Protein AF-0000000070384837 (afdb_homodimer)

Organism: Cryptococcus deneoformans (strain JEC21 / ATCC MYA-565) (NCBI:txid214684)

Nearest PDB structures (foldseek):
  6yub-assembly1_A  TM=5.931E-01  e=2.451E-39  Thermochaetoides thermophila
  6yub-assembly1_B  TM=8.774E-01  e=3.242E-29  Thermochaetoides thermophila
  1zud-assembly3_1  TM=9.541E-01  e=3.517E-24  Escherichia coli K-12
  1jw9-assembly1_B  TM=9.315E-01  e=1.853E-24  Escherichia coli
  1jwa-assembly1_B-2  TM=9.484E-01  e=2.473E-22  Escherichia coli

Secondary structure (DSSP, 8-state):
---------------TT-SS-HHHHHHTHHHHTSTTTHHHHHHHHHH-EEEEE--STTHHHHHHHHHHHT-SEEEEE---B--GGGTTT-TT--GGGTTSBHHHHHHHHHHHH-TTSEEEEE-S---TTTHHHHHTT-SEEEE----HHHHHHHHHHHHHHT--EEEEEEEBTEEEEEEESSB-TTSPBPP-HHHH-SSPPTTTT--HHHH-B-HHHHHHHHHHHHHHHHHHHHT---SS-EEEEEETT-SSSEEEEEPPPPPTT-TTTSTT----S-GGGG-HHHHH--S----TTT---TT-GGGEE-HHHHHHHHHH-GGGEEEEE-S-HHHHTT---TT-EE--HHHHHH-GGGSPP-SEEEEE-SSSSHHHHHHHHHHHHS-TT---EEEEETTHHHHHHHHT-TTS---/---------------TT-SS-HHHHHHTHHHHTSTTTHHHHHHHHHH-EEEEE--STTHHHHHHHHHHHT-SEEEEE---B--GGGTTT-TT--GGGTTSBHHHHHHHHHHHH-TTSEEEEE-S---TTTHHHHHTT-SEEEE----HHHHHHHHHHHHHHT--EEEEEEEBTEEEEEEESSB-TTSPBPP-HHHH-SSPPTTTT--HHHH-B-HHHHHHHHHHHHHHHHHHHHT---SS-EEEEEETT-SSSEEEEEPPPPPTT-TTTSTT----S-GGGG-HHHHHTTS----TTT---SS-GGGEE-HHHHHHHHHH-GGGEEEEE-S-HHHHHH---TT-EE--HHHHHH-GGGSPP-SEEEEE-SSSSHHHHHHHHHHHHS-TT---EEEEETTHHHHHHHHT-TTS---

pLDDT: mean 88.6, std 16.33, range [26.58, 98.94]

Foldseek 3Di:
DPPPPPPPPPPPPQDPPDLDRPVVCVLQVVQQVDPLQHPLLLSLQLPAAEEEEDLALLNQLLLQVSLSNNRAHYEYEFQDFAAPVRCQQSPQADPVRGRPQSQVSNVVSSCVVHVRHHYHYHNDDQDLQCPLVSPLVHQEYEALDAAPLVLVSVLLSCQQSQHKYWYKYFAAQKIKIWIAFHAAPVRATAATPCQQVVADDPPPGDGCVQGNGDSVNSVVRSNVSSVQVSCVSSVNHDPFIKMWMAGPPDVVRIDIDTDDGYDCPRLRNHPNNVCHSSSVVVPSVVRNPVDPPCVVQQLDDPDPVVFEDELVVVVVVCVPDVPQEAEEEQDDPVVVVVDDDPPHHYHHLVRCLVPVPVDDAGQEYEYAYQQFNSRVVSLVSNVVVDDPPDNHRGHYYHGGVVSCCVPPNVPTDDD/DPPPPPPPPPPPPQDPPDLDRPVVCVLQVVQQVDPLQHPLLLSLQLPAAEEEEDLALLNQLLLQVSLSNRRAHYEYEFQDFAAPVRCQQSPQADPVRGRPQSQVSNVVSSCVVHVRHHYHYHNDDQDLQCPLVSPLVHQEYEALDAAPLVLVSVLLSCQQSQHKYWYKYFAAQKIKIWIAFHAAPVRATAATPCQQVVADDPPPGDGCVQGNGDSVNSVVRSNVSSVQVSCVSSVNHDPFIKMWMAGPPDVVRIDIDTDDGYDCPRLRNHPNNVCHSSSVVVPSVVRNCVDPPCVVQQLDPPPDVVFEDELVVVVVVCVPDVVQEEEEEQDPPVVVVVDDDPSHHYHHLVRCLVPVPVDDAGQEYEYAYQQFNSRVVSLVSNVVVDDPPDNHRGHYYHGGVVSCCVPPNVPTDDD

Sequence (830 aa):
MQVNQEASSSRRTAVEGLPLDPDEYERYGRQMIMPDFGLPGQVNLKNAKVAVVGAGGLGCPVLQYLAGAGVGTIGIIDHDTVSMSNLHRQILHTTDRVGMNKAESACQALRALNNKINLIPHPVPITPATALDILRPYSMILDCTDRPLTRYLLSDAAVRLDVPLVSGAAISSAGQWAVYGGKTKSGKRRACYRCIWPSILPGSVGTCEEQGVWGVVTGMVGVGMAGEAIKLIVGKEDPDPLLHLHHLGSNPLIRTIRIKPPSAKCITCGPNATITDDLDVFGYESFCAGGPETNDETGLVAGQSGHRISVQELDELLQFDKSKVTVIDTRPEVEFGICSVPGSINMPLPSILSGPTDIQLTPDIVFICRRGNDSQIAAASLRKALDAKEDVRVRDVRGGLKAWGREVDLNFPVYMQVNQEASSSRRTAVEGLPLDPDEYERYGRQMIMPDFGLPGQVNLKNAKVAVVGAGGLGCPVLQYLAGAGVGTIGIIDHDTVSMSNLHRQILHTTDRVGMNKAESACQALRALNNKINLIPHPVPITPATALDILRPYSMILDCTDRPLTRYLLSDAAVRLDVPLVSGAAISSAGQWAVYGGKTKSGKRRACYRCIWPSILPGSVGTCEEQGVWGVVTGMVGVGMAGEAIKLIVGKEDPDPLLHLHHLGSNPLIRTIRIKPPSAKCITCGPNATITDDLDVFGYESFCAGGPETNDETGLVAGQSGHRISVQELDELLQFDKSKVTVIDTRPEVEFGICSVPGSINMPLPSILSGPTDIQLTPDIVFICRRGNDSQIAAASLRKALDAKEDVRVRDVRGGLKAWGREVDLNFPVY

Radius of gyration: 30.9 Å; Cα contacts (8 Å, |Δi|>4): 1807; chains: 2; bounding box: 72×109×82 Å

Structure (mmCIF, N/CA/C/O backbone):
data_AF-0000000070384837-model_v1
#
loop_
_entity.id
_entity.type
_entity.pdbx_description
1 polymer 'URM1 activating enzyme, putative'
#
loop_
_atom_site.group_PDB
_atom_site.id
_atom_site.type_symbol
_atom_site.label_atom_id
_atom_site.label_alt_id
_atom_site.label_comp_id
_atom_site.label_asym_id
_atom_site.label_entity_id
_atom_site.label_seq_id
_atom_site.pdbx_PDB_ins_code
_atom_site.Cartn_x
_atom_site.Cartn_y
_atom_site.Cartn_z
_atom_site.occupancy
_atom_site.B_iso_or_equiv
_atom_site.auth_seq_id
_atom_site.auth_comp_id
_atom_site.auth_asym_id
_atom_site.auth_atom_id
_atom_site.pdbx_PDB_model_num
ATOM 1 N N . MET A 1 1 ? 22.25 9.828 50.469 1 26.94 1 MET A N 1
ATOM 2 C CA . MET A 1 1 ? 20.797 9.992 50.469 1 26.94 1 MET A CA 1
ATOM 3 C C . MET A 1 1 ? 20.281 10.211 49.031 1 26.94 1 MET A C 1
ATOM 5 O O . MET A 1 1 ? 20.547 11.242 48.438 1 26.94 1 MET A O 1
ATOM 9 N N . GLN A 1 2 ? 20.266 9.195 48.156 1 29.84 2 GLN A N 1
ATOM 10 C CA . GLN A 1 2 ? 20.094 9.047 46.719 1 29.84 2 GLN A CA 1
ATOM 11 C C . GLN A 1 2 ? 18.703 9.438 46.281 1 29.84 2 GLN A C 1
ATOM 13 O O . GLN A 1 2 ? 17.719 8.805 46.656 1 29.84 2 GLN A O 1
ATOM 18 N N . VAL A 1 3 ? 18.391 10.82 46.094 1 31.42 3 VAL A N 1
ATOM 19 C CA . VAL A 1 3 ? 17.109 11.438 45.812 1 31.42 3 VAL A CA 1
ATOM 20 C C . VAL A 1 3 ? 16.5 10.812 44.562 1 31.42 3 VAL A C 1
ATOM 22 O O . VAL A 1 3 ? 17.078 10.875 43.469 1 31.42 3 VAL A O 1
ATOM 25 N N . ASN A 1 4 ? 15.734 9.703 44.656 1 28.89 4 ASN A N 1
ATOM 26 C CA . ASN A 1 4 ? 14.938 8.93 43.688 1 28.89 4 ASN A CA 1
ATOM 27 C C . ASN A 1 4 ? 13.914 9.797 42.969 1 28.89 4 ASN A C 1
ATOM 29 O O . ASN A 1 4 ? 12.898 10.188 43.562 1 28.89 4 ASN A O 1
ATOM 33 N N . GLN A 1 5 ? 14.328 10.867 42.219 1 26.64 5 GLN A N 1
ATOM 34 C CA . GLN A 1 5 ? 13.414 11.781 41.562 1 26.64 5 GLN A CA 1
ATOM 35 C C . GLN A 1 5 ? 12.461 11.031 40.625 1 26.64 5 GLN A C 1
ATOM 37 O O . GLN A 1 5 ? 12.883 10.469 39.625 1 26.64 5 GLN A O 1
ATOM 42 N N . GLU A 1 6 ? 11.414 10.438 41.156 1 26.58 6 GLU A N 1
ATOM 43 C CA . GLU A 1 6 ? 10.258 9.828 40.5 1 26.58 6 GLU A CA 1
ATOM 44 C C . GLU A 1 6 ? 9.633 10.781 39.5 1 26.58 6 GLU A C 1
ATOM 46 O O . GLU A 1 6 ? 9.117 11.836 39.875 1 26.58 6 GLU A O 1
ATOM 51 N N . ALA A 1 7 ? 10.18 11 38.344 1 32.41 7 ALA A N 1
ATOM 52 C CA . ALA A 1 7 ? 9.594 11.773 37.25 1 32.41 7 ALA A CA 1
ATOM 53 C C . ALA A 1 7 ? 8.133 11.383 37.031 1 32.41 7 ALA A C 1
ATOM 55 O O . ALA A 1 7 ? 7.844 10.242 36.656 1 32.41 7 ALA A O 1
ATOM 56 N N . SER A 1 8 ? 7.176 11.914 37.844 1 28.12 8 SER A N 1
ATOM 57 C CA . SER A 1 8 ? 5.727 11.773 37.75 1 28.12 8 SER A CA 1
ATOM 58 C C . SER A 1 8 ? 5.254 11.906 36.281 1 28.12 8 SER A C 1
ATOM 60 O O . SER A 1 8 ? 5.5 12.93 35.656 1 28.12 8 SER A O 1
ATOM 62 N N . SER A 1 9 ? 5.32 10.938 35.438 1 34.31 9 SER A N 1
ATOM 63 C CA . SER A 1 9 ? 4.691 10.805 34.156 1 34.31 9 SER A CA 1
ATOM 64 C C . SER A 1 9 ? 3.279 11.383 34.156 1 34.31 9 SER A C 1
ATOM 66 O O . SER A 1 9 ? 2.369 10.812 34.75 1 34.31 9 SER A O 1
ATOM 68 N N . SER A 1 10 ? 3.041 12.664 34.469 1 30.89 10 SER A N 1
ATOM 69 C CA . SER A 1 10 ? 1.753 13.352 34.5 1 30.89 10 SER A CA 1
ATOM 70 C C . SER A 1 10 ? 0.885 12.953 33.281 1 30.89 10 SER A C 1
ATOM 72 O O . SER A 1 10 ? 1.249 13.203 32.156 1 30.89 10 SER A O 1
ATOM 74 N N . ARG A 1 11 ? 0.227 11.906 33.375 1 38 11 ARG A N 1
ATOM 75 C CA . ARG A 1 11 ? -0.85 11.422 32.531 1 38 11 ARG A CA 1
ATOM 76 C C . ARG A 1 11 ? -1.826 12.547 32.188 1 38 11 ARG A C 1
ATOM 78 O O . ARG A 1 11 ? -2.441 13.133 33.094 1 38 11 ARG A O 1
ATOM 85 N N . ARG A 1 12 ? -1.69 13.375 31.094 1 39.81 12 ARG A N 1
ATOM 86 C CA . ARG A 1 12 ? -2.684 14.344 30.641 1 39.81 12 ARG A CA 1
ATOM 87 C C . ARG A 1 12 ? -4.09 13.758 30.703 1 39.81 12 ARG A C 1
ATOM 89 O O . ARG A 1 12 ? -4.359 12.719 30.109 1 39.81 12 ARG A O 1
ATOM 96 N N . THR A 1 13 ? -4.891 13.844 31.734 1 38.31 13 THR A N 1
ATOM 97 C CA . THR A 1 13 ? -6.262 13.43 32 1 38.31 13 THR A CA 1
ATOM 98 C C . THR A 1 13 ? -7.195 13.883 30.891 1 38.31 13 THR A C 1
ATOM 100 O O . THR A 1 13 ? -6.965 14.922 30.266 1 38.31 13 THR A O 1
ATOM 103 N N . ALA A 1 14 ? -8.102 12.953 30.359 1 44.09 14 ALA A N 1
ATOM 104 C CA . ALA A 1 14 ? -9.211 13.242 29.453 1 44.09 14 ALA A CA 1
ATOM 105 C C . ALA A 1 14 ? -9.922 14.531 29.859 1 44.09 14 ALA A C 1
ATOM 107 O O . ALA A 1 14 ? -10.328 14.695 31.016 1 44.09 14 ALA A O 1
ATOM 108 N N . VAL A 1 15 ? -9.539 15.578 29.344 1 49.69 15 VAL A N 1
ATOM 109 C CA . VAL A 1 15 ? -10.266 16.797 29.672 1 49.69 15 VAL A CA 1
ATOM 110 C C . VAL A 1 15 ? -11.719 16.672 29.203 1 49.69 15 VAL A C 1
ATOM 112 O O . VAL A 1 15 ? -11.984 16.172 28.109 1 49.69 15 VAL A O 1
ATOM 115 N N . GLU A 1 16 ? -12.742 16.703 30.047 1 56.91 16 GLU A N 1
ATOM 116 C CA . GLU A 1 16 ? -14.195 16.75 29.859 1 56.91 16 GLU A CA 1
ATOM 117 C C . GLU A 1 16 ? -14.57 17.719 28.734 1 56.91 16 GLU A C 1
ATOM 119 O O . GLU A 1 16 ? -14.117 18.859 28.703 1 56.91 16 GLU A O 1
ATOM 124 N N . GLY A 1 17 ? -14.945 17.188 27.406 1 70.62 17 GLY A N 1
ATOM 125 C CA . GLY A 1 17 ? -15.609 17.969 26.375 1 70.62 17 GLY A CA 1
ATOM 126 C C . GLY A 1 17 ? -14.938 17.875 25.031 1 70.62 17 GLY A C 1
ATOM 127 O O . GLY A 1 17 ? -15.5 18.297 24.016 1 70.62 17 GLY A O 1
ATOM 128 N N . LEU A 1 18 ? -13.602 17.297 25.031 1 80.88 18 LEU A N 1
ATOM 129 C CA . LEU A 1 18 ? -12.984 17.25 23.719 1 80.88 18 LEU A CA 1
ATOM 130 C C . LEU A 1 18 ? -13.453 16.016 22.938 1 80.88 18 LEU A C 1
ATOM 132 O O . LEU A 1 18 ? -13.633 14.953 23.516 1 80.88 18 LEU A O 1
ATOM 136 N N . PRO A 1 19 ? -13.609 16.219 21.672 1 88.81 19 PRO A N 1
ATOM 137 C CA . PRO A 1 19 ? -14.117 15.109 20.859 1 88.81 19 PRO A CA 1
ATOM 138 C C . PRO A 1 19 ? -13.117 13.961 20.75 1 88.81 19 PRO A C 1
ATOM 140 O O . PRO A 1 19 ? -13.508 12.82 20.484 1 88.81 19 PRO A O 1
ATOM 143 N N . LEU A 1 20 ? -11.812 14.258 20.984 1 92.56 20 LEU A N 1
ATOM 144 C CA . LEU A 1 20 ? -10.758 13.25 20.938 1 92.56 20 LEU A CA 1
ATOM 145 C C . LEU A 1 20 ? -9.938 13.258 22.219 1 92.56 20 LEU A C 1
ATOM 147 O O . LEU A 1 20 ? -9.883 14.266 22.922 1 92.56 20 LEU A O 1
ATOM 151 N N . ASP A 1 21 ? -9.32 12.086 22.469 1 89.81 21 ASP A N 1
ATOM 152 C CA . ASP A 1 21 ? -8.336 12.055 23.547 1 89.81 21 ASP A CA 1
ATOM 153 C C . ASP A 1 21 ? -7.082 12.844 23.172 1 89.81 21 ASP A C 1
ATOM 155 O O . ASP A 1 21 ? -6.73 12.93 22 1 89.81 21 ASP A O 1
ATOM 159 N N . PRO A 1 22 ? -6.457 13.422 24.172 1 85.94 22 PRO A N 1
ATOM 160 C CA . PRO A 1 22 ? -5.266 14.234 23.891 1 85.94 22 PRO A CA 1
ATOM 161 C C . PRO A 1 22 ? -4.234 13.492 23.047 1 85.94 22 PRO A C 1
ATOM 163 O O . PRO A 1 22 ? -3.641 14.078 22.141 1 85.94 22 PRO A O 1
ATOM 166 N N . ASP A 1 23 ? -4.066 12.242 23.328 1 89.25 23 ASP A N 1
ATOM 167 C CA . ASP A 1 23 ? -3.104 11.445 22.562 1 89.25 23 ASP A CA 1
ATOM 168 C C . ASP A 1 23 ? -3.531 11.305 21.109 1 89.25 23 ASP A C 1
ATOM 170 O O . ASP A 1 23 ? -2.688 11.188 20.219 1 89.25 23 ASP A O 1
ATOM 174 N N . GLU A 1 24 ? -4.762 11.352 20.906 1 94.31 24 GLU A N 1
ATOM 175 C CA . GLU A 1 24 ? -5.293 11.203 19.547 1 94.31 24 GLU A CA 1
ATOM 176 C C . GLU A 1 24 ? -5.023 12.453 18.719 1 94.31 24 GLU A C 1
ATOM 178 O O . GLU A 1 24 ? -4.844 12.367 17.5 1 94.31 24 GLU A O 1
ATOM 183 N N . TYR A 1 25 ? -5.02 13.602 19.391 1 92 25 TYR A N 1
ATOM 184 C CA . TYR A 1 25 ? -4.715 14.836 18.672 1 92 25 TYR A CA 1
ATOM 185 C C . TYR A 1 25 ? -3.299 14.805 18.109 1 92 25 TYR A C 1
ATOM 187 O O . TYR A 1 25 ? -3.059 15.25 16.984 1 92 25 TYR A O 1
ATOM 195 N N . GLU A 1 26 ? -2.447 14.273 18.859 1 91.19 26 GLU A N 1
ATOM 196 C CA . GLU A 1 26 ? -1.073 14.141 18.391 1 91.19 26 GLU A CA 1
ATOM 197 C C . GLU A 1 26 ? -0.964 13.062 17.312 1 91.19 26 GLU A C 1
ATOM 199 O O . GLU A 1 26 ? -0.36 13.289 16.25 1 91.19 26 GLU A O 1
ATOM 204 N N . ARG A 1 27 ? -1.582 11.992 17.547 1 95.44 27 ARG A N 1
ATOM 205 C CA . ARG A 1 27 ? -1.492 10.82 16.672 1 95.44 27 ARG A CA 1
ATOM 206 C C . ARG A 1 27 ? -2.043 11.125 15.289 1 95.44 27 ARG A C 1
ATOM 208 O O . ARG A 1 27 ? -1.49 10.68 14.281 1 95.44 27 ARG A O 1
ATOM 215 N N . TYR A 1 28 ? -3.1 11.898 15.281 1 96 28 TYR A N 1
ATOM 216 C CA . TYR A 1 28 ? -3.799 12.117 14.016 1 96 28 TYR A CA 1
ATOM 217 C C . TYR A 1 28 ? -3.619 13.555 13.539 1 96 28 TYR A C 1
ATOM 219 O O . TYR A 1 28 ? -4.371 14.023 12.68 1 96 28 TYR A O 1
ATOM 227 N N . GLY A 1 29 ? -2.664 14.25 14.102 1 93.44 29 GLY A N 1
ATOM 228 C CA . GLY A 1 29 ? -2.459 15.656 13.805 1 93.44 29 GLY A CA 1
ATOM 229 C C . GLY A 1 29 ? -2.262 15.93 12.32 1 93.44 29 GLY A C 1
ATOM 230 O O . GLY A 1 29 ? -2.863 16.859 11.773 1 93.44 29 GLY A O 1
ATOM 231 N N . ARG A 1 30 ? -1.486 15.102 11.664 1 91.81 30 ARG A N 1
ATOM 232 C CA . ARG A 1 30 ? -1.13 15.312 10.266 1 91.81 30 ARG A CA 1
ATOM 233 C C . ARG A 1 30 ? -2.33 15.086 9.352 1 91.81 30 ARG A C 1
ATOM 235 O O . ARG A 1 30 ? -2.367 15.586 8.227 1 91.81 30 ARG A O 1
ATOM 242 N N . GLN A 1 31 ? -3.246 14.367 9.852 1 94.75 31 GLN A N 1
ATOM 243 C CA . GLN A 1 31 ? -4.492 14.188 9.109 1 94.75 31 GLN A CA 1
ATOM 244 C C . GLN A 1 31 ? -5.434 15.367 9.32 1 94.75 31 GLN A C 1
ATOM 246 O O . GLN A 1 31 ? -5.988 15.906 8.367 1 94.75 31 GLN A O 1
ATOM 251 N N . MET A 1 32 ? -5.504 15.844 10.492 1 94.19 32 MET A N 1
ATOM 252 C CA . MET A 1 32 ? -6.492 16.844 10.883 1 94.19 32 MET A CA 1
ATOM 253 C C . MET A 1 32 ? -6.145 18.203 10.289 1 94.19 32 MET A C 1
ATOM 255 O O . MET A 1 32 ? -7.023 19.047 10.102 1 94.19 32 MET A O 1
ATOM 259 N N . ILE A 1 33 ? -4.895 18.406 9.977 1 91.62 33 ILE A N 1
ATOM 260 C CA . ILE A 1 33 ? -4.496 19.734 9.508 1 91.62 33 ILE A CA 1
ATOM 261 C C . ILE A 1 33 ? -4.84 19.875 8.023 1 91.62 33 ILE A C 1
ATOM 263 O O . ILE A 1 33 ? -4.777 20.969 7.473 1 91.62 33 ILE A O 1
ATOM 267 N N . MET A 1 34 ? -5.191 18.812 7.445 1 91.5 34 MET A N 1
ATOM 268 C CA . MET A 1 34 ? -5.516 18.859 6.023 1 91.5 34 MET A CA 1
ATOM 269 C C . MET A 1 34 ? -6.859 19.547 5.793 1 91.5 34 MET A C 1
ATOM 271 O O . MET A 1 34 ? -7.828 19.266 6.508 1 91.5 34 MET A O 1
ATOM 275 N N . PRO A 1 35 ? -6.906 20.422 4.77 1 84.69 35 PRO A N 1
ATOM 276 C CA . PRO A 1 35 ? -8.133 21.188 4.52 1 84.69 35 PRO A CA 1
ATOM 277 C C . PRO A 1 35 ? -9.352 20.281 4.309 1 84.69 35 PRO A C 1
ATOM 279 O O . PRO A 1 35 ? -10.453 20.609 4.766 1 84.69 35 PRO A O 1
ATOM 282 N N . ASP A 1 36 ? -9.305 19.172 3.691 1 81.56 36 ASP A N 1
ATOM 283 C CA . ASP A 1 36 ? -10.453 18.328 3.379 1 81.56 36 ASP A CA 1
ATOM 284 C C . ASP A 1 36 ? -10.617 17.219 4.414 1 81.56 36 ASP A C 1
ATOM 286 O O . ASP A 1 36 ? -11.367 16.266 4.195 1 81.56 36 ASP A O 1
ATOM 290 N N . PHE A 1 37 ? -10.102 17.359 5.621 1 92.25 37 PHE A N 1
ATOM 291 C CA . PHE A 1 37 ? -10.125 16.328 6.664 1 92.25 37 PHE A CA 1
ATOM 292 C C . PHE A 1 37 ? -10.578 16.922 7.992 1 92.25 37 PHE A C 1
ATOM 294 O O . PHE A 1 37 ? -11.742 16.797 8.367 1 92.25 37 PHE A O 1
ATOM 301 N N . GLY A 1 38 ? -9.797 17.75 8.617 1 92.56 38 GLY A N 1
ATOM 302 C CA . GLY A 1 38 ? -10.125 18.5 9.82 1 92.56 38 GLY A CA 1
ATOM 303 C C . GLY A 1 38 ? -10.5 17.609 10.984 1 92.56 38 GLY A C 1
ATOM 304 O O . GLY A 1 38 ? -10.461 16.391 10.875 1 92.56 38 GLY A O 1
ATOM 305 N N . LEU A 1 39 ? -10.812 18.281 12.078 1 94.25 39 LEU A N 1
ATOM 306 C CA . LEU A 1 39 ? -11.25 17.578 13.281 1 94.25 39 LEU A CA 1
ATOM 307 C C . LEU A 1 39 ? -12.516 16.781 13.008 1 94.25 39 LEU A C 1
ATOM 309 O O . LEU A 1 39 ? -12.625 15.625 13.43 1 94.25 39 LEU A O 1
ATOM 313 N N . PRO A 1 40 ? -13.43 17.375 12.227 1 94.75 40 PRO A N 1
ATOM 314 C CA . PRO A 1 40 ? -14.633 16.594 11.945 1 94.75 40 PRO A CA 1
ATOM 315 C C . PRO A 1 40 ? -14.336 15.281 11.227 1 94.75 40 PRO A C 1
ATOM 317 O O . PRO A 1 40 ? -14.953 14.258 11.516 1 94.75 40 PRO A O 1
ATOM 320 N N . GLY A 1 41 ? -13.422 15.32 10.305 1 96.31 41 GLY A N 1
ATOM 321 C CA . GLY A 1 41 ? -13.031 14.102 9.609 1 96.31 41 GLY A CA 1
ATOM 322 C C . GLY A 1 41 ? -12.508 13.031 10.547 1 96.31 41 GLY A C 1
ATOM 323 O O . GLY A 1 41 ? -12.867 11.852 10.43 1 96.31 41 GLY A O 1
ATOM 324 N N . GLN A 1 42 ? -11.719 13.445 11.516 1 97.31 42 GLN A N 1
ATOM 325 C CA . GLN A 1 42 ? -11.133 12.492 12.453 1 97.31 42 GLN A CA 1
ATOM 326 C C . GLN A 1 42 ? -12.195 11.922 13.391 1 97.31 42 GLN A C 1
ATOM 328 O O . GLN A 1 42 ? -12.141 10.75 13.758 1 97.31 42 GLN A O 1
ATOM 333 N N . VAL A 1 43 ? -13.086 12.797 13.766 1 97.44 43 VAL A N 1
ATOM 334 C CA . VAL A 1 43 ? -14.18 12.352 14.617 1 97.44 43 VAL A CA 1
ATOM 335 C C . VAL A 1 43 ? -15.039 11.336 13.875 1 97.44 43 VAL A C 1
ATOM 337 O O . VAL A 1 43 ? -15.445 10.32 14.445 1 97.44 43 VAL A O 1
ATOM 340 N N . ASN A 1 44 ? -15.289 11.594 12.594 1 97.81 44 ASN A N 1
ATOM 341 C CA . ASN A 1 44 ? -16.031 10.641 11.781 1 97.81 44 ASN A CA 1
ATOM 342 C C . ASN A 1 44 ? -15.312 9.289 11.719 1 97.81 44 ASN A C 1
ATOM 344 O O . ASN A 1 44 ? -15.945 8.242 11.812 1 97.81 44 ASN A O 1
ATOM 348 N N . LEU A 1 45 ? -14.039 9.305 11.578 1 98.38 45 LEU A N 1
ATOM 349 C CA . LEU A 1 45 ? -13.25 8.078 11.57 1 98.38 45 LEU A CA 1
ATOM 350 C C . LEU A 1 45 ? -13.383 7.34 12.898 1 98.38 45 LEU A C 1
ATOM 352 O O . LEU A 1 45 ? -13.617 6.129 12.922 1 98.38 45 LEU A O 1
ATOM 356 N N . LYS A 1 46 ? -13.25 8.07 13.945 1 98.19 46 LYS A N 1
ATOM 357 C CA . LYS A 1 46 ? -13.328 7.484 15.281 1 98.19 46 LYS A CA 1
ATOM 358 C C . LYS A 1 46 ? -14.672 6.809 15.508 1 98.19 46 LYS A C 1
ATOM 360 O O . LYS A 1 46 ? -14.75 5.77 16.172 1 98.19 46 LYS A O 1
ATOM 365 N N . ASN A 1 47 ? -15.672 7.34 14.922 1 98.12 47 ASN A N 1
ATOM 366 C CA . ASN A 1 47 ? -17.031 6.844 15.148 1 98.12 47 ASN A CA 1
ATOM 367 C C . ASN A 1 47 ? -17.391 5.742 14.156 1 98.12 47 ASN A C 1
ATOM 369 O O . ASN A 1 47 ? -18.391 5.047 14.336 1 98.12 47 ASN A O 1
ATOM 373 N N . ALA A 1 48 ? -16.641 5.562 13.141 1 98.5 48 ALA A N 1
ATOM 374 C CA . ALA A 1 48 ? -16.953 4.609 12.07 1 98.5 48 ALA A CA 1
ATOM 375 C C . ALA A 1 48 ? -16.766 3.174 12.547 1 98.5 48 ALA A C 1
ATOM 377 O O . ALA A 1 48 ? -15.867 2.895 13.352 1 98.5 48 ALA A O 1
ATOM 378 N N . LYS A 1 49 ? -17.625 2.277 12.109 1 98.81 49 LYS A N 1
ATOM 379 C CA . LYS A 1 49 ? -17.547 0.832 12.297 1 98.81 49 LYS A CA 1
ATOM 380 C C . LYS A 1 49 ? -17.484 0.107 10.953 1 98.81 49 LYS A C 1
ATOM 382 O O . LYS A 1 49 ? -18.469 0.079 10.211 1 98.81 49 LYS A O 1
ATOM 387 N N . VAL A 1 50 ? -16.391 -0.528 10.664 1 98.88 50 VAL A N 1
ATOM 388 C CA . VAL A 1 50 ? -16.172 -1.113 9.344 1 98.88 50 VAL A CA 1
ATOM 389 C C . VAL A 1 50 ? -15.875 -2.604 9.484 1 98.88 50 VAL A C 1
ATOM 391 O O . VAL A 1 50 ? -15.18 -3.021 10.414 1 98.88 50 VAL A O 1
ATOM 394 N N . ALA A 1 51 ? -16.438 -3.422 8.586 1 98.94 51 ALA A N 1
ATOM 395 C CA . ALA A 1 51 ? -16.109 -4.844 8.492 1 98.94 51 ALA A CA 1
ATOM 396 C C . ALA A 1 51 ? -15.156 -5.117 7.336 1 98.94 51 ALA A C 1
ATOM 398 O O . ALA A 1 51 ? -15.414 -4.711 6.199 1 98.94 51 ALA A O 1
ATOM 399 N N . VAL A 1 52 ? -14.055 -5.734 7.637 1 98.94 52 VAL A N 1
ATOM 400 C CA . VAL A 1 52 ? -13.117 -6.18 6.609 1 98.94 52 VAL A CA 1
ATOM 401 C C . VAL A 1 52 ? -13.156 -7.699 6.5 1 98.94 52 VAL A C 1
ATOM 403 O O . VAL A 1 52 ? -12.789 -8.406 7.441 1 98.94 52 VAL A O 1
ATOM 406 N N . VAL A 1 53 ? -13.609 -8.195 5.344 1 98.88 53 VAL A N 1
ATOM 407 C CA . VAL A 1 53 ? -13.68 -9.633 5.113 1 98.88 53 VAL A CA 1
ATOM 408 C C . VAL A 1 53 ? -12.461 -10.094 4.316 1 98.88 53 VAL A C 1
ATOM 410 O O . VAL A 1 53 ? -12.336 -9.789 3.129 1 98.88 53 VAL A O 1
ATOM 413 N N . GLY A 1 54 ? -11.625 -10.852 4.98 1 98.38 54 GLY A N 1
ATOM 414 C CA . GLY A 1 54 ? -10.352 -11.266 4.41 1 98.38 54 GLY A CA 1
ATOM 415 C C . GLY A 1 54 ? -9.172 -10.469 4.938 1 98.38 54 GLY A C 1
ATOM 416 O O . GLY A 1 54 ? -9.102 -9.258 4.746 1 98.38 54 GLY A O 1
ATOM 417 N N . ALA A 1 55 ? -8.281 -11.156 5.617 1 98.62 55 ALA A N 1
ATOM 418 C CA . ALA A 1 55 ? -7.062 -10.539 6.129 1 98.62 55 ALA A CA 1
ATOM 419 C C . ALA A 1 55 ? -5.836 -11.062 5.391 1 98.62 55 ALA A C 1
ATOM 421 O O . ALA A 1 55 ? -4.82 -11.383 6.012 1 98.62 55 ALA A O 1
ATOM 422 N N . GLY A 1 56 ? -6.023 -11.211 4.051 1 97.81 56 GLY A N 1
ATOM 423 C CA . GLY A 1 56 ? -4.938 -11.68 3.205 1 97.81 56 GLY A CA 1
ATOM 424 C C . GLY A 1 56 ? -4.211 -10.555 2.492 1 97.81 56 GLY A C 1
ATOM 425 O O . GLY A 1 56 ? -3.91 -9.523 3.094 1 97.81 56 GLY A O 1
ATOM 426 N N . GLY A 1 57 ? -3.871 -10.789 1.227 1 97.69 57 GLY A N 1
ATOM 427 C CA . GLY A 1 57 ? -3.068 -9.859 0.454 1 97.69 57 GLY A CA 1
ATOM 428 C C . GLY A 1 57 ? -3.729 -8.5 0.281 1 97.69 57 GLY A C 1
ATOM 429 O O . GLY A 1 57 ? -3.061 -7.469 0.325 1 97.69 57 GLY A O 1
ATOM 430 N N . LEU A 1 58 ? -4.973 -8.477 0.071 1 98.19 58 LEU A N 1
ATOM 431 C CA . LEU A 1 58 ? -5.715 -7.227 -0.039 1 98.19 58 LEU A CA 1
ATOM 432 C C . LEU A 1 58 ? -6 -6.641 1.34 1 98.19 58 LEU A C 1
ATOM 434 O O . LEU A 1 58 ? -5.848 -5.434 1.549 1 98.19 58 LEU A O 1
ATOM 438 N N . GLY A 1 59 ? -6.371 -7.527 2.244 1 98.81 59 GLY A N 1
ATOM 439 C CA . GLY A 1 59 ? -6.832 -7.113 3.559 1 98.81 59 GLY A CA 1
ATOM 440 C C . GLY A 1 59 ? -5.746 -6.477 4.402 1 98.81 59 GLY A C 1
ATOM 441 O O . GLY A 1 59 ? -6.016 -5.551 5.172 1 98.81 59 GLY A O 1
ATOM 442 N N . CYS A 1 60 ? -4.555 -6.91 4.23 1 98.81 60 CYS A N 1
ATOM 443 C CA . CYS A 1 60 ? -3.469 -6.43 5.078 1 98.81 60 CYS A CA 1
ATOM 444 C C . CYS A 1 60 ? -3.262 -4.93 4.898 1 98.81 60 CYS A C 1
ATOM 446 O O . CYS A 1 60 ? -3.336 -4.172 5.867 1 98.81 60 CYS A O 1
ATOM 448 N N . PRO A 1 61 ? -3.031 -4.441 3.674 1 98.81 61 PRO A N 1
ATOM 449 C CA . PRO A 1 61 ? -2.887 -2.99 3.541 1 98.81 61 PRO A CA 1
ATOM 450 C C . PRO A 1 61 ? -4.168 -2.236 3.891 1 98.81 61 PRO A C 1
ATOM 452 O O . PRO A 1 61 ? -4.109 -1.147 4.469 1 98.81 61 PRO A O 1
ATOM 455 N N . VAL A 1 62 ? -5.34 -2.768 3.592 1 98.88 62 VAL A N 1
ATOM 456 C CA . VAL A 1 62 ? -6.609 -2.15 3.969 1 98.88 62 VAL A CA 1
ATOM 457 C C . VAL A 1 62 ? -6.648 -1.927 5.48 1 98.88 62 VAL A C 1
ATOM 459 O O . VAL A 1 62 ? -6.883 -0.809 5.941 1 98.88 62 VAL A O 1
ATOM 462 N N . LEU A 1 63 ? -6.336 -2.992 6.184 1 98.94 63 LEU A N 1
ATOM 463 C CA . LEU A 1 63 ? -6.422 -2.977 7.641 1 98.94 63 LEU A CA 1
ATOM 464 C C . LEU A 1 63 ? -5.395 -2.02 8.234 1 98.94 63 LEU A C 1
ATOM 466 O O . LEU A 1 63 ? -5.703 -1.271 9.164 1 98.94 63 LEU A O 1
ATOM 470 N N . GLN A 1 64 ? -4.219 -2.01 7.695 1 98.81 64 GLN A N 1
ATOM 471 C CA . GLN A 1 64 ? -3.158 -1.156 8.219 1 98.81 64 GLN A CA 1
ATOM 472 C C . GLN A 1 64 ? -3.525 0.32 8.086 1 98.81 64 GLN A C 1
ATOM 474 O O . GLN A 1 64 ? -3.396 1.082 9.047 1 98.81 64 GLN A O 1
ATOM 479 N N . TYR A 1 65 ? -3.99 0.68 6.965 1 98.88 65 TYR A N 1
ATOM 480 C CA . TYR A 1 65 ? -4.219 2.102 6.73 1 98.88 65 TYR A CA 1
ATOM 481 C C . TYR A 1 65 ? -5.52 2.559 7.379 1 98.88 65 TYR A C 1
ATOM 483 O O . TYR A 1 65 ? -5.633 3.709 7.812 1 98.88 65 TYR A O 1
ATOM 491 N N . LEU A 1 66 ? -6.531 1.688 7.504 1 98.88 66 LEU A N 1
ATOM 492 C CA . LEU A 1 66 ? -7.727 2.037 8.266 1 98.88 66 LEU A CA 1
ATOM 493 C C . LEU A 1 66 ? -7.395 2.223 9.742 1 98.88 66 LEU A C 1
ATOM 495 O O . LEU A 1 66 ? -7.809 3.209 10.359 1 98.88 66 LEU A O 1
ATOM 499 N N . ALA A 1 67 ? -6.629 1.263 10.25 1 98.88 67 ALA A N 1
ATOM 500 C CA . ALA A 1 67 ? -6.234 1.348 11.656 1 98.88 67 ALA A CA 1
ATOM 501 C C . ALA A 1 67 ? -5.355 2.568 11.906 1 98.88 67 ALA A C 1
ATOM 503 O O . ALA A 1 67 ? -5.555 3.297 12.875 1 98.88 67 ALA A O 1
ATOM 504 N N . GLY A 1 68 ? -4.414 2.762 11.023 1 98.56 68 GLY A N 1
ATOM 505 C CA . GLY A 1 68 ? -3.547 3.924 11.148 1 98.56 68 GLY A CA 1
ATOM 506 C C . GLY A 1 68 ? -4.301 5.238 11.109 1 98.56 68 GLY A C 1
ATOM 507 O O . GLY A 1 68 ? -3.963 6.176 11.844 1 98.56 68 GLY A O 1
ATOM 508 N N . ALA A 1 69 ? -5.332 5.285 10.273 1 98.44 69 ALA A N 1
ATOM 509 C CA . ALA A 1 69 ? -6.105 6.512 10.102 1 98.44 69 ALA A CA 1
ATOM 510 C C . ALA A 1 69 ? -7.004 6.77 11.305 1 98.44 69 ALA A C 1
ATOM 512 O O . ALA A 1 69 ? -7.512 7.879 11.484 1 98.44 69 ALA A O 1
ATOM 513 N N . GLY A 1 70 ? -7.266 5.75 12.109 1 98.56 70 GLY A N 1
ATOM 514 C CA . GLY A 1 70 ? -8.031 5.941 13.328 1 98.56 70 GLY A CA 1
ATOM 515 C C . GLY A 1 70 ? -9.484 5.523 13.188 1 98.56 70 GLY A C 1
ATOM 516 O O . GLY A 1 70 ? -10.367 6.082 13.844 1 98.56 70 GLY A O 1
ATOM 517 N N . VAL A 1 71 ? -9.781 4.605 12.281 1 98.81 71 VAL A N 1
ATOM 518 C CA . VAL A 1 71 ? -11.125 4.051 12.25 1 98.81 71 VAL A CA 1
ATOM 519 C C . VAL A 1 71 ? -11.461 3.416 13.602 1 98.81 71 VAL A C 1
ATOM 521 O O . VAL A 1 71 ? -10.727 2.541 14.07 1 98.81 71 VAL A O 1
ATOM 524 N N . GLY A 1 72 ? -12.547 3.82 14.148 1 98.62 72 GLY A N 1
ATOM 525 C CA . GLY A 1 72 ? -12.828 3.533 15.547 1 98.62 72 GLY A CA 1
ATOM 526 C C . GLY A 1 72 ? -13.047 2.055 15.82 1 98.62 72 GLY A C 1
ATOM 527 O O . GLY A 1 72 ? -12.578 1.53 16.828 1 98.62 72 GLY A O 1
ATOM 528 N N . THR A 1 73 ? -13.812 1.386 14.977 1 98.88 73 THR A N 1
ATOM 529 C CA . THR A 1 73 ? -14.102 -0.035 15.141 1 98.88 73 THR A CA 1
ATOM 530 C C . THR A 1 73 ? -13.906 -0.784 13.828 1 98.88 73 THR A C 1
ATOM 532 O O . THR A 1 73 ? -14.461 -0.396 12.797 1 98.88 73 THR A O 1
ATOM 535 N N . ILE A 1 74 ? -13.078 -1.829 13.914 1 98.94 74 ILE A N 1
ATOM 536 C CA . ILE A 1 74 ? -12.852 -2.664 12.742 1 98.94 74 ILE A CA 1
ATOM 537 C C . ILE A 1 74 ? -13.141 -4.125 13.078 1 98.94 74 ILE A C 1
ATOM 539 O O . ILE A 1 74 ? -12.5 -4.699 13.969 1 98.94 74 ILE A O 1
ATOM 543 N N . GLY A 1 75 ? -14.172 -4.68 12.445 1 98.94 75 GLY A N 1
ATOM 544 C CA . GLY A 1 75 ? -14.375 -6.121 12.469 1 98.94 75 GLY A CA 1
ATOM 545 C C . GLY A 1 75 ? -13.594 -6.852 11.391 1 98.94 75 GLY A C 1
ATOM 546 O O . GLY A 1 75 ? -13.641 -6.473 10.219 1 98.94 75 GLY A O 1
ATOM 547 N N . ILE A 1 76 ? -12.82 -7.844 11.789 1 98.94 76 ILE A N 1
ATOM 548 C CA . ILE A 1 76 ? -11.984 -8.586 10.852 1 98.94 76 ILE A CA 1
ATOM 549 C C . ILE A 1 76 ? -12.477 -10.031 10.75 1 98.94 76 ILE A C 1
ATOM 551 O O . ILE A 1 76 ? -12.414 -10.781 11.727 1 98.94 76 ILE A O 1
ATOM 555 N N . ILE A 1 77 ? -12.969 -10.406 9.562 1 98.81 77 ILE A N 1
ATOM 556 C CA . ILE A 1 77 ? -13.516 -11.742 9.352 1 98.81 77 ILE A CA 1
ATOM 557 C C . ILE A 1 77 ? -12.562 -12.555 8.477 1 98.81 77 ILE A C 1
ATOM 559 O O . ILE A 1 77 ? -12.312 -12.195 7.324 1 98.81 77 ILE A O 1
ATOM 563 N N . ASP A 1 78 ? -12.031 -13.586 8.945 1 98.38 78 ASP A N 1
ATOM 564 C CA . ASP A 1 78 ? -11.172 -14.531 8.234 1 98.38 78 ASP A CA 1
ATOM 565 C C . ASP A 1 78 ? -11.117 -15.867 8.961 1 98.38 78 ASP A C 1
ATOM 567 O O . ASP A 1 78 ? -10.844 -15.922 10.156 1 98.38 78 ASP A O 1
ATOM 571 N N . HIS A 1 79 ? -11.32 -16.906 8.266 1 97.44 79 HIS A N 1
ATOM 572 C CA . HIS A 1 79 ? -11.352 -18.219 8.906 1 97.44 79 HIS A CA 1
ATOM 573 C C . HIS A 1 79 ? -10.055 -18.984 8.656 1 97.44 79 HIS A C 1
ATOM 575 O O . HIS A 1 79 ? -9.812 -20.016 9.273 1 97.44 79 HIS A O 1
ATOM 581 N N . ASP A 1 80 ? -9.164 -18.484 7.789 1 96.5 80 ASP A N 1
ATOM 582 C CA . ASP A 1 80 ? -7.926 -19.156 7.434 1 96.5 80 ASP A CA 1
ATOM 583 C C . ASP A 1 80 ? -6.84 -18.906 8.477 1 96.5 80 ASP A C 1
ATOM 585 O O . ASP A 1 80 ? -6.969 -17.984 9.297 1 96.5 80 ASP A O 1
ATOM 589 N N . THR A 1 81 ? -5.84 -19.719 8.375 1 98.19 81 THR A N 1
ATOM 590 C CA . THR A 1 81 ? -4.66 -19.531 9.211 1 98.19 81 THR A CA 1
ATOM 591 C C . THR A 1 81 ? -3.494 -18.984 8.391 1 98.19 81 THR A C 1
ATOM 593 O O . THR A 1 81 ? -3.465 -19.141 7.168 1 98.19 81 THR A O 1
ATOM 596 N N . VAL A 1 82 ? -2.582 -18.359 9.031 1 98.12 82 VAL A N 1
ATOM 597 C CA . VAL A 1 82 ? -1.389 -17.828 8.383 1 98.12 82 VAL A CA 1
ATOM 598 C C . VAL A 1 82 ? -0.514 -18.969 7.887 1 98.12 82 VAL A C 1
ATOM 600 O O . VAL A 1 82 ? -0.27 -19.938 8.617 1 98.12 82 VAL A O 1
ATOM 603 N N . SER A 1 83 ? -0.143 -18.875 6.648 1 96.12 83 SER A N 1
ATOM 604 C CA . SER A 1 83 ? 0.771 -19.844 6.059 1 96.12 83 SER A CA 1
ATOM 605 C C . SER A 1 83 ? 2.049 -19.172 5.562 1 96.12 83 SER A C 1
ATOM 607 O O . SER A 1 83 ? 2.066 -17.969 5.32 1 96.12 83 SER A O 1
ATOM 609 N N . MET A 1 84 ? 3.023 -19.938 5.41 1 94.56 84 MET A N 1
ATOM 610 C CA . MET A 1 84 ? 4.309 -19.422 4.945 1 94.56 84 MET A CA 1
ATOM 611 C C . MET A 1 84 ? 4.18 -18.812 3.553 1 94.56 84 MET A C 1
ATOM 613 O O . MET A 1 84 ? 4.781 -17.781 3.266 1 94.56 84 MET A O 1
ATOM 617 N N . SER A 1 85 ? 3.367 -19.406 2.732 1 92.94 85 SER A N 1
ATOM 618 C CA . SER A 1 85 ? 3.207 -18.969 1.348 1 92.94 85 SER A CA 1
ATOM 619 C C . SER A 1 85 ? 2.467 -17.641 1.264 1 92.94 85 SER A C 1
ATOM 621 O O . SER A 1 85 ? 2.389 -17.031 0.193 1 92.94 85 SER A O 1
ATOM 623 N N . ASN A 1 86 ? 2.002 -17.172 2.453 1 92.94 86 ASN A N 1
ATOM 624 C CA . ASN A 1 86 ? 1.248 -15.93 2.506 1 92.94 86 ASN A CA 1
ATOM 625 C C . ASN A 1 86 ? 2.17 -14.719 2.66 1 92.94 86 ASN A C 1
ATOM 627 O O . ASN A 1 86 ? 1.825 -13.609 2.246 1 92.94 86 ASN A O 1
ATOM 631 N N . LEU A 1 87 ? 3.346 -14.984 3.158 1 97.12 87 LEU A N 1
ATOM 632 C CA . LEU A 1 87 ? 4.094 -13.922 3.83 1 97.12 87 LEU A CA 1
ATOM 633 C C . LEU A 1 87 ? 4.836 -13.055 2.82 1 97.12 87 LEU A C 1
ATOM 635 O O . LEU A 1 87 ? 5.336 -11.984 3.168 1 97.12 87 LEU A O 1
ATOM 639 N N . HIS A 1 88 ? 4.801 -13.422 1.558 1 96.56 88 HIS A N 1
ATOM 640 C CA . HIS A 1 88 ? 5.41 -12.555 0.553 1 96.56 88 HIS A CA 1
ATOM 641 C C . HIS A 1 88 ? 4.535 -11.336 0.272 1 96.56 88 HIS A C 1
ATOM 643 O O . HIS A 1 88 ? 5.016 -10.336 -0.251 1 96.56 88 HIS A O 1
ATOM 649 N N . ARG A 1 89 ? 3.236 -11.453 0.632 1 97.62 89 ARG A N 1
ATOM 650 C CA . ARG A 1 89 ? 2.336 -10.367 0.255 1 97.62 89 ARG A CA 1
ATOM 651 C C . ARG A 1 89 ? 1.384 -10.023 1.396 1 97.62 89 ARG A C 1
ATOM 653 O O . ARG A 1 89 ? 0.719 -8.984 1.365 1 97.62 89 ARG A O 1
ATOM 660 N N . GLN A 1 90 ? 1.146 -10.891 2.361 1 98.44 90 GLN A N 1
ATOM 661 C CA . GLN A 1 90 ? 0.29 -10.609 3.508 1 98.44 90 GLN A CA 1
ATOM 662 C C . GLN A 1 90 ? 1.09 -10 4.656 1 98.44 90 GLN A C 1
ATOM 664 O O . GLN A 1 90 ? 1.326 -10.656 5.672 1 98.44 90 GLN A O 1
ATOM 669 N N . ILE A 1 91 ? 1.319 -8.742 4.586 1 97.94 91 ILE A N 1
ATOM 670 C CA . ILE A 1 91 ? 2.406 -8.023 5.242 1 97.94 91 ILE A CA 1
ATOM 671 C C . ILE A 1 91 ? 2.031 -7.738 6.695 1 97.94 91 ILE A C 1
ATOM 673 O O . ILE A 1 91 ? 2.848 -7.227 7.461 1 97.94 91 ILE A O 1
ATOM 677 N N . LEU A 1 92 ? 0.881 -7.988 7.062 1 97.75 92 LEU A N 1
ATOM 678 C CA . LEU A 1 92 ? 0.465 -7.801 8.445 1 97.75 92 LEU A CA 1
ATOM 679 C C . LEU A 1 92 ? 0.894 -8.984 9.312 1 97.75 92 LEU A C 1
ATOM 681 O O . LEU A 1 92 ? 0.933 -8.883 10.539 1 97.75 92 LEU A O 1
ATOM 685 N N . HIS A 1 93 ? 1.089 -10.102 8.727 1 98.56 93 HIS A N 1
ATOM 686 C CA . HIS A 1 93 ? 1.431 -11.32 9.453 1 98.56 93 HIS A CA 1
ATOM 687 C C . HIS A 1 93 ? 2.941 -11.516 9.523 1 98.56 93 HIS A C 1
ATOM 689 O O . HIS A 1 93 ? 3.695 -10.812 8.852 1 98.56 93 HIS A O 1
ATOM 695 N N . THR A 1 94 ? 3.318 -12.422 10.43 1 98.12 94 THR A N 1
ATOM 696 C CA . THR A 1 94 ? 4.746 -12.641 10.633 1 98.12 94 THR A CA 1
ATOM 697 C C . THR A 1 94 ? 5.078 -14.133 10.617 1 98.12 94 THR A C 1
ATOM 699 O O . THR A 1 94 ? 4.18 -14.969 10.711 1 98.12 94 THR A O 1
ATOM 702 N N . THR A 1 95 ? 6.34 -14.344 10.477 1 97.81 95 THR A N 1
ATOM 703 C CA . THR A 1 95 ? 6.832 -15.711 10.391 1 97.81 95 THR A CA 1
ATOM 704 C C . THR A 1 95 ? 6.492 -16.484 11.656 1 97.81 95 THR A C 1
ATOM 706 O O . THR A 1 95 ? 6.105 -17.656 11.594 1 97.81 95 THR A O 1
ATOM 709 N N . ASP A 1 96 ? 6.492 -15.852 12.758 1 97.75 96 ASP A N 1
ATOM 710 C CA . ASP A 1 96 ? 6.285 -16.516 14.039 1 97.75 96 ASP A CA 1
ATOM 711 C C . ASP A 1 96 ? 4.805 -16.797 14.281 1 97.75 96 ASP A C 1
ATOM 713 O O . ASP A 1 96 ? 4.449 -17.547 15.195 1 97.75 96 ASP A O 1
ATOM 717 N N . ARG A 1 97 ? 3.98 -16.266 13.461 1 98.06 97 ARG A N 1
ATOM 718 C CA . ARG A 1 97 ? 2.551 -16.453 13.68 1 98.06 97 ARG A CA 1
ATOM 719 C C . ARG A 1 97 ? 1.956 -17.406 12.641 1 98.06 97 ARG A C 1
ATOM 721 O O . ARG A 1 97 ? 0.734 -17.5 12.508 1 98.06 97 ARG A O 1
ATOM 728 N N . VAL A 1 98 ? 2.803 -18.016 11.875 1 97.69 98 VAL A N 1
ATOM 729 C CA . VAL A 1 98 ? 2.322 -19.078 11 1 97.69 98 VAL A CA 1
ATOM 730 C C . VAL A 1 98 ? 1.531 -20.109 11.812 1 97.69 98 VAL A C 1
ATOM 732 O O . VAL A 1 98 ? 1.974 -20.531 12.883 1 97.69 98 VAL A O 1
ATOM 735 N N . GLY A 1 99 ? 0.322 -20.453 11.383 1 98.19 99 GLY A N 1
ATOM 736 C CA . GLY A 1 99 ? -0.561 -21.359 12.109 1 98.19 99 GLY A CA 1
ATOM 737 C C . GLY A 1 99 ? -1.644 -20.641 12.883 1 98.19 99 GLY A C 1
ATOM 738 O O . GLY A 1 99 ? -2.672 -21.234 13.219 1 98.19 99 GLY A O 1
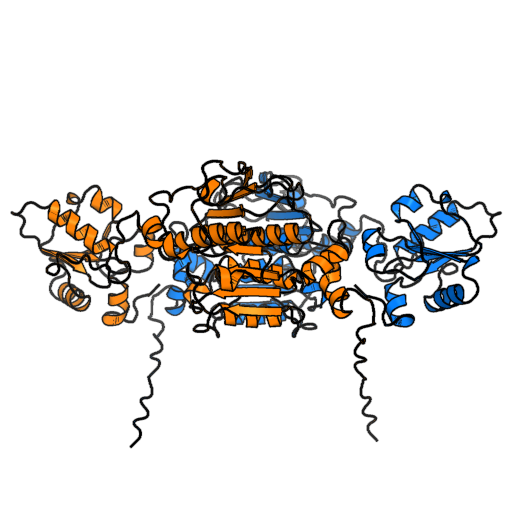ATOM 739 N N . MET A 1 100 ? -1.426 -19.406 13.148 1 98.44 100 MET A N 1
ATOM 740 C CA . MET A 1 100 ? -2.412 -18.578 13.844 1 98.44 100 MET A CA 1
ATOM 741 C C . MET A 1 100 ? -3.543 -18.172 12.906 1 98.44 100 MET A C 1
ATOM 743 O O . MET A 1 100 ? -3.318 -17.969 11.711 1 98.44 100 MET A O 1
ATOM 747 N N . ASN A 1 101 ? -4.75 -18.062 13.484 1 98.75 101 ASN A N 1
ATOM 748 C CA . ASN A 1 101 ? -5.848 -17.547 12.68 1 98.75 101 ASN A CA 1
ATOM 749 C C . ASN A 1 101 ? -5.539 -16.141 12.148 1 98.75 101 ASN A C 1
ATOM 751 O O . ASN A 1 101 ? -5.031 -15.297 12.883 1 98.75 101 ASN A O 1
ATOM 755 N N . LYS A 1 102 ? -5.879 -15.898 10.914 1 98.62 102 LYS A N 1
ATOM 756 C CA . LYS A 1 102 ? -5.508 -14.648 10.266 1 98.62 102 LYS A CA 1
ATOM 757 C C . LYS A 1 102 ? -6.215 -13.461 10.922 1 98.62 102 LYS A C 1
ATOM 759 O O . LYS A 1 102 ? -5.645 -12.375 11.023 1 98.62 102 LYS A O 1
ATOM 764 N N . ALA A 1 103 ? -7.465 -13.609 11.328 1 98.81 103 ALA A N 1
ATOM 765 C CA . ALA A 1 103 ? -8.18 -12.508 11.977 1 98.81 103 ALA A CA 1
ATOM 766 C C . ALA A 1 103 ? -7.527 -12.148 13.305 1 98.81 103 ALA A C 1
ATOM 768 O O . ALA A 1 103 ? -7.352 -10.969 13.617 1 98.81 103 ALA A O 1
ATOM 769 N N . GLU A 1 104 ? -7.156 -13.109 14.016 1 98.81 104 GLU A N 1
ATOM 770 C CA . GLU A 1 104 ? -6.504 -12.906 15.305 1 98.81 104 GLU A CA 1
ATOM 771 C C . GLU A 1 104 ? -5.105 -12.312 15.125 1 98.81 104 GLU A C 1
ATOM 773 O O . GLU A 1 104 ? -4.715 -11.398 15.852 1 98.81 104 GLU A O 1
ATOM 778 N N . SER A 1 105 ? -4.414 -12.891 14.172 1 98.81 105 SER A N 1
ATOM 779 C CA . SER A 1 105 ? -3.084 -12.391 13.852 1 98.81 105 SER A CA 1
ATOM 780 C C . SER A 1 105 ? -3.129 -10.922 13.453 1 98.81 105 SER A C 1
ATOM 782 O O . SER A 1 105 ? -2.312 -10.117 13.914 1 98.81 105 SER A O 1
ATOM 784 N N . ALA A 1 106 ? -4.094 -10.562 12.648 1 98.81 106 ALA A N 1
ATOM 785 C CA . ALA A 1 106 ? -4.25 -9.18 12.188 1 98.81 106 ALA A CA 1
ATOM 786 C C . ALA A 1 106 ? -4.562 -8.25 13.359 1 98.81 106 ALA A C 1
ATOM 788 O O . ALA A 1 106 ? -3.992 -7.16 13.461 1 98.81 106 ALA A O 1
ATOM 789 N N . CYS A 1 107 ? -5.414 -8.688 14.219 1 98.81 107 CYS A N 1
ATOM 790 C CA . CYS A 1 107 ? -5.777 -7.871 15.375 1 98.81 107 CYS A CA 1
ATOM 791 C C . CYS A 1 107 ? -4.562 -7.613 16.266 1 98.81 107 CYS A C 1
ATOM 793 O O . CYS A 1 107 ? -4.379 -6.5 16.75 1 98.81 107 CYS A O 1
ATOM 795 N N . GLN A 1 108 ? -3.816 -8.641 16.438 1 98.44 108 GLN A N 1
ATOM 796 C CA . GLN A 1 108 ? -2.617 -8.492 17.266 1 98.44 108 GLN A CA 1
ATOM 797 C C . GLN A 1 108 ? -1.673 -7.449 16.672 1 98.44 108 GLN A C 1
ATOM 799 O O . GLN A 1 108 ? -1.183 -6.57 17.375 1 98.44 108 GLN A O 1
ATOM 804 N N . ALA A 1 109 ? -1.405 -7.547 15.422 1 98.5 109 ALA A N 1
ATOM 805 C CA . ALA A 1 109 ? -0.513 -6.613 14.742 1 98.5 109 ALA A CA 1
ATOM 806 C C . ALA A 1 109 ? -1.077 -5.195 14.773 1 98.5 109 ALA A C 1
ATOM 808 O O . ALA A 1 109 ? -0.342 -4.234 15.016 1 98.5 109 ALA A O 1
ATOM 809 N N . LEU A 1 110 ? -2.359 -5.047 14.555 1 98.81 110 LEU A N 1
ATOM 810 C CA . LEU A 1 110 ? -2.99 -3.736 14.453 1 98.81 110 LEU A CA 1
ATOM 811 C C . LEU A 1 110 ? -3.076 -3.064 15.82 1 98.81 110 LEU A C 1
ATOM 813 O O . LEU A 1 110 ? -2.99 -1.839 15.922 1 98.81 110 LEU A O 1
ATOM 817 N N . ARG A 1 111 ? -3.242 -3.867 16.828 1 98.5 111 ARG A N 1
ATOM 818 C CA . ARG A 1 111 ? -3.246 -3.307 18.188 1 98.5 111 ARG A CA 1
ATOM 819 C C . ARG A 1 111 ? -1.899 -2.672 18.516 1 98.5 111 ARG A C 1
ATOM 821 O O . ARG A 1 111 ? -1.842 -1.656 19.203 1 98.5 111 ARG A O 1
ATOM 828 N N . ALA A 1 112 ? -0.88 -3.311 18.031 1 98.25 112 ALA A N 1
ATOM 829 C CA . ALA A 1 112 ? 0.456 -2.752 18.234 1 98.25 112 ALA A CA 1
ATOM 830 C C . ALA A 1 112 ? 0.614 -1.434 17.469 1 98.25 112 ALA A C 1
ATOM 832 O O . ALA A 1 112 ? 1.286 -0.516 17.953 1 98.25 112 ALA A O 1
ATOM 833 N N . LEU A 1 113 ? 0.009 -1.34 16.328 1 98.19 113 LEU A N 1
ATOM 834 C CA . LEU A 1 113 ? 0.064 -0.126 15.523 1 98.19 113 LEU A CA 1
ATOM 835 C C . LEU A 1 113 ? -0.753 0.991 16.172 1 98.19 113 LEU A C 1
ATOM 837 O O . LEU A 1 113 ? -0.243 2.092 16.391 1 98.19 113 LEU A O 1
ATOM 841 N N . ASN A 1 114 ? -1.976 0.726 16.531 1 98.38 114 ASN A N 1
ATOM 842 C CA . ASN A 1 114 ? -2.895 1.696 17.109 1 98.38 114 ASN A CA 1
ATOM 843 C C . ASN A 1 114 ? -3.707 1.083 18.25 1 98.38 114 ASN A C 1
ATOM 845 O O . ASN A 1 114 ? -4.684 0.374 18 1 98.38 114 ASN A O 1
ATOM 849 N N . ASN A 1 115 ? -3.383 1.433 19.453 1 97.62 115 ASN A N 1
ATOM 850 C CA . ASN A 1 115 ? -4.031 0.842 20.609 1 97.62 115 ASN A CA 1
ATOM 851 C C . ASN A 1 115 ? -5.234 1.668 21.062 1 97.62 115 ASN A C 1
ATOM 853 O O . ASN A 1 115 ? -5.762 1.454 22.156 1 97.62 115 ASN A O 1
ATOM 857 N N . LYS A 1 116 ? -5.691 2.615 20.203 1 97.19 116 LYS A N 1
ATOM 858 C CA . LYS A 1 116 ? -6.801 3.494 20.562 1 97.19 116 LYS A CA 1
ATOM 859 C C . LYS A 1 116 ? -8.086 3.068 19.859 1 97.19 116 LYS A C 1
ATOM 861 O O . LYS A 1 116 ? -9.148 3.658 20.078 1 97.19 116 LYS A O 1
ATOM 866 N N . ILE A 1 117 ? -8.016 2.053 19.047 1 98.19 117 ILE A N 1
ATOM 867 C CA . ILE A 1 117 ? -9.188 1.654 18.281 1 98.19 117 ILE A CA 1
ATOM 868 C C . ILE A 1 117 ? -9.68 0.289 18.75 1 98.19 117 ILE A C 1
ATOM 870 O O . ILE A 1 117 ? -8.961 -0.43 19.453 1 98.19 117 ILE A O 1
ATOM 874 N N . ASN A 1 118 ? -10.953 -0.024 18.406 1 98.69 118 ASN A N 1
ATOM 875 C CA . ASN A 1 118 ? -11.586 -1.283 18.766 1 98.69 118 ASN A CA 1
ATOM 876 C C . ASN A 1 118 ? -11.492 -2.311 17.641 1 98.69 118 ASN A C 1
ATOM 878 O O . ASN A 1 118 ? -12.078 -2.123 16.578 1 98.69 118 ASN A O 1
ATOM 882 N N . LEU A 1 119 ? -10.719 -3.393 17.906 1 98.88 119 LEU A N 1
ATOM 883 C CA . LEU A 1 119 ? -10.531 -4.461 16.922 1 98.88 119 LEU A CA 1
ATOM 884 C C . LEU A 1 119 ? -11.289 -5.719 17.344 1 98.88 119 LEU A C 1
ATOM 886 O O . LEU A 1 119 ? -11.117 -6.207 18.453 1 98.88 119 LEU A O 1
ATOM 890 N N . ILE A 1 120 ? -12.109 -6.246 16.453 1 98.88 120 ILE A N 1
ATOM 891 C CA . ILE A 1 120 ? -12.945 -7.402 16.75 1 98.88 120 ILE A CA 1
ATOM 892 C C . ILE A 1 120 ? -12.648 -8.531 15.766 1 98.88 120 ILE A C 1
ATOM 894 O O . ILE A 1 120 ? -13.07 -8.484 14.609 1 98.88 120 ILE A O 1
ATOM 898 N N . PRO A 1 121 ? -11.953 -9.555 16.219 1 98.81 121 PRO A N 1
ATOM 899 C CA . PRO A 1 121 ? -11.703 -10.695 15.336 1 98.81 121 PRO A CA 1
ATOM 900 C C . PRO A 1 121 ? -12.914 -11.617 15.195 1 98.81 121 PRO A C 1
ATOM 902 O O . PRO A 1 121 ? -13.625 -11.859 16.172 1 98.81 121 PRO A O 1
ATOM 905 N N . HIS A 1 122 ? -13.242 -12 14.008 1 98.75 122 HIS A N 1
ATOM 906 C CA . HIS A 1 122 ? -14.203 -13.047 13.68 1 98.75 122 HIS A CA 1
ATOM 907 C C . HIS A 1 122 ? -13.531 -14.211 12.961 1 98.75 122 HIS A C 1
ATOM 909 O O . HIS A 1 122 ? -13.578 -14.289 11.727 1 98.75 122 HIS A O 1
ATOM 915 N N . PRO A 1 123 ? -12.969 -15.195 13.742 1 98.44 123 PRO A N 1
ATOM 916 C CA . PRO A 1 123 ? -12.258 -16.312 13.125 1 98.44 123 PRO A CA 1
ATOM 917 C C . PRO A 1 123 ? -13.203 -17.391 12.594 1 98.44 123 PRO A C 1
ATOM 919 O O . PRO A 1 123 ? -13.031 -18.578 12.906 1 98.44 123 PRO A O 1
ATOM 922 N N . VAL A 1 124 ? -14.203 -17.016 11.844 1 97 124 VAL A N 1
ATOM 923 C CA . VAL A 1 124 ? -15.227 -17.891 11.297 1 97 124 VAL A CA 1
ATOM 924 C C . VAL A 1 124 ? -15.43 -17.578 9.812 1 97 124 VAL A C 1
ATOM 926 O O . VAL A 1 124 ? -15.141 -16.469 9.359 1 97 124 VAL A O 1
ATOM 929 N N . PRO A 1 125 ? -15.844 -18.578 9.078 1 95.06 125 PRO A N 1
ATOM 930 C CA . PRO A 1 125 ? -16.188 -18.281 7.684 1 95.06 125 PRO A CA 1
ATOM 931 C C . PRO A 1 125 ? -17.484 -17.484 7.551 1 95.06 125 PRO A C 1
ATOM 933 O O . PRO A 1 125 ? -18.375 -17.609 8.383 1 95.06 125 PRO A O 1
ATOM 936 N N . ILE A 1 126 ? -17.516 -16.656 6.582 1 95.69 126 ILE A N 1
ATOM 937 C CA . ILE A 1 126 ? -18.766 -15.969 6.266 1 95.69 126 ILE A CA 1
ATOM 938 C C . ILE A 1 126 ? -19.609 -16.844 5.336 1 95.69 126 ILE A C 1
ATOM 940 O O . ILE A 1 126 ? -19.141 -17.266 4.277 1 95.69 126 ILE A O 1
ATOM 944 N N . THR A 1 127 ? -20.844 -17.156 5.738 1 95.19 127 THR A N 1
ATOM 945 C CA . THR A 1 127 ? -21.766 -18 4.965 1 95.19 127 THR A CA 1
ATOM 946 C C . THR A 1 127 ? -23.094 -17.281 4.75 1 95.19 127 THR A C 1
ATOM 948 O O . THR A 1 127 ? -23.391 -16.297 5.43 1 95.19 127 THR A O 1
ATOM 951 N N . PRO A 1 128 ? -23.797 -17.75 3.771 1 95.88 128 PRO A N 1
ATOM 952 C CA . PRO A 1 128 ? -25.109 -17.141 3.564 1 95.88 128 PRO A CA 1
ATOM 953 C C . PRO A 1 128 ? -25.969 -17.156 4.828 1 95.88 128 PRO A C 1
ATOM 955 O O . PRO A 1 128 ? -26.75 -16.219 5.055 1 95.88 128 PRO A O 1
ATOM 958 N N . ALA A 1 129 ? -25.781 -18.125 5.676 1 94.94 129 ALA A N 1
ATOM 959 C CA . ALA A 1 129 ? -26.578 -18.266 6.887 1 94.94 129 ALA A CA 1
ATOM 960 C C . ALA A 1 129 ? -26.156 -17.266 7.957 1 94.94 129 ALA A C 1
ATOM 962 O O . ALA A 1 129 ? -26.953 -16.875 8.805 1 94.94 129 ALA A O 1
ATOM 963 N N . THR A 1 130 ? -24.938 -16.797 7.906 1 96.25 130 THR A N 1
ATOM 964 C CA . THR A 1 130 ? -24.422 -16.031 9.039 1 96.25 130 THR A CA 1
ATOM 965 C C . THR A 1 130 ? -24.031 -14.617 8.594 1 96.25 130 THR A C 1
ATOM 967 O O . THR A 1 130 ? -23.812 -13.742 9.43 1 96.25 130 THR A O 1
ATOM 970 N N . ALA A 1 131 ? -24 -14.367 7.352 1 97.69 131 ALA A N 1
ATOM 971 C CA . ALA A 1 131 ? -23.453 -13.125 6.797 1 97.69 131 ALA A CA 1
ATOM 972 C C . ALA A 1 131 ? -24.156 -11.906 7.367 1 97.69 131 ALA A C 1
ATOM 974 O O . ALA A 1 131 ? -23.516 -10.984 7.871 1 97.69 131 ALA A O 1
ATOM 975 N N . LEU A 1 132 ? -25.469 -11.875 7.371 1 98.06 132 LEU A N 1
ATOM 976 C CA . LEU A 1 132 ? -26.219 -10.711 7.816 1 98.06 132 LEU A CA 1
ATOM 977 C C . LEU A 1 132 ? -26.031 -10.469 9.305 1 98.06 132 LEU A C 1
ATOM 979 O O . LEU A 1 132 ? -25.875 -9.328 9.742 1 98.06 132 LEU A O 1
ATOM 983 N N . ASP A 1 133 ? -25.969 -11.547 10.062 1 97.81 133 ASP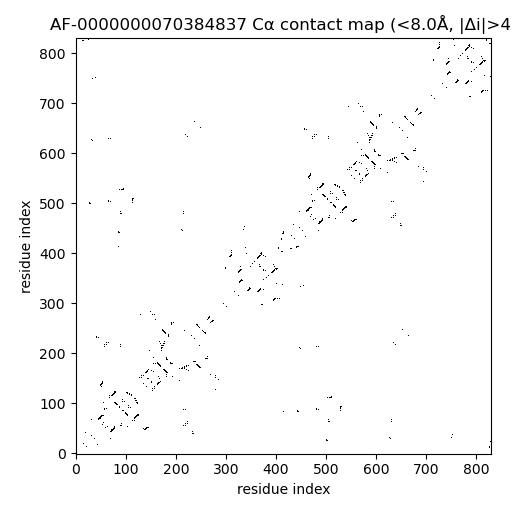 A N 1
ATOM 984 C CA . ASP A 1 133 ? -25.797 -11.414 11.5 1 97.81 133 ASP A CA 1
ATOM 985 C C . ASP A 1 133 ? -24.422 -10.852 11.844 1 97.81 133 ASP A C 1
ATOM 987 O O . ASP A 1 133 ? -24.297 -9.977 12.703 1 97.81 133 ASP A O 1
ATOM 991 N N . ILE A 1 134 ? -23.453 -11.312 11.219 1 98.31 134 ILE A N 1
ATOM 992 C CA . ILE A 1 134 ? -22.078 -10.914 11.492 1 98.31 134 ILE A CA 1
ATOM 993 C C . ILE A 1 134 ? -21.859 -9.469 11.047 1 98.31 134 ILE A C 1
ATOM 995 O O . ILE A 1 134 ? -21.172 -8.695 11.719 1 98.31 134 ILE A O 1
ATOM 999 N N . LEU A 1 135 ? -22.5 -9.039 9.945 1 98.69 135 LEU A N 1
ATOM 1000 C CA . LEU A 1 135 ? -22.172 -7.777 9.289 1 98.69 135 LEU A CA 1
ATOM 1001 C C . LEU A 1 135 ? -23.094 -6.66 9.758 1 98.69 135 LEU A C 1
ATOM 1003 O O . LEU A 1 135 ? -22.812 -5.48 9.539 1 98.69 135 LEU A O 1
ATOM 1007 N N . ARG A 1 136 ? -24.094 -6.93 10.43 1 98.38 136 ARG A N 1
ATOM 1008 C CA . ARG A 1 136 ? -25.156 -5.996 10.805 1 98.38 136 ARG A CA 1
ATOM 1009 C C . ARG A 1 136 ? -24.594 -4.844 11.633 1 98.38 136 ARG A C 1
ATOM 1011 O O . ARG A 1 136 ? -25.031 -3.699 11.484 1 98.38 136 ARG A O 1
ATOM 1018 N N . PRO A 1 137 ? -23.609 -5.082 12.508 1 98.38 137 PRO A N 1
ATOM 1019 C CA . PRO A 1 137 ? -23.125 -3.996 13.367 1 98.38 137 PRO A CA 1
ATOM 1020 C C . PRO A 1 137 ? -22.297 -2.969 12.609 1 98.38 137 PRO A C 1
ATOM 1022 O O . PRO A 1 137 ? -21.953 -1.915 13.156 1 98.38 137 PRO A O 1
ATOM 1025 N N . TYR A 1 138 ? -22 -3.213 11.414 1 98.62 138 TYR A N 1
ATOM 1026 C CA . TYR A 1 138 ? -21.047 -2.377 10.703 1 98.62 138 TYR A CA 1
ATOM 1027 C C . TYR A 1 138 ? -21.734 -1.523 9.648 1 98.62 138 TYR A C 1
ATOM 1029 O O . TYR A 1 138 ? -22.719 -1.956 9.031 1 98.62 138 TYR A O 1
ATOM 1037 N N . SER A 1 139 ? -21.203 -0.347 9.398 1 97.88 139 SER A N 1
ATOM 1038 C CA . SER A 1 139 ? -21.812 0.609 8.484 1 97.88 139 SER A CA 1
ATOM 1039 C C . SER A 1 139 ? -21.141 0.578 7.113 1 97.88 139 SER A C 1
ATOM 1041 O O . SER A 1 139 ? -21.547 1.309 6.203 1 97.88 139 SER A O 1
ATOM 1043 N N . MET A 1 140 ? -20.172 -0.246 6.953 1 98.5 140 MET A N 1
ATOM 1044 C CA . MET A 1 140 ? -19.438 -0.423 5.703 1 98.5 140 MET A CA 1
ATOM 1045 C C . MET A 1 140 ? -18.766 -1.792 5.648 1 98.5 140 MET A C 1
ATOM 1047 O O . MET A 1 140 ? -18.297 -2.295 6.672 1 98.5 140 MET A O 1
ATOM 1051 N N . ILE A 1 141 ? -18.766 -2.367 4.457 1 98.88 141 ILE A N 1
ATOM 1052 C CA . ILE A 1 141 ? -18.156 -3.674 4.266 1 98.88 141 ILE A CA 1
ATOM 1053 C C . ILE A 1 141 ? -17.031 -3.564 3.238 1 98.88 141 ILE A C 1
ATOM 1055 O O . ILE A 1 141 ? -17.188 -2.945 2.186 1 98.88 141 ILE A O 1
ATOM 1059 N N . LEU A 1 142 ? -15.859 -4.047 3.553 1 98.94 142 LEU A N 1
ATOM 1060 C CA . LEU A 1 142 ? -14.766 -4.172 2.596 1 98.94 142 LEU A CA 1
ATOM 1061 C C . LEU A 1 142 ? -14.523 -5.633 2.232 1 98.94 142 LEU A C 1
ATOM 1063 O O . LEU A 1 142 ? -14.219 -6.453 3.102 1 98.94 142 LEU A O 1
ATOM 1067 N N . ASP A 1 143 ? -14.695 -5.926 0.956 1 98.75 143 ASP A N 1
ATOM 1068 C CA . ASP A 1 143 ? -14.492 -7.266 0.417 1 98.75 143 ASP A CA 1
ATOM 1069 C C . ASP A 1 143 ? -13.055 -7.453 -0.074 1 98.75 143 ASP A C 1
ATOM 1071 O O . ASP A 1 143 ? -12.703 -7 -1.166 1 98.75 143 ASP A O 1
ATOM 1075 N N . CYS A 1 144 ? -12.273 -8.148 0.729 1 98.38 144 CYS A N 1
ATOM 1076 C CA . CYS A 1 144 ? -10.883 -8.438 0.4 1 98.38 144 CYS A CA 1
ATOM 1077 C C . CYS A 1 144 ? -10.688 -9.922 0.119 1 98.38 144 CYS A C 1
ATOM 1079 O O . CYS A 1 144 ? -9.617 -10.469 0.39 1 98.38 144 CYS A O 1
ATOM 1081 N N . THR A 1 145 ? -11.703 -10.57 -0.341 1 94.62 145 THR A N 1
ATOM 1082 C CA . THR A 1 145 ? -11.656 -12.008 -0.567 1 94.62 145 THR A CA 1
ATOM 1083 C C . THR A 1 145 ? -11.266 -12.32 -2.01 1 94.62 145 THR A C 1
ATOM 1085 O O . THR A 1 145 ? -11.18 -11.414 -2.842 1 94.62 145 THR A O 1
ATOM 1088 N N . ASP A 1 146 ? -10.977 -13.539 -2.26 1 85.88 146 ASP A N 1
ATOM 1089 C CA . ASP A 1 146 ? -10.562 -13.93 -3.604 1 85.88 146 ASP A CA 1
ATOM 1090 C C . ASP A 1 146 ? -11.531 -14.953 -4.195 1 85.88 146 ASP A C 1
ATOM 1092 O O . ASP A 1 146 ? -11.219 -15.602 -5.199 1 85.88 146 ASP A O 1
ATOM 1096 N N . ARG A 1 147 ? -12.711 -15.102 -3.592 1 84.06 147 ARG A N 1
ATOM 1097 C CA . ARG A 1 147 ? -13.664 -16.094 -4.062 1 84.06 147 ARG A CA 1
ATOM 1098 C C . ARG A 1 147 ? -14.906 -15.43 -4.645 1 84.06 147 ARG A C 1
ATOM 1100 O O . ARG A 1 147 ? -15.523 -14.57 -3.996 1 84.06 147 ARG A O 1
ATOM 1107 N N . PRO A 1 148 ? -15.273 -15.867 -5.766 1 87.62 148 PRO A N 1
ATOM 1108 C CA . PRO A 1 148 ? -16.469 -15.289 -6.383 1 87.62 148 PRO A CA 1
ATOM 1109 C C . PRO A 1 148 ? -17.719 -15.438 -5.516 1 87.62 148 PRO A C 1
ATOM 1111 O O . PRO A 1 148 ? -18.516 -14.508 -5.414 1 87.62 148 PRO A O 1
ATOM 1114 N N . LEU A 1 149 ? -17.859 -16.609 -4.949 1 88.38 149 LEU A N 1
ATOM 1115 C CA . LEU A 1 149 ? -19.031 -16.859 -4.109 1 88.38 149 LEU A CA 1
ATOM 1116 C C . LEU A 1 149 ? -19.156 -15.789 -3.023 1 88.38 149 LEU A C 1
ATOM 1118 O O . LEU A 1 149 ? -20.219 -15.211 -2.826 1 88.38 149 LEU A O 1
ATOM 1122 N N . THR A 1 150 ? -18.094 -15.562 -2.35 1 93.62 150 THR A N 1
ATOM 1123 C CA . THR A 1 150 ? -18.094 -14.609 -1.248 1 93.62 150 THR A CA 1
ATOM 1124 C C . THR A 1 150 ? -18.344 -13.195 -1.759 1 93.62 150 THR A C 1
ATOM 1126 O O . THR A 1 150 ? -19 -12.398 -1.086 1 93.62 150 THR A O 1
ATOM 1129 N N . ARG A 1 151 ? -17.844 -12.867 -2.893 1 94 151 ARG A N 1
ATOM 1130 C CA . ARG A 1 151 ? -18.047 -11.547 -3.48 1 94 151 ARG A CA 1
ATOM 1131 C C . ARG A 1 151 ? -19.531 -11.258 -3.699 1 94 151 ARG A C 1
ATOM 1133 O O . ARG A 1 151 ? -20.016 -10.18 -3.359 1 94 151 ARG A O 1
ATOM 1140 N N . TYR A 1 152 ? -20.203 -12.211 -4.285 1 94.94 152 TYR A N 1
ATOM 1141 C CA . TYR A 1 152 ? -21.625 -12.047 -4.523 1 94.94 152 TYR A CA 1
ATOM 1142 C C . TYR A 1 152 ? -22.406 -12.023 -3.213 1 94.94 152 TYR A C 1
ATOM 1144 O O . TYR A 1 152 ? -23.344 -11.242 -3.051 1 94.94 152 TYR A O 1
ATOM 1152 N N . LEU A 1 153 ? -21.984 -12.906 -2.348 1 96.69 153 LEU A N 1
ATOM 1153 C CA . LEU A 1 153 ? -22.625 -12.961 -1.039 1 96.69 153 LEU A CA 1
ATOM 1154 C C . LEU A 1 153 ? -22.516 -11.617 -0.322 1 96.69 153 LEU A C 1
ATOM 1156 O O . LEU A 1 153 ? -23.516 -11.102 0.197 1 96.69 153 LEU A O 1
ATOM 1160 N N . LEU A 1 154 ? -21.344 -11.031 -0.323 1 98.19 154 LEU A N 1
ATOM 1161 C CA . LEU A 1 154 ? -21.109 -9.766 0.366 1 98.19 154 LEU A CA 1
ATOM 1162 C C . LEU A 1 154 ? -21.859 -8.625 -0.323 1 98.19 154 LEU A C 1
ATOM 1164 O O . LEU A 1 154 ? -22.328 -7.703 0.338 1 98.19 154 LEU A O 1
ATOM 1168 N N . SER A 1 155 ? -21.891 -8.68 -1.609 1 97.69 155 SER A N 1
ATOM 1169 C CA . SER A 1 155 ? -22.656 -7.68 -2.342 1 97.69 155 SER A CA 1
ATOM 1170 C C . SER A 1 155 ? -24.125 -7.711 -1.952 1 97.69 155 SER A C 1
ATOM 1172 O O . SER A 1 155 ? -24.719 -6.672 -1.672 1 97.69 155 SER A O 1
ATOM 1174 N N . ASP A 1 156 ? -24.672 -8.914 -1.957 1 97.81 156 ASP A N 1
ATOM 1175 C CA . ASP A 1 156 ? -26.062 -9.062 -1.582 1 97.81 156 ASP A CA 1
ATOM 1176 C C . ASP A 1 156 ? -26.312 -8.609 -0.144 1 97.81 156 ASP A C 1
ATOM 1178 O O . ASP A 1 156 ? -27.281 -7.914 0.141 1 97.81 156 ASP A O 1
ATOM 1182 N N . ALA A 1 157 ? -25.438 -9.016 0.719 1 98.31 157 ALA A N 1
ATOM 1183 C CA . ALA A 1 157 ? -25.547 -8.617 2.121 1 98.31 157 ALA A CA 1
ATOM 1184 C C . ALA A 1 157 ? -25.5 -7.098 2.268 1 98.31 157 ALA A C 1
ATOM 1186 O O . ALA A 1 157 ? -26.266 -6.52 3.045 1 98.31 157 ALA A O 1
ATOM 1187 N N . ALA A 1 158 ? -24.609 -6.461 1.575 1 98.44 158 ALA A N 1
ATOM 1188 C CA . ALA A 1 158 ? -24.469 -5.008 1.631 1 98.44 158 ALA A CA 1
ATOM 1189 C C . ALA A 1 158 ? -25.766 -4.316 1.21 1 98.44 158 ALA A C 1
ATOM 1191 O O . ALA A 1 158 ? -26.172 -3.326 1.818 1 98.44 158 ALA A O 1
ATOM 1192 N N . VAL A 1 159 ? -26.359 -4.832 0.159 1 97.62 159 VAL A N 1
ATOM 1193 C CA . VAL A 1 159 ? -27.609 -4.273 -0.325 1 97.62 159 VAL A CA 1
ATOM 1194 C C . VAL A 1 159 ? -28.703 -4.449 0.732 1 97.62 159 VAL A C 1
ATOM 1196 O O . VAL A 1 159 ? -29.438 -3.512 1.032 1 97.62 159 VAL A O 1
ATOM 1199 N N . ARG A 1 160 ? -28.766 -5.629 1.276 1 97.12 160 ARG A N 1
ATOM 1200 C CA . ARG A 1 160 ? -29.797 -5.938 2.268 1 97.12 160 ARG A CA 1
ATOM 1201 C C . ARG A 1 160 ? -29.641 -5.066 3.51 1 97.12 160 ARG A C 1
ATOM 1203 O O . ARG A 1 160 ? -30.625 -4.668 4.125 1 97.12 160 ARG A O 1
ATOM 1210 N N . LEU A 1 161 ? -28.438 -4.762 3.867 1 97.56 161 LEU A N 1
ATOM 1211 C CA . LEU A 1 161 ? -28.141 -3.963 5.055 1 97.56 161 LEU A CA 1
ATOM 1212 C C . LEU A 1 161 ? -28.109 -2.477 4.715 1 97.56 161 LEU A C 1
ATOM 1214 O O . LEU A 1 161 ? -28.016 -1.634 5.605 1 97.56 161 LEU A O 1
ATOM 1218 N N . ASP A 1 162 ? -28.156 -2.145 3.465 1 96.44 162 ASP A N 1
ATOM 1219 C CA . ASP A 1 162 ? -28.125 -0.777 2.953 1 96.44 162 ASP A CA 1
ATOM 1220 C C . ASP A 1 162 ? -26.844 -0.059 3.379 1 96.44 162 ASP A C 1
ATOM 1222 O O . ASP A 1 162 ? -26.906 1.035 3.943 1 96.44 162 ASP A O 1
ATOM 1226 N N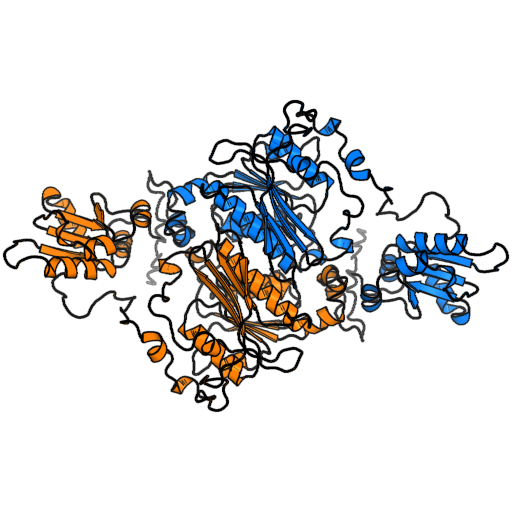 . VAL A 1 163 ? -25.75 -0.731 3.195 1 97.94 163 VAL A N 1
ATOM 1227 C CA . VAL A 1 163 ? -24.438 -0.16 3.488 1 97.94 163 VAL A CA 1
ATOM 1228 C C . VAL A 1 163 ? -23.547 -0.255 2.254 1 97.94 163 VAL A C 1
ATOM 1230 O O . VAL A 1 163 ? -23.75 -1.116 1.396 1 97.94 163 VAL A O 1
ATOM 1233 N N . PRO A 1 164 ? -22.531 0.616 2.082 1 98 164 PRO A N 1
ATOM 1234 C CA . PRO A 1 164 ? -21.609 0.52 0.949 1 98 164 PRO A CA 1
ATOM 1235 C C . PRO A 1 164 ? -20.672 -0.682 1.052 1 98 164 PRO A C 1
ATOM 1237 O O . PRO A 1 164 ? -20.344 -1.114 2.158 1 98 164 PRO A O 1
ATOM 1240 N N . LEU A 1 165 ? -20.328 -1.18 -0.108 1 98.69 165 LEU A N 1
ATOM 1241 C CA . LEU A 1 165 ? -19.375 -2.266 -0.263 1 98.69 165 LEU A CA 1
ATOM 1242 C C . LEU A 1 165 ? -18.156 -1.805 -1.062 1 98.69 165 LEU A C 1
ATOM 1244 O O . LEU A 1 165 ? -18.281 -1.456 -2.238 1 98.69 165 LEU A O 1
ATOM 1248 N N . VAL A 1 166 ? -16.984 -1.715 -0.422 1 98.75 166 VAL A N 1
ATOM 1249 C CA . VAL A 1 166 ? -15.734 -1.539 -1.137 1 98.75 166 VAL A CA 1
ATOM 1250 C C . VAL A 1 166 ? -15.141 -2.902 -1.482 1 98.75 166 VAL A C 1
ATOM 1252 O O . VAL A 1 166 ? -14.797 -3.682 -0.59 1 98.75 166 VAL A O 1
ATOM 1255 N N . SER A 1 167 ? -15.016 -3.176 -2.734 1 98.5 167 SER A N 1
ATOM 1256 C CA . SER A 1 167 ? -14.578 -4.508 -3.148 1 98.5 167 SER A CA 1
ATOM 1257 C C . SER A 1 167 ? -13.336 -4.434 -4.027 1 98.5 167 SER A C 1
ATOM 1259 O O . SER A 1 167 ? -13.227 -3.553 -4.887 1 98.5 167 SER A O 1
ATOM 1261 N N . GLY A 1 168 ? -12.352 -5.336 -3.736 1 97.62 168 GLY A N 1
ATOM 1262 C CA . GLY A 1 168 ? -11.148 -5.445 -4.535 1 97.62 168 GLY A CA 1
ATOM 1263 C C . GLY A 1 168 ? -10.852 -6.867 -4.973 1 97.62 168 GLY A C 1
ATOM 1264 O O . GLY A 1 168 ? -11.336 -7.824 -4.367 1 97.62 168 GLY A O 1
ATOM 1265 N N . ALA A 1 169 ? -10.125 -6.965 -6.004 1 95.25 169 ALA A N 1
ATOM 1266 C CA . ALA A 1 169 ? -9.641 -8.234 -6.527 1 95.25 169 ALA A CA 1
ATOM 1267 C C . ALA A 1 169 ? -8.25 -8.086 -7.137 1 95.25 169 ALA A C 1
ATOM 1269 O O . ALA A 1 169 ? -7.898 -7.02 -7.641 1 95.25 169 ALA A O 1
ATOM 1270 N N . ALA A 1 170 ? -7.48 -9.133 -7.008 1 94.62 170 ALA A N 1
ATOM 1271 C CA . ALA A 1 170 ? -6.141 -9.141 -7.594 1 94.62 170 ALA A CA 1
ATOM 1272 C C . ALA A 1 170 ? -5.727 -10.555 -7.992 1 94.62 170 ALA A C 1
ATOM 1274 O O . ALA A 1 170 ? -5.996 -11.516 -7.27 1 94.62 170 ALA A O 1
ATOM 1275 N N . ILE A 1 171 ? -5.121 -10.656 -9.102 1 91 171 ILE A N 1
ATOM 1276 C CA . ILE A 1 171 ? -4.598 -11.922 -9.617 1 91 171 ILE A CA 1
ATOM 1277 C C . ILE A 1 171 ? -3.449 -11.641 -10.586 1 91 171 ILE A C 1
ATOM 1279 O O . ILE A 1 171 ? -3.508 -10.695 -11.375 1 91 171 ILE A O 1
ATOM 1283 N N . SER A 1 172 ? -2.412 -12.43 -10.461 1 92.88 172 SER A N 1
ATOM 1284 C CA . SER A 1 172 ? -1.247 -12.266 -11.32 1 92.88 172 SER A CA 1
ATOM 1285 C C . SER A 1 172 ? -0.732 -10.828 -11.281 1 92.88 172 SER A C 1
ATOM 1287 O O . SER A 1 172 ? -0.429 -10.305 -10.203 1 92.88 172 SER A O 1
ATOM 1289 N N . SER A 1 173 ? -0.811 -10.141 -12.445 1 94.44 173 SER A N 1
ATOM 1290 C CA . SER A 1 173 ? -0.283 -8.781 -12.523 1 94.44 173 SER A CA 1
ATOM 1291 C C . SER A 1 173 ? -1.409 -7.758 -12.602 1 94.44 173 SER A C 1
ATOM 1293 O O . SER A 1 173 ? -1.169 -6.586 -12.898 1 94.44 173 SER A O 1
ATOM 1295 N N . ALA A 1 174 ? -2.604 -8.227 -12.234 1 94.88 174 ALA A N 1
ATOM 1296 C CA . ALA A 1 174 ? -3.76 -7.352 -12.414 1 94.88 174 ALA A CA 1
ATOM 1297 C C . ALA A 1 174 ? -4.594 -7.277 -11.141 1 94.88 174 ALA A C 1
ATOM 1299 O O . ALA A 1 174 ? -4.559 -8.195 -10.312 1 94.88 174 ALA A O 1
ATOM 1300 N N . GLY A 1 175 ? -5.258 -6.176 -10.992 1 96.38 175 GLY A N 1
ATOM 1301 C CA . GLY A 1 175 ? -6.191 -5.969 -9.898 1 96.38 175 GLY A CA 1
ATOM 1302 C C . GLY A 1 175 ? -7.242 -4.918 -10.203 1 96.38 175 GLY A C 1
ATOM 1303 O O . GLY A 1 175 ? -7.203 -4.281 -11.258 1 96.38 175 GLY A O 1
ATOM 1304 N N . GLN A 1 176 ? -8.211 -4.844 -9.367 1 97.25 176 GLN A N 1
ATOM 1305 C CA . GLN A 1 176 ? -9.266 -3.85 -9.516 1 97.25 176 GLN A CA 1
ATOM 1306 C C . GLN A 1 176 ? -9.922 -3.549 -8.172 1 97.25 176 GLN A C 1
ATOM 1308 O O . GLN A 1 176 ? -9.836 -4.348 -7.238 1 97.25 176 GLN A O 1
ATOM 1313 N N . TRP A 1 177 ? -10.531 -2.416 -8.031 1 98 177 TRP A N 1
ATOM 1314 C CA . TRP A 1 177 ? -11.352 -2.121 -6.859 1 98 177 TRP A CA 1
ATOM 1315 C C . TRP A 1 177 ? -12.406 -1.067 -7.188 1 98 177 TRP A C 1
ATOM 1317 O O . TRP A 1 177 ? -12.258 -0.309 -8.148 1 98 177 TRP A O 1
ATOM 1327 N N . ALA A 1 178 ? -13.5 -1.067 -6.418 1 97.88 178 ALA A N 1
ATOM 1328 C CA . ALA A 1 178 ? -14.602 -0.126 -6.586 1 97.88 178 ALA A CA 1
ATOM 1329 C C . ALA A 1 178 ? -15.484 -0.083 -5.34 1 97.88 178 ALA A C 1
ATOM 1331 O O . ALA A 1 178 ? -15.344 -0.919 -4.445 1 97.88 178 ALA A O 1
ATOM 1332 N N . VAL A 1 179 ? -16.281 0.928 -5.34 1 97.81 179 VAL A N 1
ATOM 1333 C CA . VAL A 1 179 ? -17.312 1.052 -4.309 1 97.81 179 VAL A CA 1
ATOM 1334 C C . VAL A 1 179 ? -18.672 0.711 -4.898 1 97.81 179 VAL A C 1
ATOM 1336 O O . VAL A 1 179 ? -19.094 1.296 -5.902 1 97.81 179 VAL A O 1
ATOM 1339 N N . TYR A 1 180 ? -19.344 -0.234 -4.246 1 97.56 180 TYR A N 1
ATOM 1340 C CA . TYR A 1 180 ? -20.688 -0.66 -4.648 1 97.56 180 TYR A CA 1
ATOM 1341 C C . TYR A 1 180 ? -21.703 -0.409 -3.537 1 97.56 180 TYR A C 1
ATOM 1343 O O . TYR A 1 180 ? -21.328 -0.252 -2.371 1 97.56 180 TYR A O 1
ATOM 1351 N N . GLY A 1 181 ? -22.938 -0.317 -3.955 1 94.94 181 GLY A N 1
ATOM 1352 C CA . GLY A 1 181 ? -24.016 -0.259 -2.984 1 94.94 181 GLY A CA 1
ATOM 1353 C C . GLY A 1 181 ? -24 0.998 -2.135 1 94.94 181 GLY A C 1
ATOM 1354 O O . GLY A 1 181 ? -23.188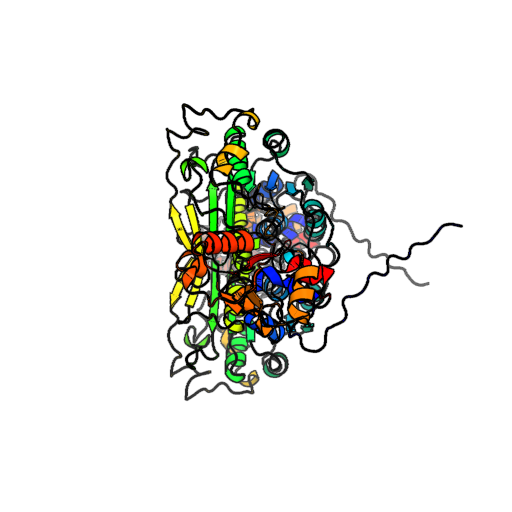 1.897 -2.373 1 94.94 181 GLY A O 1
ATOM 1355 N N . GLY A 1 182 ? -24.922 1.056 -1.185 1 93.56 182 GLY A N 1
ATOM 1356 C CA . GLY A 1 182 ? -25.062 2.258 -0.377 1 93.56 182 GLY A CA 1
ATOM 1357 C C . GLY A 1 182 ? -25.531 3.461 -1.171 1 93.56 182 GLY A C 1
ATOM 1358 O O . GLY A 1 182 ? -25.844 3.346 -2.359 1 93.56 182 GLY A O 1
ATOM 1359 N N . LYS A 1 183 ? -25.578 4.562 -0.446 1 90.25 183 LYS A N 1
ATOM 1360 C CA . LYS A 1 183 ? -26.047 5.793 -1.074 1 90.25 183 LYS A CA 1
ATOM 1361 C C . LYS A 1 183 ? -24.906 6.785 -1.263 1 90.25 183 LYS A C 1
ATOM 1363 O O . LYS A 1 183 ? -23.984 6.836 -0.448 1 90.25 183 LYS A O 1
ATOM 1368 N N . THR A 1 184 ? -25 7.496 -2.354 1 87.25 184 THR A N 1
ATOM 1369 C CA . THR A 1 184 ? -24.078 8.602 -2.561 1 87.25 184 THR A CA 1
ATOM 1370 C C . THR A 1 184 ? -24.484 9.812 -1.719 1 87.25 184 THR A C 1
ATOM 1372 O O . THR A 1 184 ? -25.516 9.789 -1.052 1 87.25 184 THR A O 1
ATOM 1375 N N . LYS A 1 185 ? -23.609 10.812 -1.762 1 83.12 185 LYS A N 1
ATOM 1376 C CA . LYS A 1 185 ? -23.906 12.047 -1.04 1 83.12 185 LYS A CA 1
ATOM 1377 C C . LYS A 1 185 ? -25.203 12.68 -1.524 1 83.12 185 LYS A C 1
ATOM 1379 O O . LYS A 1 185 ? -25.906 13.336 -0.754 1 83.12 185 LYS A O 1
ATOM 1384 N N . SER A 1 186 ? -25.531 12.375 -2.775 1 83.88 186 SER A N 1
ATOM 1385 C CA . SER A 1 186 ? -26.75 12.914 -3.352 1 83.88 186 SER A CA 1
ATOM 1386 C C . SER A 1 186 ? -27.953 12.062 -2.971 1 83.88 186 SER A C 1
ATOM 1388 O O . SER A 1 186 ? -29.094 12.367 -3.348 1 83.88 186 SER A O 1
ATOM 1390 N N . GLY A 1 187 ? -27.734 10.992 -2.324 1 86.38 187 GLY A N 1
ATOM 1391 C CA . GLY A 1 187 ? -28.812 10.133 -1.883 1 86.38 187 GLY A CA 1
ATOM 1392 C C . GLY A 1 187 ? -29.156 9.039 -2.881 1 86.38 187 GLY A C 1
ATOM 1393 O O . GLY A 1 187 ? -30.031 8.211 -2.627 1 86.38 187 GLY A O 1
ATOM 1394 N N . LYS A 1 188 ? -28.438 9.031 -3.934 1 88.56 188 LYS A N 1
ATOM 1395 C CA . LYS A 1 188 ? -28.672 8.016 -4.953 1 88.56 188 LYS A CA 1
ATOM 1396 C C . LYS A 1 188 ? -27.922 6.727 -4.629 1 88.56 188 LYS A C 1
ATOM 1398 O O . LYS A 1 188 ? -26.781 6.773 -4.156 1 88.56 188 LYS A O 1
ATOM 1403 N N . ARG A 1 189 ? -28.594 5.668 -4.934 1 91.75 189 ARG A N 1
ATOM 1404 C CA . ARG A 1 189 ? -27.953 4.387 -4.672 1 91.75 189 ARG A CA 1
ATOM 1405 C C . ARG A 1 189 ? -26.906 4.074 -5.727 1 91.75 189 ARG A C 1
ATOM 1407 O O . ARG A 1 189 ? -27.125 4.309 -6.918 1 91.75 189 ARG A O 1
ATOM 1414 N N . ARG A 1 190 ? -25.75 3.52 -5.344 1 95 190 ARG A N 1
ATOM 1415 C CA . ARG A 1 190 ? -24.766 3.002 -6.281 1 95 190 ARG A CA 1
ATOM 1416 C C . ARG A 1 190 ? -25.188 1.648 -6.84 1 95 190 ARG A C 1
ATOM 1418 O O . ARG A 1 190 ? -25.969 0.93 -6.211 1 95 190 ARG A O 1
ATOM 1425 N N . ALA A 1 191 ? -24.688 1.317 -7.984 1 97.19 191 ALA A N 1
ATOM 1426 C CA . ALA A 1 191 ? -24.844 -0.042 -8.492 1 97.19 191 ALA A CA 1
ATOM 1427 C C . ALA A 1 191 ? -24.234 -1.062 -7.543 1 97.19 191 ALA A C 1
ATOM 1429 O O . ALA A 1 191 ? -23.172 -0.808 -6.953 1 97.19 191 ALA A O 1
ATOM 1430 N N . CYS A 1 192 ? -24.984 -2.191 -7.367 1 97.69 192 CYS A N 1
ATOM 1431 C CA . CYS A 1 192 ? -24.359 -3.283 -6.625 1 97.69 192 CYS A CA 1
ATOM 1432 C C . CYS A 1 192 ? -23.484 -4.133 -7.531 1 97.69 192 CYS A C 1
ATOM 1434 O O . CYS A 1 192 ? -23.391 -3.873 -8.734 1 97.69 192 CYS A O 1
ATOM 1436 N N . TYR A 1 193 ? -22.797 -5.066 -6.957 1 96.69 193 TYR A N 1
ATOM 1437 C CA . TYR A 1 193 ? -21.875 -5.891 -7.738 1 96.69 193 TYR A CA 1
ATOM 1438 C C . TYR A 1 193 ? -22.625 -6.633 -8.844 1 96.69 193 TYR A C 1
ATOM 1440 O O . TYR A 1 193 ? -22.125 -6.73 -9.969 1 96.69 193 TYR A O 1
ATOM 1448 N N . ARG A 1 194 ? -23.812 -7.109 -8.578 1 95.31 194 ARG A N 1
ATOM 1449 C CA . ARG A 1 194 ? -24.625 -7.859 -9.539 1 95.31 194 ARG A CA 1
ATOM 1450 C C . ARG A 1 194 ? -25.062 -6.965 -10.688 1 95.31 194 ARG A C 1
ATOM 1452 O O . ARG A 1 194 ? -25.312 -7.449 -11.797 1 95.31 194 ARG A O 1
ATOM 1459 N N . CYS A 1 195 ? -25.25 -5.68 -10.422 1 96.81 195 CYS A N 1
ATOM 1460 C CA . CYS A 1 195 ? -25.625 -4.754 -11.484 1 96.81 195 CYS A CA 1
ATOM 1461 C C . CYS A 1 195 ? -24.578 -4.719 -12.586 1 96.81 195 CYS A C 1
ATOM 1463 O O . CYS A 1 195 ? -24.906 -4.527 -13.758 1 96.81 195 CYS A O 1
ATOM 1465 N N . ILE A 1 196 ? -23.359 -4.867 -12.18 1 94.44 196 ILE A N 1
ATOM 1466 C CA . ILE A 1 196 ? -22.219 -4.789 -13.102 1 94.44 196 ILE A CA 1
ATOM 1467 C C . ILE A 1 196 ? -21.922 -6.18 -13.664 1 94.44 196 ILE A C 1
ATOM 1469 O O . ILE A 1 196 ? -21.625 -6.32 -14.852 1 94.44 196 ILE A O 1
ATOM 1473 N N . TRP A 1 197 ? -22 -7.227 -12.797 1 91.88 197 TRP A N 1
ATOM 1474 C CA . TRP A 1 197 ? -21.75 -8.617 -13.172 1 91.88 197 TRP A CA 1
ATOM 1475 C C . TRP A 1 197 ? -22.922 -9.508 -12.766 1 91.88 197 TRP A C 1
ATOM 1477 O O . TRP A 1 197 ? -22.859 -10.211 -11.758 1 91.88 197 TRP A O 1
ATOM 1487 N N . PRO A 1 198 ? -23.844 -9.602 -13.594 1 91.25 198 PRO A N 1
ATOM 1488 C CA . PRO A 1 198 ? -25.047 -10.344 -13.227 1 91.25 198 PRO A CA 1
ATOM 1489 C C . PRO A 1 198 ? -24.797 -11.852 -13.117 1 91.25 198 PRO A C 1
ATOM 1491 O O . PRO A 1 198 ? -25.547 -12.555 -12.438 1 91.25 198 PRO A O 1
ATOM 1494 N N . SER A 1 199 ? -23.766 -12.281 -13.914 1 85.88 199 SER A N 1
ATOM 1495 C CA . SER A 1 199 ? -23.375 -13.688 -13.867 1 85.88 199 SER A CA 1
ATOM 1496 C C . SER A 1 199 ? -21.859 -13.836 -13.812 1 85.88 199 SER A C 1
ATOM 1498 O O . SER A 1 199 ? -21.125 -12.883 -14.078 1 85.88 199 SER A O 1
ATOM 1500 N N . ILE A 1 200 ? -21.562 -14.961 -13.375 1 80.25 200 ILE A N 1
ATOM 1501 C CA . ILE A 1 200 ? -20.141 -15.242 -13.352 1 80.25 200 ILE A CA 1
ATOM 1502 C C . ILE A 1 200 ? -19.625 -15.461 -14.773 1 80.25 200 ILE A C 1
ATOM 1504 O O . ILE A 1 200 ? -20.25 -16.188 -15.555 1 80.25 200 ILE A O 1
ATOM 1508 N N . LEU A 1 201 ? -18.594 -14.734 -15.094 1 66.81 201 LEU A N 1
ATOM 1509 C CA . LEU A 1 201 ? -18.016 -14.945 -16.422 1 66.81 201 LEU A CA 1
ATOM 1510 C C . LEU A 1 201 ? -17.219 -16.25 -16.453 1 66.81 201 LEU A C 1
ATOM 1512 O O . LEU A 1 201 ? -16.406 -16.5 -15.562 1 66.81 201 LEU A O 1
ATOM 1516 N N . PRO A 1 202 ? -17.547 -17.094 -17.375 1 58.56 202 PRO A N 1
ATOM 1517 C CA . PRO A 1 202 ? -16.797 -18.344 -17.516 1 58.56 202 PRO A CA 1
ATOM 1518 C C . PRO A 1 202 ? -15.289 -18.109 -17.594 1 58.56 202 PRO A C 1
ATOM 1520 O O . PRO A 1 202 ? -14.844 -17.109 -18.172 1 58.56 202 PRO A O 1
ATOM 1523 N N . GLY A 1 203 ? -14.359 -18.922 -17.016 1 52.5 203 GLY A N 1
ATOM 1524 C CA . GLY A 1 203 ? -12.914 -18.812 -17.125 1 52.5 203 GLY A CA 1
ATOM 1525 C C . GLY A 1 203 ? -12.312 -17.844 -16.125 1 52.5 203 GLY A C 1
ATOM 1526 O O . GLY A 1 203 ? -11.094 -17.766 -15.984 1 52.5 203 GLY A O 1
ATOM 1527 N N . SER A 1 204 ? -13.195 -17.094 -15.586 1 54.56 204 SER A N 1
ATOM 1528 C CA . SER A 1 204 ? -12.703 -16.062 -14.68 1 54.56 204 SER A CA 1
ATOM 1529 C C . SER A 1 204 ? -12.336 -16.641 -13.312 1 54.56 204 SER A C 1
ATOM 1531 O O . SER A 1 204 ? -11.969 -15.906 -12.398 1 54.56 204 SER A O 1
ATOM 1533 N N . VAL A 1 205 ? -12.234 -17.984 -13.234 1 55.81 205 VAL A N 1
ATOM 1534 C CA . VAL A 1 205 ? -12.203 -18.578 -11.906 1 55.81 205 VAL A CA 1
ATOM 1535 C C . VAL A 1 205 ? -10.766 -18.953 -11.547 1 55.81 205 VAL A C 1
ATOM 1537 O O . VAL A 1 205 ? -10.539 -19.719 -10.602 1 55.81 205 VAL A O 1
ATOM 1540 N N . GLY A 1 206 ? -9.797 -18.203 -12.141 1 63.31 206 GLY A N 1
ATOM 1541 C CA . GLY A 1 206 ? -8.469 -18.531 -11.648 1 63.31 206 GLY A CA 1
ATOM 1542 C C . GLY A 1 206 ? -8.195 -18 -10.258 1 63.31 206 GLY A C 1
ATOM 1543 O O . GLY A 1 206 ? -8.789 -17.016 -9.836 1 63.31 206 GLY A O 1
ATOM 1544 N N . THR A 1 207 ? -7.57 -18.922 -9.383 1 68.06 207 THR A N 1
ATOM 1545 C CA . THR A 1 207 ? -7.211 -18.5 -8.023 1 68.06 207 THR A CA 1
ATOM 1546 C C . THR A 1 207 ? -5.754 -18.062 -7.961 1 68.06 207 THR A C 1
ATOM 1548 O O . THR A 1 207 ? -4.949 -18.422 -8.82 1 68.06 207 THR A O 1
ATOM 1551 N N . CYS A 1 208 ? -5.453 -17.219 -7.055 1 69.94 208 CYS A N 1
ATOM 1552 C CA . CYS A 1 208 ? -4.074 -16.797 -6.805 1 69.94 208 CYS A CA 1
ATOM 1553 C C . CYS A 1 208 ? -3.172 -18 -6.582 1 69.94 208 CYS A C 1
ATOM 1555 O O . CYS A 1 208 ? -1.974 -17.953 -6.863 1 69.94 208 CYS A O 1
ATOM 1557 N N . GLU A 1 209 ? -3.717 -18.984 -6.035 1 70.12 209 GLU A N 1
ATOM 1558 C CA . GLU A 1 209 ? -2.947 -20.203 -5.781 1 70.12 209 GLU A CA 1
ATOM 1559 C C . GLU A 1 209 ? -2.473 -20.828 -7.086 1 70.12 209 GLU A C 1
ATOM 1561 O O . GLU A 1 209 ? -1.366 -21.375 -7.156 1 70.12 209 GLU A O 1
ATOM 1566 N N . GLU A 1 210 ? -3.219 -20.625 -8.055 1 73.81 210 GLU A N 1
ATOM 1567 C CA . GLU A 1 210 ? -2.908 -21.266 -9.328 1 73.81 210 GLU A CA 1
ATOM 1568 C C . GLU A 1 210 ? -2.15 -20.328 -10.25 1 73.81 210 GLU A C 1
ATOM 1570 O O . GLU A 1 210 ? -1.252 -20.75 -10.977 1 73.81 210 GLU A O 1
ATOM 1575 N N . GLN A 1 211 ? -2.436 -19.078 -10.125 1 83.56 211 GLN A N 1
ATOM 1576 C CA . GLN A 1 211 ? -1.895 -18.156 -11.117 1 83.56 211 GLN A CA 1
ATOM 1577 C C . GLN A 1 211 ? -0.801 -17.281 -10.508 1 83.56 211 GLN A C 1
ATOM 1579 O O . GLN A 1 211 ? -0.043 -16.641 -11.234 1 83.56 211 GLN A O 1
ATOM 1584 N N . GLY A 1 212 ? -0.771 -17.281 -9.273 1 89.25 212 GLY A N 1
ATOM 1585 C CA . GLY A 1 212 ? 0.175 -16.406 -8.602 1 89.25 212 GLY A CA 1
ATOM 1586 C C . GLY A 1 212 ? -0.279 -14.961 -8.562 1 89.25 212 GLY A C 1
ATOM 1587 O O . GLY A 1 212 ? -1.344 -14.625 -9.086 1 89.25 212 GLY A O 1
ATOM 1588 N N . VAL A 1 213 ? 0.502 -14.141 -7.852 1 92.88 213 VAL A N 1
ATOM 1589 C CA . VAL A 1 213 ? 0.172 -12.719 -7.742 1 92.88 213 VAL A CA 1
ATOM 1590 C C . VAL A 1 213 ? 1.399 -11.938 -7.281 1 92.88 213 VAL A C 1
ATOM 1592 O O . VAL A 1 213 ? 2.148 -12.398 -6.418 1 92.88 213 VAL A O 1
ATOM 1595 N N . TRP A 1 214 ? 1.546 -10.836 -7.926 1 95.06 214 TRP A N 1
ATOM 1596 C CA . TRP A 1 214 ? 2.541 -9.891 -7.426 1 95.06 214 TRP A CA 1
ATOM 1597 C C . TRP A 1 214 ? 2.086 -9.266 -6.109 1 95.06 214 TRP A C 1
ATOM 1599 O O . TRP A 1 214 ? 0.986 -8.711 -6.023 1 95.06 214 TRP A O 1
ATOM 1609 N N . GLY A 1 215 ? 2.957 -9.359 -5.098 1 97.19 215 GLY A N 1
ATOM 1610 C CA . GLY A 1 215 ? 2.607 -8.75 -3.824 1 97.19 215 GLY A CA 1
ATOM 1611 C C . GLY A 1 215 ? 2.24 -7.281 -3.945 1 97.19 215 GLY A C 1
ATOM 1612 O O . GLY A 1 215 ? 1.293 -6.816 -3.305 1 97.19 215 GLY A O 1
ATOM 1613 N N . VAL A 1 216 ? 2.877 -6.551 -4.777 1 98.06 216 VAL A N 1
ATOM 1614 C CA . VAL A 1 216 ? 2.67 -5.113 -4.914 1 98.06 216 VAL A CA 1
ATOM 1615 C C . VAL A 1 216 ? 1.318 -4.848 -5.57 1 98.06 216 VAL A C 1
ATOM 1617 O O . VAL A 1 216 ? 0.737 -3.771 -5.395 1 98.06 216 VAL A O 1
ATOM 1620 N N . VAL A 1 217 ? 0.802 -5.801 -6.336 1 97.62 217 VAL A N 1
ATOM 1621 C CA . VAL A 1 217 ? -0.518 -5.637 -6.934 1 97.62 217 VAL A CA 1
ATOM 1622 C C . VAL A 1 217 ? -1.589 -5.672 -5.848 1 97.62 217 VAL A C 1
ATOM 1624 O O . VAL A 1 217 ? -2.451 -4.793 -5.785 1 97.62 217 VAL A O 1
ATOM 1627 N N . THR A 1 218 ? -1.472 -6.688 -4.961 1 98.06 218 THR A N 1
ATOM 1628 C CA . THR A 1 218 ? -2.41 -6.73 -3.846 1 98.06 218 THR A CA 1
ATOM 1629 C C . THR A 1 218 ? -2.23 -5.512 -2.941 1 98.06 218 THR A C 1
ATOM 1631 O O . THR A 1 218 ? -3.205 -4.988 -2.4 1 98.06 218 THR A O 1
ATOM 1634 N N . GLY A 1 219 ? -0.998 -5.055 -2.836 1 98.69 219 GLY A N 1
ATOM 1635 C CA . GLY A 1 219 ? -0.73 -3.842 -2.078 1 98.69 219 GLY A CA 1
ATOM 1636 C C . GLY A 1 219 ? -1.427 -2.619 -2.643 1 98.69 219 GLY A C 1
ATOM 1637 O O . GLY A 1 219 ? -2.086 -1.879 -1.908 1 98.69 219 GLY A O 1
ATOM 1638 N N . MET A 1 220 ? -1.288 -2.426 -3.918 1 98.44 220 MET A N 1
ATOM 1639 C CA . MET A 1 220 ? -1.873 -1.278 -4.605 1 98.44 220 MET A CA 1
ATOM 1640 C C . MET A 1 220 ? -3.395 -1.289 -4.484 1 98.44 220 MET A C 1
ATOM 1642 O O . MET A 1 220 ? -4 -0.272 -4.145 1 98.44 220 MET A O 1
ATOM 1646 N N . VAL A 1 221 ? -3.955 -2.408 -4.738 1 98.56 221 VAL A N 1
ATOM 1647 C CA . VAL A 1 221 ? -5.406 -2.541 -4.672 1 98.56 221 VAL A CA 1
ATOM 1648 C C . VAL A 1 221 ? -5.883 -2.299 -3.242 1 98.56 221 VAL A C 1
ATOM 1650 O O . VAL A 1 221 ? -6.824 -1.535 -3.018 1 98.56 221 VAL A O 1
ATOM 1653 N N . GLY A 1 222 ? -5.18 -2.918 -2.303 1 98.81 222 GLY A N 1
ATOM 1654 C CA . GLY A 1 222 ? -5.559 -2.762 -0.908 1 98.81 222 GLY A CA 1
ATOM 1655 C C . GLY A 1 222 ? -5.504 -1.324 -0.43 1 98.81 222 GLY A C 1
ATOM 1656 O O . GLY A 1 222 ? -6.426 -0.849 0.236 1 98.81 222 GLY A O 1
ATOM 1657 N N . VAL A 1 223 ? -4.422 -0.648 -0.769 1 98.81 223 VAL A N 1
ATOM 1658 C CA . VAL A 1 223 ? -4.293 0.754 -0.386 1 98.81 223 VAL A CA 1
ATOM 1659 C C . VAL A 1 223 ? -5.387 1.576 -1.066 1 98.81 223 VAL A C 1
ATOM 1661 O O . VAL A 1 223 ? -5.957 2.484 -0.459 1 98.81 223 VAL A O 1
ATOM 1664 N N . GLY A 1 224 ? -5.656 1.258 -2.328 1 98.5 224 GLY A N 1
ATOM 1665 C CA . GLY A 1 224 ? -6.746 1.918 -3.025 1 98.5 224 GLY A CA 1
ATOM 1666 C C . GLY A 1 224 ? -8.086 1.736 -2.338 1 98.5 224 GLY A C 1
ATOM 1667 O O . GLY A 1 224 ? -8.852 2.691 -2.199 1 98.5 224 GLY A O 1
ATOM 1668 N N . MET A 1 225 ? -8.367 0.527 -1.903 1 98.75 225 MET A N 1
ATOM 1669 C CA . MET A 1 225 ? -9.602 0.218 -1.187 1 98.75 225 MET A CA 1
ATOM 1670 C C . MET A 1 225 ? -9.695 1.024 0.104 1 98.75 225 MET A C 1
ATOM 1672 O O . MET A 1 225 ? -10.75 1.593 0.408 1 98.75 225 MET A O 1
ATOM 1676 N N . ALA A 1 226 ? -8.594 1.073 0.826 1 98.88 226 ALA A N 1
ATOM 1677 C CA . ALA A 1 226 ? -8.562 1.866 2.053 1 98.88 226 ALA A CA 1
ATOM 1678 C C . ALA A 1 226 ? -8.852 3.336 1.763 1 98.88 226 ALA A C 1
ATOM 1680 O O . ALA A 1 226 ? -9.57 3.994 2.523 1 98.88 226 ALA A O 1
ATOM 1681 N N . GLY A 1 227 ? -8.266 3.824 0.674 1 98.12 227 GLY A N 1
ATOM 1682 C CA . GLY A 1 227 ? -8.531 5.195 0.274 1 98.12 227 GLY A CA 1
ATOM 1683 C C . GLY A 1 227 ? -10 5.477 0.039 1 98.12 227 GLY A C 1
ATOM 1684 O O . GLY A 1 227 ? -10.523 6.496 0.491 1 98.12 227 GLY A O 1
ATOM 1685 N N . GLU A 1 228 ? -10.688 4.566 -0.65 1 97.81 228 GLU A N 1
ATOM 1686 C CA . GLU A 1 228 ? -12.125 4.711 -0.89 1 97.81 228 GLU A CA 1
ATOM 1687 C C . GLU A 1 228 ? -12.898 4.738 0.422 1 97.81 228 GLU A C 1
ATOM 1689 O O . GLU A 1 228 ? -13.805 5.559 0.599 1 97.81 228 GLU A O 1
ATOM 1694 N N . ALA A 1 229 ? -12.555 3.85 1.292 1 98.56 229 ALA A N 1
ATOM 1695 C CA . ALA A 1 229 ? -13.25 3.742 2.572 1 98.56 229 ALA A CA 1
ATOM 1696 C C . ALA A 1 229 ? -13.094 5.02 3.389 1 98.56 229 ALA A C 1
ATOM 1698 O O . ALA A 1 229 ? -14.078 5.547 3.924 1 98.56 229 ALA A O 1
ATOM 1699 N N . ILE A 1 230 ? -11.883 5.516 3.471 1 98.31 230 ILE A N 1
ATOM 1700 C CA . ILE A 1 230 ? -11.617 6.707 4.266 1 98.31 230 ILE A CA 1
ATOM 1701 C C . ILE A 1 230 ? -12.336 7.906 3.65 1 98.31 230 ILE A C 1
ATOM 1703 O O . ILE A 1 230 ? -12.938 8.711 4.367 1 98.31 230 ILE A O 1
ATOM 1707 N N . LYS A 1 231 ? -12.297 8.016 2.326 1 96.5 231 LYS A N 1
ATOM 1708 C CA . LYS A 1 231 ? -13.008 9.102 1.661 1 96.5 231 LYS A CA 1
ATOM 1709 C C . LYS A 1 231 ? -14.492 9.062 1.983 1 96.5 231 LYS A C 1
ATOM 1711 O O . LYS A 1 231 ? -15.109 10.102 2.254 1 96.5 231 LYS A O 1
ATOM 1716 N N . LEU A 1 232 ? -15.062 7.895 1.999 1 96.62 232 LEU A N 1
ATOM 1717 C CA . LEU A 1 232 ? -16.469 7.734 2.314 1 96.62 232 LEU A CA 1
ATOM 1718 C C . LEU A 1 232 ? -16.766 8.172 3.744 1 96.62 232 LEU A C 1
ATOM 1720 O O . LEU A 1 232 ? -17.75 8.891 3.99 1 96.62 232 LEU A O 1
ATOM 1724 N N . ILE A 1 233 ? -15.938 7.816 4.656 1 97.38 233 ILE A N 1
ATOM 1725 C CA . ILE A 1 233 ? -16.156 8.07 6.074 1 97.38 233 ILE A CA 1
ATOM 1726 C C . ILE A 1 233 ? -16.031 9.57 6.352 1 97.38 233 ILE A C 1
ATOM 1728 O O . ILE A 1 233 ? -16.812 10.133 7.125 1 97.38 233 ILE A O 1
ATOM 1732 N N . VAL A 1 234 ? -15.031 10.195 5.668 1 95.81 234 VAL A N 1
ATOM 1733 C CA . VAL A 1 234 ? -14.773 11.602 5.953 1 95.81 234 VAL A CA 1
ATOM 1734 C C . VAL A 1 234 ? -15.672 12.484 5.082 1 95.81 234 VAL A C 1
ATOM 1736 O O . VAL A 1 234 ? -15.648 13.711 5.199 1 95.81 234 VAL A O 1
ATOM 1739 N N . GLY A 1 235 ? -16.438 11.898 4.195 1 92.62 235 GLY A N 1
ATOM 1740 C CA . GLY A 1 235 ? -17.406 12.617 3.389 1 92.62 235 GLY A CA 1
ATOM 1741 C C . GLY A 1 235 ? -16.797 13.242 2.146 1 92.62 235 GLY A C 1
ATOM 1742 O O . GLY A 1 235 ? -17.203 14.336 1.731 1 92.62 235 GLY A O 1
ATOM 1743 N N . LYS A 1 236 ? -15.773 12.656 1.647 1 91.31 236 LYS A N 1
ATOM 1744 C CA . LYS A 1 236 ? -15.094 13.156 0.462 1 91.31 236 LYS A CA 1
ATOM 1745 C C . LYS A 1 236 ? -15.141 12.141 -0.677 1 91.31 236 LYS A C 1
ATOM 1747 O O . LYS A 1 236 ? -14.188 12.016 -1.442 1 91.31 236 LYS A O 1
ATOM 1752 N N . GLU A 1 237 ? -16.203 11.414 -0.699 1 89.19 237 GLU A N 1
ATOM 1753 C CA . GLU A 1 237 ? -16.375 10.414 -1.747 1 89.19 237 GLU A CA 1
ATOM 1754 C C . GLU A 1 237 ? -16.406 11.062 -3.129 1 89.19 237 GLU A C 1
ATOM 1756 O O . GLU A 1 237 ? -16.703 12.25 -3.256 1 89.19 237 GLU A O 1
ATOM 1761 N N . ASP A 1 238 ? -16.109 10.25 -4.074 1 87.81 238 ASP A N 1
ATOM 1762 C CA . ASP A 1 238 ? -16.172 10.727 -5.457 1 87.81 238 ASP A CA 1
ATOM 1763 C C . ASP A 1 238 ? -17.609 11.023 -5.879 1 87.81 238 ASP A C 1
ATOM 1765 O O . ASP A 1 238 ? -18.531 10.336 -5.457 1 87.81 238 ASP A O 1
ATOM 1769 N N . PRO A 1 239 ? -17.75 12.055 -6.691 1 84.06 239 PRO A N 1
ATOM 1770 C CA . PRO A 1 239 ? -19.094 12.375 -7.148 1 84.06 239 PRO A CA 1
ATOM 1771 C C . PRO A 1 239 ? -19.766 11.211 -7.883 1 84.06 239 PRO A C 1
ATOM 1773 O O . PRO A 1 239 ? -20.969 10.992 -7.734 1 84.06 239 PRO A O 1
ATOM 1776 N N . ASP A 1 240 ? -18.938 10.508 -8.68 1 87.62 240 ASP A N 1
ATOM 1777 C CA . ASP A 1 240 ? -19.422 9.336 -9.414 1 87.62 240 ASP A CA 1
ATOM 1778 C C . ASP A 1 240 ? -18.703 8.07 -8.961 1 87.62 240 ASP A C 1
ATOM 1780 O O . ASP A 1 240 ? -17.531 8.109 -8.578 1 87.62 240 ASP A O 1
ATOM 1784 N N . PRO A 1 241 ? -19.562 6.977 -9.023 1 90.81 241 PRO A N 1
ATOM 1785 C CA . PRO A 1 241 ? -18.875 5.711 -8.734 1 90.81 241 PRO A CA 1
ATOM 1786 C C . PRO A 1 241 ? -17.844 5.344 -9.789 1 90.81 241 PRO A C 1
ATOM 1788 O O . PRO A 1 241 ? -18.109 5.469 -10.992 1 90.81 241 PRO A O 1
ATOM 1791 N N . LEU A 1 242 ? -16.672 4.895 -9.344 1 94.38 242 LEU A N 1
ATOM 1792 C CA . LEU A 1 242 ? -15.562 4.613 -10.258 1 94.38 242 LEU A CA 1
ATOM 1793 C C . LEU A 1 242 ? -15.047 3.191 -10.062 1 94.38 242 LEU A C 1
ATOM 1795 O O . LEU A 1 242 ? -15.055 2.672 -8.945 1 94.38 242 LEU A O 1
ATOM 1799 N N . LEU A 1 243 ? -14.711 2.576 -11.141 1 96.62 243 LEU A N 1
ATOM 1800 C CA . LEU A 1 243 ? -13.984 1.312 -11.156 1 96.62 243 LEU A CA 1
ATOM 1801 C C . LEU A 1 243 ? -12.531 1.527 -11.586 1 96.62 243 LEU A C 1
ATOM 1803 O O . LEU A 1 243 ? -12.273 2.072 -12.664 1 96.62 243 LEU A O 1
ATOM 1807 N N . HIS A 1 244 ? -11.617 1.122 -10.742 1 97.56 244 HIS A N 1
ATOM 1808 C CA . HIS A 1 244 ? -10.195 1.255 -11.031 1 97.56 244 HIS A CA 1
ATOM 1809 C C . HIS A 1 244 ? -9.586 -0.081 -11.445 1 97.56 244 HIS A C 1
ATOM 1811 O O . HIS A 1 244 ? -9.672 -1.063 -10.703 1 97.56 244 HIS A O 1
ATOM 1817 N N . LEU A 1 245 ? -9.008 -0.112 -12.594 1 97.38 245 LEU A N 1
ATOM 1818 C CA . LEU A 1 245 ? -8.336 -1.289 -13.141 1 97.38 245 LEU A CA 1
ATOM 1819 C C . LEU A 1 245 ? -6.824 -1.11 -13.133 1 97.38 245 LEU A C 1
ATOM 1821 O O . LEU A 1 245 ? -6.301 -0.182 -13.75 1 97.38 245 LEU A O 1
ATOM 1825 N N . HIS A 1 246 ? -6.227 -2.021 -12.469 1 97.06 246 HIS A N 1
ATOM 1826 C CA . HIS A 1 246 ? -4.777 -1.967 -12.305 1 97.06 246 HIS A CA 1
ATOM 1827 C C . HIS A 1 246 ? -4.09 -3.096 -13.062 1 97.06 246 HIS A C 1
ATOM 1829 O O . HIS A 1 246 ? -4.512 -4.254 -12.977 1 97.06 246 HIS A O 1
ATOM 1835 N N . HIS A 1 247 ? -3.066 -2.773 -13.781 1 95 247 HIS A N 1
ATOM 1836 C CA . HIS A 1 247 ? -2.221 -3.766 -14.438 1 95 247 HIS A CA 1
ATOM 1837 C C . HIS A 1 247 ? -0.747 -3.389 -14.328 1 95 247 HIS A C 1
ATOM 1839 O O . HIS A 1 247 ? -0.299 -2.43 -14.961 1 95 247 HIS A O 1
ATOM 1845 N N . LEU A 1 248 ? -0.065 -4.18 -13.625 1 93.44 248 LEU A N 1
ATOM 1846 C CA . LEU A 1 248 ? 1.361 -3.938 -13.438 1 93.44 248 LEU A CA 1
ATOM 1847 C C . LEU A 1 248 ? 2.111 -4.059 -14.766 1 93.44 248 LEU A C 1
ATOM 1849 O O . LEU A 1 248 ? 1.955 -5.047 -15.484 1 93.44 248 LEU A O 1
ATOM 1853 N N . GLY A 1 249 ? 2.883 -3.064 -15.141 1 87.88 249 GLY A N 1
ATOM 1854 C CA . GLY A 1 249 ? 3.654 -3.086 -16.375 1 87.88 249 GLY A CA 1
ATOM 1855 C C . GLY A 1 249 ? 2.924 -2.461 -17.547 1 87.88 249 GLY A C 1
ATOM 1856 O O . GLY A 1 249 ? 3.48 -2.344 -18.641 1 87.88 249 GLY A O 1
ATOM 1857 N N . SER A 1 250 ? 1.72 -2.133 -17.297 1 89 250 SER A N 1
ATOM 1858 C CA . SER A 1 250 ? 0.961 -1.476 -18.359 1 89 250 SER A CA 1
ATOM 1859 C C . SER A 1 250 ? 1.05 0.042 -18.234 1 89 250 SER A C 1
ATOM 1861 O O . SER A 1 250 ? 1.499 0.566 -17.219 1 89 250 SER A O 1
ATOM 1863 N N . ASN A 1 251 ? 0.735 0.688 -19.312 1 88.69 251 ASN A N 1
ATOM 1864 C CA . ASN A 1 251 ? 0.591 2.139 -19.375 1 88.69 251 ASN A CA 1
ATOM 1865 C C . ASN A 1 251 ? -0.731 2.539 -20.031 1 88.69 251 ASN A C 1
ATOM 1867 O O . ASN A 1 251 ? -0.924 2.342 -21.234 1 88.69 251 ASN A O 1
ATOM 1871 N N . PRO A 1 252 ? -1.702 3.082 -19.234 1 90.69 252 PRO A N 1
ATOM 1872 C CA . PRO A 1 252 ? -1.574 3.578 -17.859 1 90.69 252 PRO A CA 1
ATOM 1873 C C . PRO A 1 252 ? -1.548 2.455 -16.828 1 90.69 252 PRO A C 1
ATOM 1875 O O . PRO A 1 252 ? -2.1 1.378 -17.062 1 90.69 252 PRO A O 1
ATOM 1878 N N . LEU A 1 253 ? -0.919 2.818 -15.742 1 94.19 253 LEU A N 1
ATOM 1879 C CA . LEU A 1 253 ? -0.818 1.875 -14.633 1 94.19 253 LEU A CA 1
ATOM 1880 C C . LEU A 1 253 ? -2.195 1.567 -14.055 1 94.19 253 LEU A C 1
ATOM 1882 O O . LEU A 1 253 ? -2.482 0.422 -13.703 1 94.19 253 LEU A O 1
ATOM 1886 N N . ILE A 1 254 ? -3.012 2.564 -13.891 1 96.38 254 ILE A N 1
ATOM 1887 C CA . ILE A 1 254 ? -4.391 2.424 -13.438 1 96.38 254 ILE A CA 1
ATOM 1888 C C . ILE A 1 254 ? -5.332 3.09 -14.445 1 96.38 254 ILE A C 1
ATOM 1890 O O . ILE A 1 254 ? -5.16 4.266 -14.773 1 96.38 254 ILE A O 1
ATOM 1894 N N . ARG A 1 255 ? -6.254 2.322 -14.93 1 95.5 255 ARG A N 1
ATOM 1895 C CA . ARG A 1 255 ? -7.344 2.844 -15.742 1 95.5 255 ARG A CA 1
ATOM 1896 C C . ARG A 1 255 ? -8.625 2.965 -14.93 1 95.5 255 ARG A C 1
ATOM 1898 O O . ARG A 1 255 ? -9.023 2.02 -14.242 1 95.5 255 ARG A O 1
ATOM 1905 N N . THR A 1 256 ? -9.219 4.102 -15.008 1 95.06 256 THR A N 1
ATOM 1906 C CA . THR A 1 256 ? -10.43 4.348 -14.234 1 95.06 256 THR A CA 1
ATOM 1907 C C . THR A 1 256 ? -11.633 4.52 -15.164 1 95.06 256 THR A C 1
ATOM 1909 O O . THR A 1 256 ? -11.578 5.285 -16.125 1 95.06 256 THR A O 1
ATOM 1912 N N . ILE A 1 257 ? -12.727 3.793 -14.812 1 94.19 257 ILE A N 1
ATOM 1913 C CA . ILE A 1 257 ? -13.945 3.895 -15.617 1 94.19 257 ILE A CA 1
ATOM 1914 C C . ILE A 1 257 ? -15.133 4.199 -14.719 1 94.19 257 ILE A C 1
ATOM 1916 O O . ILE A 1 257 ? -15.164 3.795 -13.555 1 94.19 257 ILE A O 1
ATOM 1920 N N . ARG A 1 258 ? -16.094 4.91 -15.227 1 93.75 258 ARG A N 1
ATOM 1921 C CA . ARG A 1 258 ? -17.312 5.203 -14.484 1 93.75 258 ARG A CA 1
ATOM 1922 C C . ARG A 1 258 ? -18.234 3.988 -14.445 1 93.75 258 ARG A C 1
ATOM 1924 O O . ARG A 1 258 ? -18.406 3.297 -15.453 1 93.75 258 ARG A O 1
ATOM 1931 N N . ILE A 1 259 ? -18.781 3.746 -13.305 1 94.5 259 ILE A N 1
ATOM 1932 C CA . ILE A 1 259 ? -19.703 2.621 -13.133 1 94.5 259 ILE A CA 1
ATOM 1933 C C . ILE A 1 259 ? -21.125 3.053 -13.5 1 94.5 259 ILE A C 1
ATOM 1935 O O . ILE A 1 259 ? -21.562 4.133 -13.109 1 94.5 259 ILE A O 1
ATOM 1939 N N . LYS A 1 260 ? -21.797 2.287 -14.172 1 93.62 260 LYS A N 1
ATOM 1940 C CA . LYS A 1 260 ? -23.172 2.574 -14.57 1 93.62 260 LYS A CA 1
ATOM 1941 C C . LYS A 1 260 ? -24.109 2.602 -13.359 1 93.62 260 LYS A C 1
ATOM 1943 O O . LYS A 1 260 ? -23.781 2.031 -12.312 1 93.62 260 LYS A O 1
ATOM 1948 N N . PRO A 1 261 ? -25.234 3.25 -13.508 1 93.81 261 PRO A N 1
ATOM 1949 C CA . PRO A 1 261 ? -26.219 3.256 -12.43 1 93.81 261 PRO A CA 1
ATOM 1950 C C . PRO A 1 261 ? -26.828 1.876 -12.18 1 93.81 261 PRO A C 1
ATOM 1952 O O . PRO A 1 261 ? -26.625 0.957 -12.977 1 93.81 261 PRO A O 1
ATOM 1955 N N . PRO A 1 262 ? -27.516 1.726 -11.086 1 95.94 262 PRO A N 1
ATOM 1956 C CA . PRO A 1 262 ? -28.125 0.434 -10.773 1 95.94 262 PRO A CA 1
ATOM 1957 C C . PRO A 1 262 ? -29.062 -0.064 -11.883 1 95.94 262 PRO A C 1
ATOM 1959 O O . PRO A 1 262 ? -29.766 0.732 -12.5 1 95.94 262 PRO A O 1
ATOM 1962 N N . SER A 1 263 ? -29.047 -1.349 -12.078 1 95.75 263 SER A N 1
ATOM 1963 C CA . SER A 1 263 ? -29.906 -1.977 -13.086 1 95.75 263 SER A CA 1
ATOM 1964 C C . SER A 1 263 ? -31.297 -2.236 -12.539 1 95.75 263 SER A C 1
ATOM 1966 O O . SER A 1 263 ? -31.453 -2.795 -11.453 1 95.75 263 SER A O 1
ATOM 1968 N N . ALA A 1 264 ? -32.25 -1.946 -13.391 1 95 264 ALA A N 1
ATOM 1969 C CA . ALA A 1 264 ? -33.625 -2.211 -13 1 95 264 ALA A CA 1
ATOM 1970 C C . ALA A 1 264 ? -33.906 -3.711 -12.953 1 95 264 ALA A C 1
ATOM 1972 O O . ALA A 1 264 ? -34.844 -4.152 -12.273 1 95 264 ALA A O 1
ATOM 1973 N N . LYS A 1 265 ? -33.125 -4.449 -13.602 1 95.38 265 LYS A N 1
ATOM 1974 C CA . LYS A 1 265 ? -33.344 -5.887 -13.703 1 95.38 265 LYS A CA 1
ATOM 1975 C C . LYS A 1 265 ? -32.562 -6.637 -12.617 1 95.38 265 LYS A C 1
ATOM 1977 O O . LYS A 1 265 ? -32.656 -7.863 -12.531 1 95.38 265 LYS A O 1
ATOM 1982 N N . CYS A 1 266 ? -31.891 -5.922 -11.844 1 97 266 CYS A N 1
ATOM 1983 C CA . CYS A 1 266 ? -31.047 -6.57 -10.844 1 97 266 CYS A CA 1
ATOM 1984 C C . CYS A 1 266 ? -31.891 -7.336 -9.836 1 97 266 CYS A C 1
ATOM 1986 O O . CYS A 1 266 ? -32.844 -6.793 -9.273 1 97 266 CYS A O 1
ATOM 1988 N N . ILE A 1 267 ? -31.453 -8.492 -9.547 1 96.19 267 ILE A N 1
ATOM 1989 C CA . ILE A 1 267 ? -32.25 -9.375 -8.703 1 96.19 267 ILE A CA 1
ATOM 1990 C C . ILE A 1 267 ? -32 -9.055 -7.23 1 96.19 267 ILE A C 1
ATOM 1992 O O . ILE A 1 267 ? -32.656 -9.617 -6.344 1 96.19 267 ILE A O 1
ATOM 1996 N N . THR A 1 268 ? -31.062 -8.195 -6.98 1 96.69 268 THR A N 1
ATOM 1997 C CA . THR A 1 268 ? -30.719 -7.867 -5.598 1 96.69 268 THR A CA 1
ATOM 1998 C C . THR A 1 268 ? -31.188 -6.461 -5.246 1 96.69 268 THR A C 1
ATOM 2000 O O . THR A 1 268 ? -31.828 -6.254 -4.207 1 96.69 268 THR A O 1
ATOM 2003 N N . CYS A 1 269 ? -30.906 -5.477 -6.074 1 96.12 269 CYS A N 1
ATOM 2004 C CA . CYS A 1 269 ? -31.172 -4.105 -5.652 1 96.12 269 CYS A CA 1
ATOM 2005 C C . CYS A 1 269 ? -32.25 -3.467 -6.523 1 96.12 269 CYS A C 1
ATOM 2007 O O . CYS A 1 269 ? -32.625 -2.316 -6.305 1 96.12 269 CYS A O 1
ATOM 2009 N N . GLY A 1 270 ? -32.719 -4.188 -7.453 1 94.44 270 GLY A N 1
ATOM 2010 C CA . GLY A 1 270 ? -33.781 -3.672 -8.312 1 94.44 270 GLY A CA 1
ATOM 2011 C C . GLY A 1 270 ? -35.156 -3.697 -7.652 1 94.44 270 GLY A C 1
ATOM 2012 O O . GLY A 1 270 ? -35.312 -4.266 -6.57 1 94.44 270 GLY A O 1
ATOM 2013 N N . PRO A 1 271 ? -36.094 -3.045 -8.375 1 93.88 271 PRO A N 1
ATOM 2014 C CA . PRO A 1 271 ? -37.438 -2.982 -7.828 1 93.88 271 PRO A CA 1
ATOM 2015 C C . PRO A 1 271 ? -38.094 -4.359 -7.676 1 93.88 271 PRO A C 1
ATOM 2017 O O . PRO A 1 271 ? -38.938 -4.555 -6.809 1 93.88 271 PRO A O 1
ATOM 2020 N N . ASN A 1 272 ? -37.719 -5.301 -8.492 1 94.31 272 ASN A N 1
ATOM 2021 C CA . ASN A 1 272 ? -38.25 -6.656 -8.422 1 94.31 272 ASN A CA 1
ATOM 2022 C C . ASN A 1 272 ? -37.219 -7.637 -7.855 1 94.31 272 ASN A C 1
ATOM 2024 O O . ASN A 1 272 ? -37.094 -8.758 -8.352 1 94.31 272 ASN A O 1
ATOM 2028 N N . ALA A 1 273 ? -36.5 -7.133 -6.902 1 94.88 273 ALA A N 1
ATOM 2029 C CA . ALA A 1 273 ? -35.438 -7.938 -6.285 1 94.88 273 ALA A CA 1
ATOM 2030 C C . ALA A 1 273 ? -36 -9.258 -5.754 1 94.88 273 ALA A C 1
ATOM 2032 O O . ALA A 1 273 ? -37.062 -9.281 -5.133 1 94.88 273 ALA A O 1
ATOM 2033 N N . THR A 1 274 ? -35.281 -10.328 -5.988 1 94.69 274 THR A N 1
ATOM 2034 C CA . THR A 1 274 ? -35.688 -11.648 -5.531 1 94.69 274 THR A CA 1
ATOM 2035 C C . THR A 1 274 ? -34.844 -12.109 -4.363 1 94.69 274 THR A C 1
ATOM 2037 O O . THR A 1 274 ? -35.188 -13.039 -3.641 1 94.69 274 THR A O 1
ATOM 2040 N N . ILE A 1 275 ? -33.688 -11.516 -4.273 1 94.75 275 ILE A N 1
ATOM 2041 C CA . ILE A 1 275 ? -32.844 -11.82 -3.131 1 94.75 275 ILE A CA 1
ATOM 2042 C C . ILE A 1 275 ? -33.438 -11.203 -1.865 1 94.75 275 ILE A C 1
ATOM 2044 O O . ILE A 1 275 ? -33.719 -10.008 -1.831 1 94.75 275 ILE A O 1
ATOM 2048 N N . THR A 1 276 ? -33.625 -12.031 -0.826 1 93.5 276 THR A N 1
ATOM 2049 C CA . THR A 1 276 ? -34.219 -11.602 0.446 1 93.5 276 THR A CA 1
ATOM 2050 C C . THR A 1 276 ? -33.188 -11.742 1.57 1 93.5 276 THR A C 1
ATOM 2052 O O . THR A 1 276 ? -32 -12 1.315 1 93.5 276 THR A O 1
ATOM 2055 N N . ASP A 1 277 ? -33.656 -11.562 2.82 1 93.94 277 ASP A N 1
ATOM 2056 C CA . ASP A 1 277 ? -32.781 -11.648 3.967 1 93.94 277 ASP A CA 1
ATOM 2057 C C . ASP A 1 277 ? -32.375 -13.094 4.238 1 93.94 277 ASP A C 1
ATOM 2059 O O . ASP A 1 277 ? -31.406 -13.344 4.984 1 93.94 277 ASP A O 1
ATOM 2063 N N . ASP A 1 278 ? -33.125 -13.953 3.695 1 93.25 278 ASP A N 1
ATOM 2064 C CA . ASP A 1 278 ? -32.719 -15.359 3.762 1 93.25 278 ASP A CA 1
ATOM 2065 C C . ASP A 1 278 ? -31.766 -15.711 2.627 1 93.25 278 ASP A C 1
ATOM 2067 O O . ASP A 1 278 ? -32.156 -16.359 1.657 1 93.25 278 ASP A O 1
ATOM 2071 N N . LEU A 1 279 ? -30.562 -15.391 2.727 1 93.38 279 LEU A N 1
ATOM 2072 C CA . LEU A 1 279 ? -29.547 -15.523 1.688 1 93.38 279 LEU A CA 1
ATOM 2073 C C . LEU A 1 279 ? -29.234 -17 1.414 1 93.38 279 LEU A C 1
ATOM 2075 O O . LEU A 1 279 ? -28.734 -17.344 0.344 1 93.38 279 LEU A O 1
ATOM 2079 N N . ASP A 1 280 ? -29.547 -17.844 2.365 1 89.44 280 ASP A N 1
ATOM 2080 C CA . ASP A 1 280 ? -29.266 -19.266 2.248 1 89.44 280 ASP A CA 1
ATOM 2081 C C . ASP A 1 280 ? -30.078 -19.891 1.127 1 89.44 280 ASP A C 1
ATOM 2083 O O . ASP A 1 280 ? -29.656 -20.875 0.512 1 89.44 280 ASP A O 1
ATOM 2087 N N . VAL A 1 281 ? -31.172 -19.344 0.865 1 87.44 281 VAL A N 1
ATOM 2088 C CA . VAL A 1 281 ? -32.125 -19.922 -0.085 1 87.44 281 VAL A CA 1
ATOM 2089 C C . VAL A 1 281 ? -31.609 -19.719 -1.51 1 87.44 281 VAL A C 1
ATOM 2091 O O . VAL A 1 281 ? -31.922 -20.5 -2.406 1 87.44 281 VAL A O 1
ATOM 2094 N N . PHE A 1 282 ? -30.859 -18.75 -1.829 1 88.12 282 PHE A N 1
ATOM 2095 C CA . PHE A 1 282 ? -30.422 -18.391 -3.172 1 88.12 282 PHE A CA 1
ATOM 2096 C C . PHE A 1 282 ? -29.531 -19.484 -3.764 1 88.12 282 PHE A C 1
ATOM 2098 O O . PHE A 1 282 ? -29.578 -19.734 -4.969 1 88.12 282 PHE A O 1
ATOM 2105 N N . GLY A 1 283 ? -28.703 -20.188 -2.957 1 88 283 GLY A N 1
ATOM 2106 C CA . GLY A 1 283 ? -27.828 -21.234 -3.455 1 88 283 GLY A CA 1
ATOM 2107 C C . GLY A 1 283 ? -26.594 -20.688 -4.16 1 88 283 GLY A C 1
ATOM 2108 O O . GLY A 1 283 ? -26.375 -20.984 -5.336 1 88 283 GLY A O 1
ATOM 2109 N N . TYR A 1 284 ? -25.781 -20.031 -3.512 1 90.06 284 TYR A N 1
ATOM 2110 C CA . TYR A 1 284 ? -24.594 -19.375 -4.035 1 90.06 284 TYR A CA 1
ATOM 2111 C C . TYR A 1 284 ? -23.641 -20.391 -4.668 1 90.06 284 TYR A C 1
ATOM 2113 O O . TYR A 1 284 ? -23.016 -20.109 -5.684 1 90.06 284 TYR A O 1
ATOM 2121 N N . GLU A 1 285 ? -23.5 -21.547 -4.039 1 83.88 285 GLU A N 1
ATOM 2122 C CA . GLU A 1 285 ? -22.625 -22.594 -4.574 1 83.88 285 GLU A CA 1
ATOM 2123 C C . GLU A 1 285 ? -23.047 -22.984 -5.988 1 83.88 285 GLU A C 1
ATOM 2125 O O . GLU A 1 285 ? -22.203 -23.109 -6.883 1 83.88 285 GLU A O 1
ATOM 2130 N N . SER A 1 286 ? -24.312 -23.188 -6.09 1 79.75 286 SER A N 1
ATOM 2131 C CA . SER A 1 286 ? -24.844 -23.578 -7.395 1 79.75 286 SER A CA 1
ATOM 2132 C C . SER A 1 286 ? -24.656 -22.453 -8.414 1 79.75 286 SER A C 1
ATOM 2134 O O . SER A 1 286 ? -24.359 -22.719 -9.578 1 79.75 286 SER A O 1
ATOM 2136 N N . PHE A 1 287 ? -24.875 -21.328 -8.039 1 81.31 287 PHE A N 1
ATOM 2137 C CA . PHE A 1 287 ? -24.719 -20.156 -8.898 1 81.31 287 PHE A CA 1
ATOM 2138 C C . PHE A 1 287 ? -23.281 -20.016 -9.383 1 81.31 287 PHE A C 1
ATOM 2140 O O . PHE A 1 287 ? -23.047 -19.672 -10.547 1 81.31 287 PHE A O 1
ATOM 2147 N N . CYS A 1 288 ? -22.406 -20.281 -8.484 1 75.19 288 CYS A N 1
ATOM 2148 C CA . CYS A 1 288 ? -21 -20.078 -8.812 1 75.19 288 CYS A CA 1
ATOM 2149 C C . CYS A 1 288 ? -20.406 -21.328 -9.477 1 75.19 288 CYS A C 1
ATOM 2151 O O . CYS A 1 288 ? -19.328 -21.266 -10.07 1 75.19 288 CYS A O 1
ATOM 2153 N N . ALA A 1 289 ? -21 -22.578 -9.172 1 62.62 289 ALA A N 1
ATOM 2154 C CA . ALA A 1 289 ? -20.547 -23.844 -9.734 1 62.62 289 ALA A CA 1
ATOM 2155 C C . ALA A 1 289 ? -20.656 -23.844 -11.258 1 62.62 289 ALA A C 1
ATOM 2157 O O . ALA A 1 289 ? -20.312 -24.828 -11.914 1 62.62 289 ALA A O 1
ATOM 2158 N N . GLY A 1 290 ? -21.25 -22.875 -11.852 1 49.06 290 GLY A N 1
ATOM 2159 C CA . GLY A 1 290 ? -21.438 -23.078 -13.281 1 49.06 290 GLY A CA 1
ATOM 2160 C C . GLY A 1 290 ? -20.469 -24.094 -13.867 1 49.06 290 GLY A C 1
ATOM 2161 O O . GLY A 1 290 ? -20.672 -24.594 -14.969 1 49.06 290 GLY A O 1
ATOM 2162 N N . GLY A 1 291 ? -19.062 -23.875 -13.844 1 42.19 291 GLY A N 1
ATOM 2163 C CA . GLY A 1 291 ? -18.266 -24.844 -14.594 1 42.19 291 GLY A CA 1
ATOM 2164 C C . GLY A 1 291 ? -18.062 -26.156 -13.867 1 42.19 291 GLY A C 1
ATOM 2165 O O . GLY A 1 291 ? -18.312 -26.25 -12.664 1 42.19 291 GLY A O 1
ATOM 2166 N N . PRO A 1 292 ? -17.922 -27.344 -14.547 1 36.06 292 PRO A N 1
ATOM 2167 C CA . PRO A 1 292 ? -17.734 -28.656 -13.922 1 36.06 292 PRO A CA 1
ATOM 2168 C C . PRO A 1 292 ? -16.875 -28.609 -12.672 1 36.06 292 PRO A C 1
ATOM 2170 O O . PRO A 1 292 ? -15.844 -27.922 -12.656 1 36.06 292 PRO A O 1
ATOM 2173 N N . GLU A 1 293 ? -17.438 -28.578 -11.523 1 39.5 293 GLU A N 1
ATOM 2174 C CA . GLU A 1 293 ? -16.75 -28.703 -10.242 1 39.5 293 GLU A CA 1
ATOM 2175 C C . GLU A 1 293 ? -15.586 -29.688 -10.328 1 39.5 293 GLU A C 1
ATOM 2177 O O . GLU A 1 293 ? -15.797 -30.891 -10.492 1 39.5 293 GLU A O 1
ATOM 2182 N N . THR A 1 294 ? -14.586 -29.578 -10.992 1 37.81 294 THR A N 1
ATOM 2183 C CA . THR A 1 294 ? -13.5 -30.516 -10.75 1 37.81 294 THR A CA 1
ATOM 2184 C C . THR A 1 294 ? -13.109 -30.531 -9.273 1 37.81 294 THR A C 1
ATOM 2186 O O . THR A 1 294 ? -13.062 -29.469 -8.633 1 37.81 294 THR A O 1
ATOM 2189 N N . ASN A 1 295 ? -13.617 -31.359 -8.492 1 38.38 295 ASN A N 1
ATOM 2190 C CA . ASN A 1 295 ? -13.195 -31.516 -7.102 1 38.38 295 ASN A CA 1
ATOM 2191 C C . ASN A 1 295 ? -11.711 -31.203 -6.93 1 38.38 295 ASN A C 1
ATOM 2193 O O . ASN A 1 295 ? -10.852 -31.953 -7.398 1 38.38 295 ASN A O 1
ATOM 2197 N N . ASP A 1 296 ? -11.312 -30.141 -6.742 1 41.25 296 ASP A N 1
ATOM 2198 C CA . ASP A 1 296 ? -9.969 -29.594 -6.625 1 41.25 296 ASP A CA 1
ATOM 2199 C C . ASP A 1 296 ? -9.117 -30.422 -5.676 1 41.25 296 ASP A C 1
ATOM 2201 O O . ASP A 1 296 ? -7.895 -30.5 -5.832 1 41.25 296 ASP A O 1
ATOM 2205 N N . GLU A 1 297 ? -9.742 -30.844 -4.535 1 36.81 297 GLU A N 1
ATOM 2206 C CA . GLU A 1 297 ? -8.938 -31.516 -3.512 1 36.81 297 GLU A CA 1
ATOM 2207 C C . GLU A 1 297 ? -8.414 -32.844 -4 1 36.81 297 GLU A C 1
ATOM 2209 O O . GLU A 1 297 ? -7.289 -33.25 -3.684 1 36.81 297 GLU A O 1
ATOM 2214 N N . THR A 1 298 ? -9.414 -33.75 -4.492 1 38.16 298 THR A N 1
ATOM 2215 C CA . THR A 1 298 ? -9.039 -35.125 -4.77 1 38.16 298 THR A CA 1
ATOM 2216 C C . THR A 1 298 ? -8.68 -35.312 -6.238 1 38.16 298 THR A C 1
ATOM 2218 O O . THR A 1 298 ? -8.148 -36.344 -6.629 1 38.16 298 THR A O 1
ATOM 2221 N N . GLY A 1 299 ? -8.742 -34.125 -7.109 1 41.34 299 GLY A N 1
ATOM 2222 C CA . GLY A 1 299 ? -8.469 -34.281 -8.531 1 41.34 299 GLY A CA 1
ATOM 2223 C C . GLY A 1 299 ? -9.086 -35.531 -9.125 1 41.34 299 GLY A C 1
ATOM 2224 O O . GLY A 1 299 ? -8.742 -35.938 -10.242 1 41.34 299 GLY A O 1
ATOM 2225 N N . LEU A 1 300 ? -9.641 -36.375 -8.32 1 42.12 300 LEU A N 1
ATOM 2226 C CA . LEU A 1 300 ? -10.094 -37.688 -8.773 1 42.12 300 LEU A CA 1
ATOM 2227 C C . LEU A 1 300 ? -11.32 -37.562 -9.672 1 42.12 300 LEU A C 1
ATOM 2229 O O . LEU A 1 300 ? -12.273 -36.875 -9.32 1 42.12 300 LEU A O 1
ATOM 2233 N N . VAL A 1 301 ? -11.195 -37.469 -10.922 1 43.31 301 VAL A N 1
ATOM 2234 C CA . VAL A 1 301 ? -12.375 -37.719 -11.742 1 43.31 301 VAL A CA 1
ATOM 2235 C C . VAL A 1 301 ? -12.977 -39.094 -11.352 1 43.31 301 VAL A C 1
ATOM 2237 O O . VAL A 1 301 ? -12.258 -40.062 -11.148 1 43.31 301 VAL A O 1
ATOM 2240 N N . ALA A 1 302 ? -14.18 -39.219 -11.008 1 40.06 302 ALA A N 1
ATOM 2241 C CA . ALA A 1 302 ? -15.031 -40.375 -10.742 1 40.06 302 ALA A CA 1
ATOM 2242 C C . ALA A 1 302 ? -15.031 -41.312 -11.938 1 40.06 302 ALA A C 1
ATOM 2244 O O . ALA A 1 302 ? -15.344 -40.938 -13.062 1 40.06 302 ALA A O 1
ATOM 2245 N N . GLY A 1 303 ? -14.086 -42.438 -11.953 1 41.38 303 GLY A N 1
ATOM 2246 C CA . GLY A 1 303 ? -14.281 -43.594 -12.812 1 41.38 303 GLY A CA 1
ATOM 2247 C C . GLY A 1 303 ? -12.984 -44.281 -13.203 1 41.38 303 GLY A C 1
ATOM 2248 O O . GLY A 1 303 ? -12.992 -45.438 -13.664 1 41.38 303 GLY A O 1
ATOM 2249 N N . GLN A 1 304 ? -11.922 -43.562 -13.812 1 49.16 304 GLN A N 1
ATOM 2250 C CA . GLN A 1 304 ? -10.922 -44.375 -14.477 1 49.16 304 GLN A CA 1
ATOM 2251 C C . GLN A 1 304 ? -9.789 -44.75 -13.523 1 49.16 304 GLN A C 1
ATOM 2253 O O . GLN A 1 304 ? -8.68 -44.219 -13.648 1 49.16 304 GLN A O 1
ATOM 2258 N N . SER A 1 305 ? -10.078 -45.344 -12.438 1 55.12 305 SER A N 1
ATOM 2259 C CA . SER A 1 305 ? -9.219 -45.75 -11.336 1 55.12 305 SER A CA 1
ATOM 2260 C C . SER A 1 305 ? -8.047 -46.594 -11.836 1 55.12 305 SER A C 1
ATOM 2262 O O . SER A 1 305 ? -6.941 -46.531 -11.289 1 55.12 305 SER A O 1
ATOM 2264 N N . GLY A 1 306 ? -8.211 -47.188 -12.938 1 68.44 306 GLY A N 1
ATOM 2265 C CA . GLY A 1 306 ? -7.199 -48.156 -13.273 1 68.44 306 GLY A CA 1
ATOM 2266 C C . GLY A 1 306 ? -5.98 -47.562 -13.945 1 68.44 306 GLY A C 1
ATOM 2267 O O . GLY A 1 306 ? -4.973 -48.25 -14.141 1 68.44 306 GLY A O 1
ATOM 2268 N N . HIS A 1 307 ? -5.996 -46.25 -14.188 1 85.81 307 HIS A N 1
ATOM 2269 C CA . HIS A 1 307 ? -4.891 -45.688 -14.977 1 85.81 307 HIS A CA 1
ATOM 2270 C C . HIS A 1 307 ? -4.031 -44.75 -14.141 1 85.81 307 HIS A C 1
ATOM 2272 O O . HIS A 1 307 ? -3.094 -44.156 -14.648 1 85.81 307 HIS A O 1
ATOM 2278 N N . ARG A 1 308 ? -4.273 -44.719 -12.812 1 92.19 308 ARG A N 1
ATOM 2279 C CA . ARG A 1 308 ? -3.494 -43.812 -11.992 1 92.19 308 ARG A CA 1
ATOM 2280 C C . ARG A 1 308 ? -2.48 -44.562 -11.133 1 92.19 308 ARG A C 1
ATOM 2282 O O . ARG A 1 308 ? -2.783 -45.625 -10.602 1 92.19 308 ARG A O 1
ATOM 2289 N N . ILE A 1 309 ? -1.323 -44 -11.062 1 93.81 309 ILE A N 1
ATOM 2290 C CA . ILE A 1 309 ? -0.278 -44.656 -10.281 1 93.81 309 ILE A CA 1
ATOM 2291 C C . ILE A 1 309 ? 0.174 -43.75 -9.148 1 93.81 309 ILE A C 1
ATOM 2293 O O . ILE A 1 309 ? -0.034 -42.531 -9.203 1 93.81 309 ILE A O 1
ATOM 2297 N N . SER A 1 310 ? 0.781 -44.344 -8.094 1 94.5 310 SER A N 1
ATOM 2298 C CA . SER A 1 310 ? 1.363 -43.594 -6.992 1 94.5 310 SER A CA 1
ATOM 2299 C C . SER A 1 310 ? 2.744 -43.062 -7.359 1 94.5 310 SER A C 1
ATOM 2301 O O . SER A 1 310 ? 3.332 -43.469 -8.359 1 94.5 310 SER A O 1
ATOM 2303 N N . VAL A 1 311 ? 3.203 -42.156 -6.535 1 95.38 311 VAL A N 1
ATOM 2304 C CA . VAL A 1 311 ? 4.527 -41.594 -6.77 1 95.38 311 VAL A CA 1
ATOM 2305 C C . VAL A 1 311 ? 5.594 -42.656 -6.527 1 95.38 311 VAL A C 1
ATOM 2307 O O . VAL A 1 311 ? 6.652 -42.625 -7.164 1 95.38 311 VAL A O 1
ATOM 2310 N N . GLN A 1 312 ? 5.348 -43.594 -5.641 1 94.94 312 GLN A N 1
ATOM 2311 C CA . GLN A 1 312 ? 6.273 -44.688 -5.414 1 94.94 312 GLN A CA 1
ATOM 2312 C C . GLN A 1 312 ? 6.383 -45.594 -6.652 1 94.94 312 GLN A C 1
ATOM 2314 O O . GLN A 1 312 ? 7.477 -46 -7.027 1 94.94 312 GLN A O 1
ATOM 2319 N N . GLU A 1 313 ? 5.219 -45.781 -7.223 1 94.25 313 GLU A N 1
ATOM 2320 C CA . GLU A 1 313 ? 5.195 -46.594 -8.453 1 94.25 313 GLU A CA 1
ATOM 2321 C C . GLU A 1 313 ? 5.957 -45.875 -9.57 1 94.25 313 GLU A C 1
ATOM 2323 O O . GLU A 1 313 ? 6.668 -46.531 -10.352 1 94.25 313 GLU A O 1
ATOM 2328 N N . LEU A 1 314 ? 5.77 -44.594 -9.656 1 94.75 314 LEU A N 1
ATOM 2329 C CA . LEU A 1 314 ? 6.52 -43.844 -10.641 1 94.75 314 LEU A CA 1
ATOM 2330 C C . LEU A 1 314 ? 8.023 -43.969 -10.406 1 94.75 314 LEU A C 1
ATOM 2332 O O . LEU A 1 314 ? 8.789 -44.156 -11.352 1 94.75 314 LEU A O 1
ATOM 2336 N N . ASP A 1 315 ? 8.453 -43.812 -9.156 1 94.31 315 ASP A N 1
ATOM 2337 C CA . ASP A 1 315 ? 9.867 -43.938 -8.805 1 94.31 315 ASP A CA 1
ATOM 2338 C C . ASP A 1 315 ? 10.422 -45.312 -9.219 1 94.31 315 ASP A C 1
ATOM 2340 O O . ASP A 1 315 ? 11.547 -45.375 -9.719 1 94.31 315 ASP A O 1
ATOM 2344 N N . GLU A 1 316 ? 9.633 -46.312 -9.016 1 93.06 316 GLU A N 1
ATOM 2345 C CA . GLU A 1 316 ? 10.016 -47.656 -9.406 1 93.06 316 GLU A CA 1
ATOM 2346 C C . GLU A 1 316 ? 10.18 -47.781 -10.914 1 93.06 316 GLU A C 1
ATOM 2348 O O . GLU A 1 316 ? 11.133 -48.375 -11.406 1 93.06 316 GLU A O 1
ATOM 2353 N N . LEU A 1 317 ? 9.234 -47.219 -11.594 1 91.38 317 LEU A N 1
ATOM 2354 C CA . LEU A 1 317 ? 9.281 -47.219 -13.055 1 91.38 317 LEU A CA 1
ATOM 2355 C C . LEU A 1 317 ? 10.547 -46.531 -13.562 1 91.38 317 LEU A C 1
ATOM 2357 O O . LEU A 1 317 ? 11.164 -47 -14.523 1 91.38 317 LEU A O 1
ATOM 2361 N N . LEU A 1 318 ? 10.922 -45.469 -12.969 1 90.81 318 LEU A N 1
ATOM 2362 C CA . LEU A 1 318 ? 12.062 -44.656 -13.406 1 90.81 318 LEU A CA 1
ATOM 2363 C C . LEU A 1 318 ? 13.375 -45.375 -13.086 1 90.81 318 LEU A C 1
ATOM 2365 O O . LEU A 1 318 ? 14.383 -45.156 -13.758 1 90.81 318 LEU A O 1
ATOM 2369 N N . GLN A 1 319 ? 13.383 -46.188 -12.078 1 89 319 GLN A N 1
ATOM 2370 C CA . GLN A 1 319 ? 14.586 -46.906 -11.68 1 89 319 GLN A CA 1
ATOM 2371 C C . GLN A 1 319 ? 14.789 -48.156 -12.539 1 89 319 GLN A C 1
ATOM 2373 O O . GLN A 1 319 ? 15.922 -48.562 -12.766 1 89 319 GLN A O 1
ATOM 2378 N N . PHE A 1 320 ? 13.742 -48.75 -12.953 1 85.88 320 PHE A N 1
ATOM 2379 C CA . PHE A 1 320 ? 13.797 -50.031 -13.656 1 85.88 320 PHE A CA 1
ATOM 2380 C C . PHE A 1 320 ? 14.32 -49.844 -15.078 1 85.88 320 PHE A C 1
ATOM 2382 O O . PHE A 1 320 ? 15.305 -50.469 -15.477 1 85.88 320 PHE A O 1
ATOM 2389 N N . ASP A 1 321 ? 13.602 -49.156 -15.961 1 83.31 321 ASP A N 1
ATOM 2390 C CA . ASP A 1 321 ? 14.039 -48.938 -17.344 1 83.31 321 ASP A CA 1
ATOM 2391 C C . ASP A 1 321 ? 13.633 -47.531 -17.812 1 83.31 321 ASP A C 1
ATOM 2393 O O . ASP A 1 321 ? 12.547 -47.344 -18.359 1 83.31 321 ASP A O 1
ATOM 2397 N N . LYS A 1 322 ? 14.492 -46.656 -17.734 1 83.75 322 LYS A N 1
ATOM 2398 C CA . LYS A 1 322 ? 14.25 -45.25 -18.062 1 83.75 322 LYS A CA 1
ATOM 2399 C C . LYS A 1 322 ? 13.938 -45.094 -19.547 1 83.75 322 LYS A C 1
ATOM 2401 O O . LYS A 1 322 ? 13.227 -44.156 -19.938 1 83.75 322 LYS A O 1
ATOM 2406 N N . SER A 1 323 ? 14.359 -46 -20.328 1 86 323 SER A N 1
ATOM 2407 C CA . SER A 1 323 ? 14.227 -45.875 -21.766 1 86 323 SER A CA 1
ATOM 2408 C C . SER A 1 323 ? 12.805 -46.219 -22.234 1 86 323 SER A C 1
ATOM 2410 O O . SER A 1 323 ? 12.398 -45.812 -23.328 1 86 323 SER A O 1
ATOM 2412 N N . LYS A 1 324 ? 12.047 -46.875 -21.406 1 90.5 324 LYS A N 1
ATOM 2413 C CA . LYS A 1 324 ? 10.719 -47.312 -21.812 1 90.5 324 LYS A CA 1
ATOM 2414 C C . LYS A 1 324 ? 9.633 -46.438 -21.219 1 90.5 324 LYS A C 1
ATOM 2416 O O . LYS A 1 324 ? 8.445 -46.656 -21.453 1 90.5 324 LYS A O 1
ATOM 2421 N N . VAL A 1 325 ? 10.156 -45.438 -20.422 1 93.62 325 VAL A N 1
ATOM 2422 C CA . VAL A 1 325 ? 9.172 -44.625 -19.75 1 93.62 325 VAL A CA 1
ATOM 2423 C C . VAL A 1 325 ? 9.398 -43.156 -20.109 1 93.62 325 VAL A C 1
ATOM 2425 O O . VAL A 1 325 ? 10.539 -42.688 -20.109 1 93.62 325 VAL A O 1
ATOM 2428 N N . THR A 1 326 ? 8.328 -42.469 -20.516 1 95.12 326 THR A N 1
ATOM 2429 C CA . THR A 1 326 ? 8.344 -41.031 -20.688 1 95.12 326 THR A CA 1
ATOM 2430 C C . THR A 1 326 ? 7.438 -40.344 -19.672 1 95.12 326 THR A C 1
ATOM 2432 O O . THR A 1 326 ? 6.238 -40.625 -19.609 1 95.12 326 THR A O 1
ATOM 2435 N N . VAL A 1 327 ? 8.078 -39.594 -18.828 1 96.25 327 VAL A N 1
ATOM 2436 C CA . VAL A 1 327 ? 7.316 -38.812 -17.875 1 96.25 327 VAL A CA 1
ATOM 2437 C C . VAL A 1 327 ? 7.098 -37.406 -18.422 1 96.25 327 VAL A C 1
ATOM 2439 O O . VAL A 1 327 ? 8.055 -36.688 -18.719 1 96.25 327 VAL A O 1
ATOM 2442 N N . ILE A 1 328 ? 5.84 -37.031 -18.562 1 96.94 328 ILE A N 1
ATOM 2443 C CA . ILE A 1 328 ? 5.492 -35.75 -19.125 1 96.94 328 ILE A CA 1
ATOM 2444 C C . ILE A 1 328 ? 4.875 -34.875 -18.047 1 96.94 328 ILE A C 1
ATOM 2446 O O . ILE A 1 328 ? 3.834 -35.188 -17.484 1 96.94 328 ILE A O 1
ATOM 2450 N N . ASP A 1 329 ? 5.551 -33.781 -17.781 1 97.19 329 ASP A N 1
ATOM 2451 C CA . ASP A 1 329 ? 5.074 -32.781 -16.859 1 97.19 329 ASP A CA 1
ATOM 2452 C C . ASP A 1 329 ? 4.148 -31.781 -17.578 1 97.19 329 ASP A C 1
ATOM 2454 O O . ASP A 1 329 ? 4.582 -31.047 -18.469 1 97.19 329 ASP A O 1
ATOM 2458 N N . THR A 1 330 ? 2.93 -31.734 -17.094 1 96.19 330 THR A N 1
ATOM 2459 C CA . THR A 1 330 ? 1.904 -31.016 -17.844 1 96.19 330 THR A CA 1
ATOM 2460 C C . THR A 1 330 ? 1.84 -29.562 -17.406 1 96.19 330 THR A C 1
ATOM 2462 O O . THR A 1 330 ? 1.04 -28.781 -17.922 1 96.19 330 THR A O 1
ATOM 2465 N N . ARG A 1 331 ? 2.604 -29.156 -16.5 1 93.62 331 ARG A N 1
ATOM 2466 C CA . ARG A 1 331 ? 2.561 -27.797 -15.961 1 93.62 331 ARG A CA 1
ATOM 2467 C C . ARG A 1 331 ? 3.115 -26.781 -16.953 1 93.62 331 ARG A C 1
ATOM 2469 O O . ARG A 1 331 ? 3.771 -27.156 -17.922 1 93.62 331 ARG A O 1
ATOM 2476 N N . PRO A 1 332 ? 2.797 -25.484 -16.656 1 92.19 332 PRO A N 1
ATOM 2477 C CA . PRO A 1 332 ? 3.449 -24.453 -17.453 1 92.19 332 PRO A CA 1
ATOM 2478 C C . PRO A 1 332 ? 4.973 -24.5 -17.359 1 92.19 332 PRO A C 1
ATOM 2480 O O . PRO A 1 332 ? 5.516 -24.953 -16.344 1 92.19 332 PRO A O 1
ATOM 2483 N N . GLU A 1 333 ? 5.605 -24.047 -18.406 1 92.81 333 GLU A N 1
ATOM 2484 C CA . GLU A 1 333 ? 7.062 -24.062 -18.484 1 92.81 333 GLU A CA 1
ATOM 2485 C C . GLU A 1 333 ? 7.699 -23.406 -17.266 1 92.81 333 GLU A C 1
ATOM 2487 O O . GLU A 1 333 ? 8.719 -23.875 -16.766 1 92.81 333 GLU A O 1
ATOM 2492 N N . VAL A 1 334 ? 7.117 -22.406 -16.828 1 92.12 334 VAL A N 1
ATOM 2493 C CA . VAL A 1 334 ? 7.664 -21.656 -15.703 1 92.12 334 VAL A CA 1
ATOM 2494 C C . VAL A 1 334 ? 7.699 -22.531 -14.453 1 92.12 334 VAL A C 1
ATOM 2496 O O . VAL A 1 334 ? 8.664 -22.484 -13.688 1 92.12 334 VAL A O 1
ATOM 2499 N N . GLU A 1 335 ? 6.688 -23.266 -14.219 1 92.19 335 GLU A N 1
ATOM 2500 C CA . GLU A 1 335 ? 6.637 -24.156 -13.062 1 92.19 335 GLU A CA 1
ATOM 2501 C C . GLU A 1 335 ? 7.617 -25.312 -13.203 1 92.19 335 GLU A C 1
ATOM 2503 O O . GLU A 1 335 ? 8.234 -25.734 -12.227 1 92.19 335 GLU A O 1
ATOM 2508 N N . PHE A 1 336 ? 7.688 -25.859 -14.453 1 93.25 336 PHE A N 1
ATOM 2509 C CA . PHE A 1 336 ? 8.672 -26.906 -14.734 1 93.25 336 PHE A CA 1
ATOM 2510 C C . PHE A 1 336 ? 10.078 -26.422 -14.406 1 93.25 336 PHE A C 1
ATOM 2512 O O . PHE A 1 336 ? 10.914 -27.188 -13.93 1 93.25 336 PHE A O 1
ATOM 2519 N N . GLY A 1 337 ? 10.289 -25.125 -14.57 1 90.44 337 GLY A N 1
ATOM 2520 C CA . GLY A 1 337 ? 11.586 -24.5 -14.328 1 90.44 337 GLY A CA 1
ATOM 2521 C C . GLY A 1 337 ? 11.898 -24.359 -12.852 1 90.44 337 GLY A C 1
ATOM 2522 O O . GLY A 1 337 ? 13.062 -24.172 -12.477 1 90.44 337 GLY A O 1
ATOM 2523 N N . ILE A 1 338 ? 10.914 -24.406 -12.047 1 90.94 338 ILE A N 1
ATOM 2524 C CA . ILE A 1 338 ? 11.117 -24.328 -10.609 1 90.94 338 ILE A CA 1
ATOM 2525 C C . ILE A 1 338 ? 11.711 -25.656 -10.102 1 90.94 338 ILE A C 1
ATOM 2527 O O . ILE A 1 338 ? 12.742 -25.656 -9.43 1 90.94 338 ILE A O 1
ATOM 2531 N N . CYS A 1 339 ? 11.055 -26.672 -10.406 1 90.19 339 CYS A N 1
ATOM 2532 C CA . CYS A 1 339 ? 11.492 -28.031 -10.094 1 90.19 339 CYS A CA 1
ATOM 2533 C C . CYS A 1 339 ? 10.758 -29.047 -10.961 1 90.19 339 CYS A C 1
ATOM 2535 O O . CYS A 1 339 ? 9.656 -28.797 -11.438 1 90.19 339 CYS A O 1
ATOM 2537 N N . SER A 1 340 ? 11.438 -30.141 -11.156 1 92.88 340 SER A N 1
ATOM 2538 C CA . SER A 1 340 ? 10.852 -31.203 -11.953 1 92.88 340 SER A CA 1
ATOM 2539 C C . SER A 1 340 ? 11.469 -32.562 -11.609 1 92.88 340 SER A C 1
ATOM 2541 O O . SER A 1 340 ? 12.578 -32.625 -11.07 1 92.88 340 SER A O 1
ATOM 2543 N N . VAL A 1 341 ? 10.641 -33.562 -11.828 1 92.56 341 VAL A N 1
ATOM 2544 C CA . VAL A 1 341 ? 11.164 -34.906 -11.672 1 92.56 341 VAL A CA 1
ATOM 2545 C C . VAL A 1 341 ? 12.32 -35.156 -12.641 1 92.56 341 VAL A C 1
ATOM 2547 O O . VAL A 1 341 ? 12.211 -34.844 -13.828 1 92.56 341 VAL A O 1
ATOM 2550 N N . PRO A 1 342 ? 13.43 -35.625 -12.094 1 89.88 342 PRO A N 1
ATOM 2551 C CA . PRO A 1 342 ? 14.562 -35.844 -12.992 1 89.88 342 PRO A CA 1
ATOM 2552 C C . PRO A 1 342 ? 14.203 -36.719 -14.18 1 89.88 342 PRO A C 1
ATOM 2554 O O . PRO A 1 342 ? 13.578 -37.781 -14.008 1 89.88 342 PRO A O 1
ATOM 2557 N N . GLY A 1 343 ? 14.547 -36.219 -15.375 1 89.06 343 GLY A N 1
ATOM 2558 C CA . GLY A 1 343 ? 14.32 -37 -16.578 1 89.06 343 GLY A CA 1
ATOM 2559 C C . GLY A 1 343 ? 12.977 -36.688 -17.234 1 89.06 343 GLY A C 1
ATOM 2560 O O . GLY A 1 343 ? 12.703 -37.156 -18.344 1 89.06 343 GLY A O 1
ATOM 2561 N N . SER A 1 344 ? 12.156 -35.969 -16.594 1 94.38 344 SER A N 1
ATOM 2562 C CA . SER A 1 344 ? 10.852 -35.625 -17.156 1 94.38 344 SER A CA 1
ATOM 2563 C C . SER A 1 344 ? 10.969 -34.594 -18.266 1 94.38 344 SER A C 1
ATOM 2565 O O . SER A 1 344 ? 11.969 -33.906 -18.359 1 94.38 344 SER A O 1
ATOM 2567 N N . ILE A 1 345 ? 9.969 -34.656 -19.156 1 95.5 345 ILE A N 1
ATOM 2568 C CA . ILE A 1 345 ? 9.867 -33.656 -20.203 1 95.5 345 ILE A CA 1
ATOM 2569 C C . ILE A 1 345 ? 8.656 -32.75 -19.953 1 95.5 345 ILE A C 1
ATOM 2571 O O . ILE A 1 345 ? 7.645 -33.188 -19.422 1 95.5 345 ILE A O 1
ATOM 2575 N N . ASN A 1 346 ? 8.828 -31.484 -20.359 1 96.12 346 ASN A N 1
ATOM 2576 C CA . ASN A 1 346 ? 7.75 -30.531 -20.141 1 96.12 346 ASN A CA 1
ATOM 2577 C C . ASN A 1 346 ? 6.883 -30.375 -21.391 1 96.12 346 ASN A C 1
ATOM 2579 O O . ASN A 1 346 ? 7.402 -30.141 -22.484 1 96.12 346 ASN A O 1
ATOM 2583 N N . MET A 1 347 ? 5.586 -30.578 -21.234 1 96.25 347 MET A N 1
ATOM 2584 C CA . MET A 1 347 ? 4.566 -30.266 -22.219 1 96.25 347 MET A CA 1
ATOM 2585 C C . MET A 1 347 ? 3.311 -29.719 -21.562 1 96.25 347 MET A C 1
ATOM 2587 O O . MET A 1 347 ? 2.488 -30.469 -21.047 1 96.25 347 MET A O 1
ATOM 2591 N N . PRO A 1 348 ? 3.156 -28.438 -21.672 1 95.25 348 PRO A N 1
ATOM 2592 C CA . PRO A 1 348 ? 2.004 -27.844 -21 1 95.25 348 PRO A CA 1
ATOM 2593 C C . PRO A 1 348 ? 0.673 -28.406 -21.469 1 95.25 348 PRO A C 1
ATOM 2595 O O . PRO A 1 348 ? 0.535 -28.766 -22.656 1 95.25 348 PRO A O 1
ATOM 2598 N N . LEU A 1 349 ? -0.299 -28.422 -20.578 1 93.69 349 LEU A N 1
ATOM 2599 C CA . LEU A 1 349 ? -1.579 -29.094 -20.812 1 93.69 349 LEU A CA 1
ATOM 2600 C C . LEU A 1 349 ? -2.248 -28.547 -22.078 1 93.69 349 LEU A C 1
ATOM 2602 O O . LEU A 1 349 ? -2.709 -29.312 -22.922 1 93.69 349 LEU A O 1
ATOM 2606 N N . PRO A 1 350 ? -2.238 -27.234 -22.266 1 91 350 PRO A N 1
ATOM 2607 C CA . PRO A 1 350 ? -2.893 -26.75 -23.484 1 91 350 PRO A CA 1
ATOM 2608 C C . PRO A 1 350 ? -2.27 -27.312 -24.766 1 91 350 PRO A C 1
ATOM 2610 O O . PRO A 1 350 ? -2.982 -27.594 -25.734 1 91 350 PRO A O 1
ATOM 2613 N N . SER A 1 351 ? -1.02 -27.422 -24.766 1 93.69 351 SER A N 1
ATOM 2614 C CA . SER A 1 351 ? -0.316 -28 -25.906 1 93.69 351 SER A CA 1
ATOM 2615 C C . SER A 1 351 ? -0.702 -29.453 -26.125 1 93.69 351 SER A C 1
ATOM 2617 O O . SER A 1 351 ? -0.887 -29.891 -27.266 1 93.69 351 SER A O 1
ATOM 2619 N N . ILE A 1 352 ? -0.863 -30.188 -25.094 1 93.06 352 ILE A N 1
ATOM 2620 C CA . ILE A 1 352 ? -1.233 -31.594 -25.156 1 93.06 352 ILE A CA 1
ATOM 2621 C C . ILE A 1 352 ? -2.65 -31.734 -25.703 1 93.06 352 ILE A C 1
ATOM 2623 O O . ILE A 1 352 ? -2.908 -32.562 -26.578 1 93.06 352 ILE A O 1
ATOM 2627 N N . LEU A 1 353 ? -3.475 -30.875 -25.219 1 91.88 353 LEU A N 1
ATOM 2628 C CA . LEU A 1 353 ? -4.875 -30.953 -25.625 1 91.88 353 LEU A CA 1
ATOM 2629 C C . LEU A 1 353 ? -5.047 -30.562 -27.094 1 91.88 353 LEU A C 1
ATOM 2631 O O . LEU A 1 353 ? -5.934 -31.078 -27.766 1 91.88 353 LEU A O 1
ATOM 2635 N N . SER A 1 354 ? -4.246 -29.688 -27.531 1 92.38 354 SER A N 1
ATOM 2636 C CA . SER A 1 354 ? -4.324 -29.234 -28.922 1 92.38 354 SER A CA 1
ATOM 2637 C C . SER A 1 354 ? -3.74 -30.266 -29.875 1 92.38 354 SER A C 1
ATOM 2639 O O . SER A 1 354 ? -4.121 -30.328 -31.047 1 92.38 354 SER A O 1
ATOM 2641 N N . GLY A 1 355 ? -2.748 -31.078 -29.344 1 91.19 355 GLY A N 1
ATOM 2642 C CA . GLY A 1 355 ? -2.105 -32.094 -30.172 1 91.19 355 GLY A CA 1
ATOM 2643 C C . GLY A 1 355 ? -1.609 -33.281 -29.391 1 91.19 355 GLY A C 1
ATOM 2644 O O . GLY A 1 355 ? -0.404 -33.531 -29.312 1 91.19 355 GLY A O 1
ATOM 2645 N N . PRO A 1 356 ? -2.482 -34 -28.953 1 87.81 356 PRO A N 1
ATOM 2646 C CA . PRO A 1 356 ? -2.086 -35.156 -28.125 1 87.81 356 PRO A CA 1
ATOM 2647 C C . PRO A 1 356 ? -1.192 -36.156 -28.875 1 87.81 356 PRO A C 1
ATOM 2649 O O . PRO A 1 356 ? -0.379 -36.844 -28.25 1 87.81 356 PRO A O 1
ATOM 2652 N N . THR A 1 357 ? -1.237 -36.156 -30.141 1 86.5 357 THR A N 1
ATOM 2653 C CA . THR A 1 357 ? -0.501 -37.125 -30.922 1 86.5 357 THR A CA 1
ATOM 2654 C C . THR A 1 357 ? 0.917 -36.656 -31.219 1 86.5 357 THR A C 1
ATOM 2656 O O . THR A 1 357 ? 1.734 -37.375 -31.766 1 86.5 357 THR A O 1
ATOM 2659 N N . ASP A 1 358 ? 1.207 -35.438 -30.828 1 89.06 358 ASP A N 1
ATOM 2660 C CA . ASP A 1 358 ? 2.551 -34.906 -31 1 89.06 358 ASP A CA 1
ATOM 2661 C C . ASP A 1 358 ? 3.523 -35.531 -30 1 89.06 358 ASP A C 1
ATOM 2663 O O . ASP A 1 358 ? 4.738 -35.375 -30.125 1 89.06 358 ASP A O 1
ATOM 2667 N N . ILE A 1 359 ? 2.994 -36.281 -29.125 1 89.94 359 ILE A N 1
ATOM 2668 C CA . ILE A 1 359 ? 3.797 -36.875 -28.078 1 89.94 359 ILE A CA 1
ATOM 2669 C C . ILE A 1 359 ? 4.5 -38.125 -28.625 1 89.94 359 ILE A C 1
ATOM 2671 O O . ILE A 1 359 ? 3.871 -38.969 -29.25 1 89.94 359 ILE A O 1
ATOM 2675 N N . GLN A 1 360 ? 5.789 -38.125 -28.406 1 87.56 360 GLN A N 1
ATOM 2676 C CA . GLN A 1 360 ? 6.539 -39.312 -28.781 1 87.56 360 GLN A CA 1
ATOM 2677 C C . GLN A 1 360 ? 6.18 -40.5 -27.859 1 87.56 360 GLN A C 1
ATOM 2679 O O . GLN A 1 360 ? 6.34 -40.406 -26.641 1 87.56 360 GLN A O 1
ATOM 2684 N N . LEU A 1 361 ? 5.805 -41.625 -28.453 1 87.88 361 LEU A N 1
ATOM 2685 C CA . LEU A 1 361 ? 5.266 -42.719 -27.672 1 87.88 361 LEU A CA 1
ATOM 2686 C C . LEU A 1 361 ? 6.379 -43.656 -27.219 1 87.88 361 LEU A C 1
ATOM 2688 O O . LEU A 1 361 ? 7.297 -43.969 -28 1 87.88 361 LEU A O 1
ATOM 2692 N N . THR A 1 362 ? 6.305 -43.938 -26 1 90.19 362 THR A N 1
ATOM 2693 C CA . THR A 1 362 ? 7.035 -45.031 -25.359 1 90.19 362 THR A CA 1
ATOM 2694 C C . THR A 1 362 ? 6.07 -46.031 -24.734 1 90.19 362 THR A C 1
ATOM 2696 O O . THR A 1 362 ? 4.863 -45.781 -24.672 1 90.19 362 THR A O 1
ATOM 2699 N N . PRO A 1 363 ? 6.574 -47.188 -24.422 1 90.12 363 PRO A N 1
ATOM 2700 C CA . PRO A 1 363 ? 5.664 -48.188 -23.859 1 90.12 363 PRO A CA 1
ATOM 2701 C C . PRO A 1 363 ? 4.859 -47.656 -22.672 1 90.12 363 PRO A C 1
ATOM 2703 O O . PRO A 1 363 ? 3.686 -48 -22.516 1 90.12 363 PRO A O 1
ATOM 2706 N N . ASP A 1 364 ? 5.602 -46.844 -21.875 1 93.12 364 ASP A N 1
ATOM 2707 C CA . ASP A 1 364 ? 4.926 -46.25 -20.734 1 93.12 364 ASP A CA 1
ATOM 2708 C C . ASP A 1 364 ? 4.992 -44.719 -20.797 1 93.12 364 ASP A C 1
ATOM 2710 O O . ASP A 1 364 ? 6.082 -44.125 -20.812 1 93.12 364 ASP A O 1
ATOM 2714 N N . ILE A 1 365 ? 3.793 -44.125 -20.891 1 95.12 365 ILE A N 1
ATOM 2715 C CA . ILE A 1 365 ? 3.693 -42.688 -20.812 1 95.12 365 ILE A CA 1
ATOM 2716 C C . ILE A 1 365 ? 2.992 -42.281 -19.516 1 95.12 365 ILE A C 1
ATOM 2718 O O . ILE A 1 365 ? 1.861 -42.688 -19.25 1 95.12 365 ILE A O 1
ATOM 2722 N N . VAL A 1 366 ? 3.719 -41.5 -18.734 1 96.25 366 VAL A N 1
ATOM 2723 C CA . VAL A 1 366 ? 3.17 -41.094 -17.453 1 96.25 366 VAL A CA 1
ATOM 2724 C C . VAL A 1 366 ? 3.094 -39.562 -17.375 1 96.25 366 VAL A C 1
ATOM 2726 O O . VAL A 1 366 ? 4.102 -38.875 -17.562 1 96.25 366 VAL A O 1
ATOM 2729 N N . PHE A 1 367 ? 1.864 -39.094 -17.141 1 96.81 367 PHE A N 1
ATOM 2730 C CA . PHE A 1 367 ? 1.673 -37.656 -16.969 1 96.81 367 PHE A CA 1
ATOM 2731 C C . PHE A 1 367 ? 1.722 -37.281 -15.492 1 96.81 367 PHE A C 1
ATOM 2733 O O . PHE A 1 367 ? 1.226 -38 -14.641 1 96.81 367 PHE A O 1
ATOM 2740 N N . ILE A 1 368 ? 2.348 -36.094 -15.242 1 96.38 368 ILE A N 1
ATOM 2741 C CA . ILE A 1 368 ? 2.418 -35.625 -13.867 1 96.38 368 ILE A CA 1
ATOM 2742 C C . ILE A 1 368 ? 2.193 -34.094 -13.836 1 96.38 368 ILE A C 1
ATOM 2744 O O . ILE A 1 368 ? 2.568 -33.406 -14.773 1 96.38 368 ILE A O 1
ATOM 2748 N N . CYS A 1 369 ? 1.48 -33.656 -12.852 1 94.38 369 CYS A N 1
ATOM 2749 C CA . CYS A 1 369 ? 1.312 -32.219 -12.586 1 94.38 369 CYS A CA 1
ATOM 2750 C C . CYS A 1 369 ? 1.541 -31.922 -11.109 1 94.38 369 CYS A C 1
ATOM 2752 O O . CYS A 1 369 ? 2.223 -32.688 -10.414 1 94.38 369 CYS A O 1
ATOM 2754 N N . ARG A 1 370 ? 1.121 -30.797 -10.711 1 90.25 370 ARG A N 1
ATOM 2755 C CA . ARG A 1 370 ? 1.438 -30.359 -9.352 1 90.25 370 ARG A CA 1
ATOM 2756 C C . ARG A 1 370 ? 0.665 -31.188 -8.32 1 90.25 370 ARG A C 1
ATOM 2758 O O . ARG A 1 370 ? 1.24 -31.656 -7.34 1 90.25 370 ARG A O 1
ATOM 2765 N N . ARG A 1 371 ? -0.648 -31.406 -8.602 1 88.38 371 ARG A N 1
ATOM 2766 C CA . ARG A 1 371 ? -1.507 -32 -7.59 1 88.38 371 ARG A CA 1
ATOM 2767 C 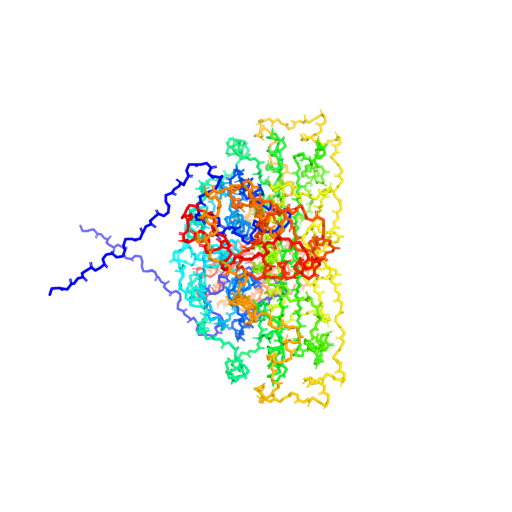C . ARG A 1 371 ? -2.188 -33.25 -8.133 1 88.38 371 ARG A C 1
ATOM 2769 O O . ARG A 1 371 ? -3.014 -33.875 -7.445 1 88.38 371 ARG A O 1
ATOM 2776 N N . GLY A 1 372 ? -1.925 -33.594 -9.352 1 88.88 372 GLY A N 1
ATOM 2777 C CA . GLY A 1 372 ? -2.488 -34.781 -9.945 1 88.88 372 GLY A CA 1
ATOM 2778 C C . GLY A 1 372 ? -3.795 -34.531 -10.672 1 88.88 372 GLY A C 1
ATOM 2779 O O . GLY A 1 372 ? -4.488 -35.469 -11.047 1 88.88 372 GLY A O 1
ATOM 2780 N N . ASN A 1 373 ? -4.188 -33.219 -10.891 1 85.94 373 ASN A N 1
ATOM 2781 C CA . ASN A 1 373 ? -5.461 -32.906 -11.531 1 85.94 373 ASN A CA 1
ATOM 2782 C C . ASN A 1 373 ? -5.316 -32.781 -13.039 1 85.94 373 ASN A C 1
ATOM 2784 O O . ASN A 1 373 ? -5.949 -33.531 -13.789 1 85.94 373 ASN A O 1
ATOM 2788 N N . ASP A 1 374 ? -4.418 -32 -13.469 1 89.19 374 ASP A N 1
ATOM 2789 C CA . ASP A 1 374 ? -4.215 -31.75 -14.898 1 89.19 374 ASP A CA 1
ATOM 2790 C C . ASP A 1 374 ? -3.654 -33 -15.586 1 89.19 374 ASP A C 1
ATOM 2792 O O . ASP A 1 374 ? -3.959 -33.25 -16.75 1 89.19 374 ASP A O 1
ATOM 2796 N N . SER A 1 375 ? -2.91 -33.719 -14.859 1 94 375 SER A N 1
ATOM 2797 C CA . SER A 1 375 ? -2.285 -34.906 -15.438 1 94 375 SER A CA 1
ATOM 2798 C C . SER A 1 375 ? -3.33 -35.938 -15.836 1 94 375 SER A C 1
ATOM 2800 O O . SER A 1 375 ? -3.15 -36.656 -16.828 1 94 375 SER A O 1
ATOM 2802 N N . GLN A 1 376 ? -4.418 -35.969 -15.125 1 91.44 376 GLN A N 1
ATOM 2803 C CA . GLN A 1 376 ? -5.508 -36.875 -15.469 1 91.44 376 GLN A CA 1
ATOM 2804 C C . GLN A 1 376 ? -6.145 -36.469 -16.797 1 91.44 376 GLN A C 1
ATOM 2806 O O . GLN A 1 376 ? -6.453 -37.344 -17.625 1 91.44 376 GLN A O 1
ATOM 2811 N N . ILE A 1 377 ? -6.297 -35.25 -16.938 1 89.5 377 ILE A N 1
ATOM 2812 C CA . ILE A 1 377 ? -6.902 -34.719 -18.156 1 89.5 377 ILE A CA 1
ATOM 2813 C C . ILE A 1 377 ? -5.992 -35 -19.359 1 89.5 377 ILE A C 1
ATOM 2815 O O . ILE A 1 377 ? -6.457 -35.438 -20.406 1 89.5 377 ILE A O 1
ATOM 2819 N N . ALA A 1 378 ? -4.77 -34.812 -19.172 1 93.25 378 ALA A N 1
ATOM 2820 C CA . ALA A 1 378 ? -3.785 -35.062 -20.219 1 93.25 378 ALA A CA 1
ATOM 2821 C C . ALA A 1 378 ? -3.758 -36.562 -20.609 1 93.25 378 ALA A C 1
ATOM 2823 O O . ALA A 1 378 ? -3.781 -36.875 -21.797 1 93.25 378 ALA A O 1
ATOM 2824 N N . ALA A 1 379 ? -3.736 -37.375 -19.656 1 93.69 379 ALA A N 1
ATOM 2825 C CA . ALA A 1 379 ? -3.707 -38.812 -19.906 1 93.69 379 ALA A CA 1
ATOM 2826 C C . ALA A 1 379 ? -4.957 -39.25 -20.656 1 93.69 379 ALA A C 1
ATOM 2828 O O . ALA A 1 379 ? -4.867 -40.031 -21.609 1 93.69 379 ALA A O 1
ATOM 2829 N N . ALA A 1 380 ? -6.043 -38.75 -20.219 1 89.81 380 ALA A N 1
ATOM 2830 C CA . ALA A 1 380 ? -7.305 -39.125 -20.859 1 89.81 380 ALA A CA 1
ATOM 2831 C C . ALA A 1 380 ? -7.328 -38.656 -22.312 1 89.81 380 ALA A C 1
ATOM 2833 O O . ALA A 1 380 ? -7.809 -39.375 -23.188 1 89.81 380 ALA A O 1
ATOM 2834 N N . SER A 1 381 ? -6.871 -37.5 -22.516 1 90.88 381 SER A N 1
ATOM 2835 C CA . SER A 1 381 ? -6.844 -36.969 -23.859 1 90.88 381 SER A CA 1
ATOM 2836 C C . SER A 1 381 ? -5.984 -37.812 -24.797 1 90.88 381 SER A C 1
ATOM 2838 O O . SER A 1 381 ? -6.375 -38.094 -25.938 1 90.88 381 SER A O 1
ATOM 2840 N N . LEU A 1 382 ? -4.828 -38.156 -24.312 1 92.12 382 LEU A N 1
ATOM 2841 C CA . LEU A 1 382 ? -3.951 -39 -25.125 1 92.12 382 LEU A CA 1
ATOM 2842 C C . LEU A 1 382 ? -4.562 -40.375 -25.344 1 92.12 382 LEU A C 1
ATOM 2844 O O . LEU A 1 382 ? -4.504 -40.906 -26.453 1 92.12 382 LEU A O 1
ATOM 2848 N N . ARG A 1 383 ? -5.18 -40.938 -24.344 1 90 383 ARG A N 1
ATOM 2849 C CA . ARG A 1 383 ? -5.82 -42.219 -24.469 1 90 383 ARG A CA 1
ATOM 2850 C C . ARG A 1 383 ? -6.914 -42.188 -25.531 1 90 383 ARG A C 1
ATOM 2852 O O . ARG A 1 383 ? -7.055 -43.156 -26.312 1 90 383 ARG A O 1
ATOM 2859 N N . LYS A 1 384 ? -7.574 -41.156 -25.469 1 88.19 384 LYS A N 1
ATOM 2860 C CA . LYS A 1 384 ? -8.656 -41 -26.438 1 88.19 384 LYS A CA 1
ATOM 2861 C C . LYS A 1 384 ? -8.109 -40.875 -27.859 1 88.19 384 LYS A C 1
ATOM 2863 O O . LYS A 1 384 ? -8.727 -41.344 -28.812 1 88.19 384 LYS A O 1
ATOM 2868 N N . ALA A 1 385 ? -7.016 -40.25 -27.938 1 89.06 385 ALA A N 1
ATOM 2869 C CA . ALA A 1 385 ? -6.422 -40 -29.25 1 89.06 385 ALA A CA 1
ATOM 2870 C C . ALA A 1 385 ? -5.727 -41.219 -29.781 1 89.06 385 ALA A C 1
ATOM 2872 O O . ALA A 1 385 ? -5.547 -41.375 -31 1 89.06 385 ALA A O 1
ATOM 2873 N N . LEU A 1 386 ? -5.301 -42 -28.859 1 86.75 386 LEU A N 1
ATOM 2874 C CA . LEU A 1 386 ? -4.551 -43.188 -29.281 1 86.75 386 LEU A CA 1
ATOM 2875 C C . LEU A 1 386 ? -5.488 -44.281 -29.781 1 86.75 386 LEU A C 1
ATOM 2877 O O . LEU A 1 386 ? -6.586 -44.438 -29.25 1 86.75 386 LEU A O 1
ATOM 2881 N N . ASP A 1 387 ? -5.07 -44.812 -31 1 73.5 387 ASP A N 1
ATOM 2882 C CA . ASP A 1 387 ? -5.777 -45.969 -31.578 1 73.5 387 ASP A CA 1
ATOM 2883 C C . ASP A 1 387 ? -5.602 -47.219 -30.703 1 73.5 387 ASP A C 1
ATOM 2885 O O . ASP A 1 387 ? -4.566 -47.375 -30.062 1 73.5 387 ASP A O 1
ATOM 2889 N N . ALA A 1 388 ? -6.656 -48.094 -30.484 1 63.59 388 ALA A N 1
ATOM 2890 C CA . ALA A 1 388 ? -6.695 -49.312 -29.703 1 63.59 388 ALA A CA 1
ATOM 2891 C C . ALA A 1 388 ? -5.492 -50.188 -30 1 63.59 388 ALA A C 1
ATOM 2893 O O . ALA A 1 388 ? -5.109 -51.031 -29.188 1 63.59 388 ALA A O 1
ATOM 2894 N N . LYS A 1 389 ? -4.848 -50.031 -31.109 1 62.91 389 LYS A N 1
ATOM 2895 C CA . LYS A 1 389 ? -3.787 -50.938 -31.547 1 62.91 389 LYS A CA 1
ATOM 2896 C C . LYS A 1 389 ? -2.439 -50.531 -30.953 1 62.91 389 LYS A C 1
ATOM 2898 O O . LYS A 1 389 ? -1.469 -51.281 -31.031 1 62.91 389 LYS A O 1
ATOM 2903 N N . GLU A 1 390 ? -2.377 -49.375 -30.344 1 66.88 390 GLU A N 1
ATOM 2904 C CA . GLU A 1 390 ? -1.098 -48.938 -29.797 1 66.88 390 GLU A CA 1
ATOM 2905 C C . GLU A 1 390 ? -0.852 -49.531 -28.422 1 66.88 390 GLU A C 1
ATOM 2907 O O . GLU A 1 390 ? -1.733 -49.5 -27.562 1 66.88 390 GLU A O 1
ATOM 2912 N N . ASP A 1 391 ? 0.139 -50.375 -28.328 1 82.12 391 ASP A N 1
ATOM 2913 C CA . ASP A 1 391 ? 0.537 -51.031 -27.078 1 82.12 391 ASP A CA 1
ATOM 2914 C C . ASP A 1 391 ? 1.246 -50.031 -26.172 1 82.12 391 ASP A C 1
ATOM 2916 O O . ASP A 1 391 ? 2.43 -50.188 -25.859 1 82.12 391 ASP A O 1
ATOM 2920 N N . VAL A 1 392 ? 0.603 -48.938 -25.844 1 90.06 392 VAL A N 1
ATOM 2921 C CA . VAL A 1 392 ? 1.17 -47.938 -24.969 1 90.06 392 VAL A CA 1
ATOM 2922 C C . VAL A 1 392 ? 0.314 -47.781 -23.719 1 90.06 392 VAL A C 1
ATOM 2924 O O . VAL A 1 392 ? -0.915 -47.719 -23.797 1 90.06 392 VAL A O 1
ATOM 2927 N N . ARG A 1 393 ? 0.906 -47.875 -22.547 1 91.94 393 ARG A N 1
ATOM 2928 C CA . ARG A 1 393 ? 0.235 -47.625 -21.281 1 91.94 393 ARG A CA 1
ATOM 2929 C C . ARG A 1 393 ? 0.288 -46.156 -20.922 1 91.94 393 ARG A C 1
ATOM 2931 O O . ARG A 1 393 ? 1.362 -45.594 -20.656 1 91.94 393 ARG A O 1
ATOM 2938 N N . VAL A 1 394 ? -0.875 -45.531 -20.938 1 93.94 394 VAL A N 1
ATOM 2939 C CA . VAL A 1 394 ? -0.966 -44.125 -20.609 1 93.94 394 VAL A CA 1
ATOM 2940 C C . VAL A 1 394 ? -1.526 -43.938 -19.203 1 93.94 394 VAL A C 1
ATOM 2942 O O . VAL A 1 394 ? -2.66 -44.344 -18.922 1 93.94 394 VAL A O 1
ATOM 2945 N N . ARG A 1 395 ? -0.733 -43.375 -18.375 1 94.69 395 ARG A N 1
ATOM 2946 C CA . ARG A 1 395 ? -1.107 -43.25 -16.969 1 94.69 395 ARG A CA 1
ATOM 2947 C C . ARG A 1 395 ? -0.837 -41.844 -16.469 1 94.69 395 ARG A C 1
ATOM 2949 O O . ARG A 1 395 ? -0.242 -41.031 -17.172 1 94.69 395 ARG A O 1
ATOM 2956 N N . ASP A 1 396 ? -1.383 -41.531 -15.312 1 95.44 396 ASP A 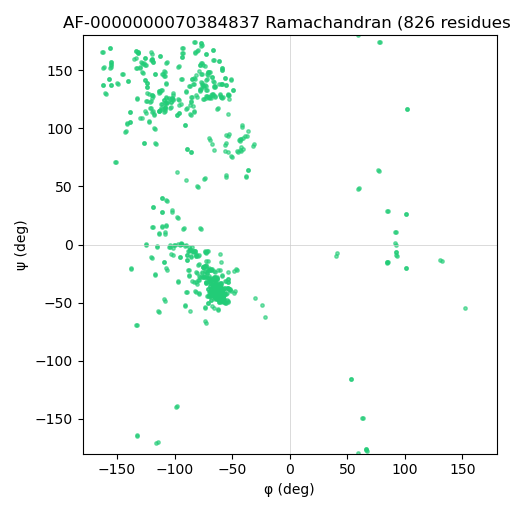N 1
ATOM 2957 C CA . ASP A 1 396 ? -1.079 -40.281 -14.617 1 95.44 396 ASP A CA 1
ATOM 2958 C C . ASP A 1 396 ? -0.753 -40.562 -13.148 1 95.44 396 ASP A C 1
ATOM 2960 O O . ASP A 1 396 ? -0.991 -41.656 -12.641 1 95.44 396 ASP A O 1
ATOM 2964 N N . VAL A 1 397 ? -0.177 -39.594 -12.477 1 94.94 397 VAL A N 1
ATOM 2965 C CA . VAL A 1 397 ? 0.326 -39.75 -11.125 1 94.94 397 VAL A CA 1
ATOM 2966 C C . VAL A 1 397 ? -0.647 -39.125 -10.125 1 94.94 397 VAL A C 1
ATOM 2968 O O . VAL A 1 397 ? -0.904 -37.938 -10.172 1 94.94 397 VAL A O 1
ATOM 2971 N N . ARG A 1 398 ? -1.032 -39.906 -9.188 1 92.06 398 ARG A N 1
ATOM 2972 C CA . ARG A 1 398 ? -1.875 -39.406 -8.109 1 92.06 398 ARG A CA 1
ATOM 2973 C C . ARG A 1 398 ? -1.08 -38.531 -7.16 1 92.06 398 ARG A C 1
ATOM 2975 O O . ARG A 1 398 ? 0.045 -38.844 -6.781 1 92.06 398 ARG A O 1
ATOM 2982 N N . GLY A 1 399 ? -1.604 -37.406 -6.824 1 90.75 399 GLY A N 1
ATOM 2983 C CA . GLY A 1 399 ? -0.97 -36.5 -5.863 1 90.75 399 GLY A CA 1
ATOM 2984 C C . GLY A 1 399 ? 0.077 -35.594 -6.484 1 90.75 399 GLY A C 1
ATOM 2985 O O . GLY A 1 399 ? 0.512 -34.625 -5.859 1 90.75 399 GLY A O 1
ATOM 2986 N N . GLY A 1 400 ? 0.503 -35.938 -7.684 1 93.62 400 GLY A N 1
ATOM 2987 C CA . GLY A 1 400 ? 1.4 -35.062 -8.445 1 93.62 400 GLY A CA 1
ATOM 2988 C C . GLY A 1 400 ? 2.74 -34.875 -7.766 1 93.62 400 GLY A C 1
ATOM 2989 O O . GLY A 1 400 ? 3.258 -35.75 -7.105 1 93.62 400 GLY A O 1
ATOM 2990 N N . LEU A 1 401 ? 3.291 -33.75 -7.988 1 93.25 401 LEU A N 1
ATOM 2991 C CA . LEU A 1 401 ? 4.613 -33.406 -7.473 1 93.25 401 LEU A CA 1
ATOM 2992 C C . LEU A 1 401 ? 4.566 -33.188 -5.965 1 93.25 401 LEU A C 1
ATOM 2994 O O . LEU A 1 401 ? 5.562 -33.406 -5.27 1 93.25 401 LEU A O 1
ATOM 2998 N N . LYS A 1 402 ? 3.475 -32.781 -5.5 1 90.31 402 LYS A N 1
ATOM 2999 C CA . LYS A 1 402 ? 3.336 -32.625 -4.055 1 90.31 402 LYS A CA 1
ATOM 3000 C C . LYS A 1 402 ? 3.549 -33.969 -3.342 1 90.31 402 LYS A C 1
ATOM 3002 O O . LYS A 1 402 ? 4.281 -34.031 -2.352 1 90.31 402 LYS A O 1
ATOM 3007 N N . ALA A 1 403 ? 2.957 -34.938 -3.877 1 91.75 403 ALA A N 1
ATOM 3008 C CA . ALA A 1 403 ? 3.152 -36.281 -3.32 1 91.75 403 ALA A CA 1
ATOM 3009 C C . ALA A 1 403 ? 4.586 -36.75 -3.523 1 91.75 403 ALA A C 1
ATOM 3011 O O . ALA A 1 403 ? 5.164 -37.406 -2.643 1 91.75 403 ALA A O 1
ATOM 3012 N N . TRP A 1 404 ? 5.129 -36.469 -4.664 1 93.31 404 TRP A N 1
ATOM 3013 C CA . TRP A 1 404 ? 6.512 -36.844 -4.961 1 93.31 404 TRP A CA 1
ATOM 3014 C C . TRP A 1 404 ? 7.461 -36.25 -3.914 1 93.31 404 TRP A C 1
ATOM 3016 O O . TRP A 1 404 ? 8.312 -36.969 -3.379 1 93.31 404 TRP A O 1
ATOM 3026 N N . GLY A 1 405 ? 7.293 -35.031 -3.619 1 89.31 405 GLY A N 1
ATOM 3027 C CA . GLY A 1 405 ? 8.133 -34.344 -2.641 1 89.31 405 GLY A CA 1
ATOM 3028 C C . GLY A 1 405 ? 7.953 -34.875 -1.231 1 89.31 405 GLY A C 1
ATOM 3029 O O . GLY A 1 405 ? 8.898 -34.906 -0.441 1 89.31 405 GLY A O 1
ATOM 3030 N N . ARG A 1 406 ? 6.84 -35.344 -0.966 1 89.5 406 ARG A N 1
ATOM 3031 C CA . ARG A 1 406 ? 6.52 -35.812 0.38 1 89.5 406 ARG A CA 1
ATOM 3032 C C . ARG A 1 406 ? 6.977 -37.25 0.583 1 89.5 406 ARG A C 1
ATOM 3034 O O . ARG A 1 406 ? 7.383 -37.625 1.684 1 89.5 406 ARG A O 1
ATOM 3041 N N . GLU A 1 407 ? 6.938 -37.969 -0.478 1 92.25 407 GLU A N 1
ATOM 3042 C CA . GLU A 1 407 ? 7.008 -39.406 -0.279 1 92.25 407 GLU A CA 1
ATOM 3043 C C . GLU A 1 407 ? 8.266 -40 -0.925 1 92.25 407 GLU A C 1
ATOM 3045 O O . GLU A 1 407 ? 8.719 -41.094 -0.546 1 92.25 407 GLU A O 1
ATOM 3050 N N . VAL A 1 408 ? 8.773 -39.438 -1.865 1 92.19 408 VAL A N 1
ATOM 3051 C CA . VAL A 1 408 ? 9.852 -40.031 -2.639 1 92.19 408 VAL A CA 1
ATOM 3052 C C . VAL A 1 408 ? 11.133 -39.219 -2.451 1 92.19 408 VAL A C 1
ATOM 3054 O O . VAL A 1 408 ? 12.164 -39.75 -2.049 1 92.19 408 VAL A O 1
ATOM 3057 N N . ASP A 1 409 ? 11.031 -37.938 -2.793 1 90.31 409 ASP A N 1
ATOM 3058 C CA . ASP A 1 409 ? 12.18 -37.062 -2.684 1 90.31 409 ASP A CA 1
ATOM 3059 C C . ASP A 1 409 ? 11.922 -35.938 -1.675 1 90.31 409 ASP A C 1
ATOM 3061 O O . ASP A 1 409 ? 11.477 -34.844 -2.047 1 90.31 409 ASP A O 1
ATOM 3065 N N . LEU A 1 410 ? 12.414 -36.125 -0.524 1 84.12 410 LEU A N 1
ATOM 3066 C CA . LEU A 1 410 ? 12.133 -35.219 0.576 1 84.12 410 LEU A CA 1
ATOM 3067 C C . LEU A 1 410 ? 12.844 -33.875 0.372 1 84.12 410 LEU A C 1
ATOM 3069 O O . LEU A 1 410 ? 12.523 -32.875 1.028 1 84.12 410 LEU A O 1
ATOM 3073 N N . ASN A 1 411 ? 13.766 -33.906 -0.565 1 82.56 411 ASN A N 1
ATOM 3074 C CA . ASN A 1 411 ? 14.492 -32.688 -0.84 1 82.56 411 ASN A CA 1
ATOM 3075 C C . ASN A 1 411 ? 13.898 -31.938 -2.027 1 82.56 411 ASN A C 1
ATOM 3077 O O . ASN A 1 411 ? 14.367 -30.844 -2.379 1 82.56 411 ASN A O 1
ATOM 3081 N N . PHE A 1 412 ? 12.828 -32.531 -2.568 1 87.38 412 PHE A N 1
ATOM 3082 C CA . PHE A 1 412 ? 12.156 -31.906 -3.691 1 87.38 412 PHE A CA 1
ATOM 3083 C C . PHE A 1 412 ? 11.469 -30.609 -3.248 1 87.38 412 PHE A C 1
ATOM 3085 O O . PHE A 1 412 ? 10.734 -30.609 -2.254 1 87.38 412 PHE A O 1
ATOM 3092 N N . PRO A 1 413 ? 11.75 -29.531 -3.977 1 87.75 413 PRO A N 1
ATOM 3093 C CA . PRO A 1 413 ? 11.117 -28.266 -3.604 1 87.75 413 PRO A CA 1
ATOM 3094 C C . PRO A 1 413 ? 9.594 -28.328 -3.646 1 87.75 413 PRO A C 1
ATOM 3096 O O . PRO A 1 413 ? 9.023 -28.844 -4.605 1 87.75 413 PRO A O 1
ATOM 3099 N N . VAL A 1 414 ? 9.008 -27.938 -2.529 1 83.62 414 VAL A N 1
ATOM 3100 C CA . VAL A 1 414 ? 7.555 -27.828 -2.48 1 83.62 414 VAL A CA 1
ATOM 3101 C C . VAL A 1 414 ? 7.141 -26.359 -2.412 1 83.62 414 VAL A C 1
ATOM 3103 O O . VAL A 1 414 ? 7.641 -25.609 -1.572 1 83.62 414 VAL A O 1
ATOM 3106 N N . TYR A 1 415 ? 6.332 -26.062 -3.363 1 84 415 TYR A N 1
ATOM 3107 C CA . TYR A 1 415 ? 5.902 -24.672 -3.41 1 84 415 TYR A CA 1
ATOM 3108 C C . TYR A 1 415 ? 4.383 -24.578 -3.463 1 84 415 TYR A C 1
ATOM 3110 O O . TYR A 1 415 ? 3.707 -25.516 -3.889 1 84 415 TYR A O 1
ATOM 3118 N N . MET B 1 1 ? 4.57 -46.219 32 1 26.77 1 MET B N 1
ATOM 3119 C CA . MET B 1 1 ? 5.715 -46.062 31.109 1 26.77 1 MET B CA 1
ATOM 3120 C C . MET B 1 1 ? 5.359 -45.188 29.922 1 26.77 1 MET B C 1
ATOM 3122 O O . MET B 1 1 ? 4.586 -45.594 29.047 1 26.77 1 MET B O 1
ATOM 3126 N N . GLN B 1 2 ? 5.125 -43.875 30.094 1 29.95 2 GLN B N 1
ATOM 3127 C CA . GLN B 1 2 ? 4.547 -42.812 29.312 1 29.95 2 GLN B CA 1
ATOM 3128 C C . GLN B 1 2 ? 5.414 -42.469 28.094 1 29.95 2 GLN B C 1
ATOM 3130 O O . GLN B 1 2 ? 6.566 -42.062 28.25 1 29.95 2 GLN B O 1
ATOM 3135 N N . VAL B 1 3 ? 5.23 -43.219 26.891 1 31.62 3 VAL B N 1
ATOM 3136 C CA . VAL B 1 3 ? 6.004 -43.188 25.656 1 31.62 3 VAL B CA 1
ATOM 3137 C C . VAL B 1 3 ? 6.039 -41.75 25.094 1 31.62 3 VAL B C 1
ATOM 3139 O O . VAL B 1 3 ? 5 -41.188 24.781 1 31.62 3 VAL B O 1
ATOM 3142 N N . ASN B 1 4 ? 6.973 -40.875 25.516 1 28.97 4 ASN B N 1
ATOM 3143 C CA . ASN B 1 4 ? 7.348 -39.531 25.141 1 28.97 4 ASN B CA 1
ATOM 3144 C C . ASN B 1 4 ? 7.676 -39.438 23.656 1 28.97 4 ASN B C 1
ATOM 3146 O O . ASN B 1 4 ? 8.742 -39.875 23.219 1 28.97 4 ASN B O 1
ATOM 3150 N N . GLN B 1 5 ? 6.715 -39.812 22.734 1 26.89 5 GLN B N 1
ATOM 3151 C CA . GLN B 1 5 ? 6.969 -39.781 21.297 1 26.89 5 GLN B CA 1
ATOM 3152 C C . GLN B 1 5 ? 7.465 -38.438 20.844 1 26.89 5 GLN B C 1
ATOM 3154 O O . GLN B 1 5 ? 6.719 -37.438 20.875 1 26.89 5 GLN B O 1
ATOM 3159 N N . GLU B 1 6 ? 8.727 -38.094 21.016 1 27.08 6 GLU B N 1
ATOM 3160 C CA . GLU B 1 6 ? 9.492 -36.969 20.516 1 27.08 6 GLU B CA 1
ATOM 3161 C C . GLU B 1 6 ? 9.328 -36.812 19 1 27.08 6 GLU B C 1
ATOM 3163 O O . GLU B 1 6 ? 9.734 -37.688 18.234 1 27.08 6 GLU B O 1
ATOM 3168 N N . ALA B 1 7 ? 8.234 -36.312 18.469 1 31.91 7 ALA B N 1
ATOM 3169 C CA . ALA B 1 7 ? 8.039 -35.969 17.062 1 31.91 7 ALA B CA 1
ATOM 3170 C C . ALA B 1 7 ? 9.234 -35.219 16.5 1 31.91 7 ALA B C 1
ATOM 3172 O O . ALA B 1 7 ? 9.531 -34.125 16.953 1 31.91 7 ALA B O 1
ATOM 3173 N N . SER B 1 8 ? 10.336 -35.906 16.125 1 28.34 8 SER B N 1
ATOM 3174 C CA . SER B 1 8 ? 11.531 -35.406 15.461 1 28.34 8 SER B CA 1
ATOM 3175 C C . SER B 1 8 ? 11.18 -34.438 14.336 1 28.34 8 SER B C 1
ATOM 3177 O O . SER B 1 8 ? 10.445 -34.812 13.414 1 28.34 8 SER B O 1
ATOM 3179 N N . SER B 1 9 ? 10.906 -33.219 14.57 1 34.16 9 SER B N 1
ATOM 3180 C CA . SER B 1 9 ? 10.812 -32.094 13.625 1 34.16 9 SER B CA 1
ATOM 3181 C C . SER B 1 9 ? 11.883 -32.188 12.547 1 34.16 9 SER B C 1
ATOM 3183 O O . SER B 1 9 ? 13.062 -31.969 12.812 1 34.16 9 SER B O 1
ATOM 3185 N N . SER B 1 10 ? 11.969 -33.25 11.727 1 31.09 10 SER B N 1
ATOM 3186 C CA . SER B 1 10 ? 12.914 -33.469 10.641 1 31.09 10 SER B CA 1
ATOM 3187 C C . SER B 1 10 ? 13.141 -32.188 9.844 1 31.09 10 SER B C 1
ATOM 3189 O O . SER B 1 10 ? 12.219 -31.656 9.219 1 31.09 10 SER B O 1
ATOM 3191 N N . ARG B 1 11 ? 13.953 -31.359 10.289 1 38 11 ARG B N 1
ATOM 3192 C CA . ARG B 1 11 ? 14.531 -30.203 9.625 1 38 11 ARG B CA 1
ATOM 3193 C C . ARG B 1 11 ? 14.977 -30.547 8.203 1 38 11 ARG B C 1
ATOM 3195 O O . ARG B 1 11 ? 15.812 -31.422 8.008 1 38 11 ARG B O 1
ATOM 3202 N N . ARG B 1 12 ? 14.164 -30.422 7.102 1 39.97 12 ARG B N 1
ATOM 3203 C CA . ARG B 1 12 ? 14.586 -30.594 5.719 1 39.97 12 ARG B CA 1
ATOM 3204 C C . ARG B 1 12 ? 15.93 -29.906 5.473 1 39.97 12 ARG B C 1
ATOM 3206 O O . ARG B 1 12 ? 16.078 -28.719 5.703 1 39.97 12 ARG B O 1
ATOM 3213 N N . THR B 1 13 ? 17.109 -30.484 5.613 1 38.59 13 THR B N 1
ATOM 3214 C CA . THR B 1 13 ? 18.484 -30.078 5.391 1 38.59 13 THR B CA 1
ATOM 3215 C C . THR B 1 13 ? 18.656 -29.453 4.008 1 38.59 13 THR B C 1
ATOM 3217 O O . THR B 1 13 ? 17.938 -29.812 3.068 1 38.59 13 THR B O 1
ATOM 3220 N N . ALA B 1 14 ? 19.359 -28.25 3.895 1 44.34 14 ALA B N 1
ATOM 3221 C CA . ALA B 1 14 ? 19.828 -27.609 2.664 1 44.34 14 ALA B CA 1
ATOM 3222 C C . ALA B 1 14 ? 20.344 -28.656 1.673 1 44.34 14 ALA B C 1
ATOM 3224 O O . ALA B 1 14 ? 21.219 -29.453 2.01 1 44.34 14 ALA B O 1
ATOM 3225 N N . VAL B 1 15 ? 19.578 -29.094 0.849 1 49.66 15 VAL B N 1
ATOM 3226 C CA . VAL B 1 15 ? 20.094 -30.016 -0.155 1 49.66 15 VAL B CA 1
ATOM 3227 C C . VAL B 1 15 ? 21.125 -29.312 -1.027 1 49.66 15 VAL B C 1
ATOM 3229 O O . VAL B 1 15 ? 20.922 -28.172 -1.433 1 49.66 15 VAL B O 1
ATOM 3232 N N . GLU B 1 16 ? 22.406 -29.672 -1.082 1 56.81 16 GLU B N 1
ATOM 3233 C CA . GLU B 1 16 ? 23.531 -29.266 -1.922 1 56.81 16 GLU B CA 1
ATOM 3234 C C . GLU B 1 16 ? 23.109 -29.109 -3.379 1 56.81 16 GLU B C 1
ATOM 3236 O O . GLU B 1 16 ? 22.469 -30.016 -3.943 1 56.81 16 GLU B O 1
ATOM 3241 N N . GLY B 1 17 ? 22.859 -27.766 -3.945 1 70.62 17 GLY B N 1
ATOM 3242 C CA . GLY B 1 17 ? 22.75 -27.484 -5.371 1 70.62 17 GLY B CA 1
ATOM 3243 C C . GLY B 1 17 ? 21.547 -26.641 -5.727 1 70.62 17 GLY B C 1
ATOM 3244 O O . GLY B 1 17 ? 21.438 -26.141 -6.844 1 70.62 17 GLY B O 1
ATOM 3245 N N . LEU B 1 18 ? 20.547 -26.531 -4.676 1 80.81 18 LEU B N 1
ATOM 3246 C CA . LEU B 1 18 ? 19.391 -25.719 -5.066 1 80.81 18 LEU B CA 1
ATOM 3247 C C . LEU B 1 18 ? 19.672 -24.234 -4.891 1 80.81 18 LEU B C 1
ATOM 3249 O O . LEU B 1 18 ? 20.344 -23.828 -3.936 1 80.81 18 LEU B O 1
ATOM 3253 N N . PRO B 1 19 ? 19.156 -23.5 -5.809 1 88.69 19 PRO B N 1
ATOM 3254 C CA . PRO B 1 19 ? 19.422 -22.062 -5.754 1 88.69 19 PRO B CA 1
ATOM 3255 C C . PRO B 1 19 ? 18.766 -21.375 -4.555 1 88.69 19 PRO B C 1
ATOM 3257 O O . PRO B 1 19 ? 19.219 -20.312 -4.117 1 88.69 19 PRO B O 1
ATOM 3260 N N . LEU B 1 20 ? 17.703 -22.031 -3.992 1 92.5 20 LEU B N 1
ATOM 3261 C CA . LEU B 1 20 ? 17 -21.5 -2.828 1 92.5 20 LEU B CA 1
ATOM 3262 C C . LEU B 1 20 ? 16.906 -22.547 -1.723 1 92.5 20 LEU B C 1
ATOM 3264 O O . LEU B 1 20 ? 17 -23.75 -1.992 1 92.5 20 LEU B O 1
ATOM 3268 N N . ASP B 1 21 ? 16.766 -22.016 -0.489 1 89.81 21 ASP B N 1
ATOM 3269 C CA . ASP B 1 21 ? 16.469 -22.938 0.605 1 89.81 21 ASP B CA 1
ATOM 3270 C C . ASP B 1 21 ? 15.047 -23.5 0.469 1 89.81 21 ASP B C 1
ATOM 3272 O O . ASP B 1 21 ? 14.164 -22.844 -0.071 1 89.81 21 ASP B O 1
ATOM 3276 N N . PRO B 1 22 ? 14.883 -24.719 0.927 1 85.88 22 PRO B N 1
ATOM 3277 C CA . PRO B 1 22 ? 13.57 -25.344 0.807 1 85.88 22 PRO B CA 1
ATOM 3278 C C . PRO B 1 22 ? 12.438 -24.469 1.34 1 85.88 22 PRO B C 1
ATOM 3280 O O . PRO B 1 22 ? 11.375 -24.391 0.727 1 85.88 22 PRO B O 1
ATOM 3283 N N . ASP B 1 23 ? 12.695 -23.812 2.424 1 89.25 23 ASP B N 1
ATOM 3284 C CA . ASP B 1 23 ? 11.68 -22.953 3.012 1 89.25 23 ASP B CA 1
ATOM 3285 C C . ASP B 1 23 ? 11.359 -21.766 2.092 1 89.25 23 ASP B C 1
ATOM 3287 O O . ASP B 1 23 ? 10.234 -21.266 2.088 1 89.25 23 ASP B O 1
ATOM 3291 N N . GLU B 1 24 ? 12.297 -21.406 1.349 1 94.31 24 GLU B N 1
ATOM 3292 C CA . GLU B 1 24 ? 12.117 -20.281 0.443 1 94.31 24 GLU B CA 1
ATOM 3293 C C . GLU B 1 24 ? 11.219 -20.656 -0.735 1 94.31 24 GLU B C 1
ATOM 3295 O O . GLU B 1 24 ? 10.5 -19.812 -1.266 1 94.31 24 GLU B O 1
ATOM 3300 N N . TYR B 1 25 ? 11.297 -21.922 -1.136 1 91.94 25 TYR B N 1
ATOM 3301 C CA . TYR B 1 25 ? 10.43 -22.359 -2.219 1 91.94 25 TYR B CA 1
ATOM 3302 C C . TYR B 1 25 ? 8.961 -22.25 -1.82 1 91.94 25 TYR B C 1
ATOM 3304 O O . TYR B 1 25 ? 8.125 -21.859 -2.627 1 91.94 25 TYR B O 1
ATOM 3312 N N . GLU B 1 26 ? 8.719 -22.578 -0.639 1 91 26 GLU B N 1
ATOM 3313 C CA . GLU B 1 26 ? 7.352 -22.453 -0.141 1 91 26 GLU B CA 1
ATOM 3314 C C . GLU B 1 26 ? 6.961 -20.984 0.041 1 91 26 GLU B C 1
ATOM 3316 O O . GLU B 1 26 ? 5.891 -20.562 -0.398 1 91 26 GLU B O 1
ATOM 3321 N N . ARG B 1 27 ? 7.824 -20.266 0.591 1 95.44 27 ARG B N 1
ATOM 3322 C CA . ARG B 1 27 ? 7.574 -18.875 0.944 1 95.44 27 ARG B CA 1
ATOM 3323 C C . ARG B 1 27 ? 7.301 -18.031 -0.3 1 95.44 27 ARG B C 1
ATOM 3325 O O . ARG B 1 27 ? 6.438 -17.156 -0.285 1 95.44 27 ARG B O 1
ATOM 3332 N N . TYR B 1 28 ? 8.031 -18.359 -1.339 1 96 28 TYR B N 1
ATOM 3333 C CA . TYR B 1 28 ? 7.969 -17.5 -2.521 1 96 28 TYR B CA 1
ATOM 3334 C C . TYR B 1 28 ? 7.277 -18.219 -3.674 1 96 28 TYR B C 1
ATOM 3336 O O . TYR B 1 28 ? 7.402 -17.812 -4.832 1 96 28 TYR B O 1
ATOM 3344 N N . GLY B 1 29 ? 6.59 -19.297 -3.367 1 93.31 29 GLY B N 1
ATOM 3345 C CA . GLY B 1 29 ? 5.973 -20.125 -4.387 1 93.31 29 GLY B CA 1
ATOM 3346 C C . GLY B 1 29 ? 5.031 -19.359 -5.297 1 93.31 29 GLY B C 1
ATOM 3347 O O . GLY B 1 29 ? 5.086 -19.516 -6.52 1 93.31 29 GLY B O 1
ATOM 3348 N N . ARG B 1 30 ? 4.23 -18.5 -4.727 1 91.81 30 ARG B N 1
ATOM 3349 C CA . ARG B 1 30 ? 3.207 -17.781 -5.477 1 91.81 30 ARG B CA 1
ATOM 3350 C C . ARG B 1 30 ? 3.836 -16.75 -6.41 1 91.81 30 ARG B C 1
ATOM 3352 O O . ARG B 1 30 ? 3.225 -16.344 -7.402 1 91.81 30 ARG B O 1
ATOM 3359 N N . GLN B 1 31 ? 5 -16.375 -6.09 1 94.69 31 GLN B N 1
ATOM 3360 C CA . GLN B 1 31 ? 5.738 -15.477 -6.98 1 94.69 31 GLN B CA 1
ATOM 3361 C C . GLN B 1 31 ? 6.398 -16.266 -8.117 1 94.69 31 GLN B C 1
ATOM 3363 O O . GLN B 1 31 ? 6.289 -15.875 -9.281 1 94.69 31 GLN B O 1
ATOM 3368 N N . MET B 1 32 ? 6.922 -17.375 -7.82 1 94.12 32 MET B N 1
ATOM 3369 C CA . MET B 1 32 ? 7.738 -18.141 -8.766 1 94.12 32 MET B CA 1
ATOM 3370 C C . MET B 1 32 ? 6.871 -18.781 -9.844 1 94.12 32 MET B C 1
ATOM 3372 O O . MET B 1 32 ? 7.352 -19.047 -10.945 1 94.12 32 MET B O 1
ATOM 3376 N N . ILE B 1 33 ? 5.613 -18.969 -9.547 1 91.44 33 ILE B N 1
ATOM 3377 C CA . ILE B 1 33 ? 4.77 -19.656 -10.508 1 91.44 33 ILE B CA 1
ATOM 3378 C C . ILE B 1 33 ? 4.309 -18.688 -11.594 1 91.44 33 ILE B C 1
ATOM 3380 O O . ILE B 1 33 ? 3.76 -19.109 -12.617 1 91.44 33 ILE B O 1
ATOM 3384 N N . MET B 1 34 ? 4.551 -17.484 -11.375 1 91.44 34 MET B N 1
ATOM 3385 C CA . MET B 1 34 ? 4.121 -16.484 -12.352 1 91.44 34 MET B CA 1
ATOM 3386 C C . MET B 1 34 ? 5.004 -16.531 -13.594 1 91.44 34 MET B C 1
ATOM 3388 O O . MET B 1 34 ? 6.23 -16.625 -13.484 1 91.44 34 MET B O 1
ATOM 3392 N N . PRO B 1 35 ? 4.363 -16.438 -14.781 1 84.38 35 PRO B N 1
ATOM 3393 C CA . PRO B 1 35 ? 5.117 -16.547 -16.031 1 84.38 35 PRO B CA 1
ATOM 3394 C C . PRO B 1 35 ? 6.242 -15.523 -16.125 1 84.38 35 PRO B C 1
ATOM 3396 O O . PRO B 1 35 ? 7.324 -15.836 -16.641 1 84.38 35 PRO B O 1
ATOM 3399 N N . ASP B 1 36 ? 6.145 -14.32 -15.688 1 81.44 36 ASP B N 1
ATOM 3400 C CA . ASP B 1 36 ? 7.148 -13.273 -15.852 1 81.44 36 ASP B CA 1
ATOM 3401 C C . ASP B 1 36 ? 8.016 -13.148 -14.602 1 81.44 36 ASP B C 1
ATOM 3403 O O . ASP B 1 36 ? 8.75 -12.172 -14.438 1 81.44 36 ASP B O 1
ATOM 3407 N N . PHE B 1 37 ? 8.141 -14.18 -13.773 1 92.31 37 PHE B N 1
ATOM 3408 C CA . PHE B 1 37 ? 8.883 -14.156 -12.516 1 92.31 37 PHE B CA 1
ATOM 3409 C C . PHE B 1 37 ? 9.781 -15.383 -12.398 1 92.31 37 PHE B C 1
ATOM 3411 O O . PHE B 1 37 ? 10.984 -15.297 -12.656 1 92.31 37 PHE B O 1
ATOM 3418 N N . GLY B 1 38 ? 9.25 -16.547 -12.242 1 92.44 38 GLY B N 1
ATOM 3419 C CA . GLY B 1 38 ? 9.961 -17.812 -12.242 1 92.44 38 GLY B CA 1
ATOM 3420 C C . GLY B 1 38 ? 11.031 -17.906 -11.172 1 92.44 38 GLY B C 1
ATOM 3421 O O . GLY B 1 38 ? 11.203 -16.969 -10.383 1 92.44 38 GLY B O 1
ATOM 3422 N N . LEU B 1 39 ? 11.688 -19.062 -11.164 1 94.25 39 LEU B N 1
ATOM 3423 C CA . LEU B 1 39 ? 12.781 -19.281 -10.227 1 94.25 39 LEU B CA 1
ATOM 3424 C C . LEU B 1 39 ? 13.898 -18.266 -10.453 1 94.25 39 LEU B C 1
ATOM 3426 O O . LEU B 1 39 ? 14.438 -17.703 -9.492 1 94.25 39 LEU B O 1
ATOM 3430 N N . PRO B 1 40 ? 14.172 -17.969 -11.727 1 94.75 40 PRO B N 1
ATOM 3431 C CA . PRO B 1 40 ? 15.219 -16.969 -11.945 1 94.75 40 PRO B CA 1
ATOM 3432 C C . PRO B 1 40 ? 14.891 -15.617 -11.312 1 94.75 40 PRO B C 1
ATOM 3434 O O . PRO B 1 40 ? 15.781 -14.961 -10.758 1 94.75 40 PRO B O 1
ATOM 3437 N N . GLY B 1 41 ? 13.656 -15.219 -11.406 1 96.38 41 GLY B N 1
ATOM 3438 C CA . GLY B 1 41 ? 13.242 -13.969 -10.766 1 96.38 41 GLY B CA 1
ATOM 3439 C C . GLY B 1 41 ? 13.477 -13.961 -9.273 1 96.38 41 GLY B C 1
ATOM 3440 O O . GLY B 1 41 ? 13.969 -12.969 -8.719 1 96.38 41 GLY B O 1
ATOM 3441 N N . GLN B 1 42 ? 13.195 -15.07 -8.641 1 97.38 42 GLN B N 1
ATOM 3442 C CA . GLN B 1 42 ? 13.359 -15.156 -7.191 1 97.38 42 GLN B CA 1
ATOM 3443 C C . GLN B 1 42 ? 14.836 -15.164 -6.805 1 97.38 42 GLN B C 1
ATOM 3445 O O . GLN B 1 42 ? 15.219 -14.602 -5.777 1 97.38 42 GLN B O 1
ATOM 3450 N N . VAL B 1 43 ? 15.594 -15.844 -7.621 1 97.44 43 VAL B N 1
ATOM 3451 C CA . VAL B 1 43 ? 17.031 -15.875 -7.375 1 97.44 43 VAL B CA 1
ATOM 3452 C C . VAL B 1 43 ? 17.609 -14.469 -7.516 1 97.44 43 VAL B C 1
ATOM 3454 O O . VAL B 1 43 ? 18.453 -14.055 -6.711 1 97.44 43 VAL B O 1
ATOM 3457 N N . ASN B 1 44 ? 17.141 -13.742 -8.531 1 97.81 44 ASN B N 1
ATOM 3458 C CA . ASN B 1 44 ? 17.578 -12.359 -8.695 1 97.81 44 ASN B CA 1
ATOM 3459 C C . ASN B 1 44 ? 17.219 -11.516 -7.469 1 97.81 44 ASN B C 1
ATOM 3461 O O . ASN B 1 44 ? 18.031 -10.703 -7.016 1 97.81 44 ASN B O 1
ATOM 3465 N N . LEU B 1 45 ? 16.062 -11.703 -6.934 1 98.38 45 LEU B N 1
ATOM 3466 C CA . LEU B 1 45 ? 15.656 -10.992 -5.727 1 98.38 45 LEU B CA 1
ATOM 3467 C C . LEU B 1 45 ? 16.562 -11.344 -4.555 1 98.38 45 LEU B C 1
ATOM 3469 O O . LEU B 1 45 ? 17.031 -10.453 -3.842 1 98.38 45 LEU B O 1
ATOM 3473 N N . LYS B 1 46 ? 16.812 -12.594 -4.406 1 98.19 46 LYS B N 1
ATOM 3474 C CA . LYS B 1 46 ? 17.656 -13.062 -3.307 1 98.19 46 LYS B CA 1
ATOM 3475 C C . LYS B 1 46 ? 19.047 -12.453 -3.379 1 98.19 46 LYS B C 1
ATOM 3477 O O . LYS B 1 46 ? 19.656 -12.148 -2.348 1 98.19 46 LYS B O 1
ATOM 3482 N N . ASN B 1 47 ? 19.5 -12.227 -4.539 1 98.12 47 ASN B N 1
ATOM 3483 C CA . ASN B 1 47 ? 20.859 -11.742 -4.742 1 98.12 47 ASN B CA 1
ATOM 3484 C C . ASN B 1 47 ? 20.922 -10.219 -4.723 1 98.12 47 ASN B C 1
ATOM 3486 O O . ASN B 1 47 ? 22 -9.633 -4.641 1 98.12 47 ASN B O 1
ATOM 3490 N N . ALA B 1 48 ? 19.828 -9.562 -4.805 1 98.5 48 ALA B N 1
ATOM 3491 C CA . ALA B 1 48 ? 19.781 -8.102 -4.902 1 98.5 48 ALA B CA 1
ATOM 3492 C C . ALA B 1 48 ? 20.141 -7.449 -3.572 1 98.5 48 ALA B C 1
ATOM 3494 O O . ALA B 1 48 ? 19.844 -7.984 -2.506 1 98.5 48 ALA B O 1
ATOM 3495 N N . LYS B 1 49 ? 20.875 -6.34 -3.631 1 98.81 49 LYS B N 1
ATOM 3496 C CA . LYS B 1 49 ? 21.188 -5.461 -2.508 1 98.81 49 LYS B CA 1
ATOM 3497 C C . LYS B 1 49 ? 20.641 -4.055 -2.736 1 98.81 49 LYS B C 1
ATOM 3499 O O . LYS B 1 49 ? 21.125 -3.33 -3.609 1 98.81 49 LYS B O 1
ATOM 3504 N N . VAL B 1 50 ? 19.703 -3.648 -1.931 1 98.88 50 VAL B N 1
ATOM 3505 C CA . VAL B 1 50 ? 19 -2.387 -2.164 1 98.88 50 VAL B CA 1
ATOM 3506 C C . VAL B 1 50 ? 19.125 -1.491 -0.934 1 98.88 50 VAL B C 1
ATOM 3508 O O . VAL B 1 50 ? 19.078 -1.974 0.2 1 98.88 50 VAL B O 1
ATOM 3511 N N . ALA B 1 51 ? 19.344 -0.187 -1.149 1 98.94 51 ALA B N 1
ATOM 3512 C CA . ALA B 1 51 ? 19.328 0.811 -0.082 1 98.94 51 ALA B CA 1
ATOM 3513 C C . ALA B 1 51 ? 18 1.584 -0.079 1 98.94 51 ALA B C 1
ATOM 3515 O O . ALA B 1 51 ? 17.594 2.119 -1.11 1 98.94 51 ALA B O 1
ATOM 3516 N N . VAL B 1 52 ? 17.344 1.578 1.039 1 98.94 52 VAL B N 1
ATOM 3517 C CA . VAL B 1 52 ? 16.156 2.387 1.221 1 98.94 52 VAL B CA 1
ATOM 3518 C C . VAL B 1 52 ? 16.438 3.543 2.174 1 98.94 52 VAL B C 1
ATOM 3520 O O . VAL B 1 52 ? 16.734 3.326 3.354 1 98.94 52 VAL B O 1
ATOM 3523 N N . VAL B 1 53 ? 16.375 4.773 1.648 1 98.88 53 VAL B N 1
ATOM 3524 C CA . VAL B 1 53 ? 16.641 5.961 2.455 1 98.88 53 VAL B CA 1
ATOM 3525 C C . VAL B 1 53 ? 15.312 6.566 2.916 1 98.88 53 VAL B C 1
ATOM 3527 O O . VAL B 1 53 ? 14.562 7.125 2.111 1 98.88 53 VAL B O 1
ATOM 3530 N N . GLY B 1 54 ? 15.078 6.48 4.203 1 98.31 54 GLY B N 1
ATOM 3531 C CA . GLY B 1 54 ? 13.805 6.891 4.785 1 98.31 54 GLY B CA 1
ATOM 3532 C C . GLY B 1 54 ? 12.898 5.719 5.109 1 98.31 54 GLY B C 1
ATOM 3533 O O . GLY B 1 54 ? 12.492 4.973 4.215 1 98.31 54 GLY B O 1
ATOM 3534 N N . ALA B 1 55 ? 12.609 5.555 6.383 1 98.62 55 ALA B N 1
ATOM 3535 C CA . ALA B 1 55 ? 11.688 4.516 6.84 1 98.62 55 ALA B CA 1
ATOM 3536 C C . ALA B 1 55 ? 10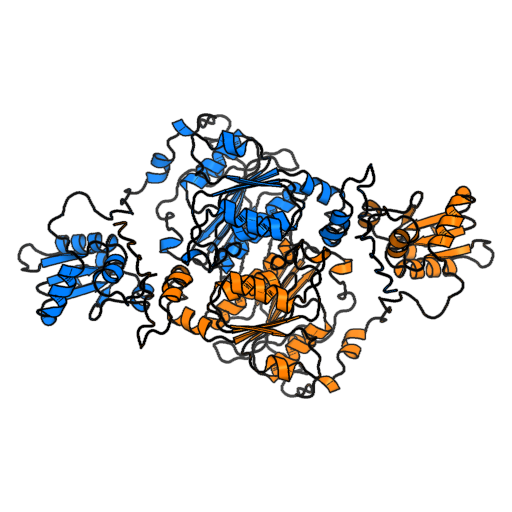.398 5.125 7.375 1 98.62 55 ALA B C 1
ATOM 3538 O O . ALA B 1 55 ? 9.898 4.711 8.422 1 98.62 55 ALA B O 1
ATOM 3539 N N . GLY B 1 56 ? 9.945 6.188 6.645 1 97.81 56 GLY B N 1
ATOM 3540 C CA . GLY B 1 56 ? 8.711 6.863 7.02 1 97.81 56 GLY B CA 1
ATOM 3541 C C . GLY B 1 56 ? 7.512 6.398 6.219 1 97.81 56 GLY B C 1
ATOM 3542 O O . GLY B 1 56 ? 7.324 5.199 6.004 1 97.81 56 GLY B O 1
ATOM 3543 N N . GLY B 1 57 ? 6.664 7.344 5.836 1 97.69 57 GLY B N 1
ATOM 3544 C CA . GLY B 1 57 ? 5.41 7.039 5.164 1 97.69 57 GLY B CA 1
ATOM 3545 C C . GLY B 1 57 ? 5.602 6.336 3.834 1 97.69 57 GLY B C 1
ATOM 3546 O O . GLY B 1 57 ? 4.84 5.434 3.488 1 97.69 57 GLY B O 1
ATOM 3547 N N . LEU B 1 58 ? 6.547 6.719 3.096 1 98.19 58 LEU B N 1
ATOM 3548 C CA . LEU B 1 58 ? 6.859 6.066 1.831 1 98.19 58 LEU B CA 1
ATOM 3549 C C . LEU B 1 58 ? 7.645 4.781 2.062 1 98.19 58 LEU B C 1
ATOM 3551 O O . LEU B 1 58 ? 7.359 3.754 1.441 1 98.19 58 LEU B O 1
ATOM 3555 N N . GLY B 1 59 ? 8.594 4.883 2.98 1 98.81 59 GLY B N 1
ATOM 3556 C CA . GLY B 1 59 ? 9.531 3.797 3.205 1 98.81 59 GLY B CA 1
ATOM 3557 C C . GLY B 1 59 ? 8.883 2.547 3.768 1 98.81 59 GLY B C 1
ATOM 3558 O O . GLY B 1 59 ? 9.289 1.43 3.439 1 98.81 59 GLY B O 1
ATOM 3559 N N . CYS B 1 60 ? 7.879 2.715 4.551 1 98.81 60 CYS B N 1
ATOM 3560 C CA . CYS B 1 60 ? 7.262 1.575 5.219 1 98.81 60 CYS B CA 1
ATOM 3561 C C . CYS B 1 60 ? 6.684 0.595 4.203 1 98.81 60 CYS B C 1
ATOM 3563 O O . CYS B 1 60 ? 7.055 -0.581 4.191 1 98.81 60 CYS B O 1
ATOM 3565 N N . PRO B 1 61 ? 5.793 1.037 3.309 1 98.81 61 PRO B N 1
ATOM 3566 C CA . PRO B 1 61 ? 5.301 0.073 2.324 1 98.81 61 PRO B CA 1
ATOM 3567 C C . PRO B 1 61 ? 6.398 -0.43 1.389 1 98.81 61 PRO B C 1
ATOM 3569 O O . PRO B 1 61 ? 6.395 -1.602 1.002 1 98.81 61 PRO B O 1
ATOM 3572 N N . VAL B 1 62 ? 7.363 0.394 1.009 1 98.88 62 VAL B N 1
ATOM 3573 C CA . VAL B 1 62 ? 8.492 -0.031 0.186 1 98.88 62 VAL B CA 1
ATOM 3574 C C . VAL B 1 62 ? 9.203 -1.203 0.855 1 98.88 62 VAL B C 1
ATOM 3576 O O . VAL B 1 62 ? 9.391 -2.256 0.242 1 98.88 62 VAL B O 1
ATOM 3579 N N . LEU B 1 63 ? 9.508 -0.993 2.121 1 98.94 63 LEU B N 1
ATOM 3580 C CA . LEU B 1 63 ? 10.289 -1.969 2.875 1 98.94 63 LEU B CA 1
ATOM 3581 C C . LEU B 1 63 ? 9.5 -3.264 3.059 1 98.94 63 LEU B C 1
ATOM 3583 O O . LEU B 1 63 ? 10.055 -4.355 2.92 1 98.94 63 LEU B O 1
ATOM 3587 N N . GLN B 1 64 ? 8.242 -3.148 3.314 1 98.81 64 GLN B N 1
ATOM 3588 C CA . GLN B 1 64 ? 7.41 -4.328 3.543 1 98.81 64 GLN B CA 1
ATOM 3589 C C . GLN B 1 64 ? 7.352 -5.207 2.295 1 98.81 64 GLN B C 1
ATOM 3591 O O . GLN B 1 64 ? 7.543 -6.422 2.375 1 98.81 64 GLN B O 1
ATOM 3596 N N . TYR B 1 65 ? 7.125 -4.605 1.208 1 98.88 65 TYR B N 1
ATOM 3597 C CA . TYR B 1 65 ? 6.906 -5.398 0.004 1 98.88 65 TYR B CA 1
ATOM 3598 C C . TYR B 1 65 ? 8.227 -5.891 -0.572 1 98.88 65 TYR B C 1
ATOM 3600 O O . TYR B 1 65 ? 8.297 -6.973 -1.161 1 98.88 65 TYR B O 1
ATOM 3608 N N . LEU B 1 66 ? 9.336 -5.148 -0.407 1 98.88 66 LEU B N 1
ATOM 3609 C CA . LEU B 1 66 ? 10.648 -5.66 -0.801 1 98.88 66 LEU B CA 1
ATOM 3610 C C . LEU B 1 66 ? 11.039 -6.859 0.057 1 98.88 66 LEU B C 1
ATOM 3612 O O . LEU B 1 66 ? 11.484 -7.887 -0.467 1 98.88 66 LEU B O 1
ATOM 3616 N N . ALA B 1 67 ? 10.844 -6.68 1.363 1 98.88 67 ALA B N 1
ATOM 3617 C CA . ALA B 1 67 ? 11.164 -7.773 2.277 1 98.88 67 ALA B CA 1
ATOM 3618 C C . ALA B 1 67 ? 10.281 -8.992 2.016 1 98.88 67 ALA B C 1
ATOM 3620 O O . ALA B 1 67 ? 10.766 -10.117 1.965 1 98.88 67 ALA B O 1
ATOM 3621 N N . GLY B 1 68 ? 9.008 -8.727 1.85 1 98.56 68 GLY B N 1
ATOM 3622 C CA . GLY B 1 68 ? 8.086 -9.82 1.555 1 98.56 68 GLY B CA 1
ATOM 3623 C C . GLY B 1 68 ? 8.438 -10.562 0.281 1 98.56 68 GLY B C 1
ATOM 3624 O O . GLY B 1 68 ? 8.312 -11.789 0.218 1 98.56 68 GLY B O 1
ATOM 3625 N N . ALA B 1 69 ? 8.898 -9.82 -0.72 1 98.44 69 ALA B N 1
ATOM 3626 C CA . ALA B 1 69 ? 9.211 -10.406 -2.021 1 98.44 69 ALA B CA 1
ATOM 3627 C C . ALA B 1 69 ? 10.5 -11.211 -1.96 1 98.44 69 ALA B C 1
ATOM 3629 O O . ALA B 1 69 ? 10.781 -12.016 -2.854 1 98.44 69 ALA B O 1
ATOM 3630 N N . GLY B 1 70 ? 11.328 -10.977 -0.952 1 98.62 70 GLY B N 1
ATOM 3631 C CA . GLY B 1 70 ? 12.531 -11.773 -0.776 1 98.62 70 GLY B CA 1
ATOM 3632 C C . GLY B 1 70 ? 13.789 -11.078 -1.277 1 98.62 70 GLY B C 1
ATOM 3633 O O . GLY B 1 70 ? 14.734 -11.734 -1.717 1 98.62 70 GLY B O 1
ATOM 3634 N N . VAL B 1 71 ? 13.797 -9.758 -1.3 1 98.81 71 VAL B N 1
ATOM 3635 C CA . VAL B 1 71 ? 15.039 -9.062 -1.599 1 98.81 71 VAL B CA 1
ATOM 3636 C C . VAL B 1 71 ? 16.109 -9.453 -0.58 1 98.81 71 VAL B C 1
ATOM 3638 O O . VAL B 1 71 ? 15.906 -9.32 0.628 1 98.81 71 VAL B O 1
ATOM 3641 N N . GLY B 1 72 ? 17.203 -9.883 -1.076 1 98.62 72 GLY B N 1
ATOM 3642 C CA . GLY B 1 72 ? 18.188 -10.562 -0.246 1 98.62 72 GLY B CA 1
ATOM 3643 C C . GLY B 1 72 ? 18.812 -9.656 0.801 1 98.62 72 GLY B C 1
ATOM 3644 O O . GLY B 1 72 ? 19.016 -10.07 1.943 1 98.62 72 GLY B O 1
ATOM 3645 N N . THR B 1 73 ? 19.203 -8.445 0.414 1 98.88 73 THR B N 1
ATOM 3646 C CA . THR B 1 73 ? 19.828 -7.496 1.328 1 98.88 73 THR B CA 1
ATOM 3647 C C . THR B 1 73 ? 19.188 -6.121 1.2 1 98.88 73 THR B C 1
ATOM 3649 O O . THR B 1 73 ? 19.078 -5.578 0.098 1 98.88 73 THR B O 1
ATOM 3652 N N . ILE B 1 74 ? 18.734 -5.621 2.357 1 98.94 74 ILE B N 1
ATOM 3653 C CA . ILE B 1 74 ? 18.141 -4.289 2.385 1 98.94 74 ILE B CA 1
ATOM 3654 C C . ILE B 1 74 ? 18.859 -3.426 3.42 1 98.94 74 ILE B C 1
ATOM 3656 O O . ILE B 1 74 ? 18.875 -3.75 4.609 1 98.94 74 ILE B O 1
ATOM 3660 N N . GLY B 1 75 ? 19.562 -2.387 2.941 1 98.94 75 GLY B N 1
ATOM 3661 C CA . GLY B 1 75 ? 20.047 -1.345 3.832 1 98.94 75 GLY B CA 1
ATOM 3662 C C . GLY B 1 75 ? 19.016 -0.263 4.102 1 98.94 75 GLY B C 1
ATOM 3663 O O . GLY B 1 75 ? 18.406 0.271 3.172 1 98.94 75 GLY B O 1
ATOM 3664 N N . ILE B 1 76 ? 18.75 0.008 5.371 1 98.94 76 ILE B N 1
ATOM 3665 C CA . ILE B 1 76 ? 17.75 0.99 5.758 1 98.94 76 ILE B CA 1
ATOM 3666 C C . ILE B 1 76 ? 18.422 2.18 6.441 1 98.94 76 ILE B C 1
ATOM 3668 O O . ILE B 1 76 ? 19 2.037 7.523 1 98.94 76 ILE B O 1
ATOM 3672 N N . ILE B 1 77 ? 18.344 3.361 5.797 1 98.81 77 ILE B N 1
ATOM 3673 C CA . ILE B 1 77 ? 18.984 4.562 6.312 1 98.81 77 ILE B CA 1
ATOM 3674 C C . ILE B 1 77 ? 17.922 5.531 6.836 1 98.81 77 ILE B C 1
ATOM 3676 O O . ILE B 1 77 ? 17.078 5.996 6.074 1 98.81 77 ILE B O 1
ATOM 3680 N N . ASP B 1 78 ? 17.906 5.824 8.055 1 98.31 78 ASP B N 1
ATOM 3681 C CA . ASP B 1 78 ? 17.031 6.789 8.711 1 98.31 78 ASP B CA 1
ATOM 3682 C C . ASP B 1 78 ? 17.609 7.234 10.047 1 98.31 78 ASP B C 1
ATOM 3684 O O . ASP B 1 78 ? 17.969 6.398 10.883 1 98.31 78 ASP B O 1
ATOM 3688 N N . HIS B 1 79 ? 17.688 8.484 10.266 1 97.38 79 HIS B N 1
ATOM 3689 C CA . HIS B 1 79 ? 18.297 8.984 11.492 1 97.38 79 HIS B CA 1
ATOM 3690 C C . HIS B 1 79 ? 17.234 9.414 12.5 1 97.38 79 HIS B C 1
ATOM 3692 O O . HIS B 1 79 ? 17.547 9.688 13.664 1 97.38 79 HIS B O 1
ATOM 3698 N N . ASP B 1 80 ? 15.953 9.461 12.109 1 96.44 80 ASP B N 1
ATOM 3699 C CA . ASP B 1 80 ? 14.875 9.922 12.977 1 96.44 80 ASP B CA 1
ATOM 3700 C C . ASP B 1 80 ? 14.406 8.797 13.906 1 96.44 80 ASP B C 1
ATOM 3702 O O . ASP B 1 80 ? 14.727 7.629 13.688 1 96.44 80 ASP B O 1
ATOM 3706 N N . THR B 1 81 ? 13.672 9.234 14.883 1 98.12 81 THR B N 1
ATOM 3707 C CA . THR B 1 81 ? 13.039 8.289 15.789 1 98.12 81 THR B CA 1
ATOM 3708 C C . THR B 1 81 ? 11.531 8.219 15.539 1 98.12 81 THR B C 1
ATOM 3710 O O . THR B 1 81 ? 10.953 9.148 14.969 1 98.12 81 THR B O 1
ATOM 3713 N N . VAL B 1 82 ? 10.93 7.133 15.906 1 98.12 82 VAL B N 1
ATOM 3714 C CA . VAL B 1 82 ? 9.484 6.949 15.758 1 98.12 82 VAL B CA 1
ATOM 3715 C C . VAL B 1 82 ? 8.75 7.91 16.688 1 98.12 82 VAL B C 1
ATOM 3717 O O . VAL B 1 82 ? 9.102 8.047 17.859 1 98.12 82 VAL B O 1
ATOM 3720 N N . SER B 1 83 ? 7.824 8.609 16.109 1 96.12 83 SER B N 1
ATOM 3721 C CA . SER B 1 83 ? 6.969 9.5 16.891 1 96.12 83 SER B CA 1
ATOM 3722 C C . SER B 1 83 ? 5.5 9.102 16.766 1 96.12 83 SER B C 1
ATOM 3724 O O . SER B 1 83 ? 5.113 8.406 15.828 1 96.12 83 SER B O 1
ATOM 3726 N N . MET B 1 84 ? 4.758 9.531 17.688 1 94.56 84 MET B N 1
ATOM 3727 C CA . MET B 1 84 ? 3.332 9.219 17.703 1 94.56 84 MET B CA 1
ATOM 3728 C C . MET B 1 84 ? 2.641 9.758 16.453 1 94.56 84 MET B C 1
ATOM 3730 O O . MET B 1 84 ? 1.769 9.094 15.883 1 94.56 84 MET B O 1
ATOM 3734 N N . SER B 1 85 ? 3.059 10.891 15.992 1 92.94 85 SER B N 1
ATOM 3735 C CA . SER B 1 85 ? 2.434 11.562 14.859 1 92.94 85 SER B CA 1
ATOM 3736 C C . SER B 1 85 ? 2.744 10.836 13.555 1 92.94 85 SER B C 1
ATOM 3738 O O . SER B 1 85 ? 2.168 11.156 12.508 1 92.94 85 SER B O 1
ATOM 3740 N N . ASN B 1 86 ? 3.611 9.805 13.68 1 92.94 86 ASN B N 1
ATOM 3741 C CA . ASN B 1 86 ? 4.012 9.047 12.5 1 92.94 86 ASN B CA 1
ATOM 3742 C C . ASN B 1 86 ? 3.055 7.895 12.219 1 92.94 86 ASN B C 1
ATOM 3744 O O . ASN B 1 86 ? 2.918 7.457 11.078 1 92.94 86 ASN B O 1
ATOM 3748 N N . LEU B 1 87 ? 2.355 7.488 13.242 1 97.19 87 LEU B N 1
ATOM 3749 C CA . LEU B 1 87 ? 1.821 6.133 13.258 1 97.19 87 LEU B CA 1
ATOM 3750 C C . LEU B 1 87 ? 0.521 6.047 12.469 1 97.19 87 LEU B C 1
ATOM 3752 O O . LEU B 1 87 ? 0.042 4.949 12.172 1 97.19 87 LEU B O 1
ATOM 3756 N N . HIS B 1 88 ? 0.018 7.168 12 1 96.56 88 HIS B N 1
ATOM 3757 C CA . HIS B 1 88 ? -1.168 7.109 11.156 1 96.56 88 HIS B CA 1
ATOM 3758 C C . HIS B 1 88 ? -0.82 6.621 9.75 1 96.56 88 HIS B C 1
ATOM 3760 O O . HIS B 1 88 ? -1.694 6.16 9.016 1 96.56 88 HIS B O 1
ATOM 3766 N N . ARG B 1 89 ? 0.471 6.727 9.391 1 97.62 89 ARG B N 1
ATOM 3767 C CA . ARG B 1 89 ? 0.821 6.406 8.016 1 97.62 89 ARG B CA 1
ATOM 3768 C C . ARG B 1 89 ? 2.109 5.59 7.953 1 97.62 89 ARG B C 1
ATOM 3770 O O . ARG B 1 89 ? 2.438 5.02 6.91 1 97.62 89 ARG B O 1
ATOM 3777 N N . GLN B 1 90 ? 2.967 5.609 8.953 1 98.44 90 GLN B N 1
ATOM 3778 C CA . GLN B 1 90 ? 4.188 4.816 8.984 1 98.44 90 GLN B CA 1
ATOM 3779 C C . GLN B 1 90 ? 3.936 3.441 9.602 1 98.44 90 GLN B C 1
ATOM 3781 O O . GLN B 1 90 ? 4.371 3.166 10.719 1 98.44 90 GLN B O 1
ATOM 3786 N N . ILE B 1 91 ? 3.449 2.555 8.828 1 98 91 ILE B N 1
ATOM 3787 C CA . ILE B 1 91 ? 2.689 1.376 9.227 1 98 91 ILE B CA 1
ATOM 3788 C C . ILE B 1 91 ? 3.648 0.268 9.664 1 98 91 ILE B C 1
ATOM 3790 O O . ILE B 1 91 ? 3.219 -0.781 10.148 1 98 91 ILE B O 1
ATOM 3794 N N . LEU B 1 92 ? 4.855 0.428 9.477 1 97.75 92 LEU B N 1
ATOM 3795 C CA . LEU B 1 92 ? 5.84 -0.557 9.914 1 97.75 92 LEU B CA 1
ATOM 3796 C C . LEU B 1 92 ? 6.145 -0.397 11.398 1 97.75 92 LEU B C 1
ATOM 3798 O O . LEU B 1 92 ? 6.688 -1.31 12.023 1 97.75 92 LEU B O 1
ATOM 3802 N N . HIS B 1 93 ? 5.938 0.748 11.93 1 98.56 93 HIS B N 1
ATOM 3803 C CA . HIS B 1 93 ? 6.254 1.048 13.32 1 98.56 93 HIS B CA 1
ATOM 3804 C C . HIS B 1 93 ? 5.047 0.815 14.219 1 98.56 93 HIS B C 1
ATOM 3806 O O . HIS B 1 93 ? 3.93 0.632 13.734 1 98.56 93 HIS B O 1
ATOM 3812 N N . THR B 1 94 ? 5.359 0.756 15.523 1 98.19 94 THR B N 1
ATOM 3813 C CA . THR B 1 94 ? 4.289 0.47 16.469 1 98.19 94 THR B CA 1
ATOM 3814 C C . THR B 1 94 ? 4.316 1.462 17.625 1 98.19 94 THR B C 1
ATOM 3816 O O . THR B 1 94 ? 5.305 2.178 17.812 1 98.19 94 THR B O 1
ATOM 3819 N N . THR B 1 95 ? 3.219 1.448 18.312 1 97.88 95 THR B N 1
ATOM 3820 C CA . THR B 1 95 ? 3.049 2.369 19.422 1 97.88 95 THR B CA 1
ATOM 3821 C C . THR B 1 95 ? 4.113 2.129 20.5 1 97.88 95 THR B C 1
ATOM 3823 O O . THR B 1 95 ? 4.656 3.078 21.062 1 97.88 95 THR B O 1
ATOM 3826 N N . ASP B 1 96 ? 4.512 0.94 20.672 1 97.75 96 ASP B N 1
ATOM 3827 C CA . ASP B 1 96 ? 5.449 0.584 21.734 1 97.75 96 ASP B CA 1
ATOM 3828 C C . ASP B 1 96 ? 6.883 0.933 21.344 1 97.75 96 ASP B C 1
ATOM 3830 O O . ASP B 1 96 ? 7.785 0.913 22.188 1 97.75 96 ASP B O 1
ATOM 3834 N N . ARG B 1 97 ? 7.074 1.281 20.125 1 98.06 97 ARG B N 1
ATOM 3835 C CA . ARG B 1 97 ? 8.438 1.567 19.688 1 98.06 97 ARG B CA 1
ATOM 3836 C C . ARG B 1 97 ? 8.633 3.062 19.453 1 98.06 97 ARG B C 1
ATOM 3838 O O . ARG B 1 97 ? 9.625 3.479 18.859 1 98.06 97 ARG B O 1
ATOM 3845 N N . VAL B 1 98 ? 7.672 3.838 19.875 1 97.69 98 VAL B N 1
ATOM 3846 C CA . VAL B 1 98 ? 7.879 5.281 19.875 1 97.69 98 VAL B CA 1
ATOM 3847 C C . VAL B 1 98 ? 9.156 5.625 20.625 1 97.69 98 VAL B C 1
ATOM 3849 O O . VAL B 1 98 ? 9.391 5.117 21.734 1 97.69 98 VAL B O 1
ATOM 3852 N N . GLY B 1 99 ? 10.062 6.418 20.031 1 98.19 99 GLY B N 1
ATOM 3853 C CA . GLY B 1 99 ? 11.344 6.758 20.625 1 98.19 99 GLY B CA 1
ATOM 3854 C C . GLY B 1 99 ? 12.492 5.949 20.047 1 98.19 99 GLY B C 1
ATOM 3855 O O . GLY B 1 99 ? 13.656 6.355 20.141 1 98.19 99 GLY B O 1
ATOM 3856 N N . MET B 1 100 ? 12.172 4.855 19.453 1 98.44 100 MET B N 1
ATOM 3857 C CA . MET B 1 100 ? 13.18 4.016 18.812 1 98.44 100 MET B CA 1
ATOM 3858 C C . MET B 1 100 ? 13.602 4.598 17.469 1 98.44 100 MET B C 1
ATOM 3860 O O . MET B 1 100 ? 12.781 5.211 16.766 1 98.44 100 MET B O 1
ATOM 3864 N N . ASN B 1 101 ? 14.883 4.387 17.125 1 98.75 101 ASN B N 1
ATOM 3865 C CA . ASN B 1 101 ? 15.312 4.793 15.797 1 98.75 101 ASN B CA 1
ATOM 3866 C C . ASN B 1 101 ? 14.5 4.102 14.711 1 98.75 101 ASN B C 1
ATOM 3868 O O . ASN B 1 101 ? 14.242 2.896 14.789 1 98.75 101 ASN B O 1
ATOM 3872 N N . LYS B 1 102 ? 14.133 4.832 13.703 1 98.62 102 LYS B N 1
ATOM 3873 C CA . LYS B 1 102 ? 13.242 4.309 12.672 1 98.62 102 LYS B CA 1
ATOM 3874 C C . LYS B 1 102 ? 13.914 3.18 11.891 1 98.62 102 LYS B C 1
ATOM 3876 O O . LYS B 1 102 ? 13.25 2.221 11.484 1 98.62 102 LYS B O 1
ATOM 3881 N N . ALA B 1 103 ? 15.203 3.277 11.602 1 98.81 103 ALA B N 1
ATOM 3882 C CA . ALA B 1 103 ? 15.883 2.213 10.875 1 98.81 103 ALA B CA 1
ATOM 3883 C C . ALA B 1 103 ? 15.906 0.919 11.688 1 98.81 103 ALA B C 1
ATOM 3885 O O . ALA B 1 103 ? 15.664 -0.162 11.141 1 98.81 103 ALA B O 1
ATOM 3886 N N . GLU B 1 104 ? 16.141 1.04 12.906 1 98.81 104 GLU B N 1
ATOM 3887 C CA . GLU B 1 104 ? 16.172 -0.114 13.797 1 98.81 104 GLU B CA 1
ATOM 3888 C C . GLU B 1 104 ? 14.773 -0.706 13.977 1 98.81 104 GLU B C 1
ATOM 3890 O O . GLU B 1 104 ? 14.602 -1.926 13.945 1 98.81 104 GLU B O 1
ATOM 3895 N N . SER B 1 105 ? 13.844 0.199 14.18 1 98.81 105 SER B N 1
ATOM 3896 C CA . SER B 1 105 ? 12.453 -0.225 14.312 1 98.81 105 SER B CA 1
ATOM 3897 C C . SER B 1 105 ? 11.984 -0.981 13.07 1 98.81 105 SER B C 1
ATOM 3899 O O . SER B 1 105 ? 11.344 -2.031 13.18 1 98.81 105 SER B O 1
ATOM 3901 N N . ALA B 1 106 ? 12.336 -0.493 11.906 1 98.81 106 ALA B N 1
ATOM 3902 C CA . ALA B 1 106 ? 11.953 -1.126 10.648 1 98.81 106 ALA B CA 1
ATOM 3903 C C . ALA B 1 106 ? 12.594 -2.506 10.516 1 98.81 106 ALA B C 1
ATOM 3905 O O . ALA B 1 106 ? 11.93 -3.465 10.109 1 98.81 106 ALA B O 1
ATOM 3906 N N . CYS B 1 107 ? 13.828 -2.596 10.875 1 98.81 107 CYS B N 1
ATOM 3907 C CA . CYS B 1 107 ? 14.523 -3.877 10.789 1 98.81 107 CYS B CA 1
ATOM 3908 C C . CYS B 1 107 ? 13.867 -4.914 11.695 1 98.81 107 CYS B C 1
ATOM 3910 O O . CYS B 1 107 ? 13.711 -6.07 11.305 1 98.81 107 CYS B O 1
ATOM 3912 N N . GLN B 1 108 ? 13.539 -4.469 12.852 1 98.44 108 GLN B N 1
ATOM 3913 C CA . GLN B 1 108 ? 12.883 -5.379 13.789 1 98.44 108 GLN B CA 1
ATOM 3914 C C . GLN B 1 108 ? 11.57 -5.91 13.211 1 98.44 108 GLN B C 1
ATOM 3916 O O . GLN B 1 108 ? 11.32 -7.117 13.25 1 98.44 108 GLN B O 1
ATOM 3921 N N . ALA B 1 109 ? 10.758 -5.059 12.719 1 98.5 109 ALA B N 1
ATOM 3922 C CA . ALA B 1 109 ? 9.477 -5.445 12.141 1 98.5 109 ALA B CA 1
ATOM 3923 C C . ALA B 1 109 ? 9.672 -6.352 10.93 1 98.5 109 ALA B C 1
ATOM 3925 O O . ALA B 1 109 ? 8.961 -7.348 10.766 1 98.5 109 ALA B O 1
ATOM 3926 N N . LEU B 1 110 ? 10.617 -6.043 10.094 1 98.81 110 LEU B N 1
ATOM 3927 C CA . LEU B 1 110 ? 10.828 -6.77 8.844 1 98.81 110 LEU B CA 1
ATOM 3928 C C . LEU B 1 110 ? 11.422 -8.148 9.109 1 98.81 110 LEU B C 1
ATOM 3930 O O . LEU B 1 110 ? 11.133 -9.102 8.383 1 98.81 110 LEU B O 1
ATOM 3934 N N . ARG B 1 111 ? 12.227 -8.227 10.133 1 98.5 111 ARG B N 1
ATOM 3935 C CA . ARG B 1 111 ? 12.766 -9.539 10.5 1 98.5 111 ARG B CA 1
ATOM 3936 C C . ARG B 1 111 ? 11.641 -10.492 10.906 1 98.5 111 ARG B C 1
ATOM 3938 O O . ARG B 1 111 ? 11.719 -11.688 10.633 1 98.5 111 ARG B O 1
ATOM 3945 N N . ALA B 1 112 ? 10.672 -9.93 11.555 1 98.31 112 ALA B N 1
ATOM 3946 C CA . ALA B 1 112 ? 9.516 -10.727 11.93 1 98.31 112 ALA B CA 1
ATOM 3947 C C . ALA B 1 112 ? 8.742 -11.188 10.695 1 98.31 112 ALA B C 1
ATOM 3949 O O . ALA B 1 112 ? 8.203 -12.297 10.664 1 98.31 112 ALA B O 1
ATOM 3950 N N . LEU B 1 113 ? 8.688 -10.359 9.711 1 98.25 113 LEU B N 1
ATOM 3951 C CA . LEU B 1 113 ? 7.992 -10.68 8.469 1 98.25 113 LEU B CA 1
ATOM 3952 C C . LEU B 1 113 ? 8.758 -11.727 7.676 1 98.25 113 LEU B C 1
ATOM 3954 O O . LEU B 1 113 ? 8.203 -12.766 7.305 1 98.25 113 LEU B O 1
ATOM 3958 N N . ASN B 1 114 ? 10.039 -11.523 7.453 1 98.44 114 ASN B N 1
ATOM 3959 C CA . ASN B 1 114 ? 10.898 -12.414 6.68 1 98.44 114 ASN B CA 1
ATOM 3960 C C . ASN B 1 114 ? 12.266 -12.578 7.332 1 98.44 114 ASN B C 1
ATOM 3962 O O . ASN B 1 114 ? 13.133 -11.711 7.199 1 98.44 114 ASN B O 1
ATOM 3966 N N . ASN B 1 115 ? 12.484 -13.703 7.926 1 97.62 115 ASN B N 1
ATOM 3967 C CA . ASN B 1 115 ? 13.727 -13.93 8.656 1 97.62 115 ASN B CA 1
ATOM 3968 C C . ASN B 1 115 ? 14.789 -14.57 7.77 1 97.62 115 ASN B C 1
ATOM 3970 O O . ASN B 1 115 ? 15.812 -15.047 8.266 1 97.62 115 ASN B O 1
ATOM 3974 N N . LYS B 1 116 ? 14.57 -14.555 6.434 1 97.19 116 LYS B N 1
ATOM 3975 C CA . LYS B 1 116 ? 15.5 -15.188 5.5 1 97.19 116 LYS B CA 1
ATOM 3976 C C . LYS B 1 116 ? 16.344 -14.141 4.773 1 97.19 116 LYS B C 1
ATOM 3978 O O . LYS B 1 116 ? 17.234 -14.477 3.986 1 97.19 116 LYS B O 1
ATOM 3983 N N . ILE B 1 117 ? 16.094 -12.898 5.039 1 98.19 117 ILE B N 1
ATOM 3984 C CA . ILE B 1 117 ? 16.812 -11.852 4.312 1 98.19 117 ILE B CA 1
ATOM 3985 C C . ILE B 1 117 ? 17.75 -11.102 5.258 1 98.19 117 ILE B C 1
ATOM 3987 O O . ILE B 1 117 ? 17.625 -11.219 6.48 1 98.19 117 ILE B O 1
ATOM 3991 N N . ASN B 1 118 ? 18.719 -10.383 4.66 1 98.69 118 ASN B N 1
ATOM 3992 C CA . ASN B 1 118 ? 19.719 -9.609 5.402 1 98.69 118 ASN B CA 1
ATOM 3993 C C . ASN B 1 118 ? 19.297 -8.141 5.52 1 98.69 118 ASN B C 1
ATOM 3995 O O . ASN B 1 118 ? 19.234 -7.434 4.52 1 98.69 118 ASN B O 1
ATOM 3999 N N . LEU B 1 119 ? 19 -7.711 6.766 1 98.88 119 LEU B N 1
ATOM 4000 C CA . LEU B 1 119 ? 18.578 -6.34 7.043 1 98.88 119 LEU B CA 1
ATOM 4001 C C . LEU B 1 119 ? 19.688 -5.574 7.754 1 98.88 119 LEU B C 1
ATOM 4003 O O . LEU B 1 119 ? 20.188 -6.016 8.789 1 98.88 119 LEU B O 1
ATOM 4007 N N . ILE B 1 120 ? 20.078 -4.418 7.215 1 98.88 120 ILE B N 1
ATOM 4008 C CA . ILE B 1 120 ? 21.172 -3.633 7.762 1 98.88 120 ILE B CA 1
ATOM 4009 C C . ILE B 1 120 ? 20.688 -2.234 8.125 1 98.88 120 ILE B C 1
ATOM 4011 O O . ILE B 1 120 ? 20.469 -1.396 7.242 1 98.88 120 ILE B O 1
ATOM 4015 N N . PRO B 1 121 ? 20.531 -1.962 9.398 1 98.81 121 PRO B N 1
ATOM 4016 C CA . PRO B 1 121 ? 20.125 -0.612 9.805 1 98.81 121 PRO B CA 1
ATOM 4017 C C . PRO B 1 121 ? 21.281 0.386 9.758 1 98.81 121 PRO B C 1
ATOM 4019 O O . PRO B 1 121 ? 22.406 0.046 10.125 1 98.81 121 PRO B O 1
ATOM 4022 N N . HIS B 1 122 ? 21.062 1.533 9.211 1 98.69 122 HIS B N 1
ATOM 4023 C CA . HIS B 1 122 ? 21.938 2.693 9.281 1 98.69 122 HIS B CA 1
ATOM 4024 C C . HIS B 1 122 ? 21.266 3.861 9.984 1 98.69 122 HIS B C 1
ATOM 4026 O O . HIS B 1 122 ? 20.719 4.758 9.328 1 98.69 122 HIS B O 1
ATOM 4032 N N . PRO B 1 123 ? 21.375 3.908 11.359 1 98.44 123 PRO B N 1
ATOM 4033 C CA . PRO B 1 123 ? 20.703 4.973 12.109 1 98.44 123 PRO B CA 1
ATOM 4034 C C . PRO B 1 123 ? 21.484 6.285 12.086 1 98.44 123 PRO B C 1
ATOM 4036 O O . PRO B 1 123 ? 21.734 6.879 13.141 1 98.44 123 PRO B O 1
ATOM 4039 N N . VAL B 1 124 ? 21.875 6.734 10.914 1 96.88 124 VAL B N 1
ATOM 4040 C CA . VAL B 1 124 ? 22.672 7.941 10.703 1 96.88 124 VAL B CA 1
ATOM 4041 C C . VAL B 1 124 ? 22.062 8.766 9.578 1 96.88 124 VAL B C 1
ATOM 4043 O O . VAL B 1 124 ? 21.359 8.234 8.719 1 96.88 124 VAL B O 1
ATOM 4046 N N . PRO B 1 125 ? 22.266 10.047 9.641 1 94.94 125 PRO B N 1
ATOM 4047 C CA . PRO B 1 125 ? 21.828 10.859 8.5 1 94.94 125 PRO B CA 1
ATOM 4048 C C . PRO B 1 125 ? 22.688 10.648 7.258 1 94.94 125 PRO B C 1
ATOM 4050 O O . PRO B 1 125 ? 23.891 10.359 7.375 1 94.94 125 PRO B O 1
ATOM 4053 N N . ILE B 1 126 ? 22.078 10.727 6.141 1 95.62 126 ILE B N 1
ATOM 4054 C CA . ILE B 1 126 ? 22.844 10.727 4.898 1 95.62 126 ILE B CA 1
ATOM 4055 C C . ILE B 1 126 ? 23.297 12.148 4.562 1 95.62 126 ILE B C 1
ATOM 4057 O O . ILE B 1 126 ? 22.469 13.062 4.488 1 95.62 126 ILE B O 1
ATOM 4061 N N . THR B 1 127 ? 24.594 12.359 4.414 1 95.06 127 THR B N 1
ATOM 4062 C CA . THR B 1 127 ? 25.172 13.664 4.109 1 95.06 127 THR B CA 1
ATOM 4063 C C . THR B 1 127 ? 26.047 13.578 2.861 1 95.06 127 THR B C 1
ATOM 4065 O O . THR B 1 127 ? 26.438 12.492 2.43 1 95.06 127 THR B O 1
ATOM 4068 N N . PRO B 1 128 ? 26.281 14.719 2.291 1 95.81 128 PRO B N 1
ATOM 4069 C CA . PRO B 1 128 ? 27.172 14.711 1.132 1 95.81 128 PRO B CA 1
ATOM 4070 C C . PRO B 1 128 ? 28.516 14.047 1.429 1 95.81 128 PRO B C 1
ATOM 4072 O O . PRO B 1 128 ? 29.094 13.406 0.551 1 95.81 128 PRO B O 1
ATOM 4075 N N . ALA B 1 129 ? 28.969 14.117 2.646 1 94.81 129 ALA B N 1
ATOM 4076 C CA . ALA B 1 129 ? 30.266 13.578 3.037 1 94.81 129 ALA B CA 1
ATOM 4077 C C . ALA B 1 129 ? 30.219 12.055 3.162 1 94.81 129 ALA B C 1
ATOM 4079 O O . ALA B 1 129 ? 31.219 11.375 2.975 1 94.81 129 ALA B O 1
ATOM 4080 N N . THR B 1 130 ? 29.047 11.492 3.398 1 96.19 130 THR B N 1
ATOM 4081 C CA . THR B 1 130 ? 29 10.078 3.75 1 96.19 130 THR B CA 1
ATOM 4082 C C . THR B 1 130 ? 28.172 9.297 2.734 1 96.19 130 THR B C 1
ATOM 4084 O O . THR B 1 130 ? 28.203 8.07 2.705 1 96.19 130 THR B O 1
ATOM 4087 N N . ALA B 1 131 ? 27.484 9.953 1.902 1 97.62 131 ALA B N 1
ATOM 4088 C CA . ALA B 1 131 ? 26.484 9.344 1.021 1 97.62 131 ALA B CA 1
ATOM 4089 C C . ALA B 1 131 ? 27.109 8.242 0.167 1 97.62 131 ALA B C 1
ATOM 4091 O O . ALA B 1 131 ? 26.609 7.117 0.128 1 97.62 131 ALA B O 1
ATOM 4092 N N . LEU B 1 132 ? 28.219 8.508 -0.482 1 98.06 132 LEU B N 1
ATOM 4093 C CA . LEU B 1 132 ? 28.828 7.539 -1.393 1 98.06 132 LEU B CA 1
ATOM 4094 C C . LEU B 1 132 ? 29.328 6.32 -0.632 1 98.06 132 LEU B C 1
ATOM 4096 O O . LEU B 1 132 ? 29.172 5.188 -1.089 1 98.06 132 LEU B O 1
ATOM 4100 N N . ASP B 1 133 ? 29.875 6.555 0.536 1 97.81 133 ASP B N 1
ATOM 4101 C CA . ASP B 1 133 ? 30.406 5.449 1.33 1 97.81 133 ASP B CA 1
ATOM 4102 C C . ASP B 1 133 ? 29.281 4.535 1.809 1 97.81 133 ASP B C 1
ATOM 4104 O O . ASP B 1 133 ? 29.391 3.311 1.751 1 97.81 133 ASP B O 1
ATOM 4108 N N . ILE B 1 134 ? 28.25 5.078 2.252 1 98.31 134 ILE B N 1
ATOM 4109 C CA . ILE B 1 134 ? 27.125 4.32 2.797 1 98.31 134 ILE B CA 1
ATOM 4110 C C . ILE B 1 134 ? 26.422 3.559 1.674 1 98.31 134 ILE B C 1
ATOM 4112 O O . ILE B 1 134 ? 26 2.418 1.863 1 98.31 134 ILE B O 1
ATOM 4116 N N . LEU B 1 135 ? 26.328 4.133 0.46 1 98.69 135 LEU B N 1
ATOM 4117 C CA . LEU B 1 135 ? 25.469 3.611 -0.591 1 98.69 135 LEU B CA 1
ATOM 4118 C C . LEU B 1 135 ? 26.25 2.701 -1.535 1 98.69 135 LEU B C 1
ATOM 4120 O O . LEU B 1 135 ? 25.656 1.958 -2.32 1 98.69 135 LEU B O 1
ATOM 4124 N N . ARG B 1 136 ? 27.484 2.648 -1.468 1 98.38 136 ARG B N 1
ATOM 4125 C CA . ARG B 1 136 ? 28.375 1.955 -2.398 1 98.38 136 ARG B CA 1
ATOM 4126 C C . ARG B 1 136 ? 28.047 0.464 -2.447 1 98.38 136 ARG B C 1
ATOM 4128 O O . ARG B 1 136 ? 28.094 -0.15 -3.516 1 98.38 136 ARG B O 1
ATOM 4135 N N . PRO B 1 137 ? 27.688 -0.162 -1.322 1 98.38 137 PRO B N 1
ATOM 4136 C CA . PRO B 1 137 ? 27.469 -1.609 -1.346 1 98.38 137 PRO B CA 1
ATOM 4137 C C . PRO B 1 137 ? 26.172 -1.996 -2.059 1 98.38 137 PRO B C 1
ATOM 4139 O O . PRO B 1 137 ? 25.922 -3.182 -2.305 1 98.38 137 PRO B O 1
ATOM 4142 N N . TYR B 1 138 ? 25.406 -1.089 -2.42 1 98.62 138 TYR B N 1
ATOM 4143 C CA . TYR B 1 138 ? 24.062 -1.399 -2.916 1 98.62 138 TYR B CA 1
ATOM 4144 C C . TYR B 1 138 ? 23.969 -1.148 -4.414 1 98.62 138 TYR B C 1
ATOM 4146 O O . TYR B 1 138 ? 24.609 -0.227 -4.938 1 98.62 138 TYR B O 1
ATOM 4154 N N . SER B 1 139 ? 23.141 -1.911 -5.086 1 97.81 139 SER B N 1
ATOM 4155 C CA . SER B 1 139 ? 23.016 -1.842 -6.539 1 97.81 139 SER B CA 1
ATOM 4156 C C . SER B 1 139 ? 21.797 -1.036 -6.953 1 97.81 139 SER B C 1
ATOM 4158 O O . SER B 1 139 ? 21.547 -0.854 -8.148 1 97.81 139 SER B O 1
ATOM 4160 N N . MET B 1 140 ? 21.062 -0.552 -6.008 1 98.5 140 MET B N 1
ATOM 4161 C CA . MET B 1 140 ? 19.859 0.265 -6.23 1 98.5 140 MET B CA 1
ATOM 4162 C C . MET B 1 140 ? 19.562 1.125 -5.012 1 98.5 140 MET B C 1
ATOM 4164 O O . MET B 1 140 ? 19.766 0.692 -3.873 1 98.5 140 MET B O 1
ATOM 4168 N N . ILE B 1 141 ? 19.109 2.348 -5.285 1 98.88 141 ILE B N 1
ATOM 4169 C CA . ILE B 1 141 ? 18.766 3.27 -4.211 1 98.88 141 ILE B CA 1
ATOM 4170 C C . ILE B 1 141 ? 17.297 3.648 -4.309 1 98.88 141 ILE B C 1
ATOM 4172 O O . ILE B 1 141 ? 16.797 3.957 -5.395 1 98.88 141 ILE B O 1
ATOM 4176 N N . LEU B 1 142 ? 16.547 3.531 -3.236 1 98.94 142 LEU B N 1
ATOM 4177 C CA . LEU B 1 142 ? 15.18 4.039 -3.15 1 98.94 142 LEU B CA 1
ATOM 4178 C C . LEU B 1 142 ? 15.109 5.266 -2.248 1 98.94 142 LEU B C 1
ATOM 4180 O O . LEU B 1 142 ? 15.445 5.188 -1.064 1 98.94 142 LEU B O 1
ATOM 4184 N N . ASP B 1 143 ? 14.703 6.371 -2.854 1 98.75 143 ASP B N 1
ATOM 4185 C CA . ASP B 1 143 ? 14.555 7.641 -2.146 1 98.75 143 ASP B CA 1
ATOM 4186 C C . ASP B 1 143 ? 13.133 7.801 -1.6 1 98.75 143 ASP B C 1
ATOM 4188 O O . ASP B 1 143 ? 12.211 8.141 -2.342 1 98.75 143 ASP B O 1
ATOM 4192 N N . CYS B 1 144 ? 13.008 7.574 -0.301 1 98.38 144 CYS B N 1
ATOM 4193 C CA . CYS B 1 144 ? 11.727 7.707 0.384 1 98.38 144 CYS B CA 1
ATOM 4194 C C . CYS B 1 144 ? 11.727 8.906 1.326 1 98.38 144 CYS B C 1
ATOM 4196 O O . CYS B 1 144 ? 11.062 8.891 2.361 1 98.38 144 CYS B O 1
ATOM 4198 N N . THR B 1 145 ? 12.516 9.891 1.016 1 94.44 145 THR B N 1
ATOM 4199 C CA . THR B 1 145 ? 12.664 11.055 1.888 1 94.44 145 THR B CA 1
ATOM 4200 C C . THR B 1 145 ? 11.695 12.164 1.488 1 94.44 145 THR B C 1
ATOM 4202 O O . THR B 1 145 ? 11.023 12.062 0.461 1 94.44 145 THR B O 1
ATOM 4205 N N . ASP B 1 146 ? 11.594 13.125 2.307 1 85.5 146 ASP B N 1
ATOM 4206 C CA . ASP B 1 146 ? 10.68 14.227 2.029 1 85.5 146 ASP B CA 1
ATOM 4207 C C . ASP B 1 146 ? 11.43 15.555 1.926 1 85.5 146 ASP B C 1
ATOM 4209 O O . ASP B 1 146 ? 10.812 16.625 1.97 1 85.5 146 ASP B O 1
ATOM 4213 N N . ARG B 1 147 ? 12.75 15.5 1.781 1 83.88 147 ARG B N 1
ATOM 4214 C CA . ARG B 1 147 ? 13.547 16.719 1.727 1 83.88 147 ARG B CA 1
ATOM 4215 C C . ARG B 1 147 ? 14.18 16.906 0.351 1 83.88 147 ARG B C 1
ATOM 4217 O O . ARG B 1 147 ? 14.836 15.992 -0.161 1 83.88 147 ARG B O 1
ATOM 4224 N N . PRO B 1 148 ? 14.016 18.047 -0.153 1 87.44 148 PRO B N 1
ATOM 4225 C CA . PRO B 1 148 ? 14.609 18.297 -1.468 1 87.44 148 PRO B CA 1
ATOM 4226 C C . PRO B 1 148 ? 16.125 18.078 -1.486 1 87.44 148 PRO B C 1
ATOM 4228 O O . PRO B 1 148 ? 16.656 17.531 -2.447 1 87.44 148 PRO B O 1
ATOM 4231 N N . LEU B 1 149 ? 16.781 18.562 -0.446 1 88.19 149 LEU B N 1
ATOM 4232 C CA . LEU B 1 149 ? 18.219 18.422 -0.384 1 88.19 149 LEU B CA 1
ATOM 4233 C C . LEU B 1 149 ? 18.625 16.953 -0.555 1 88.19 149 LEU B C 1
ATOM 4235 O O . LEU B 1 149 ? 19.516 16.641 -1.354 1 88.19 149 LEU B O 1
ATOM 4239 N N . THR B 1 150 ? 18 16.109 0.174 1 93.44 150 THR B N 1
ATOM 4240 C CA . THR B 1 150 ? 18.344 14.695 0.14 1 93.44 150 THR B CA 1
ATOM 4241 C C . THR B 1 150 ? 18.016 14.094 -1.225 1 93.44 150 THR B C 1
ATOM 4243 O O . THR B 1 150 ? 18.734 13.219 -1.706 1 93.44 150 THR B O 1
ATOM 4246 N N . ARG B 1 151 ? 16.969 14.523 -1.826 1 93.94 151 ARG B N 1
ATOM 4247 C CA . ARG B 1 151 ? 16.578 14.023 -3.143 1 93.94 151 ARG B CA 1
ATOM 4248 C C . ARG B 1 151 ? 17.672 14.289 -4.172 1 93.94 151 ARG B C 1
ATOM 4250 O O . ARG B 1 151 ? 18.016 13.398 -4.949 1 93.94 151 ARG B O 1
ATOM 4257 N N . TYR B 1 152 ? 18.156 15.5 -4.191 1 94.88 152 TYR B N 1
ATOM 4258 C CA . TYR B 1 152 ? 19.219 15.852 -5.125 1 94.88 152 TYR B CA 1
ATOM 4259 C C . TYR B 1 152 ? 20.516 15.117 -4.785 1 94.88 152 TYR B C 1
ATOM 4261 O O . TYR B 1 152 ? 21.219 14.656 -5.676 1 94.88 152 TYR B O 1
ATOM 4269 N N . LEU B 1 153 ? 20.766 15.062 -3.504 1 96.56 153 LEU B N 1
ATOM 4270 C CA . LEU B 1 153 ? 21.953 14.352 -3.051 1 96.56 153 LEU B CA 1
ATOM 4271 C C . LEU B 1 153 ? 21.922 12.898 -3.504 1 96.56 153 LEU B C 1
ATOM 4273 O O . LEU B 1 153 ? 22.906 12.391 -4.043 1 96.56 153 LEU B O 1
ATOM 4277 N N . LEU B 1 154 ? 20.812 12.234 -3.334 1 98.19 154 LEU B N 1
ATOM 4278 C CA . LEU B 1 154 ? 20.672 10.828 -3.689 1 98.19 154 LEU B CA 1
ATOM 4279 C C . LEU B 1 154 ? 20.734 10.641 -5.203 1 98.19 154 LEU B C 1
ATOM 4281 O O . LEU B 1 154 ? 21.266 9.641 -5.691 1 98.19 154 LEU B O 1
ATOM 4285 N N . SER B 1 155 ? 20.141 11.555 -5.898 1 97.62 155 SER B N 1
ATOM 4286 C CA . SER B 1 155 ? 20.234 11.5 -7.355 1 97.62 155 SER B CA 1
ATOM 4287 C C . SER B 1 155 ? 21.672 11.57 -7.832 1 97.62 155 SER B C 1
ATOM 4289 O O . SER B 1 155 ? 22.094 10.773 -8.672 1 97.62 155 SER B O 1
ATOM 4291 N N . ASP B 1 156 ? 22.391 12.539 -7.281 1 97.75 156 ASP B N 1
ATOM 4292 C CA . ASP B 1 156 ? 23.797 12.688 -7.652 1 97.75 156 ASP B CA 1
ATOM 4293 C C . ASP B 1 156 ? 24.594 11.445 -7.273 1 97.75 156 ASP B C 1
ATOM 4295 O O . ASP B 1 156 ? 25.422 10.969 -8.055 1 97.75 156 ASP B O 1
ATOM 4299 N N . ALA B 1 157 ? 24.359 10.969 -6.102 1 98.25 157 ALA B N 1
ATOM 4300 C CA . ALA B 1 157 ? 25.047 9.766 -5.645 1 98.25 157 ALA B CA 1
ATOM 4301 C C . ALA B 1 157 ? 24.766 8.586 -6.566 1 98.25 157 ALA B C 1
ATOM 4303 O O . ALA B 1 157 ? 25.672 7.809 -6.895 1 98.25 157 ALA B O 1
ATOM 4304 N N . ALA B 1 158 ? 23.531 8.406 -6.945 1 98.44 158 ALA B N 1
ATOM 4305 C CA . ALA B 1 158 ? 23.141 7.312 -7.832 1 98.44 158 ALA B CA 1
ATOM 4306 C C . ALA B 1 158 ? 23.891 7.383 -9.156 1 98.44 158 ALA B C 1
ATOM 4308 O O . ALA B 1 158 ? 24.312 6.359 -9.688 1 98.44 158 ALA B O 1
ATOM 4309 N N . VAL B 1 159 ? 23.984 8.594 -9.68 1 97.62 159 VAL B N 1
ATOM 4310 C CA . VAL B 1 159 ? 24.703 8.789 -10.938 1 97.62 159 VAL B CA 1
ATOM 4311 C C . VAL B 1 159 ? 26.172 8.43 -10.758 1 97.62 159 VAL B C 1
ATOM 4313 O O . VAL B 1 159 ? 26.75 7.719 -11.586 1 97.62 159 VAL B O 1
ATOM 4316 N N . ARG B 1 160 ? 26.75 8.906 -9.688 1 97.06 160 ARG B N 1
ATOM 4317 C CA . ARG B 1 160 ? 28.172 8.664 -9.43 1 97.06 160 ARG B CA 1
ATOM 4318 C C . ARG B 1 160 ? 28.453 7.18 -9.25 1 97.06 160 ARG B C 1
ATOM 4320 O O . ARG B 1 160 ? 29.516 6.691 -9.656 1 97.06 160 ARG B O 1
ATOM 4327 N N . LEU B 1 161 ? 27.547 6.465 -8.68 1 97.5 161 LEU B N 1
ATOM 4328 C CA . LEU B 1 161 ? 27.703 5.039 -8.422 1 97.5 161 LEU B CA 1
ATOM 4329 C C . LEU B 1 161 ? 27.203 4.211 -9.594 1 97.5 161 LEU B C 1
ATOM 4331 O O . LEU B 1 161 ? 27.375 2.992 -9.625 1 97.5 161 LEU B O 1
ATOM 4335 N N . ASP B 1 162 ? 26.562 4.824 -10.531 1 96.44 162 ASP B N 1
ATOM 4336 C CA . ASP B 1 162 ? 26 4.199 -11.719 1 96.44 162 ASP B CA 1
ATOM 4337 C C . ASP B 1 162 ? 24.969 3.135 -11.352 1 96.44 162 ASP B C 1
ATOM 4339 O O . ASP B 1 162 ? 25.047 1.991 -11.805 1 96.44 162 ASP B O 1
ATOM 4343 N N . VAL B 1 163 ? 24.078 3.508 -10.477 1 97.88 163 VAL B N 1
ATOM 4344 C CA . VAL B 1 163 ? 22.984 2.631 -10.062 1 97.88 163 VAL B CA 1
ATOM 4345 C C . VAL B 1 163 ? 21.641 3.348 -10.25 1 97.88 163 VAL B C 1
ATOM 4347 O O . VAL B 1 163 ? 21.594 4.578 -10.25 1 97.88 163 VAL B O 1
ATOM 4350 N N . PRO B 1 164 ? 20.531 2.635 -10.438 1 98 164 PRO B N 1
ATOM 4351 C CA . PRO B 1 164 ? 19.219 3.277 -10.555 1 98 164 PRO B CA 1
ATOM 4352 C C . PRO B 1 164 ? 18.719 3.859 -9.234 1 98 164 PRO B C 1
ATOM 4354 O O . PRO B 1 164 ? 19.062 3.346 -8.164 1 98 164 PRO B O 1
ATOM 4357 N N . LEU B 1 165 ? 17.969 4.922 -9.383 1 98.69 165 LEU B N 1
ATOM 4358 C CA . LEU B 1 165 ? 17.312 5.594 -8.266 1 98.69 165 LEU B CA 1
ATOM 4359 C C . LEU B 1 165 ? 15.789 5.551 -8.438 1 98.69 165 LEU B C 1
ATOM 4361 O O . LEU B 1 165 ? 15.25 6.121 -9.383 1 98.69 165 LEU B O 1
ATOM 4365 N N . VAL B 1 166 ? 15.094 4.812 -7.57 1 98.75 166 VAL B N 1
ATOM 4366 C CA . VAL B 1 166 ? 13.641 4.906 -7.477 1 98.75 166 VAL B CA 1
ATOM 4367 C C . VAL B 1 166 ? 13.258 5.977 -6.457 1 98.75 166 VAL B C 1
ATOM 4369 O O . VAL B 1 166 ? 13.562 5.852 -5.27 1 98.75 166 VAL B O 1
ATOM 4372 N N . SER B 1 167 ? 12.602 6.996 -6.914 1 98.5 167 SER B N 1
ATOM 4373 C CA . SER B 1 167 ? 12.312 8.125 -6.031 1 98.5 167 SER B CA 1
ATOM 4374 C C . SER B 1 167 ? 10.812 8.406 -5.969 1 98.5 167 SER B C 1
ATOM 4376 O O . SER B 1 167 ? 10.125 8.336 -6.988 1 98.5 167 SER B O 1
ATOM 4378 N N . GLY B 1 168 ? 10.312 8.633 -4.723 1 97.62 168 GLY B N 1
ATOM 4379 C CA . GLY B 1 168 ? 8.922 9 -4.504 1 97.62 168 GLY B CA 1
ATOM 4380 C C . GLY B 1 168 ? 8.758 10.234 -3.643 1 97.62 168 GLY B C 1
ATOM 4381 O O . GLY B 1 168 ? 9.664 10.609 -2.902 1 97.62 168 GLY B O 1
ATOM 4382 N N . ALA B 1 169 ? 7.668 10.859 -3.803 1 95.12 169 ALA B N 1
ATOM 4383 C CA . ALA B 1 169 ? 7.27 12.008 -2.998 1 95.12 169 ALA B CA 1
ATOM 4384 C C . ALA B 1 169 ? 5.762 12.016 -2.758 1 95.12 169 ALA B C 1
ATOM 4386 O O . ALA B 1 169 ? 4.992 11.516 -3.584 1 95.12 169 ALA B O 1
ATOM 4387 N N . ALA B 1 170 ? 5.387 12.5 -1.61 1 94.62 170 ALA B N 1
ATOM 4388 C CA . ALA B 1 170 ? 3.969 12.609 -1.274 1 94.62 170 ALA B CA 1
ATOM 4389 C C . ALA B 1 170 ? 3.717 13.789 -0.341 1 94.62 170 ALA B C 1
ATOM 4391 O O . ALA B 1 170 ? 4.5 14.039 0.581 1 94.62 170 ALA B O 1
ATOM 4392 N N . ILE B 1 171 ? 2.689 14.484 -0.596 1 91 171 ILE B N 1
ATOM 4393 C CA . ILE B 1 171 ? 2.258 15.617 0.222 1 91 171 ILE B CA 1
ATOM 4394 C C . ILE B 1 171 ? 0.756 15.828 0.055 1 91 171 ILE B C 1
ATOM 4396 O O . ILE B 1 171 ? 0.225 15.711 -1.052 1 91 171 ILE B O 1
ATOM 4400 N N . SER B 1 172 ? 0.095 16.078 1.161 1 92.88 172 SER B N 1
ATOM 4401 C CA . SER B 1 172 ? -1.348 16.297 1.134 1 92.88 172 SER B CA 1
ATOM 4402 C C . SER B 1 172 ? -2.066 15.148 0.437 1 92.88 172 SER B C 1
ATOM 4404 O O . SER B 1 172 ? -1.916 13.984 0.826 1 92.88 172 SER B O 1
ATOM 4406 N N . SER B 1 173 ? -2.705 15.477 -0.719 1 94.44 173 SER B N 1
ATOM 4407 C CA . SER B 1 173 ? -3.473 14.453 -1.427 1 94.44 173 SER B CA 1
ATOM 4408 C C . SER B 1 173 ? -2.766 14.016 -2.705 1 94.44 173 SER B C 1
ATOM 4410 O O . SER B 1 173 ? -3.359 13.344 -3.547 1 94.44 173 SER B O 1
ATOM 4412 N N . ALA B 1 174 ? -1.479 14.359 -2.77 1 94.88 174 ALA B N 1
ATOM 4413 C CA . ALA B 1 174 ? -0.765 14.109 -4.02 1 94.88 174 ALA B CA 1
ATOM 4414 C C . ALA B 1 174 ? 0.547 13.375 -3.762 1 94.88 174 ALA B C 1
ATOM 4416 O O . ALA B 1 174 ? 1.109 13.453 -2.668 1 94.88 174 ALA B O 1
ATOM 4417 N N . GLY B 1 175 ? 0.948 12.633 -4.742 1 96.38 175 GLY B N 1
ATOM 4418 C CA . GLY B 1 175 ? 2.229 11.945 -4.727 1 96.38 175 GLY B CA 1
ATOM 4419 C C . GLY B 1 175 ? 2.756 11.633 -6.117 1 96.38 175 GLY B C 1
ATOM 4420 O O . GLY B 1 175 ? 2.082 11.891 -7.113 1 96.38 175 GLY B O 1
ATOM 4421 N N . GLN B 1 176 ? 3.963 11.227 -6.176 1 97.25 176 GLN B N 1
ATOM 4422 C CA . GLN B 1 176 ? 4.582 10.844 -7.441 1 97.25 176 GLN B CA 1
ATOM 4423 C C . GLN B 1 176 ? 5.727 9.859 -7.219 1 97.25 176 GLN B C 1
ATOM 4425 O O . GLN B 1 176 ? 6.27 9.773 -6.113 1 97.25 176 GLN B O 1
ATOM 4430 N N . TRP B 1 177 ? 6.074 9.094 -8.195 1 98 177 TRP B N 1
ATOM 4431 C CA . TRP B 1 177 ? 7.273 8.266 -8.148 1 98 177 TRP B CA 1
ATOM 4432 C C . TRP B 1 177 ? 7.789 7.961 -9.547 1 98 177 TRP B C 1
ATOM 4434 O O . TRP B 1 177 ? 7.039 8.039 -10.523 1 98 177 TRP B O 1
ATOM 4444 N N . ALA B 1 178 ? 9.094 7.684 -9.656 1 97.94 178 ALA B N 1
ATOM 4445 C CA . ALA B 1 178 ? 9.75 7.363 -10.922 1 97.94 178 ALA B CA 1
ATOM 4446 C C . ALA B 1 178 ? 11.094 6.676 -10.68 1 97.94 178 ALA B C 1
ATOM 4448 O O . ALA B 1 178 ? 11.578 6.633 -9.555 1 97.94 178 ALA B O 1
ATOM 4449 N N . VAL B 1 179 ? 11.555 6.121 -11.75 1 97.88 179 VAL B N 1
ATOM 4450 C CA . VAL B 1 179 ? 12.898 5.555 -11.758 1 97.88 179 VAL B CA 1
ATOM 4451 C C . VAL B 1 179 ? 13.852 6.48 -12.516 1 97.88 179 VAL B C 1
ATOM 4453 O O . VAL B 1 179 ? 13.594 6.832 -13.672 1 97.88 179 VAL B O 1
ATOM 4456 N N . TYR B 1 180 ? 14.938 6.852 -11.844 1 97.5 180 TYR B N 1
ATOM 4457 C CA . TYR B 1 180 ? 15.969 7.703 -12.422 1 97.5 180 TYR B CA 1
ATOM 4458 C C . TYR B 1 180 ? 17.312 6.988 -12.461 1 97.5 180 TYR B C 1
ATOM 4460 O O . TYR B 1 180 ? 17.531 6.012 -11.742 1 97.5 180 TYR B O 1
ATOM 4468 N N . GLY B 1 181 ? 18.141 7.469 -13.367 1 94.88 181 GLY B N 1
ATOM 4469 C CA . GLY B 1 181 ? 19.516 7 -13.383 1 94.88 181 GLY B CA 1
ATOM 4470 C C . GLY B 1 181 ? 19.641 5.531 -13.75 1 94.88 181 GLY B C 1
ATOM 4471 O O . GLY B 1 181 ? 18.656 4.887 -14.086 1 94.88 181 GLY B O 1
ATOM 4472 N N . GLY B 1 182 ? 20.875 5.051 -13.719 1 93.56 182 GLY B N 1
ATOM 4473 C CA . GLY B 1 182 ? 21.125 3.684 -14.141 1 93.56 182 GLY B CA 1
ATOM 4474 C C . GLY B 1 182 ? 20.891 3.463 -15.625 1 93.56 182 GLY B C 1
ATOM 4475 O O . GLY B 1 182 ? 20.594 4.406 -16.359 1 93.56 182 GLY B O 1
ATOM 4476 N N . LYS B 1 183 ? 21.078 2.215 -15.977 1 90.12 183 LYS B N 1
ATOM 4477 C CA . LYS B 1 183 ? 20.906 1.864 -17.391 1 90.12 183 LYS B CA 1
ATOM 4478 C C . LYS B 1 183 ? 19.641 1.055 -17.609 1 90.12 183 LYS B C 1
ATOM 4480 O O . LYS B 1 183 ? 19.234 0.272 -16.734 1 90.12 183 LYS B O 1
ATOM 4485 N N . THR B 1 184 ? 19.031 1.309 -18.75 1 87.12 184 THR B N 1
ATOM 4486 C CA . THR B 1 184 ? 17.922 0.471 -19.172 1 87.12 184 THR B CA 1
ATOM 4487 C C . THR B 1 184 ? 18.422 -0.866 -19.719 1 87.12 184 THR B C 1
ATOM 4489 O O . THR B 1 184 ? 19.625 -1.085 -19.828 1 87.12 184 THR B O 1
ATOM 4492 N N . LYS B 1 185 ? 17.438 -1.724 -19.984 1 83.06 185 LYS B N 1
ATOM 4493 C CA . LYS B 1 185 ? 17.766 -3.025 -20.547 1 83.06 185 LYS B CA 1
ATOM 4494 C C . LYS B 1 185 ? 18.516 -2.867 -21.875 1 83.06 185 LYS B C 1
ATOM 4496 O O . LYS B 1 185 ? 19.344 -3.703 -22.219 1 83.06 185 LYS B O 1
ATOM 4501 N N . SER B 1 186 ? 18.25 -1.743 -22.531 1 83.62 186 SER B N 1
ATOM 4502 C CA . SER B 1 186 ? 18.891 -1.474 -23.812 1 83.62 186 SER B CA 1
ATOM 4503 C C . SER B 1 186 ? 20.281 -0.877 -23.609 1 83.62 186 SER B C 1
ATOM 4505 O O . SER B 1 186 ? 21 -0.614 -24.578 1 83.62 186 SER B O 1
ATOM 4507 N N . GLY B 1 187 ? 20.625 -0.605 -22.406 1 86.19 187 GLY B N 1
ATOM 4508 C CA . GLY B 1 187 ? 21.953 -0.067 -22.109 1 86.19 187 GLY B CA 1
ATOM 4509 C C . GLY B 1 187 ? 21.984 1.45 -22.078 1 86.19 187 GLY B C 1
ATOM 4510 O O . GLY B 1 187 ? 23.016 2.049 -21.781 1 86.19 187 GLY B O 1
ATOM 4511 N N . LYS B 1 188 ? 20.859 2.02 -22.328 1 88.44 188 LYS B N 1
ATOM 4512 C CA . LYS B 1 188 ? 20.781 3.477 -22.312 1 88.44 188 LYS B CA 1
ATOM 4513 C C . LYS B 1 188 ? 20.562 4.004 -20.906 1 88.44 188 LYS B C 1
ATOM 4515 O O . LYS B 1 188 ? 19.812 3.416 -20.125 1 88.44 188 LYS B O 1
ATOM 4520 N N . ARG B 1 189 ? 21.219 5.094 -20.688 1 91.69 189 ARG B N 1
ATOM 4521 C CA . ARG B 1 189 ? 21.062 5.688 -19.375 1 91.69 189 ARG B CA 1
ATOM 4522 C C . ARG B 1 189 ? 19.719 6.398 -19.234 1 91.69 189 ARG B C 1
ATOM 4524 O O . ARG B 1 189 ? 19.281 7.086 -20.156 1 91.69 189 ARG B O 1
ATOM 4531 N N . ARG B 1 190 ? 19.047 6.281 -18.094 1 94.94 190 ARG B N 1
ATOM 4532 C CA . ARG B 1 190 ? 17.859 7.07 -17.781 1 94.94 190 ARG B CA 1
ATOM 4533 C C . ARG B 1 190 ? 18.234 8.492 -17.391 1 94.94 190 ARG B C 1
ATOM 4535 O O . ARG B 1 190 ? 19.359 8.742 -16.922 1 94.94 190 ARG B O 1
ATOM 4542 N N . ALA B 1 191 ? 17.328 9.406 -17.547 1 97.19 191 ALA B N 1
ATOM 4543 C CA . ALA B 1 191 ? 17.516 10.742 -17 1 97.19 191 ALA B CA 1
ATOM 4544 C C . ALA B 1 191 ? 17.656 10.695 -15.477 1 97.19 191 ALA B C 1
ATOM 4546 O O . ALA B 1 191 ? 17 9.898 -14.812 1 97.19 191 ALA B O 1
ATOM 4547 N N . CYS B 1 192 ? 18.625 11.516 -14.984 1 97.69 192 CYS B N 1
ATOM 4548 C CA . CYS B 1 192 ? 18.688 11.656 -13.539 1 97.69 192 CYS B CA 1
ATOM 4549 C C . CYS B 1 192 ? 17.672 12.688 -13.047 1 97.69 192 CYS B C 1
ATOM 4551 O O . CYS B 1 192 ? 16.969 13.289 -13.844 1 97.69 192 CYS B O 1
ATOM 4553 N N . TYR B 1 193 ? 17.562 12.82 -11.766 1 96.62 193 TYR B N 1
ATOM 4554 C CA . TYR B 1 193 ? 16.594 13.734 -11.195 1 96.62 193 TYR B CA 1
ATOM 4555 C C . TYR B 1 193 ? 16.844 15.164 -11.672 1 96.62 193 TYR B C 1
ATOM 4557 O O . TYR B 1 193 ? 15.891 15.891 -11.992 1 96.62 193 TYR B O 1
ATOM 4565 N N . ARG B 1 194 ? 18.094 15.57 -11.773 1 95.31 194 ARG B N 1
ATOM 4566 C CA . ARG B 1 194 ? 18.469 16.922 -12.188 1 95.31 194 ARG B CA 1
ATOM 4567 C C . ARG B 1 194 ? 18.109 17.156 -13.648 1 95.31 194 ARG B C 1
ATOM 4569 O O . ARG B 1 194 ? 17.891 18.297 -14.062 1 95.31 194 ARG B O 1
ATOM 4576 N N . CYS B 1 195 ? 18.109 16.109 -14.461 1 96.81 195 CYS B N 1
ATOM 4577 C CA . CYS B 1 195 ? 17.719 16.25 -15.859 1 96.81 195 CYS B CA 1
ATOM 4578 C C . CYS B 1 195 ? 16.297 16.75 -15.984 1 96.81 195 CYS B C 1
ATOM 4580 O O . CYS B 1 195 ? 15.953 17.469 -16.922 1 96.81 195 CYS B O 1
ATOM 4582 N N . ILE B 1 196 ? 15.484 16.328 -15.062 1 94.31 196 ILE B N 1
ATOM 4583 C CA . ILE B 1 196 ? 14.062 16.656 -15.086 1 94.31 196 ILE B CA 1
ATOM 4584 C C . ILE B 1 196 ? 13.828 17.953 -14.312 1 94.31 196 ILE B C 1
ATOM 4586 O O . ILE B 1 196 ? 13.031 18.797 -14.727 1 94.31 196 ILE B O 1
ATOM 4590 N N . TRP B 1 197 ? 14.523 18.125 -13.164 1 91.75 197 TRP B N 1
ATOM 4591 C CA . TRP B 1 197 ? 14.43 19.312 -12.312 1 91.75 197 TRP B CA 1
ATOM 4592 C C . TRP B 1 197 ? 15.805 19.906 -12.047 1 91.75 197 TRP B C 1
ATOM 4594 O O . TRP B 1 197 ? 16.375 19.703 -10.969 1 91.75 197 TRP B O 1
ATOM 4604 N N . PRO B 1 198 ? 16.219 20.719 -12.883 1 91.19 198 PRO B N 1
ATOM 4605 C CA . PRO B 1 198 ? 17.578 21.25 -12.742 1 91.19 198 PRO B CA 1
ATOM 4606 C C . PRO B 1 198 ? 17.734 22.172 -11.539 1 91.19 198 PRO B C 1
ATOM 4608 O O . PRO B 1 198 ? 18.844 22.344 -11.023 1 91.19 198 PRO B O 1
ATOM 4611 N N . SER B 1 199 ? 16.562 22.828 -11.211 1 85.44 199 SER B N 1
ATOM 4612 C CA . SER B 1 199 ? 16.547 23.688 -10.039 1 85.44 199 SER B CA 1
ATOM 4613 C C . SER B 1 199 ? 15.32 23.438 -9.18 1 85.44 199 SER B C 1
ATOM 4615 O O . SER B 1 199 ? 14.367 22.797 -9.617 1 85.44 199 SER B O 1
ATOM 4617 N N . ILE B 1 200 ? 15.523 23.875 -8.039 1 79.94 200 ILE B N 1
ATOM 4618 C CA . ILE B 1 200 ? 14.375 23.75 -7.145 1 79.94 200 ILE B CA 1
ATOM 4619 C C . ILE B 1 200 ? 13.297 24.766 -7.543 1 79.94 200 ILE B C 1
ATOM 4621 O O . ILE B 1 200 ? 13.602 25.938 -7.793 1 79.94 200 ILE B O 1
ATOM 4625 N N . LEU B 1 201 ? 12.125 24.25 -7.719 1 66.38 201 LEU B N 1
ATOM 4626 C CA . LEU B 1 201 ? 11.039 25.188 -8.023 1 66.38 201 LEU B CA 1
ATOM 4627 C C . LEU B 1 201 ? 10.609 25.953 -6.777 1 66.38 201 LEU B C 1
ATOM 4629 O O . LEU B 1 201 ? 10.398 25.359 -5.719 1 66.38 201 LEU B O 1
ATOM 4633 N N . PRO B 1 202 ? 10.633 27.234 -6.867 1 58.19 202 PRO B N 1
ATOM 4634 C CA . PRO B 1 202 ? 10.172 28.047 -5.734 1 58.19 202 PRO B CA 1
ATOM 4635 C C . PRO B 1 202 ? 8.805 27.625 -5.223 1 58.19 202 PRO B C 1
ATOM 4637 O O . PRO B 1 202 ? 7.941 27.219 -6.008 1 58.19 202 PRO B O 1
ATOM 4640 N N . GLY B 1 203 ? 8.453 27.594 -3.893 1 52.06 203 GLY B N 1
ATOM 4641 C CA . GLY B 1 203 ? 7.152 27.281 -3.328 1 52.06 203 GLY B CA 1
ATOM 4642 C C . GLY B 1 203 ? 6.93 25.797 -3.133 1 52.06 203 GLY B C 1
ATOM 4643 O O . GLY B 1 203 ? 5.938 25.391 -2.523 1 52.06 203 GLY B O 1
ATOM 4644 N N . SER B 1 204 ? 7.781 25.094 -3.762 1 54.53 204 SER B N 1
ATOM 4645 C CA . SER B 1 204 ? 7.598 23.641 -3.715 1 54.53 204 SER B CA 1
ATOM 4646 C C . SER B 1 204 ? 8.062 23.062 -2.377 1 54.53 204 SER B C 1
ATOM 4648 O O . SER B 1 204 ? 8.039 21.859 -2.174 1 54.53 204 SER B O 1
ATOM 4650 N N . VAL B 1 205 ? 8.281 23.953 -1.385 1 56.03 205 VAL B N 1
ATOM 4651 C CA . VAL B 1 205 ? 9.016 23.469 -0.219 1 56.03 205 VAL B CA 1
ATOM 4652 C C . VAL B 1 205 ? 8.047 23.203 0.93 1 56.03 205 VAL B C 1
ATOM 4654 O O . VAL B 1 205 ? 8.469 23.031 2.078 1 56.03 205 VAL B O 1
ATOM 4657 N N . GLY B 1 206 ? 6.785 22.844 0.559 1 63.56 206 GLY B N 1
ATOM 4658 C CA . GLY B 1 206 ? 5.965 22.469 1.699 1 63.56 206 GLY B CA 1
ATOM 4659 C C . GLY B 1 206 ? 6.297 21.109 2.25 1 63.56 206 GLY B C 1
ATOM 4660 O O . GLY B 1 206 ? 6.801 20.25 1.524 1 63.56 206 GLY B O 1
ATOM 4661 N N . THR B 1 207 ? 6.363 21.031 3.65 1 68.19 207 THR B N 1
ATOM 4662 C CA . THR B 1 207 ? 6.633 19.75 4.297 1 68.19 207 THR B CA 1
ATOM 4663 C C . THR B 1 207 ? 5.332 19.078 4.742 1 68.19 207 THR B C 1
ATOM 4665 O O . THR B 1 207 ? 4.309 19.75 4.906 1 68.19 207 THR B O 1
ATOM 4668 N N . CYS B 1 208 ? 5.336 17.812 4.824 1 70.19 208 CYS B N 1
ATOM 4669 C CA . CYS B 1 208 ? 4.199 17.047 5.344 1 70.19 208 CYS B CA 1
ATOM 4670 C C . CYS B 1 208 ? 3.795 17.562 6.723 1 70.19 208 CYS B C 1
ATOM 4672 O O . CYS B 1 208 ? 2.627 17.469 7.105 1 70.19 208 CYS B O 1
ATOM 4674 N N . GLU B 1 209 ? 4.734 18 7.43 1 70.38 209 GLU B N 1
ATOM 4675 C CA . GLU B 1 209 ? 4.457 18.531 8.766 1 70.38 209 GLU B CA 1
ATOM 4676 C C . GLU B 1 209 ? 3.555 19.766 8.695 1 70.38 209 GLU B C 1
ATOM 4678 O O . GLU B 1 209 ? 2.701 19.953 9.562 1 70.38 209 GLU B O 1
ATOM 4683 N N . GLU B 1 210 ? 3.674 20.422 7.66 1 74.19 210 GLU B N 1
ATOM 4684 C CA . GLU B 1 210 ? 2.926 21.656 7.535 1 74.19 210 GLU B CA 1
ATOM 4685 C C . GLU B 1 210 ? 1.636 21.453 6.75 1 74.19 210 GLU B C 1
ATOM 4687 O O . GLU B 1 210 ? 0.607 22.062 7.066 1 74.19 210 GLU B O 1
ATOM 4692 N N . GLN B 1 211 ? 1.677 20.562 5.84 1 83.88 211 GLN B N 1
ATOM 4693 C CA . GLN B 1 211 ? 0.543 20.469 4.926 1 83.88 211 GLN B CA 1
ATOM 4694 C C . GLN B 1 211 ? -0.275 19.203 5.199 1 83.88 211 GLN B C 1
ATOM 4696 O O . GLN B 1 211 ? -1.407 19.078 4.73 1 83.88 211 GLN B O 1
ATOM 4701 N N . GLY B 1 212 ? 0.298 18.375 5.902 1 89.44 212 GLY B N 1
ATOM 4702 C CA . GLY B 1 212 ? -0.365 17.094 6.141 1 89.44 212 GLY B CA 1
ATOM 4703 C C . GLY B 1 212 ? -0.265 16.141 4.965 1 89.44 212 GLY B C 1
ATOM 4704 O O . GLY B 1 212 ? 0.316 16.484 3.932 1 89.44 212 GLY B O 1
ATOM 4705 N N . VAL B 1 213 ? -0.757 14.922 5.188 1 93 213 VAL B N 1
ATOM 4706 C CA . VAL B 1 213 ? -0.721 13.922 4.129 1 93 213 VAL B CA 1
ATOM 4707 C C . VAL B 1 213 ? -1.704 12.797 4.449 1 93 213 VAL B C 1
ATOM 4709 O O . VAL B 1 213 ? -1.827 12.383 5.605 1 93 213 VAL B O 1
ATOM 4712 N N . TRP B 1 214 ? -2.381 12.43 3.412 1 95.12 214 TRP B N 1
ATOM 4713 C CA . TRP B 1 214 ? -3.182 11.211 3.531 1 95.12 214 TRP B CA 1
ATOM 4714 C C . TRP B 1 214 ? -2.289 9.977 3.617 1 95.12 214 TRP B C 1
ATOM 4716 O O . TRP B 1 214 ? -1.434 9.766 2.756 1 95.12 214 TRP B O 1
ATOM 4726 N N . GLY B 1 215 ? -2.51 9.172 4.668 1 97.19 215 GLY B N 1
ATOM 4727 C CA . GLY B 1 215 ? -1.722 7.957 4.797 1 97.19 215 GLY B CA 1
ATOM 4728 C C . GLY B 1 215 ? -1.774 7.082 3.559 1 97.19 215 GLY B C 1
ATOM 4729 O O . GLY B 1 215 ? -0.757 6.52 3.145 1 97.19 215 GLY B O 1
ATOM 4730 N N . VAL B 1 216 ? -2.871 6.992 2.904 1 98.06 216 VAL B N 1
ATOM 4731 C CA . VAL B 1 216 ? -3.064 6.113 1.755 1 98.06 216 VAL B CA 1
ATOM 4732 C C . VAL B 1 216 ? -2.289 6.652 0.556 1 98.06 216 VAL B C 1
ATOM 4734 O O . VAL B 1 216 ? -1.937 5.898 -0.354 1 98.06 216 VAL B O 1
ATOM 4737 N N . VAL B 1 217 ? -2.016 7.953 0.524 1 97.62 217 VAL B N 1
ATOM 4738 C CA . VAL B 1 217 ? -1.22 8.523 -0.558 1 97.62 217 VAL B CA 1
ATOM 4739 C C . VAL B 1 217 ? 0.223 8.031 -0.45 1 97.62 217 VAL B C 1
ATOM 4741 O O . VAL B 1 217 ? 0.797 7.551 -1.43 1 97.62 217 VAL B O 1
ATOM 4744 N N . THR B 1 218 ? 0.768 8.125 0.783 1 98.06 218 THR B N 1
ATOM 4745 C CA . THR B 1 218 ? 2.113 7.598 0.977 1 98.06 218 THR B CA 1
ATOM 4746 C C . THR B 1 218 ? 2.141 6.09 0.744 1 98.06 218 THR B C 1
ATOM 4748 O O . THR B 1 218 ? 3.119 5.555 0.217 1 98.06 218 THR B O 1
ATOM 4751 N N . GLY B 1 219 ? 1.05 5.434 1.091 1 98.69 219 GLY B N 1
ATOM 4752 C CA . GLY B 1 219 ? 0.934 4.012 0.822 1 98.69 219 GLY B CA 1
ATOM 4753 C C . GLY B 1 219 ? 0.992 3.676 -0.656 1 98.69 219 GLY B C 1
ATOM 4754 O O . GLY B 1 219 ? 1.752 2.797 -1.068 1 98.69 219 GLY B O 1
ATOM 4755 N N . MET B 1 220 ? 0.211 4.375 -1.426 1 98.44 220 MET B N 1
ATOM 4756 C CA . MET B 1 220 ? 0.133 4.148 -2.867 1 98.44 220 MET B CA 1
ATOM 4757 C C . MET B 1 220 ? 1.484 4.391 -3.529 1 98.44 220 MET B C 1
ATOM 4759 O O . MET B 1 220 ? 1.949 3.57 -4.32 1 98.44 220 MET B O 1
ATOM 4763 N N . VAL B 1 221 ? 2.078 5.477 -3.188 1 98.56 221 VAL B N 1
ATOM 4764 C CA . VAL B 1 221 ? 3.369 5.832 -3.766 1 98.56 221 VAL B CA 1
ATOM 4765 C C . VAL B 1 221 ? 4.418 4.793 -3.367 1 98.56 221 VAL B C 1
ATOM 4767 O O . VAL B 1 221 ? 5.164 4.301 -4.215 1 98.56 221 VAL B O 1
ATOM 4770 N N . GLY B 1 222 ? 4.402 4.445 -2.092 1 98.81 222 GLY B N 1
ATOM 4771 C CA . GLY B 1 222 ? 5.367 3.475 -1.606 1 98.81 222 GLY B CA 1
ATOM 4772 C C . GLY B 1 222 ? 5.25 2.123 -2.287 1 98.81 222 GLY B C 1
ATOM 4773 O O . GLY B 1 222 ? 6.254 1.533 -2.688 1 98.81 222 GLY B O 1
ATOM 4774 N N . VAL B 1 223 ? 4.023 1.65 -2.402 1 98.81 223 VAL B N 1
ATOM 4775 C CA . VAL B 1 223 ? 3.807 0.375 -3.076 1 98.81 223 VAL B CA 1
ATOM 4776 C C . VAL B 1 223 ? 4.23 0.484 -4.539 1 98.81 223 VAL B C 1
ATOM 4778 O O . VAL B 1 223 ? 4.816 -0.448 -5.094 1 98.81 223 VAL B O 1
ATOM 4781 N N . GLY B 1 224 ? 3.914 1.622 -5.156 1 98.5 224 GLY B N 1
ATOM 4782 C CA . GLY B 1 224 ? 4.367 1.857 -6.52 1 98.5 224 GLY B CA 1
ATOM 4783 C C . GLY B 1 224 ? 5.875 1.802 -6.664 1 98.5 224 GLY B C 1
ATOM 4784 O O . GLY B 1 224 ? 6.395 1.194 -7.602 1 98.5 224 GLY B O 1
ATOM 4785 N N . MET B 1 225 ? 6.578 2.422 -5.738 1 98.75 225 MET B N 1
ATOM 4786 C CA . MET B 1 225 ? 8.039 2.414 -5.727 1 98.75 225 MET B CA 1
ATOM 4787 C C . MET B 1 225 ? 8.578 0.993 -5.602 1 98.75 225 MET B C 1
ATOM 4789 O O . MET B 1 225 ? 9.492 0.606 -6.328 1 98.75 225 MET B O 1
ATOM 4793 N N . ALA B 1 226 ? 7.973 0.235 -4.703 1 98.88 226 ALA B N 1
ATOM 4794 C CA . ALA B 1 226 ? 8.375 -1.16 -4.543 1 98.88 226 ALA B CA 1
ATOM 4795 C C . ALA B 1 226 ? 8.172 -1.94 -5.84 1 98.88 226 ALA B C 1
ATOM 4797 O O . ALA B 1 226 ? 9.008 -2.77 -6.207 1 98.88 226 ALA B O 1
ATOM 4798 N N . GLY B 1 227 ? 7.047 -1.67 -6.488 1 98.06 227 GLY B N 1
ATOM 4799 C CA . GLY B 1 227 ? 6.793 -2.312 -7.77 1 98.06 227 GLY B CA 1
ATOM 4800 C C . GLY B 1 227 ? 7.871 -2.043 -8.797 1 98.06 227 GLY B C 1
ATOM 4801 O O . GLY B 1 227 ? 8.32 -2.959 -9.492 1 98.06 227 GLY B O 1
ATOM 4802 N N . GLU B 1 228 ? 8.312 -0.787 -8.906 1 97.81 228 GLU B N 1
ATOM 4803 C CA . GLU B 1 228 ? 9.383 -0.426 -9.828 1 97.81 228 GLU B CA 1
ATOM 4804 C C . GLU B 1 228 ? 10.672 -1.167 -9.492 1 97.81 228 GLU B C 1
ATOM 4806 O O . GLU B 1 228 ? 11.352 -1.678 -10.383 1 97.81 228 GLU B O 1
ATOM 4811 N N . ALA B 1 229 ? 10.984 -1.203 -8.242 1 98.56 229 ALA B N 1
ATOM 4812 C CA . ALA B 1 229 ? 12.219 -1.846 -7.793 1 98.56 229 ALA B CA 1
ATOM 4813 C C . ALA B 1 229 ? 12.219 -3.334 -8.125 1 98.56 229 ALA B C 1
ATOM 4815 O O . ALA B 1 229 ? 13.195 -3.859 -8.656 1 98.56 229 ALA B O 1
ATOM 4816 N N . ILE B 1 230 ? 11.125 -3.992 -7.832 1 98.31 230 ILE B N 1
ATOM 4817 C CA . ILE B 1 230 ? 11.031 -5.43 -8.07 1 98.31 230 ILE B CA 1
ATOM 4818 C C . ILE B 1 230 ? 11.094 -5.711 -9.57 1 98.31 230 ILE B C 1
ATOM 4820 O O . ILE B 1 230 ? 11.781 -6.637 -10.008 1 98.31 230 ILE B O 1
ATOM 4824 N N . LYS B 1 231 ? 10.391 -4.898 -10.352 1 96.5 231 LYS B N 1
ATOM 4825 C CA . LYS B 1 231 ? 10.445 -5.07 -11.805 1 96.5 231 LYS B CA 1
ATOM 4826 C C . LYS B 1 231 ? 11.875 -4.941 -12.312 1 96.5 231 LYS B C 1
ATOM 4828 O O . LYS B 1 231 ? 12.312 -5.727 -13.164 1 96.5 231 LYS B O 1
ATOM 4833 N N . LEU B 1 232 ? 12.609 -3.996 -11.789 1 96.62 232 LEU B N 1
ATOM 4834 C CA . LEU B 1 232 ? 13.992 -3.799 -12.188 1 96.62 232 LEU B CA 1
ATOM 4835 C C . LEU B 1 232 ? 14.844 -5.016 -11.836 1 96.62 232 LEU B C 1
ATOM 4837 O O . LEU B 1 232 ? 15.641 -5.48 -12.656 1 96.62 232 LEU B O 1
ATOM 4841 N N . ILE B 1 233 ? 14.656 -5.562 -10.688 1 97.38 233 ILE B N 1
ATOM 4842 C CA . ILE B 1 233 ? 15.469 -6.664 -10.18 1 97.38 233 ILE B CA 1
ATOM 4843 C C . ILE B 1 233 ? 15.188 -7.93 -10.984 1 97.38 233 ILE B C 1
ATOM 4845 O O . ILE B 1 233 ? 16.109 -8.68 -11.32 1 97.38 233 ILE B O 1
ATOM 4849 N N . VAL B 1 234 ? 13.875 -8.117 -11.305 1 95.81 234 VAL B N 1
ATOM 4850 C CA . VAL B 1 234 ? 13.5 -9.359 -11.969 1 95.81 234 VAL B CA 1
ATOM 4851 C C . VAL B 1 234 ? 13.664 -9.203 -13.484 1 95.81 234 VAL B C 1
ATOM 4853 O O . VAL B 1 234 ? 13.453 -10.156 -14.234 1 95.81 234 VAL B O 1
ATOM 4856 N N . GLY B 1 235 ? 13.992 -8.031 -13.938 1 92.69 235 GLY B N 1
ATOM 4857 C CA . GLY B 1 235 ? 14.273 -7.797 -15.344 1 92.69 235 GLY B CA 1
ATOM 4858 C C . GLY B 1 235 ? 13.031 -7.523 -16.172 1 92.69 235 GLY B C 1
ATOM 4859 O O . GLY B 1 235 ? 12.945 -7.922 -17.328 1 92.69 235 GLY B O 1
ATOM 4860 N N . LYS B 1 236 ? 12.047 -6.98 -15.547 1 91.44 236 LYS B N 1
ATOM 4861 C CA . LYS B 1 236 ? 10.781 -6.68 -16.219 1 91.44 236 LYS B CA 1
ATOM 4862 C C . LYS B 1 236 ? 10.484 -5.18 -16.188 1 91.44 236 LYS B C 1
ATOM 4864 O O . LYS B 1 236 ? 9.328 -4.773 -16.062 1 91.44 236 LYS B O 1
ATOM 4869 N N . GLU B 1 237 ? 11.523 -4.426 -16.219 1 89.5 237 GLU B N 1
ATOM 4870 C CA . GLU B 1 237 ? 11.367 -2.975 -16.203 1 89.5 237 GLU B CA 1
ATOM 4871 C C . GLU B 1 237 ? 10.594 -2.488 -17.422 1 89.5 237 GLU B C 1
ATOM 4873 O O . GLU B 1 237 ? 10.547 -3.172 -18.453 1 89.5 237 GLU B O 1
ATOM 4878 N N . ASP B 1 238 ? 10.055 -1.351 -17.266 1 88.12 238 ASP B N 1
ATOM 4879 C CA . ASP B 1 238 ? 9.336 -0.737 -18.375 1 88.12 238 ASP B CA 1
ATOM 4880 C C . ASP B 1 238 ? 10.289 -0.36 -19.5 1 88.12 238 ASP B C 1
ATOM 4882 O O . ASP B 1 238 ? 11.43 0.042 -19.25 1 88.12 238 ASP B O 1
ATOM 4886 N N . PRO B 1 239 ? 9.812 -0.502 -20.719 1 84.31 239 PRO B N 1
ATOM 4887 C CA . PRO B 1 239 ? 10.68 -0.134 -21.844 1 84.31 239 PRO B CA 1
ATOM 4888 C C . PRO B 1 239 ? 11.125 1.325 -21.781 1 84.31 239 PRO B C 1
ATOM 4890 O O . PRO B 1 239 ? 12.266 1.64 -22.141 1 84.31 239 PRO B O 1
ATOM 4893 N N . ASP B 1 240 ? 10.172 2.186 -21.344 1 87.69 240 ASP B N 1
ATOM 4894 C CA . ASP B 1 240 ? 10.477 3.605 -21.203 1 87.69 240 ASP B CA 1
ATOM 4895 C C . ASP B 1 240 ? 10.359 4.047 -19.75 1 87.69 240 ASP B C 1
ATOM 4897 O O . ASP B 1 240 ? 9.531 3.516 -19 1 87.69 240 ASP B O 1
ATOM 4901 N N . PRO B 1 241 ? 11.281 5.039 -19.469 1 90.75 241 PRO B N 1
ATOM 4902 C CA . PRO B 1 241 ? 11.109 5.598 -18.125 1 90.75 241 PRO B CA 1
ATOM 4903 C C . PRO B 1 241 ? 9.797 6.352 -17.969 1 90.75 241 PRO B C 1
ATOM 4905 O O . PRO B 1 241 ? 9.406 7.121 -18.844 1 90.75 241 PRO B O 1
ATOM 4908 N N . LEU B 1 242 ? 9.109 6.113 -16.844 1 94.5 242 LEU B N 1
ATOM 4909 C CA . LEU B 1 242 ? 7.793 6.699 -16.625 1 94.5 242 LEU B CA 1
ATOM 4910 C C . LEU B 1 242 ? 7.75 7.465 -15.305 1 94.5 242 LEU B C 1
ATOM 4912 O O . LEU B 1 242 ? 8.398 7.078 -14.336 1 94.5 242 LEU B O 1
ATOM 4916 N N . LEU B 1 243 ? 7.066 8.562 -15.328 1 96.62 243 LEU B N 1
ATOM 4917 C CA . LEU B 1 243 ? 6.707 9.32 -14.133 1 96.62 243 LEU B CA 1
ATOM 4918 C C . LEU B 1 243 ? 5.227 9.148 -13.812 1 96.62 243 LEU B C 1
ATOM 4920 O O . LEU B 1 243 ? 4.367 9.438 -14.648 1 96.62 243 LEU B O 1
ATOM 4924 N N . HIS B 1 244 ? 4.949 8.664 -12.625 1 97.56 244 HIS B N 1
ATOM 4925 C CA . HIS B 1 244 ? 3.576 8.461 -12.18 1 97.56 244 HIS B CA 1
ATOM 4926 C C . HIS B 1 244 ? 3.139 9.562 -11.211 1 97.56 244 HIS B C 1
ATOM 4928 O O . HIS B 1 244 ? 3.773 9.773 -10.18 1 97.56 244 HIS B O 1
ATOM 4934 N N . LEU B 1 245 ? 2.09 10.234 -11.555 1 97.38 245 LEU B N 1
ATOM 4935 C CA . LEU B 1 245 ? 1.506 11.297 -10.734 1 97.38 245 LEU B CA 1
ATOM 4936 C C . LEU B 1 245 ? 0.187 10.844 -10.117 1 97.38 245 LEU B C 1
ATOM 4938 O O . LEU B 1 245 ? -0.756 10.508 -10.836 1 97.38 245 LEU B O 1
ATOM 4942 N N . HIS B 1 246 ? 0.193 10.898 -8.852 1 97.06 246 HIS B N 1
ATOM 4943 C CA . HIS B 1 246 ? -0.964 10.438 -8.094 1 97.06 246 HIS B CA 1
ATOM 4944 C C . HIS B 1 246 ? -1.682 11.602 -7.418 1 97.06 246 HIS B C 1
ATOM 4946 O O . HIS B 1 246 ? -1.044 12.453 -6.789 1 97.06 246 HIS B O 1
ATOM 4952 N N . HIS B 1 247 ? -2.971 11.648 -7.539 1 95.12 247 HIS B N 1
ATOM 4953 C CA . HIS B 1 247 ? -3.801 12.609 -6.824 1 95.12 247 HIS B CA 1
ATOM 4954 C C . HIS B 1 247 ? -5.078 11.961 -6.309 1 95.12 247 HIS B C 1
ATOM 4956 O O . HIS B 1 247 ? -5.969 11.617 -7.094 1 95.12 247 HIS B O 1
ATOM 4962 N N . LEU B 1 248 ? -5.16 11.898 -5.051 1 93.56 248 LEU B N 1
ATOM 4963 C CA . LEU B 1 248 ? -6.332 11.297 -4.422 1 93.56 248 LEU B CA 1
ATOM 4964 C C . LEU B 1 248 ? -7.582 12.125 -4.711 1 93.56 248 LEU B C 1
ATOM 4966 O O . LEU B 1 248 ? -7.586 13.344 -4.516 1 93.56 248 LEU B O 1
ATOM 4970 N N . GLY B 1 249 ? -8.641 11.516 -5.215 1 87.94 249 GLY B N 1
ATOM 4971 C CA . GLY B 1 249 ? -9.883 12.203 -5.512 1 87.94 249 GLY B CA 1
ATOM 4972 C C . GLY B 1 249 ? -9.961 12.711 -6.938 1 87.94 249 GLY B C 1
ATOM 4973 O O . GLY B 1 249 ? -10.992 13.25 -7.355 1 87.94 249 GLY B O 1
ATOM 4974 N N . SER B 1 250 ? -8.891 12.57 -7.609 1 89.19 250 SER B N 1
ATOM 4975 C CA . SER B 1 250 ? -8.898 12.984 -9.008 1 89.19 250 SER B CA 1
ATOM 4976 C C . SER B 1 250 ? -9.234 11.812 -9.93 1 89.19 250 SER B C 1
ATOM 4978 O O . SER B 1 250 ? -9.234 10.656 -9.5 1 89.19 250 SER B O 1
ATOM 4980 N N . ASN B 1 251 ? -9.625 12.148 -11.102 1 88.81 251 ASN B N 1
ATOM 4981 C CA . ASN B 1 251 ? -9.836 11.211 -12.195 1 88.81 251 ASN B CA 1
ATOM 4982 C C . ASN B 1 251 ? -9.109 11.641 -13.461 1 88.81 251 ASN B C 1
ATOM 4984 O O . ASN B 1 251 ? -9.484 12.633 -14.094 1 88.81 251 ASN B O 1
ATOM 4988 N N . PRO B 1 252 ? -8.008 10.922 -13.859 1 90.75 252 PRO B N 1
ATOM 4989 C CA . PRO B 1 252 ? -7.555 9.617 -13.375 1 90.75 252 PRO B CA 1
ATOM 4990 C C . PRO B 1 252 ? -6.844 9.703 -12.023 1 90.75 252 PRO B C 1
ATOM 4992 O O . PRO B 1 252 ? -6.266 10.742 -11.695 1 90.75 252 PRO B O 1
ATOM 4995 N N . LEU B 1 253 ? -6.926 8.594 -11.367 1 94.19 253 LEU B N 1
ATOM 4996 C CA . LEU B 1 253 ? -6.277 8.484 -10.062 1 94.19 253 LEU B CA 1
ATOM 4997 C C . LEU B 1 253 ? -4.762 8.602 -10.203 1 94.19 253 LEU B C 1
ATOM 4999 O O . LEU B 1 253 ? -4.105 9.234 -9.375 1 94.19 253 LEU B O 1
ATOM 5003 N N . ILE B 1 254 ? -4.199 7.945 -11.172 1 96.44 254 ILE B N 1
ATOM 5004 C CA . ILE B 1 254 ? -2.777 8.031 -11.5 1 96.44 254 ILE B CA 1
ATOM 5005 C C . ILE B 1 254 ? -2.605 8.438 -12.961 1 96.44 254 ILE B C 1
ATOM 5007 O O . ILE B 1 254 ? -3.152 7.789 -13.859 1 96.44 254 ILE B O 1
ATOM 5011 N N . ARG B 1 255 ? -1.897 9.516 -13.164 1 95.56 255 ARG B N 1
ATOM 5012 C CA . ARG B 1 255 ? -1.478 9.93 -14.492 1 95.56 255 ARG B CA 1
ATOM 5013 C C . ARG B 1 255 ? -0.018 9.562 -14.75 1 95.56 255 ARG B C 1
ATOM 5015 O O . ARG B 1 255 ? 0.851 9.852 -13.922 1 95.56 255 ARG B O 1
ATOM 5022 N N . THR B 1 256 ? 0.211 8.922 -15.844 1 95.06 256 THR B N 1
ATOM 5023 C CA . THR B 1 256 ? 1.563 8.484 -16.172 1 95.06 256 THR B CA 1
ATOM 5024 C C . THR B 1 256 ? 2.1 9.242 -17.375 1 95.06 256 THR B C 1
ATOM 5026 O O . THR B 1 256 ? 1.421 9.344 -18.406 1 95.06 256 THR B O 1
ATOM 5029 N N . ILE B 1 257 ? 3.35 9.766 -17.219 1 94.19 257 ILE B N 1
ATOM 5030 C CA . ILE B 1 257 ? 3.971 10.5 -18.328 1 94.19 257 ILE B CA 1
ATOM 5031 C C . ILE B 1 257 ? 5.355 9.922 -18.609 1 94.19 257 ILE B C 1
ATOM 5033 O O . ILE B 1 257 ? 6.027 9.422 -17.703 1 94.19 257 ILE B O 1
ATOM 5037 N N . ARG B 1 258 ? 5.773 9.953 -19.844 1 93.75 258 ARG B N 1
ATOM 5038 C CA . ARG B 1 258 ? 7.109 9.5 -20.219 1 93.75 258 ARG B CA 1
ATOM 5039 C C . ARG B 1 258 ? 8.164 10.523 -19.828 1 93.75 258 ARG B C 1
ATOM 5041 O O . ARG B 1 258 ? 7.969 11.727 -20 1 93.75 258 ARG B O 1
ATOM 5048 N N . ILE B 1 259 ? 9.234 10.039 -19.297 1 94.56 259 ILE B N 1
ATOM 5049 C CA . ILE B 1 259 ? 10.328 10.914 -18.875 1 94.56 259 ILE B CA 1
ATOM 5050 C C . ILE B 1 259 ? 11.273 11.156 -20.062 1 94.56 259 ILE B C 1
ATOM 5052 O O . ILE B 1 259 ? 11.609 10.227 -20.797 1 94.56 259 ILE B O 1
ATOM 5056 N N . LYS B 1 260 ? 11.68 12.305 -20.25 1 93.69 260 LYS B N 1
ATOM 5057 C CA . LYS B 1 260 ? 12.602 12.656 -21.328 1 93.69 260 LYS B CA 1
ATOM 5058 C C . LYS B 1 260 ? 13.961 12.008 -21.125 1 93.69 260 LYS B C 1
ATOM 5060 O O . LYS B 1 260 ? 14.312 11.633 -20 1 93.69 260 LYS B O 1
ATOM 5065 N N . PRO B 1 261 ? 14.711 11.891 -22.188 1 93.88 261 PRO B N 1
ATOM 5066 C CA . PRO B 1 261 ? 16.078 11.359 -22.078 1 93.88 261 PRO B CA 1
ATOM 5067 C C . PRO B 1 261 ? 17 12.289 -21.297 1 93.88 261 PRO B C 1
ATOM 5069 O O . PRO B 1 261 ? 16.641 13.438 -21.016 1 93.88 261 PRO B O 1
ATOM 5072 N N . PRO B 1 262 ? 18.156 11.805 -20.922 1 95.88 262 PRO B N 1
ATOM 5073 C CA . PRO B 1 262 ? 19.094 12.633 -20.172 1 95.88 262 PRO B CA 1
ATOM 5074 C C . PRO B 1 262 ? 19.453 13.93 -20.906 1 95.88 262 PRO B C 1
ATOM 5076 O O . PRO B 1 262 ? 19.594 13.938 -22.125 1 95.88 262 PRO B O 1
ATOM 5079 N N . SER B 1 263 ? 19.609 14.969 -20.141 1 95.75 263 SER B N 1
ATOM 5080 C CA . SER B 1 263 ? 19.984 16.266 -20.688 1 95.75 263 SER B CA 1
ATOM 5081 C C . SER B 1 263 ? 21.484 16.375 -20.891 1 95.75 263 SER B C 1
ATOM 5083 O O . SER B 1 263 ? 22.266 16.062 -19.984 1 95.75 263 SER B O 1
ATOM 5085 N N . ALA B 1 264 ? 21.828 16.953 -22 1 95 264 ALA B N 1
ATOM 5086 C CA . ALA B 1 264 ? 23.25 17.172 -22.281 1 95 264 ALA B CA 1
ATOM 5087 C C . ALA B 1 264 ? 23.828 18.25 -21.375 1 95 264 ALA B C 1
ATOM 5089 O O . ALA B 1 264 ? 25.031 18.297 -21.141 1 95 264 ALA B O 1
ATOM 5090 N N . LYS B 1 265 ? 22.984 19.047 -20.859 1 95.25 265 LYS B N 1
ATOM 5091 C CA . LYS B 1 265 ? 23.438 20.172 -20.047 1 95.25 265 LYS B CA 1
ATOM 5092 C C . LYS B 1 265 ? 23.453 19.812 -18.562 1 95.25 265 LYS B C 1
ATOM 5094 O O . LYS B 1 265 ? 23.828 20.625 -17.719 1 95.25 265 LYS B O 1
ATOM 5099 N N . CYS B 1 266 ? 23.094 18.625 -18.281 1 96.94 266 CYS B N 1
ATOM 5100 C CA . CYS B 1 266 ? 23 18.234 -16.891 1 96.94 266 CYS B CA 1
ATOM 5101 C C . CYS B 1 266 ? 24.375 18.266 -16.219 1 96.94 266 CYS B C 1
ATOM 5103 O O . CYS B 1 266 ? 25.328 17.703 -16.734 1 96.94 266 CYS B O 1
ATOM 5105 N N . ILE B 1 267 ? 24.391 18.797 -15.062 1 96.19 267 ILE B N 1
ATOM 5106 C CA . ILE B 1 267 ? 25.672 19.016 -14.391 1 96.19 267 ILE B CA 1
ATOM 5107 C C . ILE B 1 267 ? 26.094 17.75 -13.664 1 96.19 267 ILE B C 1
ATOM 5109 O O . ILE B 1 267 ? 27.188 17.688 -13.109 1 96.19 267 ILE B O 1
ATOM 5113 N N . THR B 1 268 ? 25.234 16.766 -13.656 1 96.62 268 THR B N 1
ATOM 5114 C CA . THR B 1 268 ? 25.562 15.539 -12.945 1 96.62 268 THR B CA 1
ATOM 5115 C C . THR B 1 268 ? 25.828 14.406 -13.93 1 96.62 268 THR B C 1
ATOM 5117 O O . THR B 1 268 ? 26.828 13.695 -13.805 1 96.62 268 THR B O 1
ATOM 5120 N N . CYS B 1 269 ? 24.984 14.219 -14.914 1 96.12 269 CYS B N 1
ATOM 5121 C CA . CYS B 1 269 ? 25.125 13.023 -15.734 1 96.12 269 CYS B CA 1
ATOM 5122 C C . CYS B 1 269 ? 25.484 13.391 -17.172 1 96.12 269 CYS B C 1
ATOM 5124 O O . CYS B 1 269 ? 25.656 12.508 -18.016 1 96.12 269 CYS B O 1
ATOM 5126 N N . GLY B 1 270 ? 25.562 14.625 -17.438 1 94.38 270 GLY B N 1
ATOM 5127 C CA . GLY B 1 270 ? 25.938 15.062 -18.766 1 94.38 270 GLY B CA 1
ATOM 5128 C C . GLY B 1 270 ? 27.422 14.922 -19.047 1 94.38 270 GLY B C 1
ATOM 5129 O O . GLY B 1 270 ? 28.203 14.625 -18.141 1 94.38 270 GLY B O 1
ATOM 5130 N N . PRO B 1 271 ? 27.75 15.156 -20.344 1 93.94 271 PRO B N 1
ATOM 5131 C CA . PRO B 1 271 ? 29.141 15.023 -20.75 1 93.94 271 PRO B CA 1
ATOM 5132 C C . PRO B 1 271 ? 30.047 16.031 -20.031 1 93.94 271 PRO B C 1
ATOM 5134 O O . PRO B 1 271 ? 31.234 15.758 -19.828 1 93.94 271 PRO B O 1
ATOM 5137 N N . ASN B 1 272 ? 29.547 17.172 -19.656 1 94.25 272 ASN B N 1
ATOM 5138 C CA . ASN B 1 272 ? 30.328 18.188 -18.969 1 94.25 272 ASN B CA 1
ATOM 5139 C C . ASN B 1 272 ? 29.938 18.281 -17.484 1 94.25 272 ASN B C 1
ATOM 5141 O O . ASN B 1 272 ? 29.812 19.391 -16.938 1 94.25 272 ASN B O 1
ATOM 5145 N N . ALA B 1 273 ? 29.688 17.125 -16.953 1 94.94 273 ALA B N 1
ATOM 5146 C CA . ALA B 1 273 ? 29.25 17.047 -15.555 1 94.94 273 ALA B CA 1
ATOM 5147 C C . ALA B 1 273 ? 30.266 17.75 -14.633 1 94.94 273 ALA B C 1
ATOM 5149 O O . ALA B 1 273 ? 31.469 17.578 -14.797 1 94.94 273 ALA B O 1
ATOM 5150 N N . THR B 1 274 ? 29.766 18.5 -13.695 1 94.69 274 THR B N 1
ATOM 5151 C CA . THR B 1 274 ? 30.609 19.219 -12.742 1 94.69 274 THR B CA 1
ATOM 5152 C C . THR B 1 274 ? 30.531 18.578 -11.359 1 94.69 274 THR B C 1
ATOM 5154 O O . THR B 1 274 ? 31.391 18.828 -10.508 1 94.69 274 THR B O 1
ATOM 5157 N N . ILE B 1 275 ? 29.484 17.844 -11.18 1 94.75 275 ILE B N 1
ATOM 5158 C CA . ILE B 1 275 ? 29.375 17.109 -9.922 1 94.75 275 ILE B CA 1
ATOM 5159 C C . ILE B 1 275 ? 30.359 15.938 -9.93 1 94.75 275 ILE B C 1
ATOM 5161 O O . ILE B 1 275 ? 30.359 15.133 -10.859 1 94.75 275 ILE B O 1
ATOM 5165 N N . THR B 1 276 ? 31.219 15.875 -8.883 1 93.5 276 THR B N 1
ATOM 5166 C CA . THR B 1 276 ? 32.219 14.828 -8.75 1 93.5 276 THR B CA 1
ATOM 5167 C C . THR B 1 276 ? 31.922 13.945 -7.535 1 93.5 276 THR B C 1
ATOM 5169 O O . THR B 1 276 ? 30.859 14.062 -6.926 1 93.5 276 THR B O 1
ATOM 5172 N N . ASP B 1 277 ? 32.906 13.07 -7.195 1 93.88 277 ASP B N 1
ATOM 5173 C CA . ASP B 1 277 ? 32.719 12.164 -6.062 1 93.88 277 ASP B CA 1
ATOM 5174 C C . ASP B 1 277 ? 32.812 12.914 -4.738 1 93.88 277 ASP B C 1
ATOM 5176 O O . ASP B 1 277 ? 32.406 12.391 -3.693 1 93.88 277 ASP B O 1
ATOM 5180 N N . ASP B 1 278 ? 33.375 14.055 -4.836 1 93.19 278 ASP B N 1
ATOM 5181 C CA . ASP B 1 278 ? 33.375 14.914 -3.654 1 93.19 278 ASP B CA 1
ATOM 5182 C C . ASP B 1 278 ? 32.062 15.734 -3.584 1 93.19 278 ASP B C 1
ATOM 5184 O O . ASP B 1 278 ? 32.062 16.938 -3.867 1 93.19 278 ASP B O 1
ATOM 5188 N N . LEU B 1 279 ? 31.016 15.188 -3.152 1 93.31 279 LEU B N 1
ATOM 5189 C CA . LEU B 1 279 ? 29.688 15.773 -3.146 1 93.31 279 LEU B CA 1
ATOM 5190 C C . LEU B 1 279 ? 29.609 16.938 -2.16 1 93.31 279 LEU B C 1
ATOM 5192 O O . LEU B 1 279 ? 28.734 17.797 -2.273 1 93.31 279 LEU B O 1
ATOM 5196 N N . ASP B 1 280 ? 30.516 16.938 -1.203 1 89.31 280 ASP B N 1
ATOM 5197 C CA . ASP B 1 280 ? 30.516 17.969 -0.166 1 89.31 280 ASP B CA 1
ATOM 5198 C C . ASP B 1 280 ? 30.797 19.344 -0.759 1 89.31 280 ASP B C 1
ATOM 5200 O O . ASP B 1 280 ? 30.344 20.359 -0.229 1 89.31 280 ASP B O 1
ATOM 5204 N N . VAL B 1 281 ? 31.484 19.359 -1.804 1 87.25 281 VAL B N 1
ATOM 5205 C CA . VAL B 1 281 ? 31.953 20.609 -2.396 1 87.25 281 VAL B CA 1
ATOM 5206 C C . VAL B 1 281 ? 30.781 21.328 -3.08 1 87.25 281 VAL B C 1
ATOM 5208 O O . VAL B 1 281 ? 30.781 22.562 -3.189 1 87.25 281 VAL B O 1
ATOM 5211 N N . PHE B 1 282 ? 29.797 20.703 -3.537 1 88.12 282 PHE B N 1
ATOM 5212 C CA . PHE B 1 282 ? 28.703 21.266 -4.316 1 88.12 282 PHE B CA 1
ATOM 5213 C C . PHE B 1 282 ? 27.891 22.25 -3.475 1 88.12 282 PHE B C 1
ATOM 5215 O O . PHE B 1 282 ? 27.391 23.25 -3.988 1 88.12 282 PHE B O 1
ATOM 5222 N N . GLY B 1 283 ? 27.719 22.016 -2.152 1 87.88 283 GLY B N 1
ATOM 5223 C CA . GLY B 1 283 ? 26.938 22.906 -1.294 1 87.88 283 GLY B CA 1
ATOM 5224 C C . GLY B 1 283 ? 25.438 22.734 -1.455 1 87.88 283 GLY B C 1
ATOM 5225 O O . GLY B 1 283 ? 24.734 23.688 -1.795 1 87.88 283 GLY B O 1
ATOM 5226 N N . TYR B 1 284 ? 24.922 21.672 -1.158 1 89.94 284 TYR B N 1
ATOM 5227 C CA . TYR B 1 284 ? 23.516 21.312 -1.311 1 89.94 284 TYR B CA 1
ATOM 5228 C C . TYR B 1 284 ? 22.625 22.25 -0.514 1 89.94 284 TYR B C 1
ATOM 5230 O O . TYR B 1 284 ? 21.531 22.609 -0.96 1 89.94 284 TYR B O 1
ATOM 5238 N N . GLU B 1 285 ? 23.047 22.609 0.694 1 83.75 285 GLU B N 1
ATOM 5239 C CA . GLU B 1 285 ? 22.266 23.516 1.526 1 83.75 285 GLU B CA 1
ATOM 5240 C C . GLU B 1 285 ? 22.016 24.844 0.812 1 83.75 285 GLU B C 1
ATOM 5242 O O . GLU B 1 285 ? 20.891 25.344 0.801 1 83.75 285 GLU B O 1
ATOM 5247 N N . SER B 1 286 ? 23.094 25.344 0.285 1 79.81 286 SER B N 1
ATOM 5248 C CA . SER B 1 286 ? 23 26.594 -0.438 1 79.81 286 SER B CA 1
ATOM 5249 C C . SER B 1 286 ? 22.109 26.469 -1.671 1 79.81 286 SER B C 1
ATOM 5251 O O . SER B 1 286 ? 21.344 27.375 -1.998 1 79.81 286 SER B O 1
ATOM 5253 N N . PHE B 1 287 ? 22.234 25.453 -2.338 1 80.5 287 PHE B N 1
ATOM 5254 C CA . PHE B 1 287 ? 21.453 25.188 -3.533 1 80.5 287 PHE B CA 1
ATOM 5255 C C . PHE B 1 287 ? 19.953 25.109 -3.199 1 80.5 287 PHE B C 1
ATOM 5257 O O . PHE B 1 287 ? 19.125 25.609 -3.957 1 80.5 287 PHE B O 1
ATOM 5264 N N . CYS B 1 288 ? 19.703 24.5 -2.08 1 74.75 288 CYS B N 1
ATOM 5265 C CA . CYS B 1 288 ? 18.297 24.281 -1.712 1 74.75 288 CYS B CA 1
ATOM 5266 C C . CYS B 1 288 ? 17.75 25.484 -0.956 1 74.75 288 CYS B C 1
ATOM 5268 O O . CYS B 1 288 ? 16.531 25.625 -0.805 1 74.75 288 CYS B O 1
ATOM 5270 N N . ALA B 1 289 ? 18.672 26.281 -0.216 1 61.75 289 ALA B N 1
ATOM 5271 C CA . ALA B 1 289 ? 18.281 27.469 0.558 1 61.75 289 ALA B CA 1
ATOM 5272 C C . ALA B 1 289 ? 17.641 28.516 -0.335 1 61.75 289 ALA B C 1
ATOM 5274 O O . ALA B 1 289 ? 17.188 29.562 0.148 1 61.75 289 ALA B O 1
ATOM 5275 N N . GLY B 1 290 ? 17.766 28.438 -1.604 1 48.78 290 GLY B N 1
ATOM 5276 C CA . GLY B 1 290 ? 17.266 29.594 -2.336 1 48.78 290 GLY B CA 1
ATOM 5277 C C . GLY B 1 290 ? 16.203 30.375 -1.572 1 48.78 290 GLY B C 1
ATOM 5278 O O . GLY B 1 290 ? 15.844 31.484 -1.96 1 48.78 290 GLY B O 1
ATOM 5279 N N . GLY B 1 291 ? 15.078 29.75 -1.031 1 42.31 291 GLY B N 1
ATOM 5280 C CA . GLY B 1 291 ? 14.141 30.688 -0.432 1 42.31 291 GLY B CA 1
ATOM 5281 C C . GLY B 1 291 ? 14.539 31.109 0.972 1 42.31 291 GLY B C 1
ATOM 5282 O O . GLY B 1 291 ? 15.398 30.484 1.594 1 42.31 291 GLY B O 1
ATOM 5283 N N . PRO B 1 292 ? 14.297 32.375 1.462 1 36.09 292 PRO B N 1
ATOM 5284 C CA . PRO B 1 292 ? 14.672 32.875 2.785 1 36.09 292 PRO B CA 1
ATOM 5285 C C . PRO B 1 292 ? 14.531 31.828 3.879 1 36.09 292 PRO B C 1
ATOM 5287 O O . PRO B 1 292 ? 13.523 31.125 3.934 1 36.09 292 PRO B O 1
ATOM 5290 N N . GLU B 1 293 ? 15.555 31.125 4.195 1 39.56 293 GLU B N 1
ATOM 5291 C CA . GLU B 1 293 ? 15.617 30.219 5.332 1 39.56 293 GLU B CA 1
ATOM 5292 C C . GLU B 1 293 ? 14.836 30.766 6.523 1 39.56 293 GLU B C 1
ATOM 5294 O O . GLU B 1 293 ? 15.227 31.766 7.121 1 39.56 293 GLU B O 1
ATOM 5299 N N . THR B 1 294 ? 13.656 30.969 6.602 1 38.09 294 THR B N 1
ATOM 5300 C CA . THR B 1 294 ? 13.078 31.266 7.906 1 38.09 294 THR B CA 1
ATOM 5301 C C . THR B 1 294 ? 13.453 30.203 8.938 1 38.09 294 THR B C 1
ATOM 5303 O O . THR B 1 294 ? 13.484 29.016 8.617 1 38.09 294 THR B O 1
ATOM 5306 N N . ASN B 1 295 ? 14.453 30.391 9.688 1 38.38 295 ASN B N 1
ATOM 5307 C CA . ASN B 1 295 ? 14.805 29.484 10.781 1 38.38 295 ASN B CA 1
ATOM 5308 C C . ASN B 1 295 ? 13.57 28.844 11.398 1 38.38 295 ASN B C 1
ATOM 5310 O O . ASN B 1 295 ? 12.789 29.516 12.078 1 38.38 295 ASN B O 1
ATOM 5314 N N . ASP B 1 296 ? 13.07 27.906 10.984 1 41.25 296 ASP B N 1
ATOM 5315 C CA . ASP B 1 296 ? 11.875 27.172 11.367 1 41.25 296 ASP B CA 1
ATOM 5316 C C . ASP B 1 296 ? 11.828 26.922 12.875 1 41.25 296 ASP B C 1
ATOM 5318 O O . ASP B 1 296 ? 10.75 26.766 13.453 1 41.25 296 ASP B O 1
ATOM 5322 N N . GLU B 1 297 ? 13.008 26.594 13.461 1 36.72 297 GLU B N 1
ATOM 5323 C CA . GLU B 1 297 ? 12.992 26.188 14.867 1 36.72 297 GLU B CA 1
ATOM 5324 C C . GLU B 1 297 ? 12.617 27.359 15.766 1 36.72 297 GLU B C 1
ATOM 5326 O O . GLU B 1 297 ? 11.922 27.188 16.766 1 36.72 297 GLU B O 1
ATOM 5331 N N . THR B 1 298 ? 13.398 28.547 15.578 1 38.09 298 THR B N 1
ATOM 5332 C CA . THR B 1 298 ? 13.266 29.641 16.547 1 38.09 298 THR B CA 1
ATOM 5333 C C . THR B 1 298 ? 12.25 30.672 16.062 1 38.09 298 THR B C 1
ATOM 5335 O O . THR B 1 298 ? 11.844 31.547 16.812 1 38.09 298 THR B O 1
ATOM 5338 N N . GLY B 1 299 ? 11.602 30.406 14.773 1 41.31 299 GLY B N 1
ATOM 5339 C CA . GLY B 1 299 ? 10.703 31.422 14.242 1 41.31 299 GLY B CA 1
ATOM 5340 C C . GLY B 1 299 ? 11.219 32.844 14.445 1 41.31 299 GLY B C 1
ATOM 5341 O O . GLY B 1 299 ? 10.477 33.812 14.273 1 41.31 299 GLY B O 1
ATOM 5342 N N . LEU B 1 300 ? 12.25 33 15.211 1 41.78 300 LEU B N 1
ATOM 5343 C CA . LEU B 1 300 ? 12.703 34.312 15.625 1 41.78 300 LEU B CA 1
ATOM 5344 C C . LEU B 1 300 ? 13.289 35.094 14.445 1 41.78 300 LEU B C 1
ATOM 5346 O O . LEU B 1 300 ? 14.125 34.562 13.711 1 41.78 300 LEU B O 1
ATOM 5350 N N . VAL B 1 301 ? 12.555 35.781 13.797 1 43.06 301 VAL B N 1
ATOM 5351 C CA . VAL B 1 301 ? 13.242 36.812 13 1 43.06 301 VAL B CA 1
ATOM 5352 C C . VAL B 1 301 ? 14.156 37.656 13.898 1 43.06 301 VAL B C 1
ATOM 5354 O O . VAL B 1 301 ? 13.766 38.031 15.008 1 43.06 301 VAL B O 1
ATOM 5357 N N . ALA B 1 302 ? 15.398 37.656 13.844 1 42.03 302 ALA B N 1
ATOM 5358 C CA . ALA B 1 302 ? 16.438 38.312 14.641 1 42.03 302 ALA B CA 1
ATOM 5359 C C . ALA B 1 302 ? 15.938 39.625 15.195 1 42.03 302 ALA B C 1
ATOM 5361 O O . ALA B 1 302 ? 16.328 40.031 16.297 1 42.03 302 ALA B O 1
ATOM 5362 N N . GLY B 1 303 ? 15.266 40.531 14.461 1 40.81 303 GLY B N 1
ATOM 5363 C CA . GLY B 1 303 ? 15.312 41.969 14.711 1 40.81 303 GLY B CA 1
ATOM 5364 C C . GLY B 1 303 ? 14.297 42.438 15.742 1 40.81 303 GLY B C 1
ATOM 5365 O O . GLY B 1 303 ? 14.469 43.469 16.375 1 40.81 303 GLY B O 1
ATOM 5366 N N . GLN B 1 304 ? 12.914 42.25 15.664 1 48.72 304 GLN B N 1
ATOM 5367 C CA . GLN B 1 304 ? 12.062 43.188 16.422 1 48.72 304 GLN B CA 1
ATOM 5368 C C . GLN B 1 304 ? 11.648 42.562 17.75 1 48.72 304 GLN B C 1
ATOM 5370 O O . GLN B 1 304 ? 10.531 42.062 17.891 1 48.72 304 GLN B O 1
ATOM 5375 N N . SER B 1 305 ? 12.57 42.281 18.578 1 54.97 305 SER B N 1
ATOM 5376 C CA . SER B 1 305 ? 12.477 41.688 19.906 1 54.97 305 SER B CA 1
ATOM 5377 C C . SER B 1 305 ? 11.422 42.375 20.766 1 54.97 305 SER B C 1
ATOM 5379 O O . SER B 1 305 ? 10.758 41.75 21.578 1 54.97 305 SER B O 1
ATOM 5381 N N . GLY B 1 306 ? 11.125 43.562 20.438 1 68.75 306 GLY B N 1
ATOM 5382 C CA . GLY B 1 306 ? 10.305 44.281 21.406 1 68.75 306 GLY B CA 1
ATOM 5383 C C . GLY B 1 306 ? 8.82 44.062 21.219 1 68.75 306 GLY B C 1
ATOM 5384 O O . GLY B 1 306 ? 8.008 44.5 22.047 1 68.75 306 GLY B O 1
ATOM 5385 N N . HIS B 1 307 ? 8.445 43.281 20.172 1 85.94 307 HIS B N 1
ATOM 5386 C CA . HIS B 1 307 ? 7.016 43.188 19.922 1 85.94 307 HIS B CA 1
ATOM 5387 C C . HIS B 1 307 ? 6.492 41.781 20.172 1 85.94 307 HIS B C 1
ATOM 5389 O O . HIS B 1 307 ? 5.32 41.5 19.906 1 85.94 307 HIS B O 1
ATOM 5395 N N . ARG B 1 308 ? 7.332 40.906 20.766 1 92.19 308 ARG B N 1
ATOM 5396 C CA . ARG B 1 308 ? 6.879 39.531 20.984 1 92.19 308 ARG B CA 1
ATOM 5397 C C . ARG B 1 308 ? 6.594 39.281 22.469 1 92.19 308 ARG B C 1
ATOM 5399 O O . ARG B 1 308 ? 7.336 39.75 23.328 1 92.19 308 ARG B O 1
ATOM 5406 N N . ILE B 1 309 ? 5.539 38.594 22.703 1 93.81 309 ILE B N 1
ATOM 5407 C CA . ILE B 1 309 ? 5.168 38.344 24.078 1 93.81 309 ILE B CA 1
ATOM 5408 C C . ILE B 1 309 ? 5.145 36.812 24.312 1 93.81 309 ILE B C 1
ATOM 5410 O O . ILE B 1 309 ? 5.043 36.031 23.359 1 93.81 309 ILE B O 1
ATOM 5414 N N . SER B 1 310 ? 5.262 36.406 25.594 1 94.44 310 SER B N 1
ATOM 5415 C CA . SER B 1 310 ? 5.145 35 25.984 1 94.44 310 SER B CA 1
ATOM 5416 C C . SER B 1 310 ? 3.684 34.562 26.078 1 94.44 310 SER B C 1
ATOM 5418 O O . SER B 1 310 ? 2.785 35.406 26.094 1 94.44 310 SER B O 1
ATOM 5420 N N . VAL B 1 311 ? 3.512 33.281 26.172 1 95.44 311 VAL B N 1
ATOM 5421 C CA . VAL B 1 311 ? 2.156 32.75 26.297 1 95.44 311 VAL B CA 1
ATOM 5422 C C . VAL B 1 311 ? 1.59 33.125 27.672 1 95.44 311 VAL B C 1
ATOM 5424 O O . VAL B 1 311 ? 0.381 33.312 27.812 1 95.44 311 VAL B O 1
ATOM 5427 N N . GLN B 1 312 ? 2.414 33.25 28.672 1 95 312 GLN B N 1
ATOM 5428 C CA . GLN B 1 312 ? 1.971 33.656 30 1 95 312 GLN B CA 1
ATOM 5429 C C . GLN B 1 312 ? 1.463 35.125 29.953 1 95 312 GLN B C 1
ATOM 5431 O O . GLN B 1 312 ? 0.44 35.438 30.562 1 95 312 GLN B O 1
ATOM 5436 N N . GLU B 1 313 ? 2.229 35.875 29.219 1 94.19 313 GLU B N 1
ATOM 5437 C CA . GLU B 1 313 ? 1.812 37.281 29.047 1 94.19 313 GLU B CA 1
ATOM 5438 C C . GLU B 1 313 ? 0.474 37.375 28.328 1 94.19 313 GLU B C 1
ATOM 5440 O O . GLU B 1 313 ? -0.371 38.188 28.672 1 94.19 313 GLU B O 1
ATOM 5445 N N . LEU B 1 314 ? 0.326 36.562 27.328 1 94.81 314 LEU B N 1
ATOM 5446 C CA . LEU B 1 314 ? -0.954 36.531 26.625 1 94.81 314 LEU B CA 1
ATOM 5447 C C . LEU B 1 314 ? -2.084 36.156 27.578 1 94.81 314 LEU B C 1
ATOM 5449 O O . LEU B 1 314 ? -3.156 36.75 27.547 1 94.81 314 LEU B O 1
ATOM 5453 N N . ASP B 1 315 ? -1.885 35.094 28.359 1 94.44 315 ASP B N 1
ATOM 5454 C CA . ASP B 1 315 ? -2.881 34.656 29.328 1 94.44 315 ASP B CA 1
ATOM 5455 C C . ASP B 1 315 ? -3.271 35.781 30.281 1 94.44 315 ASP B C 1
ATOM 5457 O O . ASP B 1 315 ? -4.449 35.938 30.625 1 94.44 315 ASP B O 1
ATOM 5461 N N . GLU B 1 316 ? -2.287 36.5 30.703 1 93.12 316 GLU B N 1
ATOM 5462 C CA . GLU B 1 316 ? -2.521 37.656 31.594 1 93.12 316 GLU B CA 1
ATOM 5463 C C . GLU B 1 316 ? -3.367 38.719 30.906 1 93.12 316 GLU B C 1
ATOM 5465 O O . GLU B 1 316 ? -4.285 39.281 31.516 1 93.12 316 GLU B O 1
ATOM 5470 N N . LEU B 1 317 ? -3.021 38.969 29.688 1 91.62 317 LEU B N 1
ATOM 5471 C CA . LEU B 1 317 ? -3.766 39.969 28.922 1 91.62 317 LEU B CA 1
ATOM 5472 C C . LEU B 1 317 ? -5.23 39.562 28.781 1 91.62 317 LEU B C 1
ATOM 5474 O O . LEU B 1 317 ? -6.125 40.406 28.859 1 91.62 317 LEU B O 1
ATOM 5478 N N . LEU B 1 318 ? -5.484 38.312 28.578 1 90.88 318 LEU B N 1
ATOM 5479 C CA . LEU B 1 318 ? -6.828 37.812 28.344 1 90.88 318 LEU B CA 1
ATOM 5480 C C . LEU B 1 318 ? -7.641 37.812 29.641 1 90.88 318 LEU B C 1
ATOM 5482 O O . LEU B 1 318 ? -8.867 37.906 29.594 1 90.88 318 LEU B O 1
ATOM 5486 N N . GLN B 1 319 ? -6.996 37.688 30.734 1 89.12 319 GLN B N 1
ATOM 5487 C CA . GLN B 1 319 ? -7.668 37.688 32.031 1 89.12 319 GLN B CA 1
ATOM 5488 C C . GLN B 1 319 ? -8 39.094 32.5 1 89.12 319 GLN B C 1
ATOM 5490 O O . GLN B 1 319 ? -8.984 39.312 33.219 1 89.12 319 GLN B O 1
ATOM 5495 N N . PHE B 1 320 ? -7.184 40.031 32.188 1 86.12 320 PHE B N 1
ATOM 5496 C CA . PHE B 1 320 ? -7.312 41.406 32.688 1 86.12 320 PHE B CA 1
ATOM 5497 C C . PHE B 1 320 ? -8.484 42.094 32 1 86.12 320 PHE B C 1
ATOM 5499 O O . PHE B 1 320 ? -9.375 42.625 32.688 1 86.12 320 PHE B O 1
ATOM 5506 N N . ASP B 1 321 ? -8.445 42.375 30.719 1 83.25 321 ASP B N 1
ATOM 5507 C CA . ASP B 1 321 ? -9.531 43.062 30.016 1 83.25 321 ASP B CA 1
ATOM 5508 C C . ASP B 1 321 ? -9.711 42.469 28.609 1 83.25 321 ASP B C 1
ATOM 5510 O O . ASP B 1 321 ? -9.109 42.969 27.641 1 83.25 321 ASP B O 1
ATOM 5514 N N . LYS B 1 322 ? -10.594 41.625 28.469 1 83.81 322 LYS B N 1
ATOM 5515 C CA . LYS B 1 322 ? -10.852 40.906 27.219 1 83.81 322 LYS B CA 1
ATOM 5516 C C . LYS B 1 322 ? -11.344 41.844 26.141 1 83.81 322 LYS B C 1
ATOM 5518 O O . LYS B 1 322 ? -11.133 41.625 24.938 1 83.81 322 LYS B O 1
ATOM 5523 N N . SER B 1 323 ? -11.875 42.938 26.531 1 86.06 323 SER B N 1
ATOM 5524 C CA . SER B 1 323 ? -12.492 43.844 25.578 1 86.06 323 SER B CA 1
ATOM 5525 C C . SER B 1 323 ? -11.445 44.688 24.859 1 86.06 323 SER B C 1
ATOM 5527 O O . SER B 1 323 ? -11.711 45.219 23.797 1 86.06 323 SER B O 1
ATOM 5529 N N . LYS B 1 324 ? -10.258 44.781 25.391 1 90.62 324 LYS B N 1
ATOM 5530 C CA . LYS B 1 324 ? -9.234 45.625 24.828 1 90.62 324 LYS B CA 1
ATOM 5531 C C . LYS B 1 324 ? -8.219 44.844 24.016 1 90.62 324 LYS B C 1
ATOM 5533 O O . LYS B 1 324 ? -7.277 45.406 23.453 1 90.62 324 LYS B O 1
ATOM 5538 N N . VAL B 1 325 ? -8.469 43.5 24.062 1 93.69 325 VAL B N 1
ATOM 5539 C CA . VAL B 1 325 ? -7.48 42.656 23.391 1 93.69 325 VAL B CA 1
ATOM 5540 C C . VAL B 1 325 ? -8.156 41.812 22.312 1 93.69 325 VAL B C 1
ATOM 5542 O O . VAL B 1 325 ? -9.227 41.25 22.531 1 93.69 325 VAL B O 1
ATOM 5545 N N . THR B 1 326 ? -7.59 41.844 21.109 1 95.12 326 THR B N 1
ATOM 5546 C CA . THR B 1 326 ? -7.988 40.938 20.047 1 95.12 326 THR B CA 1
ATOM 5547 C C . THR B 1 326 ? -6.863 39.969 19.719 1 95.12 326 THR B C 1
ATOM 5549 O O . THR B 1 326 ? -5.762 40.375 19.344 1 95.12 326 THR B O 1
ATOM 5552 N N . VAL B 1 327 ? -7.16 38.719 19.969 1 96.31 327 VAL B N 1
ATOM 5553 C CA . VAL B 1 327 ? -6.211 37.688 19.594 1 96.31 327 VAL B CA 1
ATOM 5554 C C . VAL B 1 327 ? -6.586 37.094 18.234 1 96.31 327 VAL B C 1
ATOM 5556 O O . VAL B 1 327 ? -7.688 36.594 18.062 1 96.31 327 VAL B O 1
ATOM 5559 N N . ILE B 1 328 ? -5.668 37.219 17.312 1 97 328 ILE B N 1
ATOM 5560 C CA . ILE B 1 328 ? -5.922 36.75 15.945 1 97 328 ILE B CA 1
ATOM 5561 C C . ILE B 1 328 ? -5.062 35.531 15.648 1 97 328 ILE B C 1
ATOM 5563 O O . ILE B 1 328 ? -3.83 35.594 15.688 1 97 328 ILE B O 1
ATOM 5567 N N . ASP B 1 329 ? -5.738 34.438 15.406 1 97.25 329 ASP B N 1
ATOM 5568 C CA . ASP B 1 329 ? -5.102 33.188 14.984 1 97.25 329 ASP B CA 1
ATOM 5569 C C . ASP B 1 329 ? -4.867 33.188 13.477 1 97.25 329 ASP B C 1
ATOM 5571 O O . ASP B 1 329 ? -5.82 33.188 12.695 1 97.25 329 ASP B O 1
ATOM 5575 N N . THR B 1 330 ? -3.605 33.094 13.117 1 96.31 330 THR B N 1
ATOM 5576 C CA . THR B 1 330 ? -3.25 33.312 11.719 1 96.31 330 THR B CA 1
ATOM 5577 C C . THR B 1 330 ? -3.285 32 10.945 1 96.31 330 THR B C 1
ATOM 5579 O O . THR B 1 330 ? -3.031 31.969 9.734 1 96.31 330 THR B O 1
ATOM 5582 N N . ARG B 1 331 ? -3.58 30.938 11.539 1 93.69 331 ARG B N 1
ATOM 5583 C CA . ARG B 1 331 ? -3.559 29.625 10.906 1 93.69 331 ARG B CA 1
ATOM 5584 C C . ARG B 1 331 ? -4.727 29.453 9.938 1 93.69 331 ARG B C 1
ATOM 5586 O O . ARG B 1 331 ? -5.68 30.234 9.969 1 93.69 331 ARG B O 1
ATOM 5593 N N . PRO B 1 332 ? -4.578 28.406 9.062 1 92.38 332 PRO B N 1
ATOM 5594 C CA . PRO B 1 332 ? -5.738 28.078 8.242 1 92.38 332 PRO B CA 1
ATOM 5595 C C . PRO B 1 332 ? -6.973 27.719 9.07 1 92.38 332 PRO B C 1
ATOM 5597 O O . PRO B 1 332 ? -6.844 27.234 10.195 1 92.38 332 PRO B O 1
ATOM 5600 N N . GLU B 1 333 ? -8.125 27.969 8.492 1 93 333 GLU B N 1
ATOM 5601 C CA . GLU B 1 333 ? -9.398 27.734 9.164 1 93 333 GLU B CA 1
ATOM 5602 C C . GLU B 1 333 ? -9.477 26.312 9.703 1 93 333 GLU B C 1
ATOM 5604 O O . GLU B 1 333 ? -10.008 26.094 10.797 1 93 333 GLU B O 1
ATOM 5609 N N . VAL B 1 334 ? -8.984 25.438 9 1 92.31 334 VAL B N 1
ATOM 5610 C CA . VAL B 1 334 ? -9.062 24.031 9.375 1 92.31 334 VAL B CA 1
ATOM 5611 C C . VAL B 1 334 ? -8.305 23.797 10.68 1 92.31 334 VAL B C 1
ATOM 5613 O O . VAL B 1 334 ? -8.758 23.047 11.547 1 92.31 334 VAL B O 1
ATOM 5616 N N . GLU B 1 335 ? -7.176 24.375 10.812 1 92.44 335 GLU B N 1
ATOM 5617 C CA . GLU B 1 335 ? -6.379 24.219 12.031 1 92.44 335 GLU B CA 1
ATOM 5618 C C . GLU B 1 335 ? -7.039 24.938 13.211 1 92.44 335 GLU B C 1
ATOM 5620 O O . GLU B 1 335 ? -6.996 24.453 14.336 1 92.44 335 GLU B O 1
ATOM 5625 N N . PHE B 1 336 ? -7.582 26.156 12.922 1 93.5 336 PHE B N 1
ATOM 5626 C CA . PHE B 1 336 ? -8.336 26.875 13.945 1 93.5 336 PHE B CA 1
ATOM 5627 C C . PHE B 1 336 ? -9.469 26.016 14.484 1 93.5 336 PHE B C 1
ATOM 5629 O O . PHE B 1 336 ? -9.789 26.062 15.672 1 93.5 336 PHE B O 1
ATOM 5636 N N . GLY B 1 337 ? -10.016 25.156 13.617 1 90.75 337 GLY B N 1
ATOM 5637 C CA . GLY B 1 337 ? -11.125 24.281 13.969 1 90.75 337 GLY B CA 1
ATOM 5638 C C . GLY B 1 337 ? -10.703 23.109 14.836 1 90.75 337 GLY B C 1
ATOM 5639 O O . GLY B 1 337 ? -11.539 22.484 15.492 1 90.75 337 GLY B O 1
ATOM 5640 N N . ILE B 1 338 ? -9.461 22.812 14.836 1 91.25 338 ILE B N 1
ATOM 5641 C CA . ILE B 1 338 ? -8.953 21.75 15.688 1 91.25 338 ILE B CA 1
ATOM 5642 C C . ILE B 1 338 ? -8.93 22.203 17.141 1 91.25 338 ILE B C 1
ATOM 5644 O O . ILE B 1 338 ? -9.469 21.531 18.031 1 91.25 338 ILE B O 1
ATOM 5648 N N . CYS B 1 339 ? -8.32 23.281 17.359 1 90.5 339 CYS B N 1
ATOM 5649 C CA . CYS B 1 339 ? -8.25 23.938 18.656 1 90.5 339 CYS B CA 1
ATOM 5650 C C . CYS B 1 339 ? -7.836 25.391 18.516 1 90.5 339 CYS B C 1
ATOM 5652 O O . CYS B 1 339 ? -7.184 25.766 17.531 1 90.5 339 CYS B O 1
ATOM 5654 N N . SER B 1 340 ? -8.273 26.156 19.453 1 93.19 340 SER B N 1
ATOM 5655 C CA . SER B 1 340 ? -7.93 27.578 19.453 1 93.19 340 SER B CA 1
ATOM 5656 C C . SER B 1 340 ? -8 28.156 20.859 1 93.19 340 SER B C 1
ATOM 5658 O O . SER B 1 340 ? -8.664 27.609 21.734 1 93.19 340 SER B O 1
ATOM 5660 N N . VAL B 1 341 ? -7.191 29.203 21.016 1 92.75 341 VAL B N 1
ATOM 5661 C CA . VAL B 1 341 ? -7.27 29.938 22.281 1 92.75 341 VAL B CA 1
ATOM 5662 C C . VAL B 1 341 ? -8.68 30.5 22.453 1 92.75 341 VAL B C 1
ATOM 5664 O O . VAL B 1 341 ? -9.227 31.125 21.547 1 92.75 341 VAL B O 1
ATOM 5667 N N . PRO B 1 342 ? -9.25 30.234 23.609 1 90.06 342 PRO B N 1
ATOM 5668 C CA . PRO B 1 342 ? -10.602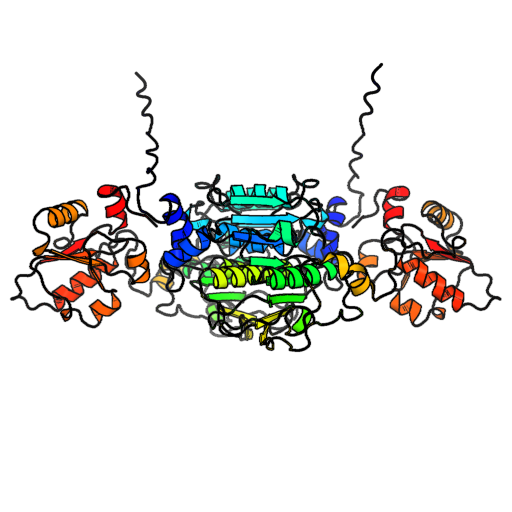 30.75 23.828 1 90.06 342 PRO B CA 1
ATOM 5669 C C . PRO B 1 342 ? -10.688 32.25 23.594 1 90.06 342 PRO B C 1
ATOM 5671 O O . PRO B 1 342 ? -9.852 33.031 24.094 1 90.06 342 PRO B O 1
ATOM 5674 N N . GLY B 1 343 ? -11.68 32.625 22.766 1 89.25 343 GLY B N 1
ATOM 5675 C CA . GLY B 1 343 ? -11.906 34.062 22.5 1 89.25 343 GLY B CA 1
ATOM 5676 C C . GLY B 1 343 ? -11.148 34.562 21.281 1 89.25 343 GLY B C 1
ATOM 5677 O O . GLY B 1 343 ? -11.367 35.688 20.844 1 89.25 343 GLY B O 1
ATOM 5678 N N . SER B 1 344 ? -10.289 33.781 20.75 1 94.5 344 SER B N 1
ATOM 5679 C CA . SER B 1 344 ? -9.523 34.219 19.578 1 94.5 344 SER B CA 1
ATOM 5680 C C . SER B 1 344 ? -10.383 34.188 18.312 1 94.5 344 SER B C 1
ATOM 5682 O O . SER B 1 344 ? -11.43 33.531 18.281 1 94.5 344 SER B O 1
ATOM 5684 N N . ILE B 1 345 ? -9.961 35.031 17.375 1 95.5 345 ILE B N 1
ATOM 5685 C CA . ILE B 1 345 ? -10.602 35.062 16.062 1 95.5 345 ILE B CA 1
ATOM 5686 C C . ILE B 1 345 ? -9.648 34.531 15.008 1 95.5 345 ILE B C 1
ATOM 5688 O O . ILE B 1 345 ? -8.43 34.688 15.125 1 95.5 345 ILE B O 1
ATOM 5692 N N . ASN B 1 346 ? -10.242 33.875 14.008 1 96.19 346 ASN B N 1
ATOM 5693 C CA . ASN B 1 346 ? -9.43 33.281 12.953 1 96.19 346 ASN B CA 1
ATOM 5694 C C . ASN B 1 346 ? -9.328 34.188 11.734 1 96.19 346 ASN B C 1
ATOM 5696 O O . ASN B 1 346 ? -10.352 34.656 11.227 1 96.19 346 ASN B O 1
ATOM 5700 N N . MET B 1 347 ? -8.109 34.5 11.336 1 96.31 347 MET B N 1
ATOM 5701 C CA . MET B 1 347 ? -7.793 35.156 10.07 1 96.31 347 MET B CA 1
ATOM 5702 C C . MET B 1 347 ? -6.52 34.594 9.461 1 96.31 347 MET B C 1
ATOM 5704 O O . MET B 1 347 ? -5.414 34.969 9.859 1 96.31 347 MET B O 1
ATOM 5708 N N . PRO B 1 348 ? -6.711 33.781 8.445 1 95.44 348 PRO B N 1
ATOM 5709 C CA . PRO B 1 348 ? -5.527 33.156 7.855 1 95.44 348 PRO B CA 1
ATOM 5710 C C . PRO B 1 348 ? -4.512 34.188 7.336 1 95.44 348 PRO B C 1
ATOM 5712 O O . PRO B 1 348 ? -4.891 35.25 6.848 1 95.44 348 PRO B O 1
ATOM 5715 N N . LEU B 1 349 ? -3.248 33.781 7.371 1 93.75 349 LEU B N 1
ATOM 5716 C CA . LEU B 1 349 ? -2.139 34.688 7.066 1 93.75 349 LEU B CA 1
ATOM 5717 C C . LEU B 1 349 ? -2.295 35.281 5.676 1 93.75 349 LEU B C 1
ATOM 5719 O O . LEU B 1 349 ? -2.152 36.5 5.504 1 93.75 349 LEU B O 1
ATOM 5723 N N . PRO B 1 350 ? -2.67 34.5 4.699 1 91.25 350 PRO B N 1
ATOM 5724 C CA . PRO B 1 350 ? -2.807 35.125 3.373 1 91.25 350 PRO B CA 1
ATOM 5725 C C . PRO B 1 350 ? -3.838 36.25 3.344 1 91.25 350 PRO B C 1
ATOM 5727 O O . PRO B 1 350 ? -3.646 37.25 2.648 1 91.25 350 PRO B O 1
ATOM 5730 N N . SER B 1 351 ? -4.875 36.062 4.027 1 93.88 351 SER B N 1
ATOM 5731 C CA . SER B 1 351 ? -5.91 37.094 4.113 1 93.88 351 SER B CA 1
ATOM 5732 C C . SER B 1 351 ? -5.383 38.344 4.793 1 93.88 351 SER B C 1
ATOM 5734 O O . SER B 1 351 ? -5.691 39.469 4.367 1 93.88 351 SER B O 1
ATOM 5736 N N . ILE B 1 352 ? -4.598 38.188 5.785 1 93.19 352 ILE B N 1
ATOM 5737 C CA . ILE B 1 352 ? -4.02 39.312 6.523 1 93.19 352 ILE B CA 1
ATOM 5738 C C . ILE B 1 352 ? -3.057 40.094 5.625 1 93.19 352 ILE B C 1
ATOM 5740 O O . ILE B 1 352 ? -3.084 41.312 5.586 1 93.19 352 ILE B O 1
ATOM 5744 N N . LEU B 1 353 ? -2.297 39.344 4.906 1 92 353 LEU B N 1
ATOM 5745 C CA . LEU B 1 353 ? -1.287 39.969 4.059 1 92 353 LEU B CA 1
ATOM 5746 C C . LEU B 1 353 ? -1.938 40.719 2.902 1 92 353 LEU B C 1
ATOM 5748 O O . LEU B 1 353 ? -1.411 41.719 2.441 1 92 353 LEU B O 1
ATOM 5752 N N . SER B 1 354 ? -3.02 40.219 2.441 1 92.62 354 SER B N 1
ATOM 5753 C CA . SER B 1 354 ? -3.725 40.844 1.331 1 92.62 354 SER B CA 1
ATOM 5754 C C . SER B 1 354 ? -4.465 42.094 1.789 1 92.62 354 SER B C 1
ATOM 5756 O O . SER B 1 354 ? -4.695 43.031 0.996 1 92.62 354 SER B O 1
ATOM 5758 N N . GLY B 1 355 ? -4.879 42.125 3.107 1 91.31 355 GLY B N 1
ATOM 5759 C CA . GLY B 1 355 ? -5.609 43.25 3.646 1 91.31 355 GLY B CA 1
ATOM 5760 C C . GLY B 1 355 ? -5.391 43.438 5.133 1 91.31 355 GLY B C 1
ATOM 5761 O O . GLY B 1 355 ? -6.32 43.312 5.93 1 91.31 355 GLY B O 1
ATOM 5762 N N . PRO B 1 356 ? -4.289 43.844 5.438 1 87.69 356 PRO B N 1
ATOM 5763 C CA . PRO B 1 356 ? -3.975 44 6.859 1 87.69 356 PRO B CA 1
ATOM 5764 C C . PRO B 1 356 ? -4.883 45.031 7.555 1 87.69 356 PRO B C 1
ATOM 5766 O O . PRO B 1 356 ? -5.121 44.906 8.766 1 87.69 356 PRO B O 1
ATOM 5769 N N . THR B 1 357 ? -5.465 45.906 6.844 1 86.31 357 THR B N 1
ATOM 5770 C CA . THR B 1 357 ? -6.266 46.969 7.434 1 86.31 357 THR B CA 1
ATOM 5771 C C . THR B 1 357 ? -7.711 46.531 7.629 1 86.31 357 THR B C 1
ATOM 5773 O O . THR B 1 357 ? -8.516 47.25 8.211 1 86.31 357 THR B O 1
ATOM 5776 N N . ASP B 1 358 ? -8.031 45.375 7.164 1 88.88 358 ASP B N 1
ATOM 5777 C CA . ASP B 1 358 ? -9.367 44.812 7.352 1 88.88 358 ASP B CA 1
ATOM 5778 C C . ASP B 1 358 ? -9.586 44.344 8.797 1 88.88 358 ASP B C 1
ATOM 5780 O O . ASP B 1 358 ? -10.719 44.094 9.203 1 88.88 358 ASP B O 1
ATOM 5784 N N . ILE B 1 359 ? -8.57 44.406 9.539 1 89.81 359 ILE B N 1
ATOM 5785 C CA . ILE B 1 359 ? -8.609 43.969 10.922 1 89.81 359 ILE B CA 1
ATOM 5786 C C . ILE B 1 359 ? -9.219 45.062 11.805 1 89.81 359 ILE B C 1
ATOM 5788 O O . ILE B 1 359 ? -8.805 46.219 11.734 1 89.81 359 ILE B O 1
ATOM 5792 N N . GLN B 1 360 ? -10.203 44.656 12.547 1 87.5 360 GLN B N 1
ATOM 5793 C CA . GLN B 1 360 ? -10.766 45.562 13.516 1 87.5 360 GLN B CA 1
ATOM 5794 C C . GLN B 1 360 ? -9.773 45.844 14.641 1 87.5 360 GLN B C 1
ATOM 5796 O O . GLN B 1 360 ? -9.328 44.938 15.336 1 87.5 360 GLN B O 1
ATOM 5801 N N . LEU B 1 361 ? -9.5 47.125 14.891 1 87.88 361 LEU B N 1
ATOM 5802 C CA . LEU B 1 361 ? -8.43 47.5 15.805 1 87.88 361 LEU B CA 1
ATOM 5803 C C . LEU B 1 361 ? -8.953 47.625 17.234 1 87.88 361 LEU B C 1
ATOM 5805 O O . LEU B 1 361 ? -10.047 48.156 17.453 1 87.88 361 LEU B O 1
ATOM 5809 N N . THR B 1 362 ? -8.227 47 18.078 1 90.19 362 THR B N 1
ATOM 5810 C CA . THR B 1 362 ? -8.305 47.219 19.516 1 90.19 362 THR B CA 1
ATOM 5811 C C . THR B 1 362 ? -6.973 47.688 20.078 1 90.19 362 THR B C 1
ATOM 5813 O O . THR B 1 362 ? -5.973 47.719 19.359 1 90.19 362 THR B O 1
ATOM 5816 N N . PRO B 1 363 ? -7.008 48.188 21.281 1 90.12 363 PRO B N 1
ATOM 5817 C CA . PRO B 1 363 ? -5.75 48.719 21.812 1 90.12 363 PRO B CA 1
ATOM 5818 C C . PRO B 1 363 ? -4.605 47.688 21.734 1 90.12 363 PRO B C 1
ATOM 5820 O O . PRO B 1 363 ? -3.461 48.094 21.484 1 90.12 363 PRO B O 1
ATOM 5823 N N . ASP B 1 364 ? -5.012 46.438 21.984 1 93.12 364 ASP B N 1
ATOM 5824 C CA . ASP B 1 364 ? -4.012 45.375 21.891 1 93.12 364 ASP B CA 1
ATOM 5825 C C . ASP B 1 364 ? -4.426 44.344 20.844 1 93.12 364 ASP B C 1
ATOM 5827 O O . ASP B 1 364 ? -5.469 43.688 20.984 1 93.12 364 ASP B O 1
ATOM 5831 N N . ILE B 1 365 ? -3.574 44.25 19.828 1 95.12 365 ILE B N 1
ATOM 5832 C CA . ILE B 1 365 ? -3.756 43.188 18.828 1 95.12 365 ILE B CA 1
ATOM 5833 C C . ILE B 1 365 ? -2.615 42.188 18.938 1 95.12 365 ILE B C 1
ATOM 5835 O O . ILE B 1 365 ? -1.443 42.531 18.812 1 95.12 365 ILE B O 1
ATOM 5839 N N . VAL B 1 366 ? -3.008 40.969 19.203 1 96.19 366 VAL B N 1
ATOM 5840 C CA . VAL B 1 366 ? -2.002 39.906 19.359 1 96.19 366 VAL B CA 1
ATOM 5841 C C . VAL B 1 366 ? -2.227 38.812 18.344 1 96.19 366 VAL B C 1
ATOM 5843 O O . VAL B 1 366 ? -3.312 38.219 18.266 1 96.19 366 VAL B O 1
ATOM 5846 N N . PHE B 1 367 ? -1.169 38.562 17.562 1 96.75 367 PHE B N 1
ATOM 5847 C CA . PHE B 1 367 ? -1.229 37.469 16.594 1 96.75 367 PHE B CA 1
ATOM 5848 C C . PHE B 1 367 ? -0.634 36.188 17.172 1 96.75 367 PHE B C 1
ATOM 5850 O O . PHE B 1 367 ? 0.358 36.25 17.891 1 96.75 367 PHE B O 1
ATOM 5857 N N . ILE B 1 368 ? -1.284 35.062 16.812 1 96.38 368 ILE B N 1
ATOM 5858 C CA . ILE B 1 368 ? -0.774 33.781 17.281 1 96.38 368 ILE B CA 1
ATOM 5859 C C . ILE B 1 368 ? -0.886 32.719 16.172 1 96.38 368 ILE B C 1
ATOM 5861 O O . ILE B 1 368 ? -1.811 32.781 15.359 1 96.38 368 ILE B O 1
ATOM 5865 N N . CYS B 1 369 ? 0.099 31.891 16.062 1 94.38 369 CYS B N 1
ATOM 5866 C CA . CYS B 1 369 ? 0.077 30.75 15.172 1 94.38 369 CYS B CA 1
ATOM 5867 C C . CYS B 1 369 ? 0.541 29.484 15.898 1 94.38 369 CYS B C 1
ATOM 5869 O O . CYS B 1 369 ? 0.47 29.406 17.125 1 94.38 369 CYS B O 1
ATOM 5871 N N . ARG B 1 370 ? 0.849 28.5 15.148 1 90.38 370 ARG B N 1
ATOM 5872 C CA . ARG B 1 370 ? 1.149 27.219 15.766 1 90.38 370 ARG B CA 1
ATOM 5873 C C . ARG B 1 370 ? 2.477 27.266 16.516 1 90.38 370 ARG B C 1
ATOM 5875 O O . ARG B 1 370 ? 2.568 26.797 17.656 1 90.38 370 ARG B O 1
ATOM 5882 N N . ARG B 1 371 ? 3.496 27.891 15.875 1 88.62 371 ARG B N 1
ATOM 5883 C CA . ARG B 1 371 ? 4.844 27.828 16.438 1 88.62 371 ARG B CA 1
ATOM 5884 C C . ARG B 1 371 ? 5.422 29.219 16.641 1 88.62 371 ARG B C 1
ATOM 5886 O O . ARG B 1 371 ? 6.578 29.359 17.047 1 88.62 371 ARG B O 1
ATOM 5893 N N . GLY B 1 372 ? 4.68 30.219 16.312 1 89.12 372 GLY B N 1
ATOM 5894 C CA . GLY B 1 372 ? 5.125 31.594 16.516 1 89.12 372 GLY B CA 1
ATOM 5895 C C . GLY B 1 372 ? 5.828 32.188 15.305 1 89.12 372 GLY B C 1
ATOM 5896 O O . GLY B 1 372 ? 6.426 33.25 15.391 1 89.12 372 GLY B O 1
ATOM 5897 N N . ASN B 1 373 ? 5.777 31.484 14.109 1 86 373 ASN B N 1
ATOM 5898 C CA . ASN B 1 373 ? 6.477 31.953 12.922 1 86 373 ASN B CA 1
ATOM 5899 C C . ASN B 1 373 ? 5.594 32.844 12.07 1 86 373 ASN B C 1
ATOM 5901 O O . ASN B 1 373 ? 5.922 34.031 11.844 1 86 373 ASN B O 1
ATOM 5905 N N . ASP B 1 374 ? 4.457 32.406 11.734 1 89.25 374 ASP B N 1
ATOM 5906 C CA . ASP B 1 374 ? 3.541 33.156 10.875 1 89.25 374 ASP B CA 1
ATOM 5907 C C . ASP B 1 374 ? 2.986 34.375 11.602 1 89.25 374 ASP B C 1
ATOM 5909 O O . ASP B 1 374 ? 2.73 35.406 10.977 1 89.25 374 ASP B O 1
ATOM 5913 N N . SER B 1 375 ? 2.859 34.219 12.859 1 94 375 SER B N 1
ATOM 5914 C CA . SER B 1 375 ? 2.297 35.312 13.641 1 94 375 SER B CA 1
ATOM 5915 C C . SER B 1 375 ? 3.207 36.531 13.617 1 94 375 SER B C 1
ATOM 5917 O O . SER B 1 375 ? 2.729 37.688 13.648 1 94 375 SER B O 1
ATOM 5919 N N . GLN B 1 376 ? 4.48 36.312 13.508 1 91.5 376 GLN B N 1
ATOM 5920 C CA . GLN B 1 376 ? 5.43 37.406 13.398 1 91.5 376 GLN B CA 1
ATOM 5921 C C . GLN B 1 376 ? 5.242 38.188 12.094 1 91.5 376 GLN B C 1
ATOM 5923 O O . GLN B 1 376 ? 5.289 39.406 12.07 1 91.5 376 GLN B O 1
ATOM 5928 N N . ILE B 1 377 ? 5.043 37.438 11.117 1 89.69 377 ILE B N 1
ATOM 5929 C CA . ILE B 1 377 ? 4.855 38.031 9.789 1 89.69 377 ILE B CA 1
ATOM 5930 C C . ILE B 1 377 ? 3.564 38.844 9.766 1 89.69 377 ILE B C 1
ATOM 5932 O O . ILE B 1 377 ? 3.539 39.938 9.234 1 89.69 377 ILE B O 1
ATOM 5936 N N . ALA B 1 378 ? 2.566 38.312 10.32 1 93.31 378 ALA B N 1
ATOM 5937 C CA . ALA B 1 378 ? 1.274 39 10.383 1 93.31 378 ALA B CA 1
ATOM 5938 C C . ALA B 1 378 ? 1.376 40.281 11.18 1 93.31 378 ALA B C 1
ATOM 5940 O O . ALA B 1 378 ? 0.887 41.344 10.742 1 93.31 378 ALA B O 1
ATOM 5941 N N . ALA B 1 379 ? 1.991 40.219 12.266 1 93.69 379 ALA B N 1
ATOM 5942 C CA . ALA B 1 379 ? 2.154 41.406 13.125 1 93.69 379 ALA B CA 1
ATOM 5943 C C . ALA B 1 379 ? 2.945 42.5 12.406 1 93.69 379 ALA B C 1
ATOM 5945 O O . ALA B 1 379 ? 2.57 43.656 12.453 1 93.69 379 ALA B O 1
ATOM 5946 N N . ALA B 1 380 ? 3.977 42.062 11.781 1 89.88 380 ALA B N 1
ATOM 5947 C CA . ALA B 1 380 ? 4.809 43.031 11.055 1 89.88 380 ALA B CA 1
ATOM 5948 C C . ALA B 1 380 ? 4.027 43.688 9.922 1 89.88 380 ALA B C 1
ATOM 5950 O O . ALA B 1 380 ? 4.168 44.875 9.688 1 89.88 380 ALA B O 1
ATOM 5951 N N . SER B 1 381 ? 3.297 42.906 9.266 1 91 381 SER B N 1
ATOM 5952 C CA . SER B 1 381 ? 2.502 43.438 8.148 1 91 381 SER B CA 1
ATOM 5953 C C . SER B 1 381 ? 1.501 44.469 8.625 1 91 381 SER B C 1
ATOM 5955 O O . SER B 1 381 ? 1.338 45.531 7.996 1 91 381 SER B O 1
ATOM 5957 N N . LEU B 1 382 ? 0.829 44.156 9.695 1 92.12 382 LEU B N 1
ATOM 5958 C CA . LEU B 1 382 ? -0.138 45.094 10.234 1 92.12 382 LEU B CA 1
ATOM 5959 C C . LEU B 1 382 ? 0.562 46.375 10.742 1 92.12 382 LEU B C 1
ATOM 5961 O O . LEU B 1 382 ? 0.083 47.469 10.523 1 92.12 382 LEU B O 1
ATOM 5965 N N . ARG B 1 383 ? 1.694 46.219 11.375 1 90 383 ARG B N 1
ATOM 5966 C CA . ARG B 1 383 ? 2.443 47.344 11.867 1 90 383 ARG B CA 1
ATOM 5967 C C . ARG B 1 383 ? 2.848 48.281 10.727 1 90 383 ARG B C 1
ATOM 5969 O O . ARG B 1 383 ? 2.789 49.5 10.859 1 90 383 ARG B O 1
ATOM 5976 N N . LYS B 1 384 ? 3.213 47.625 9.727 1 88.31 384 LYS B N 1
ATOM 5977 C CA . LYS B 1 384 ? 3.627 48.406 8.562 1 88.31 384 LYS B CA 1
ATOM 5978 C C . LYS B 1 384 ? 2.445 49.156 7.957 1 88.31 384 LYS B C 1
ATOM 5980 O O . LYS B 1 384 ? 2.605 50.281 7.449 1 88.31 384 LYS B O 1
ATOM 5985 N N . ALA B 1 385 ? 1.354 48.531 8.023 1 89.25 385 ALA B N 1
ATOM 5986 C CA . ALA B 1 385 ? 0.161 49.125 7.406 1 89.25 385 ALA B CA 1
ATOM 5987 C C . ALA B 1 385 ? -0.433 50.219 8.281 1 89.25 385 ALA B C 1
ATOM 5989 O O . ALA B 1 385 ? -1.137 51.094 7.785 1 89.25 385 ALA B O 1
ATOM 5990 N N . LEU B 1 386 ? -0.185 50.031 9.516 1 86.81 386 LEU B N 1
ATOM 5991 C CA . LEU B 1 386 ? -0.771 51 10.453 1 86.81 386 LEU B CA 1
ATOM 5992 C C . LEU B 1 386 ? 0.014 52.281 10.453 1 86.81 386 LEU B C 1
ATOM 5994 O O . LEU B 1 386 ? 1.242 52.281 10.344 1 86.81 386 LEU B O 1
ATOM 5998 N N . ASP B 1 387 ? -0.809 53.406 10.352 1 73.44 387 ASP B N 1
ATOM 5999 C CA . ASP B 1 387 ? -0.238 54.75 10.469 1 73.44 387 ASP B CA 1
ATOM 6000 C C . ASP B 1 387 ? 0.291 55 11.875 1 73.44 387 ASP B C 1
ATOM 6002 O O . ASP B 1 387 ? -0.242 54.469 12.852 1 73.44 387 ASP B O 1
ATOM 6006 N N . ALA B 1 388 ? 1.471 55.688 12.078 1 63.59 388 ALA B N 1
ATOM 6007 C CA . ALA B 1 388 ? 2.143 56.031 13.328 1 63.59 388 ALA B CA 1
ATOM 6008 C C . ALA B 1 388 ? 1.162 56.594 14.336 1 63.59 388 ALA B C 1
ATOM 6010 O O . ALA B 1 388 ? 1.396 56.531 15.547 1 63.59 388 ALA B O 1
ATOM 6011 N N . LYS B 1 389 ? 0.076 57.094 13.922 1 62.28 389 LYS B N 1
ATOM 6012 C CA . LYS B 1 389 ? -0.842 57.812 14.805 1 62.28 389 LYS B CA 1
ATOM 6013 C C . LYS B 1 389 ? -1.786 56.844 15.516 1 62.28 389 LYS B C 1
ATOM 6015 O O . LYS B 1 389 ? -2.48 57.219 16.453 1 62.28 389 LYS B O 1
ATOM 6020 N N . GLU B 1 390 ? -1.807 55.625 15.117 1 66.62 390 GLU B N 1
ATOM 6021 C CA . GLU B 1 390 ? -2.727 54.688 15.742 1 66.62 390 GLU B CA 1
ATOM 6022 C C . GLU B 1 390 ? -2.145 54.125 17.031 1 66.62 390 GLU B C 1
ATOM 6024 O O . GLU B 1 390 ? -0.987 53.688 17.062 1 66.62 390 GLU B O 1
ATOM 6029 N N . ASP B 1 391 ? -2.779 54.438 18.125 1 82.06 391 ASP B N 1
ATOM 6030 C CA . ASP B 1 391 ? -2.387 53.969 19.438 1 82.06 391 ASP B CA 1
ATOM 6031 C C . ASP B 1 391 ? -2.748 52.5 19.625 1 82.06 391 ASP B C 1
ATOM 6033 O O . ASP B 1 391 ? -3.568 52.156 20.469 1 82.06 391 ASP B O 1
ATOM 6037 N N . VAL B 1 392 ? -2.27 51.656 18.766 1 90.06 392 VAL B N 1
ATOM 6038 C CA . VAL B 1 392 ? -2.541 50.25 18.844 1 90.06 392 VAL B CA 1
ATOM 6039 C C . VAL B 1 392 ? -1.231 49.469 19.016 1 90.06 392 VAL B C 1
ATOM 6041 O O . VAL B 1 392 ? -0.242 49.75 18.344 1 90.06 392 VAL B O 1
ATOM 6044 N N . ARG B 1 393 ? -1.136 48.625 20.031 1 91.81 393 ARG B N 1
ATOM 6045 C CA . ARG B 1 393 ? -0.001 47.719 20.234 1 91.81 393 ARG B CA 1
ATOM 6046 C C . ARG B 1 393 ? -0.182 46.438 19.469 1 91.81 393 ARG B C 1
ATOM 6048 O O . ARG B 1 393 ? -1.073 45.625 19.781 1 91.81 393 ARG B O 1
ATOM 6055 N N . VAL B 1 394 ? 0.662 46.281 18.469 1 93.94 394 VAL B N 1
ATOM 6056 C CA . VAL B 1 394 ? 0.597 45.062 17.641 1 93.94 394 VAL B CA 1
ATOM 6057 C C . VAL B 1 394 ? 1.723 44.125 18.031 1 93.94 394 VAL B C 1
ATOM 6059 O O . VAL B 1 394 ? 2.902 44.438 17.891 1 93.94 394 VAL B O 1
ATOM 6062 N N . ARG B 1 395 ? 1.341 42.969 18.5 1 94.56 395 ARG B N 1
ATOM 6063 C CA . ARG B 1 395 ? 2.316 42 19 1 94.56 395 ARG B CA 1
ATOM 6064 C C . ARG B 1 395 ? 2.035 40.625 18.469 1 94.56 395 ARG B C 1
ATOM 6066 O O . ARG B 1 395 ? 1.019 40.406 17.812 1 94.56 395 ARG B O 1
ATOM 6073 N N . ASP B 1 396 ? 2.986 39.719 18.625 1 95.31 396 ASP B N 1
ATOM 6074 C CA . ASP B 1 396 ? 2.805 38.312 18.328 1 95.31 396 ASP B CA 1
ATOM 6075 C C . ASP B 1 396 ? 3.299 37.438 19.469 1 95.31 396 ASP B C 1
ATOM 6077 O O . ASP B 1 396 ? 3.969 37.938 20.391 1 95.31 396 ASP B O 1
ATOM 6081 N N . VAL B 1 397 ? 2.938 36.188 19.469 1 94.88 397 VAL B N 1
ATOM 6082 C CA . VAL B 1 397 ? 3.207 35.281 20.594 1 94.88 397 VAL B CA 1
ATOM 6083 C C . VAL B 1 397 ? 4.387 34.375 20.25 1 94.88 397 VAL B C 1
ATOM 6085 O O . VAL B 1 397 ? 4.332 33.594 19.281 1 94.88 397 VAL B O 1
ATOM 6088 N N . ARG B 1 398 ? 5.336 34.375 21.109 1 92 398 ARG B N 1
ATOM 6089 C CA . ARG B 1 398 ? 6.473 33.469 20.969 1 92 398 ARG B CA 1
ATOM 6090 C C . ARG B 1 398 ? 6.07 32.031 21.266 1 92 398 ARG B C 1
ATOM 6092 O O . ARG B 1 398 ? 5.371 31.766 22.25 1 92 398 ARG B O 1
ATOM 6099 N N . GLY B 1 399 ? 6.445 31.109 20.438 1 90.81 399 GLY B N 1
ATOM 6100 C CA . GLY B 1 399 ? 6.188 29.703 20.672 1 90.81 399 GLY B CA 1
ATOM 6101 C C . GLY B 1 399 ? 4.805 29.266 20.219 1 90.81 399 GLY B C 1
ATOM 6102 O O . GLY B 1 399 ? 4.535 28.062 20.109 1 90.81 399 GLY B O 1
ATOM 6103 N N . GLY B 1 400 ? 3.93 30.219 20 1 93.81 400 GLY B N 1
ATOM 6104 C CA . GLY B 1 400 ? 2.617 29.938 19.438 1 93.81 400 GLY B CA 1
ATOM 6105 C C . GLY B 1 400 ? 1.767 29.047 20.312 1 93.81 400 GLY B C 1
ATOM 6106 O O . GLY B 1 400 ? 1.835 29.141 21.547 1 93.81 400 GLY B O 1
ATOM 6107 N N . LEU B 1 401 ? 0.958 28.297 19.703 1 93.38 401 LEU B N 1
ATOM 6108 C CA . LEU B 1 401 ? 0.016 27.422 20.406 1 93.38 401 LEU B CA 1
ATOM 6109 C C . LEU B 1 401 ? 0.741 26.266 21.062 1 93.38 401 LEU B C 1
ATOM 6111 O O . LEU B 1 401 ? 0.277 25.734 22.078 1 93.38 401 LEU B O 1
ATOM 6115 N N . LYS B 1 402 ? 1.808 25.891 20.516 1 90.62 402 LYS B N 1
ATOM 6116 C CA . LYS B 1 402 ? 2.598 24.844 21.156 1 90.62 402 LYS B CA 1
ATOM 6117 C C . LYS B 1 402 ? 3.041 25.25 22.562 1 90.62 402 LYS B C 1
ATOM 6119 O O . LYS B 1 402 ? 2.926 24.484 23.5 1 90.62 402 LYS B O 1
ATOM 6124 N N . ALA B 1 403 ? 3.498 26.422 22.625 1 92 403 ALA B N 1
ATOM 6125 C CA . ALA B 1 403 ? 3.883 26.953 23.938 1 92 403 ALA B CA 1
ATOM 6126 C C . ALA B 1 403 ? 2.668 27.125 24.844 1 92 403 ALA B C 1
ATOM 6128 O O . ALA B 1 403 ? 2.74 26.859 26.047 1 92 403 ALA B O 1
ATOM 6129 N N . TRP B 1 404 ? 1.59 27.594 24.281 1 93.56 404 TRP B N 1
ATOM 6130 C CA . TRP B 1 404 ? 0.349 27.75 25.031 1 93.56 404 TRP B CA 1
ATOM 6131 C C . TRP B 1 404 ? -0.069 26.438 25.688 1 93.56 404 TRP B C 1
ATOM 6133 O O . TRP B 1 404 ? -0.38 26.406 26.875 1 93.56 404 TRP B O 1
ATOM 6143 N N . GLY B 1 405 ? -0.052 25.406 24.938 1 89.56 405 GLY B N 1
ATOM 6144 C CA . GLY B 1 405 ? -0.431 24.094 25.453 1 89.56 405 GLY B CA 1
ATOM 6145 C C . GLY B 1 405 ? 0.521 23.562 26.5 1 89.56 405 GLY B C 1
ATOM 6146 O O . GLY B 1 405 ? 0.107 22.844 27.406 1 89.56 405 GLY B O 1
ATOM 6147 N N . ARG B 1 406 ? 1.697 23.922 26.406 1 89.81 406 ARG B N 1
ATOM 6148 C CA . ARG B 1 406 ? 2.721 23.422 27.312 1 89.81 406 ARG B CA 1
ATOM 6149 C C . ARG B 1 406 ? 2.736 24.203 28.625 1 89.81 406 ARG B C 1
ATOM 6151 O O . ARG B 1 406 ? 3.01 23.641 29.688 1 89.81 406 ARG B O 1
ATOM 6158 N N . GLU B 1 407 ? 2.404 25.438 28.5 1 92.44 407 GLU B N 1
ATOM 6159 C CA . GLU B 1 407 ? 2.744 26.312 29.625 1 92.44 407 GLU B CA 1
ATOM 6160 C C . GLU B 1 407 ? 1.491 26.906 30.266 1 92.44 407 GLU B C 1
ATOM 6162 O O . GLU B 1 407 ? 1.52 27.328 31.422 1 92.44 407 GLU B O 1
ATOM 6167 N N . VAL B 1 408 ? 0.483 27.016 29.594 1 92.31 408 VAL B N 1
ATOM 6168 C CA . VAL B 1 408 ? -0.685 27.734 30.094 1 92.31 408 VAL B CA 1
ATOM 6169 C C . VAL B 1 408 ? -1.851 26.766 30.281 1 92.31 408 VAL B C 1
ATOM 6171 O O . VAL B 1 408 ? -2.424 26.672 31.375 1 92.31 408 VAL B O 1
ATOM 6174 N N . ASP B 1 409 ? -2.188 26.109 29.188 1 90.5 409 ASP B N 1
ATOM 6175 C CA . ASP B 1 409 ? -3.301 25.156 29.219 1 90.5 409 ASP B CA 1
ATOM 6176 C C . ASP B 1 409 ? -2.828 23.75 28.891 1 90.5 409 ASP B C 1
ATOM 6178 O O . ASP B 1 409 ? -2.867 23.328 27.734 1 90.5 409 ASP B O 1
ATOM 6182 N N . LEU B 1 410 ? -2.66 22.984 29.875 1 84.44 410 LEU B N 1
ATOM 6183 C CA . LEU B 1 410 ? -2.084 21.656 29.734 1 84.44 410 LEU B CA 1
ATOM 6184 C C . LEU B 1 410 ? -3.076 20.703 29.062 1 84.44 410 LEU B C 1
ATOM 6186 O O . LEU B 1 410 ? -2.695 19.625 28.609 1 84.44 410 LEU B O 1
ATOM 6190 N N . ASN B 1 411 ? -4.293 21.172 29.031 1 83.06 411 ASN B N 1
ATOM 6191 C CA . ASN B 1 411 ? -5.312 20.344 28.391 1 83.06 411 ASN B CA 1
ATOM 6192 C C . ASN B 1 411 ? -5.539 20.734 26.938 1 83.06 411 ASN B C 1
ATOM 6194 O O . ASN B 1 411 ? -6.336 20.109 26.234 1 83.06 411 ASN B O 1
ATOM 6198 N N . PHE B 1 412 ? -4.777 21.766 26.531 1 87.69 412 PHE B N 1
ATOM 6199 C CA . PHE B 1 412 ? -4.879 22.219 25.156 1 87.69 412 PHE B CA 1
ATOM 6200 C C . PHE B 1 412 ? -4.355 21.156 24.188 1 87.69 412 PHE B C 1
ATOM 6202 O O . PHE B 1 412 ? -3.26 20.625 24.391 1 87.69 412 PHE B O 1
ATOM 6209 N N . PRO B 1 413 ? -5.172 20.828 23.188 1 88 413 PRO B N 1
ATOM 6210 C CA . PRO B 1 413 ? -4.727 19.812 22.234 1 88 413 PRO B CA 1
ATOM 6211 C C . PRO B 1 413 ? -3.439 20.203 21.516 1 88 413 PRO B C 1
ATOM 6213 O O . PRO B 1 413 ? -3.312 21.344 21.047 1 88 413 PRO B O 1
ATOM 6216 N N . VAL B 1 414 ? -2.484 19.297 21.594 1 83.88 414 VAL B N 1
ATOM 6217 C CA . VAL B 1 414 ? -1.249 19.5 20.844 1 83.88 414 VAL B CA 1
ATOM 6218 C C . VAL B 1 414 ? -1.175 18.5 19.688 1 83.88 414 VAL B C 1
ATOM 6220 O O . VAL B 1 414 ? -1.344 17.297 19.891 1 83.88 414 VAL B O 1
ATOM 6223 N N . TYR B 1 415 ? -1.016 19.094 18.562 1 84.44 415 TYR B N 1
ATOM 6224 C CA . TYR B 1 415 ? -0.973 18.234 17.391 1 84.44 415 TYR B CA 1
ATOM 6225 C C . TYR B 1 415 ? 0.272 18.5 16.547 1 84.44 415 TYR B C 1
ATOM 6227 O O . TYR B 1 415 ? 0.842 19.594 16.609 1 84.44 415 TYR B O 1
#

InterPro domains:
  IPR000594 THIF-type NAD/FAD binding fold [PF00899] (28-266)
  IPR001763 Rhodanese-like domain [PF00581] (311-406)
  IPR001763 Rhodanese-like domain [PS50206] (321-413)
  IPR001763 Rhodanese-like domain [SM00450] (309-410)
  IPR028885 Adenylyltransferase and sulfurtransferase MOCS3/Uba4 [MF_03049] (1-415)
  IPR035985 Ubiquitin-activating enzyme-like [SSF69572] (17-378)
  IPR036873 Rhodanese-like domain superfamily [G3DSA:3.40.250.10] (307-415)
  IPR045886 ThiF/MoeB/HesA family [PTHR10953] (24-349)

Solvent-accessible surface area (backbone atoms only — not comparable to full-atom values): 43325 Å² total; per-residue (Å²): 135,83,81,78,78,72,78,75,76,74,72,80,66,78,59,91,86,57,93,60,52,60,68,48,35,27,29,43,25,39,46,24,50,19,81,88,36,14,46,67,22,50,49,36,24,42,69,36,34,35,32,37,36,26,58,35,39,29,17,25,41,23,51,50,48,38,44,28,63,37,36,20,29,38,35,28,33,18,57,50,54,36,47,61,55,41,37,25,36,19,70,54,47,38,58,88,43,50,68,36,42,26,14,53,44,42,43,55,47,46,41,43,39,36,77,86,45,46,71,43,62,35,72,44,75,82,40,57,83,45,40,58,72,72,47,62,84,34,63,31,38,34,42,28,49,85,47,69,55,58,52,54,50,50,38,48,45,24,51,76,67,61,19,32,30,39,38,40,44,60,43,32,55,30,26,29,34,34,63,22,28,21,62,45,98,86,64,45,62,43,22,40,57,50,49,79,46,79,58,81,63,84,87,66,75,71,42,47,88,75,45,5,43,46,39,45,41,24,36,42,33,10,23,49,47,32,44,52,52,50,25,51,56,45,69,59,53,67,93,58,52,47,37,40,40,34,31,71,89,45,89,59,48,43,45,70,44,76,54,66,70,54,36,72,79,22,46,61,81,17,89,73,38,70,61,60,92,62,44,56,75,75,39,56,65,65,65,63,42,72,57,85,75,67,54,75,88,72,32,62,69,92,76,71,70,87,40,55,38,48,48,67,55,50,52,49,49,56,69,71,46,54,88,43,46,44,41,37,31,30,42,52,68,37,43,50,64,61,54,66,64,88,86,48,42,82,48,31,48,69,59,39,73,76,39,45,78,75,57,82,86,39,51,31,34,35,22,28,22,62,59,16,41,65,8,45,54,49,26,50,50,34,55,67,68,48,60,90,84,58,82,51,49,60,23,18,28,49,41,15,47,57,40,28,24,71,73,71,38,70,77,43,75,52,95,134,83,83,77,77,74,76,74,77,75,71,79,67,79,58,92,85,57,93,60,52,60,69,49,35,28,28,43,24,39,47,25,49,19,82,88,36,16,47,66,20,50,51,35,24,43,68,35,33,36,32,35,37,25,58,35,39,29,17,24,42,23,50,48,46,38,45,27,64,37,38,20,30,40,37,29,33,18,58,51,54,36,47,62,55,41,37,25,35,21,70,54,47,39,58,87,44,49,69,35,45,28,14,54,44,42,44,55,46,45,41,43,38,37,75,85,45,47,71,42,63,35,73,45,75,83,40,57,83,44,39,59,73,73,48,62,85,34,63,31,39,33,41,29,48,86,46,68,55,57,54,55,51,50,39,48,45,22,51,77,67,60,19,33,31,38,38,39,46,61,42,33,55,29,25,29,35,34,64,20,28,21,63,45,98,87,64,47,62,42,22,40,56,50,48,80,47,77,60,82,60,85,85,67,75,72,42,46,89,75,46,5,41,46,36,44,40,23,35,41,34,10,22,50,46,32,42,53,52,50,25,50,55,46,69,59,52,66,96,59,53,46,36,39,39,34,31,71,90,46,88,59,47,43,47,68,42,77,53,65,72,55,36,71,80,23,45,59,81,17,90,72,37,71,61,60,92,63,43,56,74,76,39,56,66,65,66,62,41,72,57,85,74,67,55,75,86,71,32,60,70,86,76,70,69,86,40,55,39,48,48,66,56,50,53,50,48,55,68,71,46,53,86,42,48,42,41,35,31,30,42,52,68,36,44,50,64,62,56,68,65,87,85,50,42,82,47,32,48,69,58,40,73,76,39,45,78,75,55,83,84,37,52,30,32,35,23,28,21,63,57,14,41,66,8,46,55,50,27,50,50,34,54,67,68,46,60,91,82,56,82,51,48,62,23,18,27,49,41,14,47,56,38,28,24,71,72,73,36,71,76,43,76,53,95